Protein 3ISA (pdb70)

InterPro domains:
  IPR001753 Enoyl-CoA hydratase/isomerase-like domain [PF00378] (21-210)
  IPR029045 ClpP/crotonase-like domain superfamily [SSF52096] (11-242)

Structure (mmCIF, N/CA/C/O backbone):
data_3ISA
#
_entry.id   3ISA
#
_cell.length_a   203.837
_cell.length_b   120.825
_cell.length_c   78.577
_cell.angle_alpha   90.00
_cell.angle_beta   110.37
_cell.angle_gamma   90.00
#
_symmetry.space_group_name_H-M   'C 1 2 1'
#
loop_
_entity.id
_entity.type
_entity.pdbx_description
1 polymer 'Putative enoyl-CoA hydratase/isomerase'
2 non-polymer 'CHLORIDE ION'
3 non-polymer GLYCEROL
4 water water
#
loop_
_atom_site.group_PDB
_atom_site.id
_atom_site.type_symbol
_atom_site.label_atom_id
_atom_site.label_alt_id
_atom_site.label_comp_id
_atom_site.label_asym_id
_atom_site.label_entity_id
_atom_site.label_seq_id
_atom_site.pdbx_PDB_ins_code
_atom_site.Cartn_x
_atom_site.Cartn_y
_atom_site.Cartn_z
_atom_site.occupancy
_atom_site.B_iso_or_equiv
_atom_site.auth_seq_id
_atom_site.auth_comp_id
_atom_site.auth_asym_id
_atom_site.auth_atom_id
_atom_site.pdbx_PDB_model_num
ATOM 1 N N . SER A 1 4 ? 25.728 54.042 27.304 1.00 52.49 5 SER A N 1
ATOM 2 C CA . SER A 1 4 ? 24.467 54.638 27.860 1.00 59.14 5 SER A CA 1
ATOM 3 C C . SER A 1 4 ? 24.390 54.594 29.402 1.00 53.57 5 SER A C 1
ATOM 4 O O . SER A 1 4 ? 25.277 54.057 30.072 1.00 51.57 5 SER A O 1
ATOM 7 N N . ALA A 1 5 ? 23.313 55.158 29.943 1.00 49.61 6 ALA A N 1
ATOM 8 C CA . ALA A 1 5 ? 23.214 55.487 31.368 1.00 45.38 6 ALA A CA 1
ATOM 9 C C . ALA A 1 5 ? 22.180 54.646 32.142 1.00 43.70 6 ALA A C 1
ATOM 10 O O . ALA A 1 5 ? 22.070 54.726 33.380 1.00 37.04 6 ALA A O 1
ATOM 12 N N . SER A 1 6 ? 21.411 53.854 31.403 1.00 38.20 7 SER A N 1
ATOM 13 C CA A SER A 1 6 ? 20.485 52.916 32.010 0.50 35.53 7 SER A CA 1
ATOM 14 C CA B SER A 1 6 ? 20.490 52.916 32.018 0.50 37.26 7 SER A CA 1
ATOM 15 C C . SER A 1 6 ? 21.292 51.762 32.602 1.00 34.11 7 SER A C 1
ATOM 16 O O . SER A 1 6 ? 22.471 51.574 32.281 1.00 37.04 7 SER A O 1
ATOM 21 N N . LEU A 1 7 ? 20.662 51.002 33.471 1.00 27.85 8 LEU A N 1
ATOM 22 C CA . LEU A 1 7 ? 21.296 49.814 34.003 1.00 28.74 8 LEU A CA 1
ATOM 23 C C . LEU A 1 7 ? 20.284 48.686 33.776 1.00 23.02 8 LEU A C 1
ATOM 24 O O . LEU A 1 7 ? 19.502 48.383 34.680 1.00 27.68 8 LEU A O 1
ATOM 29 N N . PRO A 1 8 ? 20.243 48.116 32.541 1.00 23.86 9 PRO A N 1
ATOM 30 C CA . PRO A 1 8 ? 19.306 47.006 32.249 1.00 19.36 9 PRO A CA 1
ATOM 31 C C . PRO A 1 8 ? 19.658 45.717 33.003 1.00 18.64 9 PRO A C 1
ATOM 32 O O . PRO A 1 8 ? 18.806 44.839 33.154 1.00 19.80 9 PRO A O 1
ATOM 36 N N . LEU A 1 9 ? 20.905 45.628 33.458 1.00 18.51 10 LEU A N 1
ATOM 37 C CA . LEU A 1 9 ? 21.393 44.526 34.279 1.00 18.87 10 LEU A CA 1
ATOM 38 C C . LEU A 1 9 ? 22.171 45.043 35.474 1.00 21.29 10 LEU A C 1
ATOM 39 O O . LEU A 1 9 ? 23.198 45.709 35.317 1.00 20.26 10 LEU A O 1
ATOM 44 N N . ALA A 1 10 ? 21.677 44.727 36.666 1.00 16.16 11 ALA A N 1
ATOM 45 C CA . ALA A 1 10 ? 22.377 45.046 37.889 1.00 22.95 11 ALA A CA 1
ATOM 46 C C . ALA A 1 10 ? 23.161 43.813 38.335 1.00 25.15 11 ALA A C 1
ATOM 47 O O . ALA A 1 10 ? 22.637 42.686 38.312 1.00 21.75 11 ALA A O 1
ATOM 49 N N . ILE A 1 11 ? 24.414 44.019 38.734 1.00 20.46 12 ILE A N 1
ATOM 50 C CA . ILE A 1 11 ? 25.242 42.926 39.230 1.00 19.97 12 ILE A CA 1
ATOM 51 C C . ILE A 1 11 ? 25.723 43.251 40.645 1.00 21.20 12 ILE A C 1
ATOM 52 O O . ILE A 1 11 ? 26.394 44.256 40.854 1.00 22.98 12 ILE A O 1
ATOM 57 N N . GLU A 1 12 ? 25.350 42.423 41.617 1.00 21.07 13 GLU A N 1
ATOM 58 C CA . GLU A 1 12 ? 25.897 42.523 42.968 1.00 23.85 13 GLU A CA 1
ATOM 59 C C . GLU A 1 12 ? 27.029 41.511 43.094 1.00 23.48 13 GLU A C 1
ATOM 60 O O . GLU A 1 12 ? 26.841 40.338 42.792 1.00 24.66 13 GLU A O 1
ATOM 66 N N . ARG A 1 13 ? 28.196 41.961 43.552 1.00 18.81 14 ARG A N 1
ATOM 67 C CA . ARG A 1 13 ? 29.357 41.086 43.684 1.00 18.98 14 ARG A CA 1
ATOM 68 C C . ARG A 1 13 ? 29.758 40.867 45.146 1.00 22.32 14 ARG A C 1
ATOM 69 O O . ARG A 1 13 ? 29.945 41.831 45.915 1.00 18.60 14 ARG A O 1
ATOM 77 N N . ARG A 1 14 ? 29.881 39.593 45.504 1.00 21.40 15 ARG A N 1
ATOM 78 C CA . ARG A 1 14 ? 30.319 39.133 46.827 1.00 20.37 15 ARG A CA 1
ATOM 79 C C . ARG A 1 14 ? 31.308 38.002 46.588 1.00 22.60 15 ARG A C 1
ATOM 80 O O . ARG A 1 14 ? 31.309 37.427 45.503 1.00 22.57 15 ARG A O 1
ATOM 88 N N . PRO A 1 15 ? 32.175 37.697 47.571 1.00 26.14 16 PRO A N 1
ATOM 89 C CA . PRO A 1 15 ? 33.160 36.620 47.350 1.00 27.74 16 PRO A CA 1
ATOM 90 C C . PRO A 1 15 ? 32.581 35.257 46.927 1.00 24.94 16 PRO A C 1
ATOM 91 O O . PRO A 1 15 ? 33.175 34.608 46.076 1.00 24.31 16 PRO A O 1
ATOM 95 N N . ALA A 1 16 ? 31.440 34.856 47.492 1.00 22.03 17 ALA A N 1
ATOM 96 C CA . ALA A 1 16 ? 30.857 33.535 47.202 1.00 22.46 17 ALA A CA 1
ATOM 97 C C . ALA A 1 16 ? 29.858 33.558 46.034 1.00 26.54 17 ALA A C 1
ATOM 98 O O . ALA A 1 16 ? 29.585 32.516 45.417 1.00 21.75 17 ALA A O 1
ATOM 100 N N . ALA A 1 17 ? 29.334 34.742 45.718 1.00 22.41 18 ALA A N 1
ATOM 101 C CA . ALA A 1 17 ? 28.192 34.846 44.819 1.00 19.09 18 ALA A CA 1
ATOM 102 C C . ALA A 1 17 ? 28.100 36.187 44.097 1.00 17.89 18 ALA A C 1
ATOM 103 O O . ALA A 1 17 ? 28.335 37.238 44.690 1.00 21.88 18 ALA A O 1
ATOM 105 N N . TRP A 1 18 ? 27.748 36.136 42.813 1.00 16.38 19 TRP A N 1
ATOM 106 C CA . TRP A 1 18 ? 27.329 37.312 42.074 1.00 18.72 19 TRP A CA 1
ATOM 107 C C . TRP A 1 18 ? 25.863 37.131 41.771 1.00 21.60 19 TRP A C 1
ATOM 108 O O . TRP A 1 18 ? 25.427 36.053 41.346 1.00 18.73 19 TRP A O 1
ATOM 119 N N . THR A 1 19 ? 25.098 38.189 41.993 1.00 17.27 20 THR A N 1
ATOM 120 C CA . THR A 1 19 ? 23.681 38.186 41.708 1.00 19.78 20 THR A CA 1
ATOM 121 C C . THR A 1 19 ? 23.434 39.108 40.531 1.00 19.91 20 THR A C 1
ATOM 122 O O . THR A 1 19 ? 23.760 40.304 40.576 1.00 22.72 20 THR A O 1
ATOM 126 N N . PHE A 1 20 ? 22.888 38.521 39.470 1.00 20.30 21 PHE A N 1
ATOM 127 C CA . PHE A 1 20 ? 22.550 39.192 38.226 1.00 18.12 21 PHE A CA 1
ATOM 128 C C . PHE A 1 20 ? 21.057 39.461 38.292 1.00 22.89 21 PHE A C 1
ATOM 129 O O . PHE A 1 20 ? 20.264 38.527 38.227 1.00 20.86 21 PHE A O 1
ATOM 137 N N . THR A 1 21 ? 20.666 40.725 38.440 1.00 18.86 22 THR A N 1
ATOM 138 C CA . THR A 1 21 ? 19.243 41.065 38.430 1.00 18.50 22 THR A CA 1
ATOM 139 C C . THR A 1 21 ? 18.898 41.696 37.089 1.00 19.01 22 THR A C 1
ATOM 140 O O . THR A 1 21 ? 19.381 42.792 36.772 1.00 18.15 22 THR A O 1
ATOM 144 N N . LEU A 1 22 ? 18.081 40.991 36.300 1.00 15.37 23 LEU A N 1
ATOM 145 C CA . LEU A 1 22 ? 17.505 41.569 35.076 1.00 19.99 23 LEU A CA 1
ATOM 146 C C . LEU A 1 22 ? 16.626 42.734 35.503 1.00 25.49 23 LEU A C 1
ATOM 147 O O . LEU A 1 22 ? 15.763 42.584 36.388 1.00 21.75 23 LEU A O 1
ATOM 152 N N . SER A 1 23 ? 16.873 43.892 34.897 1.00 18.95 24 SER A N 1
ATOM 153 C CA . SER A 1 23 ? 16.331 45.140 35.431 1.00 21.92 24 SER A CA 1
ATOM 154 C C . SER A 1 23 ? 15.700 45.986 34.344 1.00 25.10 24 SER A C 1
ATOM 155 O O . SER A 1 23 ? 16.065 47.144 34.149 1.00 23.73 24 SER A O 1
ATOM 158 N N . ARG A 1 24 ? 14.748 45.386 33.631 1.00 20.08 25 ARG A N 1
ATOM 159 C CA . ARG A 1 24 ? 13.865 46.118 32.740 1.00 22.07 25 ARG A CA 1
ATOM 160 C C . ARG A 1 24 ? 12.425 45.860 33.159 1.00 24.96 25 ARG A C 1
ATOM 161 O O . ARG A 1 24 ? 11.641 45.331 32.363 1.00 25.92 25 ARG A O 1
ATOM 169 N N . PRO A 1 25 ? 12.055 46.267 34.403 1.00 27.93 26 PRO A N 1
ATOM 170 C CA . PRO A 1 25 ? 10.760 45.854 34.959 1.00 30.87 26 PRO A CA 1
ATOM 171 C C . PRO A 1 25 ? 9.544 46.458 34.236 1.00 34.40 26 PRO A C 1
ATOM 172 O O . PRO A 1 25 ? 8.441 45.937 34.375 1.00 40.27 26 PRO A O 1
ATOM 176 N N . GLU A 1 26 ? 9.748 47.530 33.470 1.00 30.67 27 GLU A N 1
ATOM 177 C CA . GLU A 1 26 ? 8.667 48.114 32.669 1.00 36.25 27 GLU A CA 1
ATOM 178 C C . GLU A 1 26 ? 8.520 47.415 31.321 1.00 36.60 27 GLU A C 1
ATOM 179 O O . GLU A 1 26 ? 7.513 47.615 30.641 1.00 33.45 27 GLU A O 1
ATOM 185 N N . LYS A 1 27 ? 9.523 46.616 30.935 1.00 29.42 28 LYS A N 1
ATOM 186 C CA A LYS A 1 27 ? 9.489 45.842 29.689 0.50 27.23 28 LYS A CA 1
ATOM 187 C CA B LYS A 1 27 ? 9.461 45.844 29.689 0.50 29.42 28 LYS A CA 1
ATOM 188 C C . LYS A 1 27 ? 9.441 44.328 29.958 1.00 27.73 28 LYS A C 1
ATOM 189 O O . LYS A 1 27 ? 9.890 43.531 29.129 1.00 29.76 28 LYS A O 1
ATOM 200 N N . ARG A 1 28 ? 8.906 43.940 31.122 1.00 22.53 29 ARG A N 1
ATOM 201 C CA . ARG A 1 28 ? 8.814 42.528 31.551 1.00 22.19 29 ARG A CA 1
ATOM 202 C C . ARG A 1 28 ? 10.169 41.800 31.487 1.00 23.27 29 ARG A C 1
ATOM 203 O O . ARG A 1 28 ? 10.234 40.599 31.204 1.00 19.24 29 ARG A O 1
ATOM 211 N N . ASN A 1 29 ? 11.243 42.544 31.743 1.00 19.65 30 ASN A N 1
ATOM 212 C CA . ASN A 1 29 ? 12.614 42.035 31.654 1.00 21.36 30 ASN A CA 1
ATOM 213 C C . ASN A 1 29 ? 12.937 41.333 30.328 1.00 22.60 30 ASN A C 1
ATOM 214 O O . ASN A 1 29 ? 13.678 40.337 30.286 1.00 21.04 30 ASN A O 1
ATOM 219 N N . ALA A 1 30 ? 12.378 41.864 29.245 1.00 20.55 31 ALA A N 1
ATOM 220 C CA . ALA A 1 30 ? 12.581 41.279 27.940 1.00 19.87 31 ALA A CA 1
ATOM 221 C C . ALA A 1 30 ? 14.027 41.474 27.497 1.00 20.81 31 ALA A C 1
ATOM 222 O O . ALA A 1 30 ? 14.693 42.432 27.883 1.00 20.90 31 ALA A O 1
ATOM 224 N N . LEU A 1 31 ? 14.511 40.525 26.714 1.00 22.35 32 LEU A N 1
ATOM 225 C CA . LEU A 1 31 ? 15.895 40.501 26.298 1.00 20.21 32 LEU A CA 1
ATOM 226 C C . LEU A 1 31 ? 16.130 41.328 25.030 1.00 24.13 32 LEU A C 1
ATOM 227 O O . LEU A 1 31 ? 15.969 40.845 23.910 1.00 22.32 32 LEU A O 1
ATOM 232 N N . SER A 1 32 ? 16.491 42.596 25.232 1.00 20.31 33 SER A N 1
ATOM 233 C CA . SER A 1 32 ? 17.009 43.440 24.153 1.00 21.28 33 SER A CA 1
ATOM 234 C C . SER A 1 32 ? 18.417 42.966 23.844 1.00 21.69 33 SER A C 1
ATOM 235 O O . SER A 1 32 ? 19.019 42.240 24.654 1.00 18.39 33 SER A O 1
ATOM 238 N N . ALA A 1 33 ? 18.949 43.378 22.689 1.00 16.95 34 ALA A N 1
ATOM 239 C CA . ALA A 1 33 ? 20.331 43.067 22.345 1.00 19.75 34 ALA A CA 1
ATOM 240 C C . ALA A 1 33 ? 21.298 43.560 23.432 1.00 22.01 34 ALA A C 1
ATOM 241 O O . ALA A 1 33 ? 22.239 42.849 23.801 1.00 21.48 34 ALA A O 1
ATOM 243 N N . GLU A 1 34 ? 21.048 44.764 23.957 1.00 24.63 35 GLU A N 1
ATOM 244 C CA . GLU A 1 34 ? 21.867 45.339 25.029 1.00 27.02 35 GLU A CA 1
ATOM 245 C C . GLU A 1 34 ? 21.867 44.498 26.319 1.00 19.27 35 GLU A C 1
ATOM 246 O O . GLU A 1 34 ? 22.929 44.269 26.895 1.00 20.55 35 GLU A O 1
ATOM 252 N N . LEU A 1 35 ? 20.691 44.054 26.779 1.00 20.23 36 LEU A N 1
ATOM 253 C CA . LEU A 1 35 ? 20.635 43.204 27.977 1.00 19.21 36 LEU A CA 1
ATOM 254 C C . LEU A 1 35 ? 21.385 41.872 27.773 1.00 21.64 36 LEU A C 1
ATOM 255 O O . LEU A 1 35 ? 22.151 41.459 28.652 1.00 15.92 36 LEU A O 1
ATOM 260 N N . VAL A 1 36 ? 21.206 41.239 26.610 1.00 18.61 37 VAL A N 1
ATOM 261 C CA . VAL A 1 36 ? 21.925 39.989 26.287 1.00 20.05 37 VAL A CA 1
ATOM 262 C C . VAL A 1 36 ? 23.436 40.224 26.333 1.00 19.80 37 VAL A C 1
ATOM 263 O O . VAL A 1 36 ? 24.168 39.438 26.945 1.00 18.91 37 VAL A O 1
ATOM 267 N N . GLU A 1 37 ? 23.911 41.322 25.741 1.00 18.78 38 GLU A N 1
ATOM 268 C CA . GLU A 1 37 ? 25.358 41.597 25.765 1.00 19.72 38 GLU A CA 1
ATOM 269 C C . GLU A 1 37 ? 25.868 41.879 27.176 1.00 19.05 38 GLU A C 1
ATOM 270 O O . GLU A 1 37 ? 26.945 41.420 27.545 1.00 18.24 38 GLU A O 1
ATOM 276 N N . ALA A 1 38 ? 25.073 42.602 27.970 1.00 16.88 39 ALA A N 1
ATOM 277 C CA . ALA A 1 38 ? 25.403 42.838 29.380 1.00 20.54 39 ALA A CA 1
ATOM 278 C C . ALA A 1 38 ? 25.545 41.510 30.158 1.00 18.32 39 ALA A C 1
ATOM 279 O O . ALA A 1 38 ? 26.488 41.329 30.940 1.00 20.74 39 ALA A O 1
ATOM 281 N N . LEU A 1 39 ? 24.590 40.609 29.953 1.00 18.66 40 LEU A N 1
ATOM 282 C CA . LEU A 1 39 ? 24.626 39.273 30.562 1.00 17.56 40 LEU A CA 1
ATOM 283 C C . LEU A 1 39 ? 25.838 38.453 30.119 1.00 18.82 40 LEU A C 1
ATOM 284 O O . LEU A 1 39 ? 26.489 37.846 30.961 1.00 17.60 40 LEU A O 1
ATOM 289 N N . ILE A 1 40 ? 26.156 38.462 28.819 1.00 17.27 41 ILE A N 1
ATOM 290 C CA . ILE A 1 40 ? 27.355 37.762 28.316 1.00 17.97 41 ILE A CA 1
ATOM 291 C C . ILE A 1 40 ? 28.633 38.318 28.958 1.00 17.31 41 ILE A C 1
ATOM 292 O O . ILE A 1 40 ? 29.462 37.554 29.452 1.00 15.29 41 ILE A O 1
ATOM 297 N N . ASP A 1 41 ? 28.765 39.644 28.977 1.00 20.47 42 ASP A N 1
ATOM 298 C CA . ASP A 1 41 ? 29.913 40.300 29.621 1.00 18.82 42 ASP A CA 1
ATOM 299 C C . ASP A 1 41 ? 30.033 39.916 31.098 1.00 20.44 42 ASP A C 1
ATOM 300 O O . ASP A 1 41 ? 31.130 39.610 31.573 1.00 19.56 42 ASP A O 1
ATOM 305 N N . GLY A 1 42 ? 28.903 39.901 31.809 1.00 17.74 43 GLY A N 1
ATOM 306 C CA . GLY A 1 42 ? 28.917 39.621 33.254 1.00 19.74 43 GLY A CA 1
ATOM 307 C C . GLY A 1 42 ? 29.281 38.181 33.569 1.00 18.85 43 GLY A C 1
ATOM 308 O O . GLY A 1 42 ? 30.080 37.908 34.473 1.00 17.71 43 GLY A O 1
ATOM 309 N N . VAL A 1 43 ? 28.720 37.265 32.784 1.00 18.13 44 VAL A N 1
ATOM 310 C CA . VAL A 1 43 ? 28.939 35.832 32.967 1.00 19.20 44 VAL A CA 1
ATOM 311 C C . VAL A 1 43 ? 30.394 35.497 32.589 1.00 18.50 44 VAL A C 1
ATOM 312 O O . VAL A 1 43 ? 31.042 34.711 33.274 1.00 17.34 44 VAL A O 1
ATOM 316 N N . ASP A 1 44 ? 30.924 36.155 31.557 1.00 18.89 45 ASP A N 1
ATOM 317 C CA . ASP A 1 44 ? 32.348 35.979 31.177 1.00 17.12 45 ASP A CA 1
ATOM 318 C C . ASP A 1 44 ? 33.308 36.474 32.253 1.00 18.44 45 ASP A C 1
ATOM 319 O O . ASP A 1 44 ? 34.300 35.805 32.550 1.00 19.43 45 ASP A O 1
ATOM 324 N N . ALA A 1 45 ? 32.990 37.628 32.838 1.00 20.57 46 ALA A N 1
ATOM 325 C CA . ALA A 1 45 ? 33.758 38.206 33.941 1.00 21.23 46 ALA A CA 1
ATOM 326 C C . ALA A 1 45 ? 33.741 37.273 35.160 1.00 21.24 46 ALA A C 1
ATOM 327 O O . ALA A 1 45 ? 34.788 37.020 35.753 1.00 21.16 46 ALA A O 1
ATOM 329 N N . ALA A 1 46 ? 32.562 36.742 35.507 1.00 18.57 47 ALA A N 1
ATOM 330 C CA . ALA A 1 46 ? 32.439 35.777 36.611 1.00 23.71 47 ALA A CA 1
ATOM 331 C C . ALA A 1 46 ? 33.284 34.511 36.391 1.00 24.37 47 ALA A C 1
ATOM 332 O O . ALA A 1 46 ? 33.893 33.995 37.339 1.00 23.99 47 ALA A O 1
ATOM 334 N N . HIS A 1 47 ? 33.320 34.028 35.147 1.00 20.45 48 HIS A N 1
ATOM 335 C CA A HIS A 1 47 ? 34.118 32.851 34.757 0.50 20.15 48 HIS A CA 1
ATOM 336 C CA B HIS A 1 47 ? 34.088 32.844 34.834 0.50 20.26 48 HIS A CA 1
ATOM 337 C C . HIS A 1 47 ? 35.586 33.137 35.008 1.00 20.24 48 HIS A C 1
ATOM 338 O O . HIS A 1 47 ? 36.298 32.345 35.638 1.00 21.84 48 HIS A O 1
ATOM 351 N N . ARG A 1 48 ? 36.048 34.279 34.497 1.00 19.60 49 ARG A N 1
ATOM 352 C CA . ARG A 1 48 ? 37.451 34.685 34.685 1.00 21.07 49 ARG A CA 1
ATOM 353 C C . ARG A 1 48 ? 37.784 34.808 36.170 1.00 21.67 49 ARG A C 1
ATOM 354 O O . ARG A 1 48 ? 38.880 34.457 36.592 1.00 22.88 49 ARG A O 1
ATOM 362 N N . GLU A 1 49 ? 36.815 35.275 36.960 1.00 17.95 50 GLU A N 1
ATOM 363 C CA . GLU A 1 49 ? 37.045 35.557 38.386 1.00 20.29 50 GLU A CA 1
ATOM 364 C C . GLU A 1 49 ? 36.728 34.364 39.303 1.00 22.50 50 GLU A C 1
ATOM 365 O O . GLU A 1 49 ? 36.825 34.474 40.522 1.00 24.51 50 GLU A O 1
ATOM 371 N N . GLN A 1 50 ? 36.368 33.232 38.696 1.00 19.40 51 GLN A N 1
ATOM 372 C CA . GLN A 1 50 ? 36.037 31.967 39.387 1.00 20.53 51 GLN A CA 1
ATOM 373 C C . GLN A 1 50 ? 35.007 32.126 40.514 1.00 22.86 51 GLN A C 1
ATOM 374 O O . GLN A 1 50 ? 35.159 31.567 41.598 1.00 23.33 51 GLN A O 1
ATOM 380 N N . VAL A 1 51 ? 33.969 32.913 40.242 1.00 20.28 52 VAL A N 1
ATOM 381 C CA . VAL A 1 51 ? 32.898 33.117 41.215 1.00 18.32 52 VAL A CA 1
ATOM 382 C C . VAL A 1 51 ? 32.182 31.760 41.489 1.00 21.45 52 VAL A C 1
ATOM 383 O O . VAL A 1 51 ? 31.748 31.101 40.543 1.00 19.10 52 VAL A O 1
ATOM 387 N N . PRO A 1 52 ? 32.116 31.316 42.765 1.00 21.62 53 PRO A N 1
ATOM 388 C CA . PRO A 1 52 ? 31.456 30.030 43.094 1.00 20.60 53 PRO A CA 1
ATOM 389 C C . PRO A 1 52 ? 29.987 29.885 42.639 1.00 18.41 53 PRO A C 1
ATOM 390 O O . PRO A 1 52 ? 29.616 28.835 42.101 1.00 19.04 53 PRO A O 1
ATOM 394 N N . LEU A 1 53 ? 29.186 30.926 42.856 1.00 18.07 54 LEU A N 1
ATOM 395 C CA . LEU A 1 53 ? 27.744 30.898 42.606 1.00 20.06 54 LEU A CA 1
ATOM 396 C C . LEU A 1 53 ? 27.261 32.101 41.797 1.00 20.56 54 LEU A C 1
ATOM 397 O O . LEU A 1 53 ? 27.577 33.250 42.131 1.00 19.45 54 LEU A O 1
ATOM 402 N N . LEU A 1 54 ? 26.490 31.839 40.743 1.00 18.83 55 LEU A N 1
ATOM 403 C CA . LEU A 1 54 ? 25.801 32.893 39.998 1.00 15.22 55 LEU A CA 1
ATOM 404 C C . LEU A 1 54 ? 24.317 32.777 40.301 1.00 19.61 55 LEU A C 1
ATOM 405 O O . LEU A 1 54 ? 23.720 31.699 40.156 1.00 16.09 55 LEU A O 1
ATOM 410 N N . VAL A 1 55 ? 23.739 33.876 40.760 1.00 18.49 56 VAL A N 1
ATOM 411 C CA . VAL A 1 55 ? 22.305 33.957 41.041 1.00 19.43 56 VAL A CA 1
ATOM 412 C C . VAL A 1 55 ? 21.650 34.810 39.952 1.00 20.76 56 VAL A C 1
ATOM 413 O O . VAL A 1 55 ? 22.149 35.893 39.611 1.00 21.69 56 VAL A O 1
ATOM 417 N N . PHE A 1 56 ? 20.541 34.317 39.399 1.00 16.63 57 PHE A N 1
ATOM 418 C CA . PHE A 1 56 ? 19.759 35.080 38.413 1.00 16.80 57 PHE A CA 1
ATOM 419 C C . PHE A 1 56 ? 18.359 35.351 38.927 1.00 21.01 57 PHE A C 1
ATOM 420 O O . PHE A 1 56 ? 17.657 34.435 39.371 1.00 20.84 57 PHE A O 1
ATOM 428 N N . ALA A 1 57 ? 17.965 36.620 38.872 1.00 17.09 58 ALA A N 1
ATOM 429 C CA . ALA A 1 57 ? 16.620 37.040 39.284 1.00 19.98 58 ALA A CA 1
ATOM 430 C C . ALA A 1 57 ? 16.156 38.201 38.409 1.00 22.07 58 ALA A C 1
ATOM 431 O O . ALA A 1 57 ? 16.962 38.789 37.686 1.00 23.22 58 ALA A O 1
ATOM 433 N N . GLY A 1 58 ? 14.861 38.516 38.446 1.00 21.86 59 GLY A N 1
ATOM 434 C CA . GLY A 1 58 ? 14.342 39.652 37.684 1.00 21.85 59 GLY A CA 1
ATOM 435 C C . GLY A 1 58 ? 13.708 40.663 38.623 1.00 24.85 59 GLY A C 1
ATOM 436 O O . GLY A 1 58 ? 13.033 40.276 39.574 1.00 20.72 59 GLY A O 1
ATOM 437 N N . ALA A 1 59 ? 13.959 41.946 38.372 1.00 23.92 60 ALA A N 1
ATOM 438 C CA . ALA A 1 59 ? 13.253 43.047 39.062 1.00 23.05 60 ALA A CA 1
ATOM 439 C C . ALA A 1 59 ? 11.786 43.149 38.618 1.00 22.81 60 ALA A C 1
ATOM 440 O O . ALA A 1 59 ? 11.429 42.724 37.519 1.00 22.90 60 ALA A O 1
ATOM 442 N N . GLY A 1 60 ? 10.932 43.725 39.456 1.00 25.49 61 GLY A N 1
ATOM 443 C CA . GLY A 1 60 ? 9.549 43.948 39.048 1.00 23.18 61 GLY A CA 1
ATOM 444 C C . GLY A 1 60 ? 8.727 42.681 39.181 1.00 25.75 61 GLY A C 1
ATOM 445 O O . GLY A 1 60 ? 8.914 41.907 40.116 1.00 27.37 61 GLY A O 1
ATOM 446 N N . ARG A 1 61 ? 7.843 42.463 38.215 1.00 26.84 62 ARG A N 1
ATOM 447 C CA . ARG A 1 61 ? 6.813 41.435 38.309 1.00 28.54 62 ARG A CA 1
ATOM 448 C C . ARG A 1 61 ? 7.195 40.038 37.798 1.00 26.61 62 ARG A C 1
ATOM 449 O O . ARG A 1 61 ? 6.450 39.081 38.030 1.00 23.18 62 ARG A O 1
ATOM 457 N N . ASN A 1 62 ? 8.324 39.896 37.103 1.00 24.57 63 ASN A N 1
ATOM 458 C CA . ASN A 1 62 ? 8.690 38.578 36.563 1.00 22.39 63 ASN A CA 1
ATOM 459 C C . ASN A 1 62 ? 10.197 38.283 36.501 1.00 20.51 63 ASN A C 1
ATOM 460 O O . ASN A 1 62 ? 11.020 39.098 36.922 1.00 22.70 63 ASN A O 1
ATOM 465 N N . PHE A 1 63 ? 10.543 37.116 35.960 1.00 19.91 64 PHE A N 1
ATOM 466 C CA . PHE A 1 63 ? 11.938 36.781 35.724 1.00 18.98 64 PHE A CA 1
ATOM 467 C C . PHE A 1 63 ? 12.352 37.376 34.377 1.00 21.95 64 PHE A C 1
ATOM 468 O O . PHE A 1 63 ? 13.211 38.265 34.331 1.00 19.32 64 PHE A O 1
ATOM 476 N N . SER A 1 64 ? 11.757 36.880 33.286 1.00 22.52 65 SER A N 1
ATOM 477 C CA . SER A 1 64 ? 11.951 37.464 31.956 1.00 22.36 65 SER A CA 1
ATOM 478 C C . SER A 1 64 ? 10.913 36.970 30.954 1.00 21.62 65 SER A C 1
ATOM 479 O O . SER A 1 64 ? 10.565 35.774 30.933 1.00 17.79 65 SER A O 1
ATOM 482 N N . ALA A 1 65 ? 10.486 37.895 30.096 1.00 19.54 66 ALA A N 1
ATOM 483 C CA . ALA A 1 65 ? 9.603 37.611 28.959 1.00 21.97 66 ALA A CA 1
ATOM 484 C C . ALA A 1 65 ? 10.348 37.167 27.689 1.00 20.09 66 ALA A C 1
ATOM 485 O O . ALA A 1 65 ? 9.731 37.032 26.632 1.00 20.46 66 ALA A O 1
ATOM 487 N N . GLY A 1 66 ? 11.653 36.919 27.786 1.00 20.10 67 GLY A N 1
ATOM 488 C CA . GLY A 1 66 ? 12.414 36.425 26.634 1.00 17.90 67 GLY A CA 1
ATOM 489 C C . GLY A 1 66 ? 12.668 37.516 25.612 1.00 22.74 67 GLY A C 1
ATOM 490 O O . GLY A 1 66 ? 12.677 38.685 25.971 1.00 23.43 67 GLY A O 1
ATOM 491 N N . PHE A 1 67 ? 12.866 37.131 24.347 1.00 18.60 68 PHE A N 1
ATOM 492 C CA . PHE A 1 67 ? 13.235 38.067 23.272 1.00 18.81 68 PHE A CA 1
ATOM 493 C C . PHE A 1 67 ? 12.361 39.327 23.261 1.00 19.35 68 PHE A C 1
ATOM 494 O O . PHE A 1 67 ? 11.138 39.224 23.288 1.00 21.83 68 PHE A O 1
ATOM 502 N N . ASP A 1 68 ? 12.996 40.494 23.239 1.00 21.33 69 ASP A N 1
ATOM 503 C CA . ASP A 1 68 ? 12.259 41.755 23.151 1.00 23.86 69 ASP A CA 1
ATOM 504 C C . ASP A 1 68 ? 11.809 42.006 21.709 1.00 18.24 69 ASP A C 1
ATOM 505 O O . ASP A 1 68 ? 12.634 42.286 20.839 1.00 21.05 69 ASP A O 1
ATOM 510 N N . PHE A 1 69 ? 10.501 41.918 21.487 1.00 21.42 70 PHE A N 1
ATOM 511 C CA . PHE A 1 69 ? 9.920 42.123 20.149 1.00 26.77 70 PHE A CA 1
ATOM 512 C C . PHE A 1 69 ? 9.566 43.585 19.823 1.00 29.93 70 PHE A C 1
ATOM 513 O O . PHE A 1 69 ? 9.092 43.872 18.715 1.00 27.75 70 PHE A O 1
ATOM 521 N N . THR A 1 70 ? 9.792 44.496 20.773 1.00 27.21 71 THR A N 1
ATOM 522 C CA . THR A 1 70 ? 9.610 45.946 20.530 1.00 28.83 71 THR A CA 1
ATOM 523 C C . THR A 1 70 ? 10.438 46.366 19.320 1.00 26.95 71 THR A C 1
ATOM 524 O O . THR A 1 70 ? 11.654 46.145 19.289 1.00 33.37 71 THR A O 1
ATOM 528 N N . ASP A 1 71 ? 9.781 46.953 18.322 1.00 34.30 72 ASP A N 1
ATOM 529 C CA . ASP A 1 71 ? 10.474 47.413 17.109 1.00 42.80 72 ASP A CA 1
ATOM 530 C C . ASP A 1 71 ? 11.227 46.295 16.368 1.00 41.23 72 ASP A C 1
ATOM 531 O O . ASP A 1 71 ? 12.301 46.536 15.795 1.00 43.47 72 ASP A O 1
ATOM 536 N N . TYR A 1 72 ? 10.674 45.076 16.382 1.00 34.50 73 TYR A N 1
ATOM 537 C CA . TYR A 1 72 ? 11.225 44.001 15.545 1.00 32.83 73 TYR A CA 1
ATOM 538 C C . TYR A 1 72 ? 10.954 44.289 14.068 1.00 29.99 73 TYR A C 1
ATOM 539 O O . TYR A 1 72 ? 11.714 43.844 13.203 1.00 27.69 73 TYR A O 1
ATOM 548 N N . GLU A 1 73 ? 9.880 45.038 13.791 1.00 28.62 74 GLU A N 1
ATOM 549 C CA . GLU A 1 73 ? 9.541 45.442 12.418 1.00 32.16 74 GLU A CA 1
ATOM 550 C C . GLU A 1 73 ? 10.632 46.266 11.745 1.00 27.39 74 GLU A C 1
ATOM 551 O O . GLU A 1 73 ? 10.788 46.217 10.531 1.00 30.75 74 GLU A O 1
ATOM 557 N N . THR A 1 74 ? 11.387 47.017 12.539 1.00 27.02 75 THR A N 1
ATOM 558 C CA . THR A 1 74 ? 12.421 47.886 11.990 1.00 33.59 75 THR A CA 1
ATOM 559 C C . THR A 1 74 ? 13.789 47.205 11.942 1.00 35.37 75 THR A C 1
ATOM 560 O O . THR A 1 74 ? 14.776 47.798 11.501 1.00 38.63 75 THR A O 1
ATOM 564 N N . GLN A 1 75 ? 13.844 45.956 12.391 1.00 31.06 76 GLN A N 1
ATOM 565 C CA A GLN A 1 75 ? 15.073 45.182 12.323 0.50 29.70 76 GLN A CA 1
ATOM 566 C CA B GLN A 1 75 ? 15.074 45.183 12.310 0.50 30.78 76 GLN A CA 1
ATOM 567 C C . GLN A 1 75 ? 15.002 44.163 11.184 1.00 26.25 76 GLN A C 1
ATOM 568 O O . GLN A 1 75 ? 13.943 43.603 10.899 1.00 29.29 76 GLN A O 1
ATOM 579 N N . SER A 1 76 ? 16.125 43.945 10.517 1.00 22.55 77 SER A N 1
ATOM 580 C CA . SER A 1 76 ? 16.154 43.010 9.384 1.00 26.18 77 SER A CA 1
ATOM 581 C C . SER A 1 76 ? 16.078 41.555 9.864 1.00 25.52 77 SER A C 1
ATOM 582 O O . SER A 1 76 ? 16.232 41.290 11.071 1.00 22.88 77 SER A O 1
ATOM 585 N N . GLU A 1 77 ? 15.823 40.638 8.952 1.00 23.35 78 GLU A N 1
ATOM 586 C CA A GLU A 1 77 ? 15.854 39.215 9.282 0.50 23.90 78 GLU A CA 1
ATOM 587 C CA B GLU A 1 77 ? 15.911 39.217 9.222 0.50 24.21 78 GLU A CA 1
ATOM 588 C C . GLU A 1 77 ? 17.245 38.832 9.861 1.00 22.92 78 GLU A C 1
ATOM 589 O O . GLU A 1 77 ? 17.324 38.091 10.781 1.00 23.40 78 GLU A O 1
ATOM 600 N N . GLY A 1 78 ? 18.299 39.373 9.297 1.00 24.20 79 GLY A N 1
ATOM 601 C CA . GLY A 1 78 ? 19.636 39.200 9.823 1.00 22.46 79 GLY A CA 1
ATOM 602 C C . GLY A 1 78 ? 19.837 39.727 11.240 1.00 20.47 79 GLY A C 1
ATOM 603 O O . GLY A 1 78 ? 20.502 39.065 12.065 1.00 18.04 79 GLY A O 1
ATOM 604 N N . ASP A 1 79 ? 19.296 40.918 11.525 1.00 21.27 80 ASP A N 1
ATOM 605 C CA . ASP A 1 79 ? 19.429 41.519 12.861 1.00 22.24 80 ASP A CA 1
ATOM 606 C C . ASP A 1 79 ? 18.785 40.585 13.874 1.00 20.48 80 ASP A C 1
ATOM 607 O O . ASP A 1 79 ? 19.318 40.383 14.957 1.00 19.23 80 ASP A O 1
ATOM 612 N N . LEU A 1 80 ? 17.629 40.032 13.510 1.00 22.96 81 LEU A N 1
ATOM 613 C CA . LEU A 1 80 ? 16.914 39.108 14.394 1.00 22.54 81 LEU A CA 1
ATOM 614 C C . LEU A 1 80 ? 17.676 37.800 14.594 1.00 21.69 81 LEU A C 1
ATOM 615 O O . LEU A 1 80 ? 17.717 37.310 15.709 1.00 17.61 81 LEU A O 1
ATOM 620 N N . LEU A 1 81 ? 18.276 37.257 13.526 1.00 20.01 82 LEU A N 1
ATOM 621 C CA . LEU A 1 81 ? 19.088 36.033 13.622 1.00 21.15 82 LEU A CA 1
ATOM 622 C C . LEU A 1 81 ? 20.268 36.259 14.564 1.00 21.34 82 LEU A C 1
ATOM 623 O O . LEU A 1 81 ? 20.516 35.447 15.454 1.00 19.05 82 LEU A O 1
ATOM 628 N N . LEU A 1 82 ? 20.989 37.359 14.353 1.00 19.08 83 LEU A N 1
ATOM 629 C CA . LEU A 1 82 ? 22.090 37.727 15.238 1.00 17.07 83 LEU A CA 1
ATOM 630 C C . LEU A 1 82 ? 21.699 37.772 16.711 1.00 17.36 83 LEU A C 1
ATOM 631 O O . LEU A 1 82 ? 22.395 37.179 17.550 1.00 18.29 83 LEU A O 1
ATOM 636 N N . ARG A 1 83 ? 20.594 38.447 17.021 1.00 15.80 84 ARG A N 1
ATOM 637 C CA . ARG A 1 83 ? 20.139 38.527 18.412 1.00 18.57 84 ARG A CA 1
ATOM 638 C C . ARG A 1 83 ? 19.805 37.137 18.990 1.00 17.67 84 ARG A C 1
ATOM 639 O O . ARG A 1 83 ? 20.116 36.841 20.145 1.00 14.24 84 ARG A O 1
ATOM 647 N N . MET A 1 84 ? 19.209 36.269 18.178 1.00 18.23 85 MET A N 1
ATOM 648 C CA . MET A 1 84 ? 18.893 34.915 18.641 1.00 19.15 85 MET A CA 1
ATOM 649 C C . MET A 1 84 ? 20.158 34.078 18.860 1.00 13.59 85 MET A C 1
ATOM 650 O O . MET A 1 84 ? 20.266 33.327 19.836 1.00 16.53 85 MET A O 1
ATOM 655 N N . VAL A 1 85 ? 21.126 34.238 17.961 1.00 17.55 86 VAL A N 1
ATOM 656 C CA . VAL A 1 85 ? 22.402 33.544 18.070 1.00 15.51 86 VAL A CA 1
ATOM 657 C C . VAL A 1 85 ? 23.133 33.963 19.345 1.00 17.54 86 VAL A C 1
ATOM 658 O O . VAL A 1 85 ? 23.647 33.102 20.078 1.00 17.88 86 VAL A O 1
ATOM 662 N N . ARG A 1 86 ? 23.141 35.272 19.620 1.00 16.31 87 ARG A N 1
ATOM 663 C CA . ARG A 1 86 ? 23.738 35.795 20.855 1.00 17.66 87 ARG A CA 1
ATOM 664 C C . ARG A 1 86 ? 23.030 35.261 22.112 1.00 16.34 87 ARG A C 1
ATOM 665 O O . ARG A 1 86 ? 23.691 34.931 23.093 1.00 13.33 87 ARG A O 1
ATOM 673 N N . ILE A 1 87 ? 21.707 35.130 22.062 1.00 15.41 88 ILE A N 1
ATOM 674 C CA . ILE A 1 87 ? 20.942 34.553 23.186 1.00 19.11 88 ILE A CA 1
ATOM 675 C C . ILE A 1 87 ? 21.361 33.091 23.423 1.00 17.55 88 ILE A C 1
ATOM 676 O O . ILE A 1 87 ? 21.694 32.730 24.549 1.00 16.03 88 ILE A 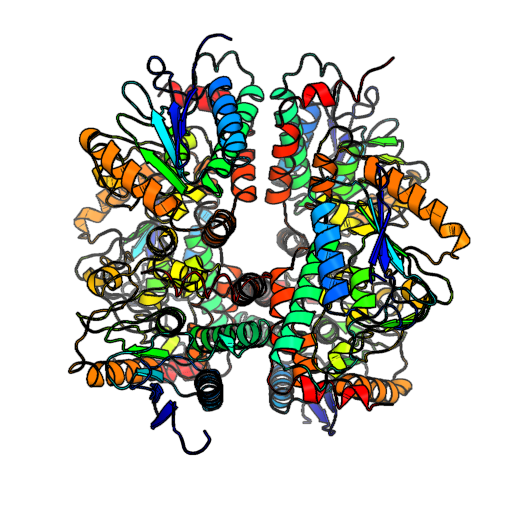O 1
ATOM 681 N N . GLU A 1 88 ? 21.421 32.288 22.356 1.00 18.50 89 GLU A N 1
ATOM 682 C CA . GLU A 1 88 ? 21.895 30.903 22.483 1.00 20.87 89 GLU A CA 1
ATOM 683 C C . GLU A 1 88 ? 23.328 30.822 23.019 1.00 20.70 89 GLU A C 1
ATOM 684 O O . GLU A 1 88 ? 23.607 29.988 23.866 1.00 14.78 89 GLU A O 1
ATOM 690 N N . MET A 1 89 ? 24.213 31.699 22.551 1.00 15.21 90 MET A N 1
ATOM 691 C CA . MET A 1 89 ? 25.578 31.753 23.065 1.00 15.34 90 MET A CA 1
ATOM 692 C C . MET A 1 89 ? 25.585 32.073 24.565 1.00 15.24 90 MET A C 1
ATOM 693 O O . MET A 1 89 ? 26.310 31.423 25.327 1.00 16.41 90 MET A O 1
ATOM 698 N N . LEU A 1 90 ? 24.733 33.009 24.990 1.00 17.88 91 LEU A N 1
ATOM 699 C CA . LEU A 1 90 ? 24.577 33.337 26.412 1.00 15.59 91 LEU A CA 1
ATOM 700 C C . LEU A 1 90 ? 24.116 32.099 27.184 1.00 14.89 91 LEU A C 1
ATOM 701 O O . LEU A 1 90 ? 24.696 31.765 28.209 1.00 13.11 91 LEU A O 1
ATOM 706 N N . LEU A 1 91 ? 23.066 31.452 26.689 1.00 14.80 92 LEU A N 1
ATOM 707 C CA . LEU A 1 91 ? 22.492 30.280 27.344 1.00 18.47 92 LEU A CA 1
ATOM 708 C C . LEU A 1 91 ? 23.513 29.150 27.512 1.00 19.06 92 LEU A C 1
ATOM 709 O O . LEU A 1 91 ? 23.546 28.488 28.545 1.00 14.51 92 LEU A O 1
ATOM 714 N N . GLN A 1 92 ? 24.356 28.961 26.496 1.00 15.17 93 GLN A N 1
ATOM 715 C CA . GLN A 1 92 ? 25.396 27.952 26.546 1.00 16.35 93 GLN A CA 1
ATOM 716 C C . GLN A 1 92 ? 26.472 28.281 27.583 1.00 17.55 93 GLN A C 1
ATOM 717 O O . GLN A 1 92 ? 26.924 27.380 28.290 1.00 15.24 93 GLN A O 1
ATOM 723 N N . ARG A 1 93 ? 26.837 29.563 27.698 1.00 16.61 94 ARG A N 1
ATOM 724 C CA . ARG A 1 93 ? 27.793 30.029 28.720 1.00 17.09 94 ARG A CA 1
ATOM 725 C C . ARG A 1 93 ? 27.270 29.810 30.143 1.00 18.79 94 ARG A C 1
ATOM 726 O O . ARG A 1 93 ? 28.004 29.367 31.020 1.00 19.48 94 ARG A O 1
ATOM 734 N N . VAL A 1 94 ? 25.994 30.105 30.357 1.00 15.15 95 VAL A N 1
ATOM 735 C CA . VAL A 1 94 ? 25.360 29.843 31.649 1.00 17.03 95 VAL A CA 1
ATOM 736 C C . VAL A 1 94 ? 25.264 28.326 31.905 1.00 18.32 95 VAL A C 1
ATOM 737 O O . VAL A 1 94 ? 25.729 27.852 32.935 1.00 17.58 95 VAL A O 1
ATOM 741 N N . ALA A 1 95 ? 24.699 27.579 30.952 1.00 17.86 96 ALA A N 1
ATOM 742 C CA . ALA A 1 95 ? 24.553 26.112 31.091 1.00 16.09 96 ALA A CA 1
ATOM 743 C C . ALA A 1 95 ? 25.861 25.370 31.371 1.00 17.66 96 ALA A C 1
ATOM 744 O O . ALA A 1 95 ? 25.872 24.459 32.192 1.00 19.14 96 ALA A O 1
ATOM 746 N N . GLY A 1 96 ? 26.949 25.774 30.706 1.00 16.47 97 GLY A N 1
ATOM 747 C CA . GLY A 1 96 ? 28.259 25.175 30.894 1.00 22.01 97 GLY A CA 1
ATOM 748 C C . GLY A 1 96 ? 29.169 25.848 31.913 1.00 19.70 97 GLY A C 1
ATOM 749 O O . GLY A 1 96 ? 30.374 25.628 31.897 1.00 20.08 97 GLY A O 1
ATOM 750 N N . SER A 1 97 ? 28.601 26.651 32.809 1.00 19.22 98 SER A N 1
ATOM 751 C CA . SER A 1 97 ? 29.388 27.441 33.756 1.00 19.72 98 SER A CA 1
ATOM 752 C C . SER A 1 97 ? 30.121 26.545 34.755 1.00 17.18 98 SER A C 1
ATOM 753 O O . SER A 1 97 ? 29.536 25.598 35.276 1.00 24.01 98 SER A O 1
ATOM 756 N N . PRO A 1 98 ? 31.399 26.857 35.037 1.00 19.51 99 PRO A N 1
ATOM 757 C CA . PRO A 1 98 ? 32.096 26.263 36.175 1.00 18.05 99 PRO A CA 1
ATOM 758 C C . PRO A 1 98 ? 31.487 26.688 37.534 1.00 17.29 99 PRO A C 1
ATOM 759 O O . PRO A 1 98 ? 31.724 26.012 38.539 1.00 21.29 99 PRO A O 1
ATOM 763 N N . SER A 1 99 ? 30.768 27.814 37.574 1.00 17.58 100 SER A N 1
ATOM 764 C CA . SER A 1 99 ? 30.065 28.250 38.789 1.00 16.37 100 SER A CA 1
ATOM 765 C C . SER A 1 99 ? 28.831 27.359 38.971 1.00 17.70 100 SER A C 1
ATOM 766 O O . SER A 1 99 ? 28.229 26.914 37.985 1.00 17.49 100 SER A O 1
ATOM 769 N N . LEU A 1 100 ? 28.422 27.143 40.223 1.00 17.48 101 LEU A N 1
ATOM 770 C CA . LEU A 1 100 ? 27.047 26.714 40.458 1.00 17.99 101 LEU A CA 1
ATOM 771 C C . LEU A 1 100 ? 26.129 27.864 40.016 1.00 17.14 101 LEU A C 1
ATOM 772 O O . LEU A 1 100 ? 26.451 29.039 40.194 1.00 19.86 101 LEU A O 1
ATOM 777 N N . THR A 1 101 ? 24.980 27.528 39.451 1.00 14.46 102 THR A N 1
ATOM 778 C CA . THR A 1 101 ? 24.047 28.551 38.999 1.00 10.81 102 THR A CA 1
ATOM 779 C C . THR A 1 101 ? 22.679 28.334 39.622 1.00 16.74 102 THR A C 1
ATOM 780 O O . THR A 1 101 ? 22.197 27.199 39.711 1.00 19.06 102 THR A O 1
ATOM 784 N N . LEU A 1 102 ? 22.071 29.438 40.031 1.00 18.08 103 LEU A N 1
ATOM 785 C CA . LEU A 1 102 ? 20.802 29.440 40.738 1.00 17.02 103 LEU A CA 1
ATOM 786 C C . LEU A 1 102 ? 19.881 30.474 40.097 1.00 16.62 103 LEU A C 1
ATOM 787 O O . LEU A 1 102 ? 20.283 31.637 39.849 1.00 17.30 103 LEU A O 1
ATOM 792 N N . ALA A 1 103 ? 18.656 30.055 39.787 1.00 16.07 104 ALA A N 1
ATOM 793 C CA . ALA A 1 103 ? 17.670 30.974 39.204 1.00 15.27 104 ALA A CA 1
ATOM 794 C C . ALA A 1 103 ? 16.407 31.009 40.040 1.00 19.42 104 ALA A C 1
ATOM 795 O O . ALA A 1 103 ? 15.932 29.968 40.489 1.00 22.13 104 ALA A O 1
ATOM 797 N N . LEU A 1 104 ? 15.880 32.214 40.248 1.00 18.24 105 LEU A N 1
ATOM 798 C CA . LEU A 1 104 ? 14.701 32.419 41.082 1.00 19.36 105 LEU A CA 1
ATOM 799 C C . LEU A 1 104 ? 13.644 33.159 40.272 1.00 21.45 105 LEU A C 1
ATOM 800 O O . LEU A 1 104 ? 13.828 34.329 39.944 1.00 20.93 105 LEU A O 1
ATOM 805 N N . ALA A 1 105 ? 12.543 32.478 39.928 1.00 19.37 106 ALA A N 1
ATOM 806 C CA . ALA A 1 105 ? 11.543 33.073 39.031 1.00 23.24 106 ALA A CA 1
ATOM 807 C C . ALA A 1 105 ? 10.260 33.404 39.741 1.00 21.45 106 ALA A C 1
ATOM 808 O O . ALA A 1 105 ? 9.896 32.761 40.726 1.00 24.69 106 ALA A O 1
ATOM 810 N N . HIS A 1 106 ? 9.577 34.403 39.201 1.00 19.46 107 HIS A N 1
ATOM 811 C CA . HIS A 1 106 ? 8.217 34.755 39.615 1.00 21.79 107 HIS A CA 1
ATOM 812 C C . HIS A 1 106 ? 7.469 35.304 38.406 1.00 24.11 107 HIS A C 1
ATOM 813 O O . HIS A 1 106 ? 8.067 35.489 37.333 1.00 25.86 107 HIS A O 1
ATOM 820 N N . GLY A 1 107 ? 6.162 35.518 38.560 1.00 23.07 108 GLY A N 1
ATOM 821 C CA . GLY A 1 107 ? 5.341 36.067 37.475 1.00 20.63 108 GLY A CA 1
ATOM 822 C C . GLY A 1 107 ? 5.294 35.182 36.246 1.00 21.13 108 GLY A C 1
ATOM 823 O O . GLY A 1 107 ? 5.591 33.975 36.322 1.00 21.40 108 GLY A O 1
ATOM 824 N N . ARG A 1 108 ? 4.960 35.797 35.115 1.00 25.89 109 ARG A N 1
ATOM 825 C CA A ARG A 1 108 ? 4.790 35.073 33.859 0.50 25.71 109 ARG A CA 1
ATOM 826 C CA B ARG A 1 108 ? 4.784 35.084 33.854 0.50 24.58 109 ARG A CA 1
ATOM 827 C C . ARG A 1 108 ? 6.046 35.171 33.001 1.00 24.25 109 ARG A C 1
ATOM 828 O O . ARG A 1 108 ? 6.508 36.268 32.675 1.00 22.97 109 ARG A O 1
ATOM 843 N N . ASN A 1 109 ? 6.605 34.015 32.648 1.00 21.20 110 ASN A N 1
ATOM 844 C CA . ASN A 1 109 ? 7.876 33.971 31.907 1.00 20.80 110 ASN A CA 1
ATOM 845 C C . ASN A 1 109 ? 7.781 33.284 30.556 1.00 23.16 110 ASN A C 1
ATOM 846 O O . ASN A 1 109 ? 7.008 32.343 30.395 1.00 21.28 110 ASN A O 1
ATOM 851 N N . PHE A 1 110 ? 8.542 33.780 29.578 1.00 15.11 111 PHE A N 1
ATOM 852 C CA . PHE A 1 110 ? 8.362 33.378 28.186 1.00 18.62 111 PHE A CA 1
ATOM 853 C C . PHE A 1 110 ? 9.675 33.149 27.480 1.00 21.49 111 PHE A C 1
ATOM 854 O O . PHE A 1 110 ? 10.645 33.866 27.750 1.00 18.09 111 PHE A O 1
ATOM 862 N N . GLY A 1 111 ? 9.681 32.161 26.578 1.00 21.01 112 GLY A N 1
ATOM 863 C CA . GLY A 1 111 ? 10.721 32.011 25.551 1.00 20.34 112 GLY A CA 1
ATOM 864 C C . GLY A 1 111 ? 12.115 31.879 26.132 1.00 19.75 112 GLY A C 1
ATOM 865 O O . GLY A 1 111 ? 12.351 31.066 27.022 1.00 18.64 112 GLY A O 1
ATOM 866 N N . ALA A 1 112 ? 13.025 32.726 25.656 1.00 18.69 113 ALA A N 1
ATOM 867 C CA . ALA A 1 112 ? 14.417 32.731 26.096 1.00 18.42 113 ALA A CA 1
ATOM 868 C C . ALA A 1 112 ? 14.565 33.010 27.594 1.00 20.47 113 ALA A C 1
ATOM 869 O O . ALA A 1 112 ? 15.565 32.634 28.208 1.00 16.53 113 ALA A O 1
ATOM 871 N N . GLY A 1 113 ? 13.552 33.651 28.181 1.00 20.95 114 GLY A N 1
ATOM 872 C CA . GLY A 1 113 ? 13.521 33.867 29.623 1.00 21.51 114 GLY A CA 1
ATOM 873 C C . GLY A 1 113 ? 13.387 32.569 30.398 1.00 22.30 114 GLY A C 1
ATOM 874 O O . GLY A 1 113 ? 14.069 32.371 31.406 1.00 20.84 114 GLY A O 1
ATOM 875 N N . VAL A 1 114 ? 12.494 31.692 29.930 1.00 20.58 115 VAL A N 1
ATOM 876 C CA . VAL A 1 114 ? 12.343 30.336 30.461 1.00 19.18 115 VAL A CA 1
ATOM 877 C C . VAL A 1 114 ? 13.629 29.546 30.177 1.00 18.33 115 VAL A C 1
ATOM 878 O O . VAL A 1 114 ? 14.076 28.771 31.014 1.00 14.91 115 VAL A O 1
ATOM 882 N N . ASP A 1 115 ? 14.238 29.765 29.015 1.00 17.27 116 ASP A N 1
ATOM 883 C CA . ASP A 1 115 ? 15.497 29.047 28.692 1.00 18.40 116 ASP A CA 1
ATOM 884 C C . ASP A 1 115 ? 16.677 29.463 29.587 1.00 17.00 116 ASP A C 1
ATOM 885 O O . ASP A 1 115 ? 17.497 28.624 29.999 1.00 17.48 116 ASP A O 1
ATOM 890 N N . LEU A 1 116 ? 16.755 30.756 29.878 1.00 17.19 117 LEU A N 1
ATOM 891 C CA . LEU A 1 116 ? 17.751 31.258 30.814 1.00 17.00 117 LEU A CA 1
ATOM 892 C C . LEU A 1 116 ? 17.572 30.623 32.198 1.00 15.67 117 LEU A C 1
ATOM 893 O O . LEU A 1 116 ? 18.545 30.213 32.829 1.00 17.79 117 LEU A O 1
ATOM 898 N N . PHE A 1 117 ? 16.322 30.568 32.647 1.00 16.14 118 PHE A N 1
ATOM 899 C CA . PHE A 1 117 ? 15.951 29.882 33.877 1.00 20.04 118 PHE A CA 1
ATOM 900 C C . PHE A 1 117 ? 16.444 28.419 33.809 1.00 19.94 118 PHE A C 1
ATOM 901 O O . PHE A 1 117 ? 17.126 27.955 34.725 1.00 17.36 118 PHE A O 1
ATOM 909 N N . ALA A 1 118 ? 16.145 27.740 32.690 1.00 20.67 119 ALA A N 1
ATOM 910 C CA . ALA A 1 118 ? 16.470 26.329 32.488 1.00 19.04 119 ALA A CA 1
ATOM 911 C C . ALA A 1 118 ? 17.969 26.082 32.448 1.00 19.95 119 ALA A C 1
ATOM 912 O O . ALA A 1 118 ? 18.435 25.001 32.827 1.00 18.04 119 ALA A O 1
ATOM 914 N N . ALA A 1 119 ? 18.728 27.079 31.991 1.00 17.83 120 ALA A N 1
ATOM 915 C CA . ALA A 1 119 ? 20.191 26.940 31.906 1.00 12.18 120 ALA A CA 1
ATOM 916 C C . ALA A 1 119 ? 20.875 26.879 33.280 1.00 15.99 120 ALA A C 1
ATOM 917 O O . ALA A 1 119 ? 22.012 26.424 33.383 1.00 17.23 120 ALA A O 1
ATOM 919 N N . CYS A 1 120 ? 20.197 27.403 34.304 1.00 16.91 121 CYS A N 1
ATOM 920 C CA . CYS A 1 120 ? 20.685 27.348 35.689 1.00 12.46 121 CYS A CA 1
ATOM 921 C C . CYS A 1 120 ? 20.414 25.988 36.323 1.00 18.46 121 CYS A C 1
ATOM 922 O O . CYS A 1 120 ? 19.402 25.367 36.034 1.00 18.96 121 CYS A O 1
ATOM 925 N N . LYS A 1 121 ? 21.335 25.525 37.157 1.00 16.80 122 LYS A N 1
ATOM 926 C CA . LYS A 1 121 ? 21.285 24.169 37.721 1.00 17.78 122 LYS A CA 1
ATOM 927 C C . LYS A 1 121 ? 20.265 24.028 38.849 1.00 16.59 122 LYS A C 1
ATOM 928 O O . LYS A 1 121 ? 19.519 23.056 38.903 1.00 21.08 122 LYS A O 1
ATOM 934 N N . TRP A 1 122 ? 20.245 25.003 39.751 1.00 15.77 123 TRP A N 1
ATOM 935 C CA . TRP A 1 122 ? 19.246 25.025 40.830 1.00 14.80 123 TRP A CA 1
ATOM 936 C C . TRP A 1 122 ? 18.208 26.060 40.459 1.00 21.64 123 TRP A C 1
ATOM 937 O O . TRP A 1 122 ? 18.543 27.207 40.164 1.00 23.51 123 TRP A O 1
ATOM 948 N N . ARG A 1 123 ? 16.942 25.651 40.461 1.00 19.15 124 ARG A N 1
ATOM 949 C CA A ARG A 1 123 ? 15.878 26.502 39.958 0.50 17.46 124 ARG A CA 1
ATOM 950 C CA B ARG A 1 123 ? 15.850 26.455 39.928 0.50 19.24 124 ARG A CA 1
ATOM 951 C C . ARG A 1 123 ? 14.689 26.463 40.903 1.00 19.29 124 ARG A C 1
ATOM 952 O O . ARG A 1 123 ? 14.237 25.391 41.304 1.00 23.00 124 ARG A O 1
ATOM 967 N N . TYR A 1 124 ? 14.195 27.644 41.256 1.00 18.44 125 TYR A N 1
ATOM 968 C CA . TYR A 1 124 ? 13.009 27.743 42.118 1.00 20.28 125 TYR A CA 1
ATOM 969 C C . TYR A 1 124 ? 12.061 28.771 41.537 1.00 19.91 125 TYR A C 1
ATOM 970 O O . TYR A 1 124 ? 12.488 29.714 40.863 1.00 19.89 125 TYR A O 1
ATOM 979 N N . CYS A 1 125 ? 10.770 28.618 41.820 1.00 21.39 126 CYS A N 1
ATOM 980 C CA . CYS A 1 125 ? 9.830 29.659 41.430 1.00 17.67 126 CYS A CA 1
ATOM 981 C C . CYS A 1 125 ? 8.767 29.861 42.506 1.00 23.48 126 CYS A C 1
ATOM 982 O O . CYS A 1 125 ? 8.580 29.000 43.358 1.00 21.90 126 CYS A O 1
ATOM 985 N N . THR A 1 126 ? 8.092 31.005 42.456 1.00 22.08 127 THR A N 1
ATOM 986 C CA . THR A 1 126 ? 6.948 31.283 43.330 1.00 22.89 127 THR A CA 1
ATOM 987 C C . THR A 1 126 ? 5.791 30.330 42.981 1.00 23.14 127 THR A C 1
ATOM 988 O O . THR A 1 126 ? 5.690 29.892 41.840 1.00 22.75 127 THR A O 1
ATOM 992 N N . PRO A 1 127 ? 4.930 29.983 43.964 1.00 27.22 128 PRO A N 1
ATOM 993 C CA . PRO A 1 127 ? 3.737 29.156 43.671 1.00 30.29 128 PRO A CA 1
ATOM 994 C C . PRO A 1 127 ? 2.847 29.667 42.528 1.00 28.72 128 PRO A C 1
ATOM 995 O O . PRO A 1 127 ? 2.139 28.878 41.891 1.00 30.61 128 PRO A O 1
ATOM 999 N N . GLU A 1 128 ? 2.893 30.972 42.279 1.00 27.43 129 GLU A N 1
ATOM 1000 C CA . GLU A 1 128 ? 2.060 31.631 41.277 1.00 30.98 129 GLU A CA 1
ATOM 1001 C C . GLU A 1 128 ? 2.782 31.864 39.929 1.00 28.84 129 GLU A C 1
ATOM 1002 O O . GLU A 1 128 ? 2.200 32.465 39.019 1.00 28.30 129 GLU A O 1
ATOM 1008 N N . ALA A 1 129 ? 4.031 31.396 39.805 1.00 25.34 130 ALA A N 1
ATOM 1009 C CA . ALA A 1 129 ? 4.808 31.564 38.556 1.00 23.21 130 ALA A CA 1
ATOM 1010 C C . ALA A 1 129 ? 4.252 30.752 37.370 1.00 24.82 130 ALA A C 1
ATOM 1011 O O . ALA A 1 129 ? 3.620 29.701 37.549 1.00 24.29 130 ALA A O 1
ATOM 1013 N N . GLY A 1 130 ? 4.491 31.252 36.160 1.00 21.10 131 GLY A N 1
ATOM 1014 C CA . GLY A 1 130 ? 4.082 30.566 34.937 1.00 23.83 131 GLY A CA 1
ATOM 1015 C C . GLY A 1 130 ? 5.199 30.598 33.920 1.00 22.02 131 GLY A C 1
ATOM 1016 O O . GLY A 1 130 ? 6.042 31.518 33.935 1.00 21.27 131 GLY A O 1
ATOM 1017 N N . PHE A 1 131 ? 5.213 29.593 33.047 1.00 19.75 132 PHE A N 1
ATOM 1018 C CA . PHE A 1 131 ? 6.241 29.472 32.000 1.00 20.19 132 PHE A CA 1
ATOM 1019 C C . PHE A 1 131 ? 5.585 29.112 30.678 1.00 24.97 132 PHE A C 1
ATOM 1020 O O . PHE A 1 131 ? 4.582 28.409 30.652 1.00 22.97 132 PHE A O 1
ATOM 1028 N N . ARG A 1 132 ? 6.174 29.572 29.583 1.00 18.23 133 ARG A N 1
ATOM 1029 C CA . ARG A 1 132 ? 5.771 29.132 28.244 1.00 21.34 133 ARG A CA 1
ATOM 1030 C C . ARG A 1 132 ? 6.928 29.341 27.284 1.00 22.61 133 ARG A C 1
ATOM 1031 O O . ARG A 1 132 ? 7.537 30.413 27.273 1.00 25.81 133 ARG A O 1
ATOM 1039 N N . MET A 1 133 ? 7.228 28.326 26.477 1.00 21.34 134 MET A N 1
ATOM 1040 C CA . MET A 1 133 ? 8.184 28.472 25.378 1.00 20.49 134 MET A CA 1
ATOM 1041 C C . MET A 1 133 ? 7.385 28.317 24.074 1.00 26.83 134 MET A C 1
ATOM 1042 O O . MET A 1 133 ? 7.170 27.196 23.601 1.00 26.87 134 MET A O 1
ATOM 1047 N N . PRO A 1 134 ? 6.896 29.447 23.518 1.00 26.50 135 PRO A N 1
ATOM 1048 C CA . PRO A 1 134 ? 6.007 29.383 22.352 1.00 27.29 135 PRO A CA 1
ATOM 1049 C C . PRO A 1 134 ? 6.719 29.457 20.993 1.00 24.97 135 PRO A C 1
ATOM 1050 O O . PRO A 1 134 ? 6.054 29.348 19.973 1.00 26.69 135 PRO A O 1
ATOM 1054 N N . GLY A 1 135 ? 8.043 29.632 20.980 1.00 21.87 136 GLY A N 1
ATOM 1055 C CA . GLY A 1 135 ? 8.798 29.937 19.751 1.00 24.06 136 GLY A CA 1
ATOM 1056 C C . GLY A 1 135 ? 8.643 28.975 18.580 1.00 20.75 136 GLY A C 1
ATOM 1057 O O . GLY A 1 135 ? 8.788 29.377 17.417 1.00 22.87 136 GLY A O 1
ATOM 1058 N N . LEU A 1 136 ? 8.340 27.712 18.883 1.00 19.94 137 LEU A N 1
ATOM 1059 C CA . LEU A 1 136 ? 8.068 26.719 17.835 1.00 18.88 137 LEU A CA 1
ATOM 1060 C C . LEU A 1 136 ? 6.853 27.082 16.971 1.00 21.63 137 LEU A C 1
ATOM 1061 O O . LEU A 1 136 ? 6.832 26.715 15.794 1.00 22.62 137 LEU A O 1
ATOM 1066 N N . LYS A 1 137 ? 5.887 27.834 17.535 1.00 23.24 138 LYS A N 1
ATOM 1067 C CA . LYS A 1 137 ? 4.792 28.464 16.754 1.00 21.67 138 LYS A CA 1
ATOM 1068 C C . LYS A 1 137 ? 5.280 29.279 15.551 1.00 21.02 138 LYS A C 1
ATOM 1069 O O . LYS A 1 137 ? 4.625 29.290 14.505 1.00 25.11 138 LYS A O 1
ATOM 1075 N N . PHE A 1 138 ? 6.443 29.918 15.669 1.00 18.67 139 PHE A N 1
ATOM 1076 C CA . PHE A 1 138 ? 7.022 30.593 14.524 1.00 19.15 139 PHE A CA 1
ATOM 1077 C C . PHE A 1 138 ? 8.301 29.927 14.014 1.00 20.64 139 PHE A C 1
ATOM 1078 O O . PHE A 1 138 ? 9.092 30.555 13.301 1.00 24.04 139 PHE A O 1
ATOM 1086 N N . GLY A 1 139 ? 8.474 28.643 14.344 1.00 20.25 140 GLY A N 1
ATOM 1087 C CA . GLY A 1 139 ? 9.576 27.841 13.797 1.00 18.62 140 GLY A CA 1
ATOM 1088 C C . GLY A 1 139 ? 10.918 27.914 14.528 1.00 21.28 140 GLY A C 1
ATOM 1089 O O . GLY A 1 139 ? 11.886 27.298 14.097 1.00 20.86 140 GLY A O 1
ATOM 1090 N N . LEU A 1 140 ? 10.979 28.656 15.631 1.00 17.44 141 LEU A N 1
ATOM 1091 C CA . LEU A 1 140 ? 12.217 28.825 16.405 1.00 19.57 141 LEU A CA 1
ATOM 1092 C C . LEU A 1 140 ? 12.567 27.559 17.199 1.00 21.17 141 LEU A C 1
ATOM 1093 O O . LEU A 1 140 ? 11.725 27.011 17.908 1.00 18.77 141 LEU A O 1
ATOM 1098 N N . VAL A 1 141 ? 13.816 27.109 17.099 1.00 16.53 142 VAL A N 1
ATOM 1099 C CA . VAL A 1 141 ? 14.244 25.925 17.840 1.00 15.57 142 VAL A CA 1
ATOM 1100 C C . VAL A 1 141 ? 15.312 26.358 18.844 1.00 17.41 142 VAL A C 1
ATOM 1101 O O . VAL A 1 141 ? 16.490 26.409 18.526 1.00 16.77 142 VAL A O 1
ATOM 1105 N N . LEU A 1 142 ? 14.862 26.737 20.030 1.00 15.73 143 LEU A N 1
ATOM 1106 C CA . LEU A 1 142 ? 15.716 27.341 21.037 1.00 17.25 143 LEU A CA 1
ATOM 1107 C C . LEU A 1 142 ? 15.519 26.668 22.401 1.00 19.24 143 LEU A C 1
ATOM 1108 O O . LEU A 1 142 ? 14.407 26.634 22.939 1.00 21.24 143 LEU A O 1
ATOM 1113 N N . GLY A 1 143 ? 16.608 26.141 22.958 1.00 20.13 144 GLY A N 1
ATOM 1114 C CA . GLY A 1 143 ? 16.581 25.561 24.305 1.00 21.35 144 GLY A CA 1
ATOM 1115 C C . GLY A 1 143 ? 15.971 24.167 24.361 1.00 18.65 144 GLY A C 1
ATOM 1116 O O . GLY A 1 143 ? 15.870 23.586 25.434 1.00 19.63 144 GLY A O 1
ATOM 1117 N N . THR A 1 144 ? 15.598 23.634 23.193 1.00 17.82 145 THR A N 1
ATOM 1118 C CA . THR A 1 144 ? 14.897 22.346 23.079 1.00 16.87 145 THR A CA 1
ATOM 1119 C C . THR A 1 144 ? 15.582 21.157 23.779 1.00 17.33 145 THR A C 1
ATOM 1120 O O . THR A 1 144 ? 14.981 20.521 24.643 1.00 18.19 145 THR A O 1
ATOM 1124 N N . ARG A 1 145 ? 16.831 20.863 23.416 1.00 15.04 146 ARG A N 1
ATOM 1125 C CA . ARG A 1 145 ? 17.526 19.723 23.992 1.00 14.52 146 ARG A CA 1
ATOM 1126 C C . ARG A 1 145 ? 17.784 19.926 25.472 1.00 20.57 146 ARG A C 1
ATOM 1127 O O . ARG A 1 145 ? 17.662 18.981 26.231 1.00 19.89 146 ARG A O 1
ATOM 1135 N N . ARG A 1 146 ? 18.115 21.155 25.878 1.00 17.70 147 ARG A N 1
ATOM 1136 C CA . ARG A 1 146 ? 18.339 21.427 27.303 1.00 18.67 147 ARG A CA 1
ATOM 1137 C C . ARG A 1 146 ? 17.091 21.198 28.163 1.00 18.05 147 ARG A C 1
ATOM 1138 O O . ARG A 1 146 ? 17.167 20.600 29.256 1.00 16.45 147 ARG A O 1
ATOM 1146 N N . PHE A 1 147 ? 15.938 21.619 27.653 1.00 15.92 148 PHE A N 1
ATOM 1147 C CA . PHE A 1 147 ? 14.674 21.354 28.351 1.00 17.62 148 PHE A CA 1
ATOM 1148 C C . PHE A 1 147 ? 14.371 19.858 28.458 1.00 17.76 148 PHE A C 1
ATOM 1149 O O . PHE A 1 147 ? 14.004 19.379 29.536 1.00 21.09 148 PHE A O 1
ATOM 1157 N N . ARG A 1 148 ? 14.519 19.138 27.340 1.00 18.87 149 ARG A N 1
ATOM 1158 C CA . ARG A 1 148 ? 14.387 17.687 27.307 1.00 18.26 149 ARG A CA 1
ATOM 1159 C C . ARG A 1 148 ? 15.278 17.003 28.350 1.00 17.25 149 ARG A C 1
ATOM 1160 O O . ARG A 1 148 ? 14.817 16.131 29.064 1.00 18.15 149 ARG A O 1
ATOM 1168 N N . ASP A 1 149 ? 16.548 17.404 28.433 1.00 17.19 150 ASP A N 1
ATOM 1169 C CA . ASP A 1 149 ? 17.487 16.776 29.369 1.00 19.87 150 ASP A CA 1
ATOM 1170 C C . ASP A 1 149 ? 17.024 16.912 30.818 1.00 19.38 150 ASP A C 1
ATOM 1171 O O . ASP A 1 149 ? 17.256 16.019 31.633 1.00 20.44 150 ASP A O 1
ATOM 1176 N N . ILE A 1 150 ? 16.343 18.018 31.114 1.00 18.45 151 ILE A N 1
ATOM 1177 C CA . ILE A 1 150 ? 15.804 18.260 32.454 1.00 19.02 151 ILE A CA 1
ATOM 1178 C C . ILE A 1 150 ? 14.563 17.413 32.741 1.00 21.31 151 ILE A C 1
ATOM 1179 O O . ILE A 1 150 ? 14.553 16.633 33.709 1.00 18.89 151 ILE A O 1
ATOM 1184 N N . VAL A 1 151 ? 13.530 17.564 31.904 1.00 18.65 152 VAL A N 1
ATOM 1185 C CA . VAL A 1 151 ? 12.207 16.999 32.191 1.00 23.24 152 VAL A CA 1
ATOM 1186 C C . VAL A 1 151 ? 11.921 15.623 31.533 1.00 23.59 152 VAL A C 1
ATOM 1187 O O . VAL A 1 151 ? 10.923 14.965 31.867 1.00 21.84 152 VAL A O 1
ATOM 1191 N N . GLY A 1 152 ? 12.788 15.201 30.611 1.00 20.12 153 GLY A N 1
ATOM 1192 C CA . GLY A 1 152 ? 12.599 13.941 29.857 1.00 21.33 153 GLY A CA 1
ATOM 1193 C C . GLY A 1 152 ? 11.898 14.185 28.528 1.00 22.97 153 GLY A C 1
ATOM 1194 O O . GLY A 1 152 ? 11.122 15.134 28.412 1.00 22.52 153 GLY A O 1
ATOM 1195 N N . ALA A 1 153 ? 12.152 13.328 27.528 1.00 22.90 154 ALA A N 1
ATOM 1196 C CA . ALA A 1 153 ? 11.556 13.504 26.183 1.00 22.50 154 ALA A CA 1
ATOM 1197 C C . ALA A 1 153 ? 10.031 13.495 26.191 1.00 25.11 154 ALA A C 1
ATOM 1198 O O . ALA A 1 153 ? 9.400 14.256 25.447 1.00 25.21 154 ALA A O 1
ATOM 1200 N N . ASP A 1 154 ? 9.454 12.637 27.034 1.00 24.46 155 ASP A N 1
ATOM 1201 C CA A ASP A 1 154 ? 8.002 12.539 27.112 0.50 27.61 155 ASP A CA 1
ATOM 1202 C CA B ASP A 1 154 ? 8.002 12.518 27.171 0.50 28.74 155 ASP A CA 1
ATOM 1203 C C . ASP A 1 154 ? 7.389 13.862 27.567 1.00 27.09 155 ASP A C 1
ATOM 1204 O O . ASP A 1 154 ? 6.567 14.425 26.844 1.00 23.39 155 ASP A O 1
ATOM 1213 N N . GLN A 1 155 ? 7.816 14.390 28.717 1.00 28.03 156 GLN A N 1
ATOM 1214 C CA . GLN A 1 155 ? 7.285 15.683 29.173 1.00 24.00 156 GLN A CA 1
ATOM 1215 C C . GLN A 1 155 ? 7.654 16.881 28.283 1.00 21.29 156 GLN A C 1
ATOM 1216 O O . GLN A 1 155 ? 6.848 17.799 28.111 1.00 21.56 156 GLN A O 1
ATOM 1222 N N . ALA A 1 156 ? 8.860 16.858 27.709 1.00 19.84 157 ALA A N 1
ATOM 1223 C CA . ALA A 1 156 ? 9.287 17.900 26.766 1.00 22.79 157 ALA A CA 1
ATOM 1224 C C . ALA A 1 156 ? 8.364 17.950 25.563 1.00 23.04 157 ALA A C 1
ATOM 1225 O O . ALA A 1 156 ? 7.947 19.031 25.151 1.00 20.83 157 ALA A O 1
ATOM 1227 N N . LEU A 1 157 ? 8.039 16.780 25.017 1.00 21.99 158 LEU A N 1
ATOM 1228 C CA . LEU A 1 157 ? 7.083 16.699 23.900 1.00 26.94 158 LEU A CA 1
ATOM 1229 C C . LEU A 1 157 ? 5.687 17.187 24.304 1.00 24.85 158 LEU A C 1
ATOM 1230 O O . LEU A 1 157 ? 5.081 17.945 23.564 1.00 23.17 158 LEU A O 1
ATOM 1235 N N . SER A 1 158 ? 5.201 16.770 25.479 1.00 24.14 159 SER A N 1
ATOM 1236 C CA A SER A 1 158 ? 3.903 17.219 25.985 0.50 27.81 159 SER A CA 1
ATOM 1237 C CA B SER A 1 158 ? 3.895 17.215 25.954 0.50 27.17 159 SER A CA 1
ATOM 1238 C C . SER A 1 158 ? 3.800 18.754 26.006 1.00 30.74 159 SER A C 1
ATOM 1239 O O . SER A 1 158 ? 2.796 19.329 25.605 1.00 30.05 159 SER A O 1
ATOM 1244 N N . ILE A 1 159 ? 4.864 19.413 26.461 1.00 24.74 160 ILE A N 1
ATOM 1245 C CA . ILE A 1 159 ? 4.904 20.875 26.538 1.00 23.36 160 ILE A CA 1
ATOM 1246 C C . ILE A 1 159 ? 5.306 21.554 25.218 1.00 24.42 160 ILE A C 1
ATOM 1247 O O . ILE A 1 159 ? 4.621 22.465 24.761 1.00 27.73 160 ILE A O 1
ATOM 1252 N N . LEU A 1 160 ? 6.426 21.133 24.622 1.00 20.99 161 LEU A N 1
ATOM 1253 C CA . LEU A 1 160 ? 6.946 21.826 23.444 1.00 20.59 161 LEU A CA 1
ATOM 1254 C C . LEU A 1 160 ? 6.111 21.529 22.193 1.00 19.90 161 LEU A C 1
ATOM 1255 O O . LEU A 1 160 ? 5.875 22.430 21.380 1.00 23.30 161 LEU A O 1
ATOM 1260 N N . GLY A 1 161 ? 5.631 20.288 22.083 1.00 22.53 162 GLY A N 1
ATOM 1261 C CA . GLY A 1 161 ? 4.837 19.831 20.928 1.00 24.05 162 GLY A CA 1
ATOM 1262 C C . GLY A 1 161 ? 3.586 20.639 20.644 1.00 24.14 162 GLY A C 1
ATOM 1263 O O . GLY A 1 161 ? 3.135 20.710 19.493 1.00 23.74 162 GLY A O 1
ATOM 1264 N N . SER A 1 162 ? 3.011 21.240 21.686 1.00 22.39 163 SER A N 1
ATOM 1265 C CA . SER A 1 162 ? 1.920 22.182 21.462 1.00 27.89 163 SER A CA 1
ATOM 1266 C C . SER A 1 162 ? 2.289 23.612 21.872 1.00 29.86 163 SER A C 1
ATOM 1267 O O . SER A 1 162 ? 1.407 24.467 21.999 1.00 28.40 163 SER A O 1
ATOM 1270 N N . ALA A 1 163 ? 3.591 23.855 22.076 1.00 28.38 164 ALA A N 1
ATOM 1271 C CA . ALA A 1 163 ? 4.121 25.159 22.506 1.00 30.21 164 ALA A CA 1
ATOM 1272 C C . ALA A 1 163 ? 3.250 25.792 23.598 1.00 30.31 164 ALA A C 1
ATOM 1273 O O . ALA A 1 163 ? 2.847 26.955 23.501 1.00 35.31 164 ALA A O 1
ATOM 1275 N N . ARG A 1 164 ? 2.948 25.004 24.627 1.00 26.67 165 ARG A N 1
ATOM 1276 C CA . ARG A 1 164 ? 1.953 25.391 25.615 1.00 22.00 165 ARG A CA 1
ATOM 1277 C C . ARG A 1 164 ? 2.555 25.896 26.929 1.00 26.72 165 ARG A C 1
ATOM 1278 O O . ARG A 1 164 ? 3.732 25.664 27.234 1.00 25.10 165 ARG A O 1
ATOM 1286 N N . ALA A 1 165 ? 1.725 26.593 27.696 1.00 25.99 166 ALA A N 1
ATOM 1287 C CA . ALA A 1 165 ? 2.084 27.055 29.027 1.00 28.20 166 ALA A CA 1
ATOM 1288 C C . ALA A 1 165 ? 2.138 25.905 30.041 1.00 32.66 166 ALA A C 1
ATOM 1289 O O . ALA A 1 165 ? 1.487 24.865 29.866 1.00 27.65 166 ALA A O 1
ATOM 1291 N N . PHE A 1 166 ? 2.930 26.096 31.093 1.00 29.18 167 PHE A N 1
ATOM 1292 C CA . PHE A 1 166 ? 2.885 25.231 32.272 1.00 28.02 167 PHE A CA 1
ATOM 1293 C C . PHE A 1 166 ? 3.080 26.039 33.540 1.00 27.69 167 PHE A C 1
ATOM 1294 O O . PHE A 1 166 ? 3.901 26.971 33.570 1.00 30.54 167 PHE A O 1
ATOM 1302 N N . ASP A 1 167 ? 2.302 25.716 34.576 1.00 27.82 168 ASP A N 1
ATOM 1303 C CA . ASP A 1 167 ? 2.371 26.478 35.820 1.00 26.77 168 ASP A CA 1
ATOM 1304 C C . ASP A 1 167 ? 3.399 25.920 36.800 1.00 25.73 168 ASP A C 1
ATOM 1305 O O . ASP A 1 167 ? 4.110 24.966 36.473 1.00 23.05 168 ASP A O 1
ATOM 1310 N N . ALA A 1 168 ? 3.452 26.507 37.997 1.00 27.94 169 ALA A N 1
ATOM 1311 C CA . ALA A 1 168 ? 4.461 26.163 38.992 1.00 29.31 169 ALA A CA 1
ATOM 1312 C C . ALA A 1 168 ? 4.275 24.743 39.523 1.00 30.34 169 ALA A C 1
ATOM 1313 O O . ALA A 1 168 ? 5.260 24.030 39.740 1.00 27.20 169 ALA A O 1
ATOM 1315 N N . ASP A 1 169 ? 3.015 24.325 39.703 1.00 28.39 170 ASP A N 1
ATOM 1316 C CA . ASP A 1 169 ? 2.713 22.957 40.130 1.00 33.22 170 ASP A CA 1
ATOM 1317 C C . ASP A 1 169 ? 3.245 21.930 39.135 1.00 28.04 170 ASP A C 1
ATOM 1318 O O . ASP A 1 169 ? 3.893 20.967 39.539 1.00 27.74 170 ASP A O 1
ATOM 1323 N N . GLU A 1 170 ? 2.980 22.151 37.846 1.00 27.42 171 GLU A N 1
ATOM 1324 C CA . GLU A 1 170 ? 3.510 21.282 36.793 1.00 27.40 171 GLU A CA 1
ATOM 1325 C C . GLU A 1 170 ? 5.035 21.298 36.772 1.00 27.49 171 GLU A C 1
ATOM 1326 O O . GLU A 1 170 ? 5.665 20.239 36.687 1.00 26.20 171 GLU A O 1
ATOM 1332 N N . ALA A 1 171 ? 5.612 22.495 36.882 1.00 25.50 172 ALA A N 1
ATOM 1333 C CA . ALA A 1 171 ? 7.069 22.671 36.893 1.00 25.30 172 ALA A CA 1
ATOM 1334 C C . ALA A 1 171 ? 7.730 21.813 37.974 1.00 23.23 172 ALA A C 1
ATOM 1335 O O . ALA A 1 171 ? 8.740 21.174 37.719 1.00 21.16 172 ALA A O 1
ATOM 1337 N N . ARG A 1 172 ? 7.139 21.788 39.171 1.00 24.53 173 ARG A N 1
ATOM 1338 C CA . ARG A 1 172 ? 7.672 20.978 40.263 1.00 26.08 173 ARG A CA 1
ATOM 1339 C C . ARG A 1 172 ? 7.500 19.480 39.972 1.00 21.61 173 ARG A C 1
ATOM 1340 O O . ARG A 1 172 ? 8.448 18.711 40.120 1.00 25.45 173 ARG A O 1
ATOM 1348 N N . ARG A 1 173 ? 6.305 19.096 39.520 1.00 25.31 174 ARG A N 1
ATOM 1349 C CA A ARG A 1 173 ? 6.000 17.703 39.178 0.50 25.66 174 ARG A CA 1
ATOM 1350 C CA B ARG A 1 173 ? 6.005 17.700 39.187 0.50 25.71 174 ARG A CA 1
ATOM 1351 C C . ARG A 1 173 ? 6.991 17.093 38.177 1.00 29.08 174 ARG A C 1
ATOM 1352 O O . ARG A 1 173 ? 7.485 15.972 38.371 1.00 29.50 174 ARG A O 1
ATOM 1367 N N . ILE A 1 174 ? 7.304 17.839 37.122 1.00 22.38 175 ILE A N 1
ATOM 1368 C CA . ILE A 1 174 ? 8.198 17.355 36.063 1.00 22.93 175 ILE A CA 1
ATOM 1369 C C . ILE A 1 174 ? 9.699 17.543 36.347 1.00 22.31 175 ILE A C 1
ATOM 1370 O O . ILE A 1 174 ? 10.562 17.187 35.514 1.00 24.73 175 ILE A O 1
ATOM 1375 N N . GLY A 1 175 ? 10.008 18.111 37.513 1.00 23.43 176 GLY A N 1
ATOM 1376 C CA . GLY A 1 175 ? 11.395 18.275 37.948 1.00 24.84 176 GLY A CA 1
ATOM 1377 C C . GLY A 1 175 ? 12.069 19.530 37.400 1.00 24.40 176 GLY A C 1
ATOM 1378 O O . GLY A 1 175 ? 13.296 19.668 37.474 1.00 24.70 176 GLY A O 1
ATOM 1379 N N . PHE A 1 176 ? 11.268 20.456 36.874 1.00 23.15 177 PHE A N 1
ATOM 1380 C CA . PHE A 1 176 ? 11.800 21.693 36.300 1.00 22.04 177 PHE A CA 1
ATOM 1381 C C . PHE A 1 176 ? 12.237 22.685 37.389 1.00 26.07 177 PHE A C 1
ATOM 1382 O O . PHE A 1 176 ? 13.127 23.512 37.159 1.00 21.75 177 PHE A O 1
ATOM 1390 N N . VAL A 1 177 ? 11.586 22.630 38.555 1.00 19.16 178 VAL A N 1
ATOM 1391 C CA . VAL A 1 177 ? 12.040 23.394 39.723 1.00 23.83 178 VAL A CA 1
ATOM 1392 C C . VAL A 1 177 ? 12.248 22.473 40.916 1.00 25.58 178 VAL A C 1
ATOM 1393 O O . VAL A 1 177 ? 11.559 21.461 41.042 1.00 24.74 178 VAL A O 1
ATOM 1397 N N . ARG A 1 178 ? 13.202 22.834 41.775 1.00 22.75 179 ARG A N 1
ATOM 1398 C CA . ARG A 1 178 ? 13.475 22.128 43.036 1.00 28.95 179 ARG A CA 1
ATOM 1399 C C . ARG A 1 178 ? 12.320 22.242 44.019 1.00 29.49 179 ARG A C 1
ATOM 1400 O O . ARG A 1 178 ? 12.042 21.308 44.770 1.00 31.42 179 ARG A O 1
ATOM 1408 N N . ASP A 1 179 ? 11.674 23.402 44.013 1.00 24.82 180 ASP A N 1
ATOM 1409 C CA . ASP A 1 179 ? 10.537 23.675 44.877 1.00 28.60 180 ASP A CA 1
ATOM 1410 C C . ASP A 1 179 ? 9.852 24.918 44.384 1.00 27.78 180 ASP A C 1
ATOM 1411 O O . ASP A 1 179 ? 10.442 25.750 43.658 1.00 25.65 180 ASP A O 1
ATOM 1416 N N . CYS A 1 180 ? 8.599 25.033 44.788 1.00 22.45 181 CYS A N 1
ATOM 1417 C CA . CYS A 1 180 ? 7.861 26.261 44.682 1.00 21.11 181 CYS A CA 1
ATOM 1418 C C . CYS A 1 180 ? 8.088 26.990 46.003 1.00 31.16 181 CYS A C 1
ATOM 1419 O O . CYS A 1 180 ? 7.715 26.495 47.071 1.00 32.80 181 CYS A O 1
ATOM 1422 N N . ALA A 1 181 ? 8.740 28.143 45.925 1.00 27.61 182 ALA A N 1
ATOM 1423 C CA . ALA A 1 181 ? 9.128 28.904 47.113 1.00 25.93 182 ALA A CA 1
ATOM 1424 C C . ALA A 1 181 ? 8.840 30.388 46.930 1.00 27.94 182 ALA A C 1
ATO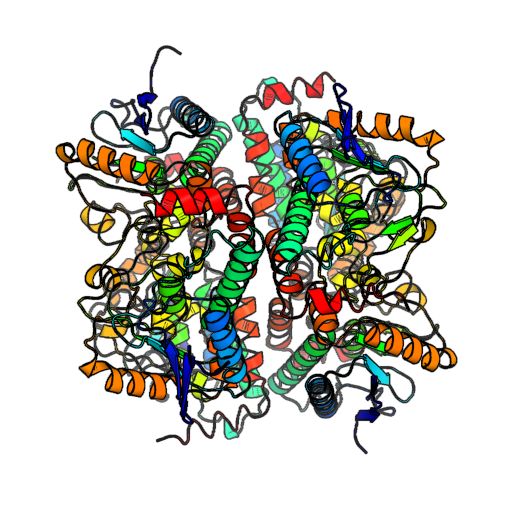M 1425 O O . ALA A 1 181 ? 9.309 31.015 45.970 1.00 25.50 182 ALA A O 1
ATOM 1427 N N . ALA A 1 182 ? 8.070 30.944 47.867 1.00 27.26 183 ALA A N 1
ATOM 1428 C CA . ALA A 1 182 ? 7.783 32.377 47.932 1.00 27.54 183 ALA A CA 1
ATOM 1429 C C . ALA A 1 182 ? 9.080 33.156 48.145 1.00 26.26 183 ALA A C 1
ATOM 1430 O O . ALA A 1 182 ? 10.064 32.603 48.653 1.00 28.65 183 ALA A O 1
ATOM 1432 N N . GLN A 1 183 ? 9.092 34.423 47.743 1.00 28.26 184 GLN A N 1
ATOM 1433 C CA . GLN A 1 183 ? 10.306 35.255 47.818 1.00 30.33 184 GLN A CA 1
ATOM 1434 C C . GLN A 1 183 ? 10.882 35.426 49.235 1.00 31.83 184 GLN A C 1
ATOM 1435 O O . GLN A 1 183 ? 12.077 35.668 49.390 1.00 31.57 184 GLN A O 1
ATOM 1441 N N . ALA A 1 184 ? 10.035 35.257 50.256 1.00 32.54 185 ALA A N 1
ATOM 1442 C CA . ALA A 1 184 ? 10.477 35.239 51.663 1.00 31.51 185 ALA A CA 1
ATOM 1443 C C . ALA A 1 184 ? 11.511 34.141 51.963 1.00 28.32 185 ALA A C 1
ATOM 1444 O O . ALA A 1 184 ? 12.365 34.309 52.839 1.00 27.65 185 ALA A O 1
ATOM 1446 N N . GLN A 1 185 ? 11.411 33.021 51.241 1.00 27.65 186 GLN A N 1
ATOM 1447 C CA . GLN A 1 185 ? 12.344 31.901 51.364 1.00 29.55 186 GLN A CA 1
ATOM 1448 C C . GLN A 1 185 ? 13.663 32.128 50.628 1.00 26.39 186 GLN A C 1
ATOM 1449 O O . GLN A 1 185 ? 14.643 31.411 50.880 1.00 30.89 186 GLN A O 1
ATOM 1455 N N . TRP A 1 186 ? 13.679 33.083 49.696 1.00 25.71 187 TRP A N 1
ATOM 1456 C CA . TRP A 1 186 ? 14.799 33.196 48.733 1.00 24.39 187 TRP A CA 1
ATOM 1457 C C . TRP A 1 186 ? 16.177 33.474 49.374 1.00 24.45 187 TRP A C 1
ATOM 1458 O O . TRP A 1 186 ? 17.151 32.829 48.988 1.00 23.23 187 TRP A O 1
ATOM 1469 N N . PRO A 1 187 ? 16.268 34.417 50.360 1.00 28.08 188 PRO A N 1
ATOM 1470 C CA . PRO A 1 187 ? 17.547 34.559 51.072 1.00 27.41 188 PRO A CA 1
ATOM 1471 C C . PRO A 1 187 ? 18.129 33.272 51.627 1.00 22.85 188 PRO A C 1
ATOM 1472 O O . PRO A 1 187 ? 19.318 33.042 51.465 1.00 23.77 188 PRO A O 1
ATOM 1476 N N . ALA A 1 188 ? 17.308 32.434 52.249 1.00 22.72 189 ALA A N 1
ATOM 1477 C CA . ALA A 1 188 ? 17.789 31.168 52.802 1.00 27.65 189 ALA A CA 1
ATOM 1478 C C . ALA A 1 188 ? 18.278 30.216 51.697 1.00 22.49 189 ALA A C 1
ATOM 1479 O O . ALA A 1 188 ? 19.276 29.522 51.873 1.00 24.60 189 ALA A O 1
ATOM 1481 N N . LEU A 1 189 ? 17.566 30.199 50.571 1.00 22.65 190 LEU A N 1
ATOM 1482 C CA . LEU A 1 189 ? 17.934 29.363 49.420 1.00 22.31 190 LEU A CA 1
ATOM 1483 C C . LEU A 1 189 ? 19.254 29.795 48.787 1.00 21.09 190 LEU A C 1
ATOM 1484 O O . LEU A 1 189 ? 20.059 28.946 48.414 1.00 19.89 190 LEU A O 1
ATOM 1489 N N . ILE A 1 190 ? 19.484 31.104 48.697 1.00 21.01 191 ILE A N 1
ATOM 1490 C CA . ILE A 1 190 ? 20.744 31.636 48.157 1.00 22.03 191 ILE A CA 1
ATOM 1491 C C . ILE A 1 190 ? 21.901 31.255 49.094 1.00 17.65 191 ILE A C 1
ATOM 1492 O O . ILE A 1 190 ? 22.971 30.814 48.641 1.00 19.49 191 ILE A O 1
ATOM 1497 N N . ASP A 1 191 ? 21.673 31.405 50.404 1.00 23.75 192 ASP A N 1
ATOM 1498 C CA . ASP A 1 191 ? 22.628 30.941 51.429 1.00 25.69 192 ASP A CA 1
ATOM 1499 C C . ASP A 1 191 ? 23.028 29.468 51.265 1.00 21.91 192 ASP A C 1
ATOM 1500 O O . ASP A 1 191 ? 24.217 29.132 51.326 1.00 23.14 192 ASP A O 1
ATOM 1505 N N . ALA A 1 192 ? 22.032 28.604 51.051 1.00 21.18 193 ALA A N 1
ATOM 1506 C CA . ALA A 1 192 ? 22.257 27.178 50.888 1.00 20.50 193 ALA A CA 1
ATOM 1507 C C . ALA A 1 192 ? 23.075 26.939 49.603 1.00 21.63 193 ALA A C 1
ATOM 1508 O O . ALA A 1 192 ? 24.045 26.174 49.607 1.00 20.82 193 ALA A O 1
ATOM 1510 N N . ALA A 1 193 ? 22.690 27.627 48.532 1.00 22.15 194 ALA A N 1
ATOM 1511 C CA . ALA A 1 193 ? 23.388 27.506 47.244 1.00 19.64 194 ALA A CA 1
ATOM 1512 C C . ALA A 1 193 ? 24.837 27.974 47.349 1.00 18.77 194 ALA A C 1
ATOM 1513 O O . ALA A 1 193 ? 25.722 27.308 46.849 1.00 18.56 194 ALA A O 1
ATOM 1515 N N . ALA A 1 194 ? 25.083 29.090 48.039 1.00 19.93 195 ALA A N 1
ATOM 1516 C CA . ALA A 1 194 ? 26.463 29.585 48.259 1.00 20.85 195 ALA A CA 1
ATOM 1517 C C . ALA A 1 194 ? 27.327 28.600 49.063 1.00 21.07 195 ALA A C 1
ATOM 1518 O O . ALA A 1 194 ? 28.498 28.383 48.728 1.00 18.14 195 ALA A O 1
ATOM 1520 N N . GLU A 1 195 ? 26.733 27.964 50.076 1.00 20.66 196 GLU A N 1
ATOM 1521 C CA . GLU A 1 195 ? 27.387 26.882 50.839 1.00 22.02 196 GLU A CA 1
ATOM 1522 C C . GLU A 1 195 ? 27.753 25.685 49.954 1.00 21.59 196 GLU A C 1
ATOM 1523 O O . GLU A 1 195 ? 28.882 25.200 50.006 1.00 19.15 196 GLU A O 1
ATOM 1529 N N . ALA A 1 196 ? 26.801 25.240 49.132 1.00 21.00 197 ALA A N 1
ATOM 1530 C CA . ALA A 1 196 ? 27.038 24.129 48.207 1.00 21.10 197 ALA A CA 1
ATOM 1531 C C . ALA A 1 196 ? 28.130 24.492 47.184 1.00 18.86 197 ALA A C 1
ATOM 1532 O O . ALA A 1 196 ? 29.050 23.703 46.943 1.00 18.38 197 ALA A O 1
ATOM 1534 N N . ALA A 1 197 ? 28.044 25.701 46.628 1.00 19.43 198 ALA A N 1
ATOM 1535 C CA . ALA A 1 197 ? 28.988 26.154 45.600 1.00 23.02 198 ALA A CA 1
ATOM 1536 C C . ALA A 1 197 ? 30.428 26.143 46.112 1.00 23.96 198 ALA A C 1
ATOM 1537 O O . ALA A 1 197 ? 31.331 25.728 45.398 1.00 23.06 198 ALA A O 1
ATOM 1539 N N . THR A 1 198 ? 30.628 26.576 47.361 1.00 20.63 199 THR A N 1
ATOM 1540 C CA . THR A 1 198 ? 31.988 26.675 47.929 1.00 20.19 199 THR A CA 1
ATOM 1541 C C . THR A 1 198 ? 32.486 25.400 48.638 1.00 21.53 199 THR A C 1
ATOM 1542 O O . THR A 1 198 ? 33.557 25.407 49.279 1.00 20.45 199 THR A O 1
ATOM 1546 N N . ALA A 1 199 ? 31.734 24.304 48.526 1.00 17.14 200 ALA A N 1
ATOM 1547 C CA . ALA A 1 199 ? 32.143 23.037 49.155 1.00 21.03 200 ALA A CA 1
ATOM 1548 C C . ALA A 1 199 ? 33.376 22.441 48.466 1.00 21.34 200 ALA A C 1
ATOM 1549 O O . ALA A 1 199 ? 34.138 21.691 49.084 1.00 22.33 200 ALA A O 1
ATOM 1551 N N . LEU A 1 200 ? 33.579 22.810 47.202 1.00 20.08 201 LEU A N 1
ATOM 1552 C CA . LEU A 1 200 ? 34.708 22.316 46.425 1.00 20.67 201 LEU A CA 1
ATOM 1553 C C . LEU A 1 200 ? 35.581 23.465 45.940 1.00 20.98 201 LEU A C 1
ATOM 1554 O O . LEU A 1 200 ? 35.102 24.588 45.764 1.00 23.88 201 LEU A O 1
ATOM 1559 N N . ASP A 1 201 ? 36.845 23.169 45.671 1.00 24.28 202 ASP A N 1
ATOM 1560 C CA . ASP A 1 201 ? 37.732 24.198 45.118 1.00 23.33 202 ASP A CA 1
ATOM 1561 C C . ASP A 1 201 ? 37.368 24.465 43.638 1.00 21.88 202 ASP A C 1
ATOM 1562 O O . ASP A 1 201 ? 36.748 23.596 43.012 1.00 21.95 202 ASP A O 1
ATOM 1567 N N . PRO A 1 202 ? 37.706 25.660 43.104 1.00 26.06 203 PRO A N 1
ATOM 1568 C CA . PRO A 1 202 ? 37.295 26.044 41.738 1.00 28.38 203 PRO A CA 1
ATOM 1569 C C . PRO A 1 202 ? 37.603 25.031 40.635 1.00 24.30 203 PRO A C 1
ATOM 1570 O O . PRO A 1 202 ? 36.733 24.779 39.804 1.00 23.02 203 PRO A O 1
ATOM 1574 N N . ALA A 1 203 ? 38.804 24.447 40.631 1.00 20.49 204 ALA A N 1
ATOM 1575 C CA . ALA A 1 203 ? 39.185 23.501 39.575 1.00 23.94 204 ALA A CA 1
ATOM 1576 C C . ALA A 1 203 ? 38.338 22.215 39.625 1.00 22.43 204 ALA A C 1
ATOM 1577 O O . ALA A 1 203 ? 37.891 21.702 38.597 1.00 20.73 204 ALA A O 1
ATOM 1579 N N . THR A 1 204 ? 38.117 21.722 40.837 1.00 18.18 205 THR A N 1
ATOM 1580 C CA . THR A 1 204 ? 37.330 20.513 41.061 1.00 23.07 205 THR A CA 1
ATOM 1581 C C . THR A 1 204 ? 35.851 20.751 40.754 1.00 20.80 205 THR A C 1
ATOM 1582 O O . THR A 1 204 ? 35.205 19.904 40.121 1.00 19.53 205 THR A O 1
ATOM 1586 N N . ARG A 1 205 ? 35.315 21.897 41.187 1.00 18.87 206 ARG A N 1
ATOM 1587 C CA . ARG A 1 205 ? 33.938 22.275 40.836 1.00 23.60 206 ARG A CA 1
ATOM 1588 C C . ARG A 1 205 ? 33.754 22.329 39.307 1.00 21.27 206 ARG A C 1
ATOM 1589 O O . ARG A 1 205 ? 32.796 21.764 38.778 1.00 18.02 206 ARG A O 1
ATOM 1597 N N . ALA A 1 206 ? 34.698 22.952 38.600 1.00 21.58 207 ALA A N 1
ATOM 1598 C CA . ALA A 1 206 ? 34.644 23.049 37.135 1.00 22.47 207 ALA A CA 1
ATOM 1599 C C . ALA A 1 206 ? 34.650 21.644 36.508 1.00 24.05 207 ALA A C 1
ATOM 1600 O O . ALA A 1 206 ? 33.826 21.339 35.640 1.00 20.33 207 ALA A O 1
ATOM 1602 N N . THR A 1 207 ? 35.550 20.784 36.979 1.00 21.08 208 THR A N 1
ATOM 1603 C CA . THR A 1 207 ? 35.640 19.402 36.484 1.00 19.76 208 THR A CA 1
ATOM 1604 C C . THR A 1 207 ? 34.342 18.605 36.708 1.00 22.45 208 THR A C 1
ATOM 1605 O O . THR A 1 207 ? 33.848 17.959 35.778 1.00 18.56 208 THR A O 1
ATOM 1609 N N . LEU A 1 208 ? 33.787 18.676 37.920 1.00 21.83 209 LEU A N 1
ATOM 1610 C CA . LEU A 1 208 ? 32.509 18.023 38.233 1.00 16.82 209 LEU A CA 1
ATOM 1611 C C . LEU A 1 208 ? 31.403 18.455 37.263 1.00 17.34 209 LEU A C 1
ATOM 1612 O O . LEU A 1 208 ? 30.684 17.611 36.700 1.00 17.76 209 LEU A O 1
ATOM 1617 N N . HIS A 1 209 ? 31.272 19.775 37.073 1.00 18.64 210 HIS A N 1
ATOM 1618 C CA . HIS A 1 209 ? 30.256 20.341 36.171 1.00 21.03 210 HIS A CA 1
ATOM 1619 C C . HIS A 1 209 ? 30.429 19.818 34.729 1.00 18.02 210 HIS A C 1
ATOM 1620 O O . HIS A 1 209 ? 29.438 19.440 34.090 1.00 21.20 210 HIS A O 1
ATOM 1627 N N . ARG A 1 210 ? 31.672 19.781 34.253 1.00 19.66 211 ARG A N 1
ATOM 1628 C CA A ARG A 1 210 ? 31.957 19.271 32.909 0.50 23.28 211 ARG A CA 1
ATOM 1629 C CA B ARG A 1 210 ? 32.021 19.262 32.929 0.50 23.34 211 ARG A CA 1
ATOM 1630 C C . ARG A 1 210 ? 31.584 17.795 32.796 1.00 25.52 211 ARG A C 1
ATOM 1631 O O . ARG A 1 210 ? 30.901 17.392 31.829 1.00 23.61 211 ARG A O 1
ATOM 1646 N N . VAL A 1 211 ? 31.983 17.005 33.789 1.00 23.53 212 VAL A N 1
ATOM 1647 C CA . VAL A 1 211 ? 31.709 15.567 33.821 1.00 19.87 212 VAL A CA 1
ATOM 1648 C C . VAL A 1 211 ? 30.195 15.265 33.880 1.00 21.93 212 VAL A C 1
ATOM 1649 O O . VAL A 1 211 ? 29.712 14.348 33.205 1.00 25.35 212 VAL A O 1
ATOM 1653 N N . LEU A 1 212 ? 29.440 16.068 34.628 1.00 23.32 213 LEU A N 1
ATOM 1654 C CA . LEU A 1 212 ? 28.008 15.834 34.791 1.00 20.24 213 LEU A CA 1
ATOM 1655 C C . LEU A 1 212 ? 27.136 16.260 33.600 1.00 28.29 213 LEU A C 1
ATOM 1656 O O . LEU A 1 212 ? 26.122 15.626 33.344 1.00 29.51 213 LEU A O 1
ATOM 1661 N N . ARG A 1 213 ? 27.541 17.324 32.895 1.00 22.97 214 ARG A N 1
ATOM 1662 C CA A ARG A 1 213 ? 26.760 17.919 31.805 0.50 22.97 214 ARG A CA 1
ATOM 1663 C CA B ARG A 1 213 ? 26.731 17.906 31.814 0.50 23.21 214 ARG A CA 1
ATOM 1664 C C . ARG A 1 213 ? 26.713 17.055 30.538 1.00 26.07 214 ARG A C 1
ATOM 1665 O O . ARG A 1 213 ? 27.722 16.461 30.153 1.00 23.20 214 ARG A O 1
ATOM 1680 N N . ASP A 1 214 ? 25.544 17.009 29.889 1.00 25.72 215 ASP A N 1
ATOM 1681 C CA . ASP A 1 214 ? 25.394 16.389 28.566 1.00 25.72 215 ASP A CA 1
ATOM 1682 C C . ASP A 1 214 ? 25.646 17.514 27.567 1.00 24.81 215 ASP A C 1
ATOM 1683 O O . ASP A 1 214 ? 24.772 18.350 27.348 1.00 26.34 215 ASP A O 1
ATOM 1688 N N . ASP A 1 215 ? 26.844 17.545 26.982 1.00 18.71 216 ASP A N 1
ATOM 1689 C CA . ASP A 1 215 ? 27.219 18.635 26.074 1.00 22.48 216 ASP A CA 1
ATOM 1690 C C . ASP A 1 215 ? 26.753 18.372 24.639 1.00 23.90 216 ASP A C 1
ATOM 1691 O O . ASP A 1 215 ? 27.344 17.556 23.924 1.00 21.90 216 ASP A O 1
ATOM 1696 N N . HIS A 1 216 ? 25.706 19.080 24.232 1.00 16.05 217 HIS A N 1
ATOM 1697 C CA . HIS A 1 216 ? 25.302 19.119 22.809 1.00 20.46 217 HIS A CA 1
ATOM 1698 C C . HIS A 1 216 ? 25.231 20.559 22.287 1.00 17.46 217 HIS A C 1
ATOM 1699 O O . HIS A 1 216 ? 24.318 20.913 21.520 1.00 17.04 217 HIS A O 1
ATOM 1706 N N . ASP A 1 217 ? 26.207 21.371 22.694 1.00 14.77 218 ASP A N 1
ATOM 1707 C CA . ASP A 1 217 ? 26.237 22.805 22.371 1.00 16.28 218 ASP A CA 1
ATOM 1708 C C . ASP A 1 217 ? 26.200 23.075 20.863 1.00 17.36 218 ASP A C 1
ATOM 1709 O O . ASP A 1 217 ? 25.427 23.904 20.401 1.00 17.46 218 ASP A O 1
ATOM 1714 N N . ASP A 1 218 ? 27.040 22.364 20.120 1.00 14.75 219 ASP A N 1
ATOM 1715 C CA . ASP A 1 218 ? 27.119 22.568 18.658 1.00 18.99 219 ASP A CA 1
ATOM 1716 C C . ASP A 1 218 ? 25.805 22.208 17.955 1.00 20.31 219 ASP A C 1
ATOM 1717 O O . ASP A 1 218 ? 25.336 22.958 17.113 1.00 19.06 219 ASP A O 1
ATOM 1722 N N . ALA A 1 219 ? 25.203 21.080 18.325 1.00 17.73 220 ALA A N 1
ATOM 1723 C CA . ALA A 1 219 ? 23.913 20.682 17.751 1.00 17.72 220 ALA A CA 1
ATOM 1724 C C . ALA A 1 219 ? 22.836 21.709 18.099 1.00 17.94 220 ALA A C 1
ATOM 1725 O O . ALA A 1 219 ? 21.980 22.025 17.261 1.00 16.63 220 ALA A O 1
ATOM 1727 N N . ASP A 1 220 ? 22.880 22.234 19.326 1.00 14.02 221 ASP A N 1
ATOM 1728 C CA . ASP A 1 220 ? 21.908 23.232 19.768 1.00 17.14 221 ASP A CA 1
ATOM 1729 C C . ASP A 1 220 ? 22.047 24.543 18.978 1.00 16.03 221 ASP A C 1
ATOM 1730 O O . ASP A 1 220 ? 21.050 25.107 18.496 1.00 16.16 221 ASP A O 1
ATOM 1735 N N . LEU A 1 221 ? 23.282 25.027 18.841 1.00 16.28 222 LEU A N 1
ATOM 1736 C CA . LEU A 1 221 ? 23.494 26.260 18.100 1.00 16.64 222 LEU A CA 1
ATOM 1737 C C . LEU A 1 221 ? 23.133 26.097 16.603 1.00 16.89 222 LEU A C 1
ATOM 1738 O O . LEU A 1 221 ? 22.500 26.991 16.021 1.00 17.01 222 LEU A O 1
ATOM 1743 N N . ALA A 1 222 ? 23.523 24.967 16.003 1.00 16.21 223 ALA A N 1
ATOM 1744 C CA . ALA A 1 222 ? 23.169 24.680 14.603 1.00 16.80 223 ALA A CA 1
ATOM 1745 C C . ALA A 1 222 ? 21.652 24.682 14.412 1.00 17.60 223 ALA A C 1
ATOM 1746 O O . ALA A 1 222 ? 21.158 25.338 13.497 1.00 16.36 223 ALA A O 1
ATOM 1748 N N . ALA A 1 223 ? 20.928 23.996 15.306 1.00 17.88 224 ALA A N 1
ATOM 1749 C CA . ALA A 1 223 ? 19.465 23.900 15.201 1.00 15.95 224 ALA A CA 1
ATOM 1750 C C . ALA A 1 223 ? 18.843 25.285 15.362 1.00 18.71 224 ALA A C 1
ATOM 1751 O O . ALA A 1 223 ? 17.928 25.634 14.621 1.00 17.44 224 ALA A O 1
ATOM 1753 N N . LEU A 1 224 ? 19.352 26.081 16.300 1.00 17.03 225 LEU A N 1
ATOM 1754 C CA A LEU A 1 224 ? 18.879 27.454 16.459 0.50 16.88 225 LEU A CA 1
ATOM 1755 C CA B LEU A 1 224 ? 18.881 27.466 16.447 0.50 18.71 225 LEU A CA 1
ATOM 1756 C C . LEU A 1 224 ? 19.110 28.288 15.185 1.00 16.43 225 LEU A C 1
ATOM 1757 O O . LEU A 1 224 ? 18.173 28.911 14.672 1.00 18.48 225 LEU A O 1
ATOM 1766 N N . ALA A 1 225 ? 20.360 28.302 14.710 1.00 16.94 226 ALA A N 1
ATOM 1767 C CA . ALA A 1 225 ? 20.765 29.040 13.515 1.00 17.03 226 ALA A CA 1
ATOM 1768 C C . ALA A 1 225 ? 19.914 28.664 12.301 1.00 20.55 226 ALA A C 1
ATOM 1769 O O . ALA A 1 225 ? 19.389 29.553 11.630 1.00 18.85 226 ALA A O 1
ATOM 1771 N N . ARG A 1 226 ? 19.716 27.364 12.058 1.00 15.62 227 ARG A N 1
ATOM 1772 C CA . ARG A 1 226 ? 18.915 26.916 10.907 1.00 19.46 227 ARG A CA 1
ATOM 1773 C C . ARG A 1 226 ? 17.487 27.427 11.026 1.00 23.64 227 ARG A C 1
ATOM 1774 O O . ARG A 1 226 ? 16.936 27.960 10.049 1.00 24.11 227 ARG A O 1
ATOM 1782 N N . SER A 1 227 ? 16.916 27.304 12.230 1.00 20.56 228 SER A N 1
ATOM 1783 C CA . SER A 1 227 ? 15.513 27.666 12.467 1.00 22.29 228 SER A CA 1
ATOM 1784 C C . SER A 1 227 ? 15.268 29.149 12.213 1.00 21.17 228 SER A C 1
ATOM 1785 O O . SER A 1 227 ? 14.304 29.508 11.542 1.00 26.00 228 SER A O 1
ATOM 1788 N N . ALA A 1 228 ? 16.174 29.991 12.699 1.00 16.95 229 ALA A N 1
ATOM 1789 C CA . ALA A 1 228 ? 16.012 31.436 12.593 1.00 19.41 229 ALA A CA 1
ATOM 1790 C C . ALA A 1 228 ? 16.495 31.996 11.252 1.00 21.23 229 ALA A C 1
ATOM 1791 O O . ALA A 1 228 ? 16.170 33.133 10.923 1.00 24.50 229 ALA A O 1
ATOM 1793 N N . ALA A 1 229 ? 17.271 31.216 10.492 1.00 19.92 230 ALA A N 1
ATOM 1794 C CA . ALA A 1 229 ? 17.729 31.661 9.163 1.00 20.28 230 ALA A CA 1
ATOM 1795 C C . ALA A 1 229 ? 16.799 31.240 8.017 1.00 22.23 230 ALA A C 1
ATOM 1796 O O . ALA A 1 229 ? 17.057 31.566 6.858 1.00 25.19 230 ALA A O 1
ATOM 1798 N N . GLN A 1 230 ? 15.745 30.497 8.332 1.00 23.71 231 GLN A N 1
ATOM 1799 C CA . GLN A 1 230 ? 14.775 30.094 7.313 1.00 28.34 231 GLN A CA 1
ATOM 1800 C C . GLN A 1 230 ? 14.129 31.355 6.736 1.00 27.64 231 GLN A C 1
ATOM 1801 O O . GLN A 1 230 ? 13.637 32.187 7.500 1.00 30.13 231 GLN A O 1
ATOM 1807 N N . PRO A 1 231 ? 14.157 31.519 5.395 1.00 27.99 232 PRO A N 1
ATOM 1808 C CA . PRO A 1 231 ? 13.494 32.675 4.762 1.00 26.05 232 PRO A CA 1
ATOM 1809 C C . PRO A 1 231 ? 12.054 32.821 5.251 1.00 24.32 232 PRO A C 1
ATOM 1810 O O . PRO A 1 231 ? 11.364 31.819 5.408 1.00 27.28 232 PRO A O 1
ATOM 1814 N N . GLY A 1 232 ? 11.632 34.046 5.557 1.00 25.31 233 GLY A N 1
ATOM 1815 C CA . GLY A 1 232 ? 10.274 34.263 6.065 1.00 28.13 233 GLY A CA 1
ATOM 1816 C C . GLY A 1 232 ? 10.124 34.277 7.576 1.00 28.40 233 GLY A C 1
ATOM 1817 O O . GLY A 1 232 ? 9.004 34.176 8.099 1.00 27.17 233 GLY A O 1
ATOM 1818 N N . PHE A 1 233 ? 11.253 34.429 8.273 1.00 31.74 234 PHE A N 1
ATOM 1819 C CA . PHE A 1 233 ? 11.316 34.380 9.746 1.00 33.33 234 PHE A CA 1
ATOM 1820 C C . PHE A 1 233 ? 10.488 35.473 10.406 1.00 24.67 234 PHE A C 1
ATOM 1821 O O . PHE A 1 233 ? 9.654 35.190 11.276 1.00 27.78 234 PHE A O 1
ATOM 1829 N N . LYS A 1 234 ? 10.704 36.704 9.936 1.00 29.80 235 LYS A N 1
ATOM 1830 C CA . LYS A 1 234 ? 10.018 37.891 10.422 1.00 32.22 235 LYS A CA 1
ATOM 1831 C C . LYS A 1 234 ? 8.502 37.786 10.217 1.00 30.69 235 LYS A C 1
ATOM 1832 O O . LYS A 1 234 ? 7.721 38.134 11.115 1.00 28.44 235 LYS A O 1
ATOM 1838 N N . ALA A 1 235 ? 8.097 37.273 9.050 1.00 28.07 236 ALA A N 1
ATOM 1839 C CA . ALA A 1 235 ? 6.677 37.025 8.758 1.00 26.93 236 ALA A CA 1
ATOM 1840 C C . ALA A 1 235 ? 6.043 35.991 9.695 1.00 28.48 236 ALA A C 1
ATOM 1841 O O . ALA A 1 235 ? 4.900 36.158 10.126 1.00 26.52 236 ALA A O 1
ATOM 1843 N N . ARG A 1 236 ? 6.789 34.933 10.023 1.00 25.96 237 ARG A N 1
ATOM 1844 C CA . ARG A 1 236 ? 6.290 33.925 10.960 1.00 24.88 237 ARG A CA 1
ATOM 1845 C C . ARG A 1 236 ? 6.093 34.524 12.353 1.00 26.08 237 ARG A C 1
ATOM 1846 O O . ARG A 1 236 ? 5.109 34.211 13.035 1.00 25.85 237 ARG A O 1
ATOM 1854 N N . ILE A 1 237 ? 7.031 35.394 12.752 1.00 23.76 238 ILE A N 1
ATOM 1855 C CA . ILE A 1 237 ? 6.956 36.122 14.018 1.00 25.66 238 ILE A CA 1
ATOM 1856 C C . ILE A 1 237 ? 5.701 37.000 14.015 1.00 25.63 238 ILE A C 1
ATOM 1857 O O . ILE A 1 237 ? 4.923 36.987 14.974 1.00 25.01 238 ILE A O 1
ATOM 1862 N N . ARG A 1 238 ? 5.514 37.738 12.922 1.00 26.10 239 ARG A N 1
ATOM 1863 C CA . ARG A 1 238 ? 4.334 38.592 12.734 1.00 29.66 239 ARG A CA 1
ATOM 1864 C C . ARG A 1 238 ? 3.020 37.833 12.917 1.00 30.60 239 ARG A C 1
ATOM 1865 O O . ARG A 1 238 ? 2.153 38.275 13.680 1.00 28.66 239 ARG A O 1
ATOM 1873 N N . ASP A 1 239 ? 2.899 36.687 12.242 1.00 28.89 240 ASP A N 1
ATOM 1874 C CA . ASP A 1 239 ? 1.731 35.805 12.375 1.00 36.49 240 ASP A CA 1
ATOM 1875 C C . ASP A 1 239 ? 1.465 35.376 13.820 1.00 36.87 240 ASP A C 1
ATOM 1876 O O . ASP A 1 239 ? 0.317 35.430 14.292 1.00 34.64 240 ASP A O 1
ATOM 1881 N N . TYR A 1 240 ? 2.525 34.947 14.506 1.00 35.43 241 TYR A N 1
ATOM 1882 C CA . TYR A 1 240 ? 2.414 34.492 15.880 1.00 33.49 241 TYR A CA 1
ATOM 1883 C C . TYR A 1 240 ? 1.943 35.629 16.799 1.00 35.99 241 TYR A C 1
ATOM 1884 O O . TYR A 1 240 ? 1.049 35.430 17.623 1.00 33.88 241 TYR A O 1
ATOM 1893 N N . LEU A 1 241 ? 2.549 36.806 16.644 1.00 36.20 242 LEU A N 1
ATOM 1894 C CA . LEU A 1 241 ? 2.236 37.962 17.484 1.00 37.76 242 LEU A CA 1
ATOM 1895 C C . LEU A 1 241 ? 0.795 38.462 17.299 1.00 41.38 242 LEU A C 1
ATOM 1896 O O . LEU A 1 241 ? 0.181 38.945 18.250 1.00 40.89 242 LEU A O 1
ATOM 1901 N N . ALA A 1 242 ? 0.271 38.310 16.083 1.00 46.00 243 ALA A N 1
ATOM 1902 C CA . ALA A 1 242 ? -1.122 38.634 15.747 1.00 56.25 243 ALA A CA 1
ATOM 1903 C C . ALA A 1 242 ? -2.178 37.718 16.396 1.00 62.49 243 ALA A C 1
ATOM 1904 O O . ALA A 1 242 ? -3.297 38.165 16.654 1.00 66.88 243 ALA A O 1
ATOM 1906 N N . GLN A 1 243 ? -1.819 36.454 16.648 1.00 70.13 244 GLN A N 1
ATOM 1907 C CA . GLN A 1 243 ? -2.735 35.435 17.203 1.00 74.42 244 GLN A CA 1
ATOM 1908 C C . GLN A 1 243 ? -3.346 35.802 18.564 1.00 73.97 244 GLN A C 1
ATOM 1909 O O . GLN A 1 243 ? -2.776 35.524 19.623 1.00 72.64 244 GLN A O 1
ATOM 1915 N N . ALA B 1 5 ? 32.404 -36.297 -2.163 1.00 71.09 6 ALA B N 1
ATOM 1916 C CA . ALA B 1 5 ? 32.259 -34.813 -2.151 1.00 69.59 6 ALA B CA 1
ATOM 1917 C C . ALA B 1 5 ? 33.122 -34.206 -1.047 1.00 68.95 6 ALA B C 1
ATOM 1918 O O . ALA B 1 5 ? 32.883 -34.437 0.144 1.00 68.58 6 ALA B O 1
ATOM 1920 N N . SER B 1 6 ? 34.130 -33.437 -1.451 1.00 65.02 7 SER B N 1
ATOM 1921 C CA . SER B 1 6 ? 35.051 -32.810 -0.503 1.00 62.32 7 SER B CA 1
ATOM 1922 C C . SER B 1 6 ? 34.415 -31.626 0.241 1.00 57.92 7 SER B C 1
ATOM 1923 O O . SER B 1 6 ? 33.371 -31.104 -0.165 1.00 59.45 7 SER B O 1
ATOM 1926 N N . LEU B 1 7 ? 35.043 -31.227 1.343 1.00 52.07 8 LEU B N 1
ATOM 1927 C CA . LEU B 1 7 ? 34.567 -30.107 2.151 1.00 45.58 8 LEU B CA 1
ATOM 1928 C C . LEU B 1 7 ? 34.873 -28.775 1.440 1.00 38.05 8 LEU B C 1
ATOM 1929 O O . LEU B 1 7 ? 35.851 -28.690 0.693 1.00 37.46 8 LEU B O 1
ATOM 1934 N N . PRO B 1 8 ? 34.032 -27.741 1.647 1.00 35.69 9 PRO B N 1
ATOM 1935 C CA . PRO B 1 8 ? 34.289 -26.461 0.973 1.00 29.63 9 PRO B CA 1
ATOM 1936 C C . PRO B 1 8 ? 35.451 -25.658 1.584 1.00 30.31 9 PRO B C 1
ATOM 1937 O O . PRO B 1 8 ? 35.936 -24.697 0.970 1.00 28.80 9 PRO B O 1
ATOM 1941 N N . LEU B 1 9 ? 35.878 -26.042 2.784 1.00 24.82 10 LEU B N 1
ATOM 1942 C CA . LEU B 1 9 ? 36.966 -25.355 3.486 1.00 25.92 10 LEU B CA 1
ATOM 1943 C C . LEU B 1 9 ? 38.025 -26.343 3.970 1.00 24.46 10 LEU B C 1
ATOM 1944 O O . LEU B 1 9 ? 37.699 -27.401 4.499 1.00 24.58 10 LEU B O 1
ATOM 1949 N N . ALA B 1 10 ? 39.285 -25.999 3.762 1.00 24.23 11 ALA B N 1
ATOM 1950 C CA . ALA B 1 10 ? 40.400 -26.729 4.348 1.00 27.75 11 ALA B CA 1
ATOM 1951 C C . ALA B 1 10 ? 41.001 -25.820 5.404 1.00 28.45 11 ALA B C 1
ATOM 1952 O O . ALA B 1 10 ? 41.214 -24.638 5.146 1.00 26.75 11 ALA B O 1
ATOM 1954 N N . ILE B 1 11 ? 41.248 -26.353 6.597 1.00 28.26 12 ILE B N 1
ATOM 1955 C CA . ILE B 1 11 ? 41.973 -25.609 7.623 1.00 29.01 12 ILE B CA 1
ATOM 1956 C C . ILE B 1 11 ? 43.283 -26.338 7.939 1.00 32.22 12 ILE B C 1
ATOM 1957 O O . ILE B 1 11 ? 43.279 -27.544 8.195 1.00 32.36 12 ILE B O 1
ATOM 1962 N N . GLU B 1 12 ? 44.394 -25.608 7.902 1.00 28.74 13 GLU B N 1
ATOM 1963 C CA . GLU B 1 12 ? 45.686 -26.142 8.305 1.00 35.45 13 GLU B CA 1
ATOM 1964 C C . GLU B 1 12 ? 46.150 -25.443 9.582 1.00 38.15 13 GLU B C 1
ATOM 1965 O O . GLU B 1 12 ? 46.155 -24.220 9.648 1.00 36.68 13 GLU B O 1
ATOM 1971 N N . ARG B 1 13 ? 46.547 -26.229 10.584 1.00 37.27 14 ARG B N 1
ATOM 1972 C CA . ARG B 1 13 ? 46.918 -25.696 11.900 1.00 39.94 14 ARG B CA 1
ATOM 1973 C C . ARG B 1 13 ? 48.398 -25.874 12.240 1.00 41.93 14 ARG B C 1
ATOM 1974 O O . ARG B 1 13 ? 48.880 -27.000 12.374 1.00 45.01 14 ARG B O 1
ATOM 1982 N N . ARG B 1 14 ? 49.093 -24.743 12.347 1.00 40.79 15 ARG B N 1
ATOM 1983 C CA A ARG B 1 14 ? 50.460 -24.734 12.835 0.50 41.38 15 ARG B CA 1
ATOM 1984 C CA B ARG B 1 14 ? 50.493 -24.621 12.786 0.50 41.80 15 ARG B CA 1
ATOM 1985 C C . ARG B 1 14 ? 50.453 -24.045 14.206 1.00 43.70 15 ARG B C 1
ATOM 1986 O O . ARG B 1 14 ? 49.405 -23.531 14.623 1.00 40.65 15 ARG B O 1
ATOM 2001 N N . PRO B 1 15 ? 51.594 -24.091 14.960 1.00 47.84 16 PRO B N 1
ATOM 2002 C CA . PRO B 1 15 ? 51.570 -23.374 16.258 1.00 45.71 16 PRO B CA 1
ATOM 2003 C C . PRO B 1 15 ? 51.266 -21.867 16.169 1.00 40.61 16 PRO B C 1
ATOM 2004 O O . PRO B 1 15 ? 50.444 -21.362 16.937 1.00 41.62 16 PRO B O 1
ATOM 2008 N N . ALA B 1 16 ? 51.898 -21.166 15.229 1.00 33.70 17 ALA B N 1
ATOM 2009 C CA . ALA B 1 16 ? 51.745 -19.710 15.153 1.00 31.65 17 ALA B CA 1
ATOM 2010 C C . ALA B 1 16 ? 50.655 -19.241 14.177 1.00 31.78 17 ALA B C 1
ATOM 2011 O O . ALA B 1 16 ? 50.344 -18.054 14.142 1.00 30.89 17 ALA B O 1
ATOM 2013 N N . ALA B 1 17 ? 50.093 -20.161 13.392 1.00 29.76 18 ALA B N 1
ATOM 2014 C CA . ALA B 1 17 ? 49.196 -19.786 12.293 1.00 27.36 18 ALA B CA 1
ATOM 2015 C C . ALA B 1 17 ? 48.172 -20.847 11.953 1.00 27.40 18 ALA B C 1
ATOM 2016 O O . ALA B 1 17 ? 48.471 -22.032 12.010 1.00 31.47 18 ALA B O 1
ATOM 2018 N N . TRP B 1 18 ? 46.957 -20.415 11.606 1.00 24.09 19 TRP B N 1
ATOM 2019 C CA . TRP B 1 18 ? 45.975 -21.289 10.961 1.00 22.96 19 TRP B CA 1
ATOM 2020 C C . TRP B 1 18 ? 45.690 -20.745 9.561 1.00 29.54 19 TRP B C 1
ATOM 2021 O O . TRP B 1 18 ? 45.467 -19.533 9.400 1.00 26.01 19 TRP B O 1
ATOM 2032 N N . THR B 1 19 ? 45.703 -21.633 8.565 1.00 22.83 20 THR B N 1
ATOM 2033 C CA . THR B 1 19 ? 45.412 -21.251 7.173 1.00 26.11 20 THR B CA 1
ATOM 2034 C C . THR B 1 19 ? 44.062 -21.787 6.752 1.00 27.13 20 THR B C 1
ATOM 2035 O O . THR B 1 19 ? 43.823 -22.995 6.797 1.00 28.19 20 THR B O 1
ATOM 2039 N N . PHE B 1 20 ? 43.184 -20.866 6.351 1.00 24.65 21 PHE B N 1
ATOM 2040 C CA . PHE B 1 20 ? 41.833 -21.157 5.912 1.00 18.73 21 PHE B CA 1
ATOM 2041 C C . PHE B 1 20 ? 41.825 -21.101 4.392 1.00 25.61 21 PHE B C 1
ATOM 2042 O O . PHE B 1 20 ? 41.984 -20.031 3.820 1.00 21.39 21 PHE B O 1
ATOM 2050 N N . THR B 1 21 ? 41.663 -22.255 3.749 1.00 23.45 22 THR B N 1
ATOM 2051 C CA . THR B 1 21 ? 41.704 -22.338 2.300 1.00 20.18 22 THR B CA 1
ATOM 2052 C C . THR B 1 21 ? 40.339 -22.642 1.748 1.00 21.95 22 THR B C 1
ATOM 2053 O O . THR B 1 21 ? 39.761 -23.731 1.986 1.00 21.48 22 THR B O 1
ATOM 2057 N N . LEU B 1 22 ? 39.815 -21.666 1.014 1.00 20.88 23 LEU B N 1
ATOM 2058 C CA . LEU B 1 22 ? 38.533 -21.811 0.354 1.00 21.90 23 LEU B CA 1
ATOM 2059 C C . LEU B 1 22 ? 38.713 -22.771 -0.817 1.00 23.06 23 LEU B C 1
ATOM 2060 O O . LEU B 1 22 ? 39.620 -22.601 -1.631 1.00 23.02 23 LEU B O 1
ATOM 2065 N N . SER B 1 23 ? 37.866 -23.790 -0.861 1.00 25.98 24 SER B N 1
ATOM 2066 C CA . SER B 1 23 ? 38.058 -24.927 -1.764 1.00 29.17 24 SER B CA 1
ATOM 2067 C C . SER B 1 23 ? 36.768 -25.302 -2.479 1.00 25.43 24 SER B C 1
ATOM 2068 O O . SER B 1 23 ? 36.214 -26.368 -2.245 1.00 26.80 24 SER B O 1
ATOM 2071 N N . ARG B 1 24 ? 36.268 -24.414 -3.332 1.00 23.97 25 ARG B N 1
ATOM 2072 C CA . ARG B 1 24 ? 35.102 -24.734 -4.167 1.00 25.35 25 ARG B CA 1
ATOM 2073 C C . ARG B 1 24 ? 35.428 -24.419 -5.622 1.00 28.58 25 ARG B C 1
ATOM 2074 O O . ARG B 1 24 ? 34.996 -23.397 -6.152 1.00 25.05 25 ARG B O 1
ATOM 2082 N N . PRO B 1 25 ? 36.190 -25.326 -6.280 1.00 36.09 26 PRO B N 1
ATOM 2083 C CA . PRO B 1 25 ? 36.775 -25.061 -7.598 1.00 33.10 26 PRO B CA 1
ATOM 2084 C C . PRO B 1 25 ? 35.769 -25.041 -8.741 1.00 31.29 26 PRO B C 1
ATOM 2085 O O . PRO B 1 25 ? 36.027 -24.431 -9.765 1.00 39.63 26 PRO B O 1
ATOM 2089 N N . GLU B 1 26 ? 34.629 -25.693 -8.566 1.00 30.43 27 GLU B N 1
ATOM 2090 C CA . GLU B 1 26 ? 33.590 -25.653 -9.582 1.00 35.48 27 GLU B CA 1
ATOM 2091 C C . GLU B 1 26 ? 32.686 -24.428 -9.433 1.00 33.33 27 GLU B C 1
ATOM 2092 O O . GLU B 1 26 ? 31.838 -24.154 -10.278 1.00 33.37 27 GLU B O 1
ATOM 2098 N N . LYS B 1 27 ? 32.891 -23.674 -8.359 1.00 31.57 28 LYS B N 1
ATOM 2099 C CA . LYS B 1 27 ? 32.018 -22.549 -8.050 1.00 29.21 28 LYS B CA 1
ATOM 2100 C C . LYS B 1 27 ? 32.803 -21.249 -7.828 1.00 27.36 28 LYS B C 1
ATOM 2101 O O . LYS B 1 27 ? 32.289 -20.320 -7.201 1.00 25.03 28 LYS B O 1
ATOM 2107 N N . ARG B 1 28 ? 34.035 -21.196 -8.347 1.00 22.47 29 ARG B N 1
ATOM 2108 C CA . ARG B 1 28 ? 34.948 -20.041 -8.191 1.00 26.21 29 ARG B CA 1
ATOM 2109 C C . ARG B 1 28 ? 35.105 -19.594 -6.716 1.00 25.60 29 ARG B C 1
ATOM 2110 O O . ARG B 1 28 ? 35.158 -18.383 -6.401 1.00 20.40 29 ARG B O 1
ATOM 2118 N N . ASN B 1 29 ? 35.168 -20.589 -5.833 1.00 20.16 30 ASN B N 1
ATOM 2119 C CA . ASN B 1 29 ? 35.271 -20.396 -4.386 1.00 20.63 30 ASN B CA 1
ATOM 2120 C C . ASN B 1 29 ? 34.154 -19.496 -3.834 1.00 17.33 30 ASN B C 1
ATOM 2121 O O . ASN B 1 29 ? 34.381 -18.723 -2.902 1.00 20.46 30 ASN B O 1
ATOM 2126 N N . ALA B 1 30 ? 32.970 -19.610 -4.423 1.00 19.04 31 ALA B N 1
ATOM 2127 C CA . ALA B 1 30 ? 31.846 -18.768 -4.027 1.00 18.47 31 ALA B CA 1
ATOM 2128 C C . ALA B 1 30 ? 31.328 -19.164 -2.643 1.00 22.67 31 ALA B C 1
ATOM 2129 O O . ALA B 1 30 ? 31.461 -20.311 -2.207 1.00 21.51 31 ALA B O 1
ATOM 2131 N N . LEU B 1 31 ? 30.759 -18.186 -1.950 1.00 22.35 32 LEU B N 1
ATOM 2132 C CA . LEU B 1 31 ? 30.354 -18.376 -0.575 1.00 22.55 32 LEU B CA 1
ATOM 2133 C C . LEU B 1 31 ? 28.938 -18.943 -0.496 1.00 25.66 32 LEU B C 1
ATOM 2134 O O . LEU B 1 31 ? 27.935 -18.212 -0.561 1.00 22.98 32 LEU B O 1
ATOM 2139 N N . SER B 1 32 ? 28.877 -20.270 -0.371 1.00 20.99 33 SER B N 1
ATOM 2140 C CA . SER B 1 32 ? 27.646 -20.964 -0.004 1.00 21.64 33 SER B CA 1
ATOM 2141 C C . SER B 1 32 ? 27.389 -20.728 1.482 1.00 20.18 33 SER B C 1
ATOM 2142 O O . SER B 1 32 ? 28.296 -20.342 2.218 1.00 19.89 33 SER B O 1
ATOM 2145 N N . ALA B 1 33 ? 26.173 -21.008 1.940 1.00 19.47 34 ALA B N 1
ATOM 2146 C CA . ALA B 1 33 ? 25.888 -20.941 3.376 1.00 20.31 34 ALA B CA 1
ATOM 2147 C C . ALA B 1 33 ? 26.827 -21.852 4.177 1.00 25.24 34 ALA B C 1
ATOM 2148 O O . ALA B 1 33 ? 27.368 -21.442 5.215 1.00 21.85 34 ALA B O 1
ATOM 2150 N N . GLU B 1 34 ? 27.068 -23.059 3.650 1.00 24.38 35 GLU B N 1
ATOM 2151 C CA . GLU B 1 34 ? 27.946 -24.033 4.292 1.00 23.25 35 GLU B CA 1
ATOM 2152 C C . GLU B 1 34 ? 29.363 -23.494 4.458 1.00 21.86 35 GLU B C 1
ATOM 2153 O O . GLU B 1 34 ? 29.927 -23.583 5.548 1.00 22.29 35 GLU B O 1
ATOM 2159 N N . LEU B 1 35 ? 29.928 -22.931 3.386 1.00 18.82 36 LEU B N 1
ATOM 2160 C CA . LEU B 1 35 ? 31.281 -22.361 3.466 1.00 22.34 36 LEU B CA 1
ATOM 2161 C C . LEU B 1 35 ? 31.392 -21.221 4.491 1.00 22.00 36 LEU B C 1
ATOM 2162 O O . LEU B 1 35 ? 32.353 -21.183 5.272 1.00 18.16 36 LEU B O 1
ATOM 2167 N N . VAL B 1 36 ? 30.405 -20.323 4.500 1.00 21.11 37 VAL B N 1
ATOM 2168 C CA . VAL B 1 36 ? 30.374 -19.206 5.460 1.00 23.22 37 VAL B CA 1
ATOM 2169 C C . VAL B 1 36 ? 30.307 -19.733 6.895 1.00 20.15 37 VAL B C 1
ATOM 2170 O O . VAL B 1 36 ? 31.065 -19.289 7.749 1.00 17.91 37 VAL B O 1
ATOM 2174 N N . GLU B 1 37 ? 29.439 -20.711 7.142 1.00 20.39 38 GLU B N 1
ATOM 2175 C CA . GLU B 1 37 ? 29.355 -21.319 8.481 1.00 20.49 38 GLU B CA 1
ATOM 2176 C C . GLU B 1 37 ? 30.651 -22.014 8.899 1.00 20.45 38 GLU B C 1
ATOM 2177 O O . GLU B 1 37 ? 31.056 -21.906 10.056 1.00 26.15 38 GLU B O 1
ATOM 2183 N N . ALA B 1 38 ? 31.295 -22.705 7.959 1.00 22.31 39 ALA B N 1
ATOM 2184 C CA . ALA B 1 38 ? 32.606 -23.345 8.196 1.00 18.06 39 ALA B CA 1
ATOM 2185 C C . ALA B 1 38 ? 33.692 -22.322 8.568 1.00 22.28 39 ALA B C 1
ATOM 2186 O O . ALA B 1 38 ? 34.483 -22.540 9.506 1.00 22.03 39 ALA B O 1
ATOM 2188 N N . LEU B 1 39 ? 33.714 -21.202 7.838 1.00 22.42 40 LEU B N 1
ATOM 2189 C CA . LEU B 1 39 ? 34.611 -20.086 8.129 1.00 21.19 40 LEU B CA 1
ATOM 2190 C C . LEU B 1 39 ? 34.340 -19.437 9.486 1.00 20.40 40 LEU B C 1
ATOM 2191 O O . LEU B 1 39 ? 35.279 -19.177 10.218 1.00 22.66 40 LEU B O 1
ATOM 2196 N N . ILE B 1 40 ? 33.068 -19.208 9.817 1.00 19.14 41 ILE B N 1
ATOM 2197 C CA . ILE B 1 40 ? 32.705 -18.661 11.137 1.00 20.77 41 ILE B CA 1
ATOM 2198 C C . ILE B 1 40 ? 33.168 -19.618 12.257 1.00 20.85 41 ILE B C 1
ATOM 2199 O O . ILE B 1 40 ? 33.829 -19.186 13.206 1.00 19.08 41 ILE B O 1
ATOM 2204 N N . ASP B 1 41 ? 32.849 -20.904 12.096 1.00 24.51 42 ASP B N 1
ATOM 2205 C CA . ASP B 1 41 ? 33.251 -21.947 13.047 1.00 23.17 42 ASP B CA 1
ATOM 2206 C C . ASP B 1 41 ? 34.765 -21.983 13.208 1.00 24.61 42 ASP B C 1
ATOM 2207 O O . ASP B 1 41 ? 35.259 -21.978 14.336 1.00 26.58 42 ASP B O 1
ATOM 2212 N N . GLY B 1 42 ? 35.483 -21.935 12.084 1.00 23.60 43 GLY B N 1
ATOM 2213 C CA . GLY B 1 42 ? 36.947 -21.982 12.091 1.00 27.43 43 GLY B CA 1
ATOM 2214 C C . GLY B 1 42 ? 37.636 -20.786 12.722 1.00 25.30 43 GLY B C 1
ATOM 2215 O O . GLY B 1 42 ? 38.586 -20.942 13.497 1.00 25.34 43 GLY B O 1
ATOM 2216 N N . VAL B 1 43 ? 37.156 -19.586 12.386 1.00 19.24 44 VAL B N 1
ATOM 2217 C CA . VAL B 1 43 ? 37.642 -18.352 12.978 1.00 18.14 44 VAL B CA 1
ATOM 2218 C C . VAL B 1 43 ? 37.321 -18.256 14.485 1.00 21.46 44 VAL B C 1
ATOM 2219 O O . VAL B 1 43 ? 38.155 -17.798 15.278 1.00 22.84 44 VAL B O 1
ATOM 2223 N N . ASP B 1 44 ? 36.134 -18.712 14.872 1.00 22.25 45 ASP B N 1
ATOM 2224 C CA . ASP B 1 44 ? 35.755 -18.741 16.291 1.00 25.64 45 ASP B CA 1
ATOM 2225 C C . ASP B 1 44 ? 36.669 -19.654 17.114 1.00 25.38 45 ASP B C 1
ATOM 2226 O O . ASP B 1 44 ? 37.114 -19.256 18.191 1.00 27.11 45 ASP B O 1
ATOM 2231 N N . ALA B 1 45 ? 36.954 -20.844 16.578 1.00 19.64 46 ALA B N 1
ATOM 2232 C CA . ALA B 1 45 ? 37.880 -21.819 17.185 1.00 23.62 46 ALA B CA 1
ATOM 2233 C C . ALA B 1 45 ? 39.278 -21.223 17.318 1.00 24.62 46 ALA B C 1
ATOM 2234 O O . ALA B 1 45 ? 39.846 -21.213 18.405 1.00 26.76 46 ALA B O 1
ATOM 2236 N N . ALA B 1 46 ? 39.800 -20.670 16.217 1.00 24.25 47 ALA B N 1
ATOM 2237 C CA . ALA B 1 46 ? 41.072 -19.938 16.246 1.00 22.95 47 ALA B CA 1
ATOM 2238 C C . ALA B 1 46 ? 41.135 -18.840 17.314 1.00 23.36 47 ALA B C 1
ATOM 2239 O O . ALA B 1 46 ? 42.163 -18.701 18.003 1.00 29.48 47 ALA B O 1
ATOM 2241 N N . HIS B 1 47 ? 40.045 -18.077 17.464 1.00 21.90 48 HIS B N 1
ATOM 2242 C CA A HIS B 1 47 ? 40.018 -17.018 18.463 0.50 23.74 48 HIS B CA 1
ATOM 2243 C CA B HIS B 1 47 ? 39.936 -17.001 18.468 0.50 25.19 48 HIS B CA 1
ATOM 2244 C C . HIS B 1 47 ? 40.063 -17.550 19.894 1.00 24.51 48 HIS B C 1
ATOM 2245 O O . HIS B 1 47 ? 40.746 -16.969 20.741 1.00 25.36 48 HIS B O 1
ATOM 2258 N N . ARG B 1 48 ? 39.370 -18.657 20.145 1.00 26.20 49 ARG B N 1
ATOM 2259 C CA . ARG B 1 48 ? 39.427 -19.318 21.463 1.00 29.59 49 ARG B CA 1
ATOM 2260 C C . ARG B 1 48 ? 40.847 -19.765 21.804 1.00 31.12 49 ARG B C 1
ATOM 2261 O O . ARG B 1 48 ? 41.310 -19.562 22.922 1.00 31.61 49 ARG B O 1
ATOM 2269 N N . GLU B 1 49 ? 41.547 -20.290 20.796 1.00 30.79 50 GLU B N 1
ATOM 2270 C CA A GLU B 1 49 ? 42.920 -20.762 20.957 0.50 29.27 50 GLU B CA 1
ATOM 2271 C CA B GLU B 1 49 ? 42.920 -20.770 20.924 0.50 29.71 50 GLU B CA 1
ATOM 2272 C C . GLU B 1 49 ? 43.954 -19.627 20.940 1.00 30.52 50 GLU B C 1
ATOM 2273 O O . GLU B 1 49 ? 45.126 -19.845 21.240 1.00 31.13 50 GLU B O 1
ATOM 2284 N N . GLN B 1 50 ? 43.516 -18.406 20.614 1.00 30.58 51 GLN B N 1
ATOM 2285 C CA . GLN B 1 50 ? 44.399 -17.229 20.469 1.00 32.71 51 GLN B CA 1
ATOM 2286 C C . GLN B 1 50 ? 45.569 -17.453 19.494 1.00 30.08 51 GLN B C 1
ATOM 2287 O O . GLN B 1 50 ? 46.724 -17.066 19.759 1.00 28.67 51 GLN B O 1
ATOM 2293 N N . VAL B 1 51 ? 45.242 -18.079 18.364 1.00 25.88 52 VAL B N 1
ATOM 2294 C CA . VAL B 1 51 ? 46.177 -18.281 17.253 1.00 24.90 52 VAL B CA 1
ATOM 2295 C C . VAL B 1 51 ? 46.723 -16.919 16.812 1.00 26.56 52 VAL B C 1
ATOM 2296 O O . VAL B 1 51 ? 45.937 -16.029 16.506 1.00 32.32 52 VAL B O 1
ATOM 2300 N N . PRO B 1 52 ? 48.055 -16.729 16.849 1.00 24.00 53 PRO B N 1
ATOM 2301 C CA . PRO B 1 52 ? 48.678 -15.449 16.498 1.00 26.18 53 PRO B CA 1
ATOM 2302 C C . PRO B 1 52 ? 48.302 -14.915 15.117 1.00 23.25 53 PRO B C 1
ATOM 2303 O O . PRO B 1 52 ? 48.049 -13.716 14.996 1.00 24.54 53 PRO B O 1
ATOM 2307 N N . LEU B 1 53 ? 48.249 -15.809 14.121 1.00 21.11 54 LEU B N 1
ATOM 2308 C CA . LEU B 1 53 ? 48.028 -15.435 12.719 1.00 21.95 54 LEU B CA 1
ATOM 2309 C C . LEU B 1 53 ? 46.959 -16.271 12.027 1.00 20.34 54 LEU B C 1
ATOM 2310 O O . LEU B 1 53 ? 47.007 -17.498 12.050 1.00 22.90 54 LEU B O 1
ATOM 2315 N N . LEU B 1 54 ? 45.986 -15.600 11.412 1.00 17.04 55 LEU B N 1
ATOM 2316 C CA . LEU B 1 54 ? 45.038 -16.269 10.525 1.00 21.21 55 LEU B CA 1
ATOM 2317 C C . LEU B 1 54 ? 45.380 -15.902 9.074 1.00 19.78 55 LEU B C 1
ATOM 2318 O O . LEU B 1 54 ? 45.526 -14.718 8.738 1.00 21.61 55 LEU B O 1
ATOM 2323 N N . VAL B 1 55 ? 45.515 -16.921 8.226 1.00 18.23 56 VAL B N 1
ATOM 2324 C CA . VAL B 1 55 ? 45.766 -16.725 6.783 1.00 18.72 56 VAL B CA 1
ATOM 2325 C C . VAL B 1 55 ? 44.534 -17.156 5.977 1.00 21.37 56 VAL B C 1
ATOM 2326 O O . VAL B 1 55 ? 43.901 -18.177 6.282 1.00 21.89 56 VAL B O 1
ATOM 2330 N N . PHE B 1 56 ? 44.160 -16.361 4.977 1.00 19.97 57 PHE B N 1
ATOM 2331 C CA . PHE B 1 56 ? 43.020 -16.689 4.127 1.00 20.09 57 PHE B CA 1
ATOM 2332 C C . PHE B 1 56 ? 43.497 -16.751 2.674 1.00 20.18 57 PHE B C 1
ATOM 2333 O O . PHE B 1 56 ? 44.191 -15.846 2.195 1.00 22.05 57 PHE B O 1
ATOM 2341 N N . ALA B 1 57 ? 43.139 -17.836 2.001 1.00 20.86 58 ALA B N 1
ATOM 2342 C CA . ALA B 1 57 ? 43.535 -18.036 0.603 1.00 21.88 58 ALA B CA 1
ATOM 2343 C C . ALA B 1 57 ? 42.485 -18.863 -0.121 1.00 22.51 58 ALA B C 1
ATOM 2344 O O . ALA B 1 57 ? 41.644 -19.494 0.509 1.00 24.12 58 ALA B O 1
ATOM 2346 N N . GLY B 1 58 ? 42.536 -18.858 -1.451 1.00 21.50 59 GLY B N 1
ATOM 2347 C CA . GLY B 1 58 ? 41.631 -19.672 -2.246 1.00 19.28 59 GLY B CA 1
ATOM 2348 C C . GLY B 1 58 ? 42.421 -20.717 -3.016 1.00 23.14 59 GLY B C 1
ATOM 2349 O O . GLY B 1 58 ? 43.509 -20.426 -3.529 1.00 23.42 59 GLY B O 1
ATOM 2350 N N . ALA B 1 59 ? 41.893 -21.934 -3.056 1.00 23.78 60 ALA B N 1
ATOM 2351 C CA . ALA B 1 59 ? 42.429 -23.001 -3.921 1.00 27.98 60 ALA B CA 1
ATOM 2352 C C . ALA B 1 59 ? 42.016 -22.729 -5.368 1.00 31.06 60 ALA B C 1
ATOM 2353 O O . ALA B 1 59 ? 41.026 -22.031 -5.628 1.00 22.47 60 ALA B O 1
ATOM 2355 N N . GLY B 1 60 ? 42.759 -23.278 -6.320 1.00 27.27 61 GLY B N 1
ATOM 2356 C CA . GLY B 1 60 ? 42.371 -23.123 -7.712 1.00 22.93 61 GLY B CA 1
ATOM 2357 C C . GLY B 1 60 ? 42.694 -21.748 -8.253 1.00 20.59 61 GLY B C 1
ATOM 2358 O O . GLY B 1 60 ? 43.787 -21.208 -8.020 1.00 24.23 61 GLY B O 1
ATOM 2359 N N . ARG B 1 61 ? 41.726 -21.167 -8.958 1.00 23.04 62 ARG B N 1
ATOM 2360 C CA . ARG B 1 61 ? 41.994 -20.023 -9.840 1.00 25.60 62 ARG B CA 1
ATOM 2361 C C . ARG B 1 61 ? 41.803 -18.627 -9.221 1.00 24.13 62 ARG B C 1
ATOM 2362 O O . ARG B 1 61 ? 42.204 -17.639 -9.835 1.00 24.43 62 ARG B O 1
ATOM 2370 N N . ASN B 1 62 ? 41.201 -18.539 -8.032 1.00 22.21 63 ASN B N 1
ATOM 2371 C CA . ASN B 1 62 ? 41.024 -17.240 -7.353 1.00 19.14 63 ASN B CA 1
ATOM 2372 C C . ASN B 1 62 ? 40.967 -17.332 -5.828 1.00 24.22 63 ASN B C 1
ATOM 2373 O O . ASN B 1 62 ? 41.016 -18.428 -5.260 1.00 21.90 63 ASN B O 1
ATOM 2378 N N . PHE B 1 63 ? 40.825 -16.171 -5.190 1.00 21.74 64 PHE B N 1
ATOM 2379 C CA . PHE B 1 63 ? 40.530 -16.079 -3.767 1.00 18.05 64 PHE B CA 1
ATOM 2380 C C . PHE B 1 63 ? 39.043 -16.451 -3.562 1.00 20.10 64 PHE B C 1
ATOM 2381 O O . PHE B 1 63 ? 38.761 -17.531 -3.006 1.00 20.07 64 PHE B O 1
ATOM 2389 N N . SER B 1 64 ? 38.115 -15.603 -4.047 1.00 19.98 65 SER B N 1
ATOM 2390 C CA . SER B 1 64 ? 36.661 -15.883 -3.990 1.00 18.30 65 SER B CA 1
ATOM 2391 C C . SER B 1 64 ? 35.787 -15.008 -4.893 1.00 17.06 65 SER B C 1
ATOM 2392 O O . SER B 1 64 ? 36.032 -13.810 -5.035 1.00 19.52 65 SER B O 1
ATOM 2395 N N . ALA B 1 65 ? 34.762 -15.621 -5.489 1.00 19.63 66 ALA B N 1
ATOM 2396 C CA . ALA B 1 65 ? 33.753 -14.893 -6.244 1.00 19.97 66 ALA B CA 1
ATOM 2397 C C . ALA B 1 65 ? 32.585 -14.360 -5.377 1.00 20.40 66 ALA B C 1
ATOM 2398 O O . ALA B 1 65 ? 31.581 -13.884 -5.917 1.00 18.95 66 ALA B O 1
ATOM 2400 N N . GLY B 1 66 ? 32.720 -14.401 -4.051 1.00 15.99 67 GLY B N 1
ATOM 2401 C CA . GLY B 1 66 ? 31.681 -13.819 -3.191 1.00 18.07 67 GLY B CA 1
ATOM 2402 C C . GLY B 1 66 ? 30.440 -14.698 -3.134 1.00 19.47 67 GLY B C 1
ATOM 2403 O O . GLY B 1 66 ? 30.529 -15.903 -3.321 1.00 20.17 67 GLY B O 1
ATOM 2404 N N . PHE B 1 67 ? 29.285 -14.094 -2.880 1.00 19.72 68 PHE B N 1
ATOM 2405 C CA . PHE B 1 67 ? 28.039 -14.833 -2.634 1.00 21.98 68 PHE B CA 1
ATOM 2406 C C . PHE B 1 67 ? 27.761 -15.857 -3.742 1.00 20.35 68 PHE B C 1
ATOM 2407 O O . PHE B 1 67 ? 27.832 -15.515 -4.919 1.00 20.67 68 PHE B O 1
ATOM 2415 N N . ASP B 1 68 ? 27.464 -17.096 -3.354 1.00 21.66 69 ASP B N 1
ATOM 2416 C CA . ASP B 1 68 ? 27.111 -18.137 -4.317 1.00 20.40 69 ASP B CA 1
ATOM 2417 C C . ASP B 1 68 ? 25.674 -17.961 -4.774 1.00 18.30 69 ASP B C 1
ATOM 2418 O O . ASP B 1 68 ? 24.720 -18.240 -4.027 1.00 19.67 69 ASP B O 1
ATOM 2423 N N . PHE B 1 69 ? 25.531 -17.522 -6.019 1.00 20.34 70 PHE B N 1
ATOM 2424 C CA . PHE B 1 69 ? 24.209 -17.294 -6.612 1.00 23.43 70 PHE B CA 1
ATOM 2425 C C . PHE B 1 69 ? 23.560 -18.541 -7.233 1.00 24.38 70 PHE B C 1
ATOM 2426 O O . PHE B 1 69 ? 22.430 -18.454 -7.735 1.00 26.15 70 PHE B O 1
ATOM 2434 N N . THR B 1 70 ? 24.263 -19.679 -7.197 1.00 26.73 71 THR B N 1
ATOM 2435 C CA . THR B 1 70 ? 23.731 -20.972 -7.677 1.00 28.79 71 THR B CA 1
ATOM 2436 C C . THR B 1 70 ? 22.390 -21.258 -7.009 1.00 31.78 71 THR B C 1
ATOM 2437 O O . THR B 1 70 ? 22.295 -21.289 -5.771 1.00 33.66 71 THR B O 1
ATOM 2441 N N . ASP B 1 71 ? 21.356 -21.432 -7.828 1.00 36.52 72 ASP B N 1
ATOM 2442 C CA . ASP B 1 71 ? 20.005 -21.726 -7.335 1.00 38.53 72 ASP B CA 1
ATOM 2443 C C . ASP B 1 71 ? 19.427 -20.678 -6.359 1.00 37.19 72 ASP B C 1
ATOM 2444 O O . ASP B 1 71 ? 18.603 -21.029 -5.515 1.00 33.97 72 ASP B O 1
ATOM 2449 N N . TYR B 1 72 ? 19.834 -19.404 -6.480 1.00 28.81 73 TYR B N 1
ATOM 2450 C CA . TYR B 1 72 ? 19.260 -18.339 -5.631 1.00 29.28 73 TYR B CA 1
ATOM 2451 C C . TYR B 1 72 ? 17.747 -18.227 -5.887 1.00 26.40 73 TYR B C 1
ATOM 2452 O O . TYR B 1 72 ? 17.005 -17.750 -5.031 1.00 25.51 73 TYR B O 1
ATOM 2461 N N . GLU B 1 73 ? 17.302 -18.678 -7.066 1.00 29.61 74 GLU B N 1
ATOM 2462 C CA . GLU B 1 73 ? 15.887 -18.586 -7.458 1.00 33.82 74 GLU B CA 1
ATOM 2463 C C . GLU B 1 73 ? 15.028 -19.535 -6.626 1.00 29.61 74 GLU B C 1
ATOM 2464 O O . GLU B 1 73 ? 13.829 -19.314 -6.463 1.00 31.13 74 GLU B O 1
ATOM 2470 N N . THR B 1 74 ? 15.654 -20.581 -6.095 1.00 30.05 75 THR B N 1
ATOM 2471 C CA . THR B 1 74 ? 14.947 -21.555 -5.269 1.00 36.14 75 THR B CA 1
ATOM 2472 C C . THR B 1 74 ? 15.019 -21.226 -3.769 1.00 35.71 75 THR B C 1
ATOM 2473 O O . THR B 1 74 ? 14.446 -21.938 -2.947 1.00 37.10 75 THR B O 1
ATOM 2477 N N . GLN B 1 75 ? 15.713 -20.143 -3.423 1.00 29.34 76 GLN B N 1
ATOM 2478 C CA . GLN B 1 75 ? 15.789 -19.694 -2.031 1.00 31.35 76 GLN B CA 1
ATOM 2479 C C . GLN B 1 75 ? 14.841 -18.524 -1.829 1.00 28.65 76 GLN B C 1
ATOM 2480 O O . GLN B 1 75 ? 14.591 -17.767 -2.761 1.00 25.19 76 GLN B O 1
ATOM 2486 N N . SER B 1 76 ? 14.310 -18.374 -0.619 1.00 22.09 77 SER B N 1
ATOM 2487 C CA . SER B 1 76 ? 13.401 -17.272 -0.342 1.00 23.17 77 SER B CA 1
ATOM 2488 C C . SER B 1 76 ? 14.198 -15.988 -0.154 1.00 21.55 77 SER B C 1
ATOM 2489 O O . SER B 1 76 ? 15.415 -16.027 -0.002 1.00 20.73 77 SER B O 1
ATOM 2492 N N . GLU B 1 77 ? 13.499 -14.860 -0.157 1.00 21.69 78 GLU B N 1
ATOM 2493 C CA . GLU B 1 77 ? 14.100 -13.563 0.142 1.00 23.73 78 GLU B CA 1
ATOM 2494 C C . GLU B 1 77 ? 14.759 -13.595 1.523 1.00 20.70 78 GLU B C 1
ATOM 2495 O O . GLU B 1 77 ? 15.859 -13.072 1.703 1.00 18.13 78 GLU B O 1
ATOM 2501 N N . GLY B 1 78 ? 14.089 -14.232 2.482 1.00 19.86 79 GLY B N 1
ATOM 2502 C CA . GLY B 1 78 ? 14.639 -14.401 3.834 1.00 19.82 79 GLY B CA 1
ATOM 2503 C C . GLY B 1 78 ? 15.890 -15.263 3.905 1.00 18.03 79 GLY B C 1
ATOM 2504 O O . GLY B 1 78 ? 16.812 -14.953 4.654 1.00 17.67 79 GLY B O 1
ATOM 2505 N N . ASP B 1 79 ? 15.905 -16.371 3.155 1.00 19.04 80 ASP B N 1
ATOM 2506 C CA . ASP B 1 79 ? 17.097 -17.220 3.043 1.00 19.03 80 ASP B CA 1
ATOM 2507 C C . ASP B 1 79 ? 18.297 -16.398 2.593 1.00 16.55 80 ASP B C 1
ATOM 2508 O O . ASP B 1 79 ? 19.397 -16.549 3.133 1.00 17.95 80 ASP B O 1
ATOM 2513 N N . LEU B 1 80 ? 18.082 -15.558 1.580 1.00 17.48 81 LEU B N 1
ATOM 2514 C CA . LEU B 1 80 ? 19.175 -14.748 1.019 1.00 21.25 81 LEU B CA 1
ATOM 2515 C C . LEU B 1 80 ? 19.632 -13.668 2.001 1.00 20.04 81 LEU B C 1
ATOM 2516 O O . LEU B 1 80 ? 20.838 -13.445 2.160 1.00 17.50 81 LEU B O 1
ATOM 2521 N N . LEU B 1 81 ? 18.675 -13.029 2.680 1.00 17.68 82 LEU B N 1
ATOM 2522 C CA . LEU B 1 81 ? 18.997 -12.082 3.758 1.00 17.09 82 LEU B CA 1
ATOM 2523 C C . LEU B 1 81 ? 19.873 -12.732 4.833 1.00 19.83 82 LEU B C 1
ATOM 2524 O O . LEU B 1 81 ? 20.909 -12.172 5.191 1.00 15.77 82 LEU B O 1
ATOM 2529 N N . LEU B 1 82 ? 19.465 -13.905 5.328 1.00 18.10 83 LEU B N 1
ATOM 2530 C CA . LEU B 1 82 ? 20.199 -14.595 6.391 1.00 21.81 83 LEU B CA 1
ATOM 2531 C C . LEU B 1 82 ? 21.645 -14.897 5.964 1.00 16.38 83 LEU B C 1
ATOM 2532 O O . LEU B 1 82 ? 22.576 -14.657 6.721 1.00 14.84 83 LEU B O 1
ATOM 2537 N N . ARG B 1 83 ? 21.821 -15.401 4.745 1.00 18.07 84 ARG B N 1
ATOM 2538 C CA . ARG B 1 83 ? 23.166 -15.677 4.247 1.00 18.44 84 ARG B CA 1
ATOM 2539 C C . ARG B 1 83 ? 24.020 -14.403 4.175 1.00 16.53 84 ARG B C 1
ATOM 2540 O O . ARG B 1 83 ? 25.220 -14.415 4.521 1.00 14.88 84 ARG B O 1
ATOM 2548 N N . MET B 1 84 ? 23.407 -13.295 3.756 1.00 18.24 85 MET B N 1
ATOM 2549 C CA . MET B 1 84 ? 24.112 -12.003 3.706 1.00 18.23 85 MET B CA 1
ATOM 2550 C C . MET B 1 84 ? 24.470 -11.518 5.123 1.00 15.48 85 MET B C 1
ATOM 2551 O O . MET B 1 84 ? 25.588 -11.083 5.374 1.00 15.76 85 MET B O 1
ATOM 2556 N N . VAL B 1 85 ? 23.525 -11.624 6.063 1.00 14.08 86 VAL B N 1
ATOM 2557 C CA . VAL B 1 85 ? 23.820 -11.293 7.467 1.00 12.26 86 VAL B CA 1
ATOM 2558 C C . VAL B 1 85 ? 24.974 -12.129 8.029 1.00 15.06 86 VAL B C 1
ATOM 2559 O O . VAL B 1 85 ? 25.880 -11.585 8.676 1.00 17.93 86 VAL B O 1
ATOM 2563 N N . ARG B 1 86 ? 24.962 -13.426 7.734 1.00 16.48 87 ARG B N 1
ATOM 2564 C CA . ARG B 1 86 ? 26.005 -14.340 8.217 1.00 16.96 87 ARG B CA 1
ATOM 2565 C C . ARG B 1 86 ? 27.369 -13.978 7.610 1.00 14.84 87 ARG B C 1
ATOM 2566 O O . ARG B 1 86 ? 28.384 -14.020 8.309 1.00 18.44 87 ARG B O 1
ATOM 2574 N N . ILE B 1 87 ? 27.377 -13.565 6.335 1.00 15.91 88 ILE B N 1
ATOM 2575 C CA . ILE B 1 87 ? 28.623 -13.086 5.706 1.00 15.57 88 ILE B CA 1
ATOM 2576 C C . ILE B 1 87 ? 29.161 -11.852 6.459 1.00 16.82 88 ILE B C 1
ATOM 2577 O O . ILE B 1 87 ? 30.342 -11.785 6.820 1.00 15.75 88 ILE B O 1
ATOM 2582 N N . GLU B 1 88 ? 28.273 -10.914 6.761 1.00 14.78 89 GLU B N 1
ATOM 2583 C CA . GLU B 1 88 ? 28.709 -9.705 7.451 1.00 17.77 89 GLU B CA 1
ATOM 2584 C C . GLU B 1 88 ? 29.205 -10.010 8.873 1.00 15.92 89 GLU B C 1
ATOM 2585 O O . GLU B 1 88 ? 30.194 -9.428 9.333 1.00 15.98 89 GLU B O 1
ATOM 2591 N N . MET B 1 89 ? 28.533 -10.949 9.539 1.00 15.64 90 MET B N 1
ATOM 2592 C CA . MET B 1 89 ? 28.958 -11.383 10.865 1.00 13.70 90 MET B CA 1
ATOM 2593 C C . MET B 1 89 ? 30.382 -12.003 10.786 1.00 19.36 90 MET B C 1
ATOM 2594 O O . MET B 1 89 ? 31.266 -11.681 11.606 1.00 18.41 90 MET B O 1
ATOM 2599 N N . LEU B 1 90 ? 30.618 -12.800 9.748 1.00 17.28 91 LEU B N 1
ATOM 2600 C CA . LEU B 1 90 ? 31.964 -13.328 9.467 1.00 18.14 91 LEU B CA 1
ATOM 2601 C C . LEU B 1 90 ? 32.987 -12.214 9.223 1.00 15.86 91 LEU B C 1
ATOM 2602 O O . LEU B 1 90 ? 34.074 -12.214 9.821 1.00 15.07 91 LEU B O 1
ATOM 2607 N N . LEU B 1 91 ? 32.653 -11.287 8.323 1.00 15.69 92 LEU B N 1
ATOM 2608 C CA . LEU B 1 91 ? 33.539 -10.159 8.013 1.00 15.54 92 LEU B CA 1
ATOM 2609 C C . LEU B 1 91 ? 33.936 -9.374 9.256 1.00 15.50 92 LEU B C 1
ATOM 2610 O O . LEU B 1 91 ? 35.090 -9.027 9.433 1.00 15.89 92 LEU B O 1
ATOM 2615 N N . GLN B 1 92 ? 32.963 -9.098 10.115 1.00 15.24 93 GLN B N 1
ATOM 2616 C CA . GLN B 1 92 ? 33.200 -8.363 11.353 1.00 17.28 93 GLN B CA 1
ATOM 2617 C C . GLN B 1 92 ? 34.102 -9.110 12.338 1.00 19.51 93 GLN B C 1
ATOM 2618 O O . GLN B 1 92 ? 34.945 -8.485 13.007 1.00 20.76 93 GLN B O 1
ATOM 2624 N N . ARG B 1 93 ? 33.942 -10.437 12.401 1.00 17.72 94 ARG B N 1
ATOM 2625 C CA . ARG B 1 93 ? 34.792 -11.294 13.234 1.00 14.17 94 ARG B CA 1
ATOM 2626 C C . ARG B 1 93 ? 36.250 -11.219 12.762 1.00 17.36 94 ARG B C 1
ATOM 2627 O O . ARG B 1 93 ? 37.159 -11.120 13.572 1.00 20.32 94 ARG B O 1
ATOM 2635 N N . VAL B 1 94 ? 36.450 -11.262 11.442 1.00 15.16 95 VAL B N 1
ATOM 2636 C CA . VAL B 1 94 ? 37.797 -11.226 10.866 1.00 16.07 95 VAL B CA 1
ATOM 2637 C C . VAL B 1 94 ? 38.380 -9.811 11.024 1.00 17.44 95 VAL B C 1
ATOM 2638 O O . VAL B 1 94 ? 39.515 -9.648 11.487 1.00 21.99 95 VAL B O 1
ATOM 2642 N N . ALA B 1 95 ? 37.590 -8.796 10.669 1.00 21.40 96 ALA B N 1
ATOM 2643 C CA . ALA B 1 95 ? 38.032 -7.390 10.759 1.00 21.40 96 ALA B CA 1
ATOM 2644 C C . ALA B 1 95 ? 38.462 -7.019 12.187 1.00 22.34 96 ALA B C 1
ATOM 2645 O O . ALA B 1 95 ? 39.493 -6.374 12.370 1.00 21.16 96 ALA B O 1
ATOM 2647 N N . GLY B 1 96 ? 37.689 -7.472 13.182 1.00 19.49 97 GLY B N 1
ATOM 2648 C CA . GLY B 1 96 ? 37.988 -7.177 14.585 1.00 20.33 97 GLY B CA 1
ATOM 2649 C C . GLY B 1 96 ? 38.847 -8.202 15.309 1.00 25.35 97 GLY B C 1
ATOM 2650 O O . GLY B 1 96 ? 38.941 -8.162 16.529 1.00 24.81 97 GLY B O 1
ATOM 2651 N N . SER B 1 97 ? 39.474 -9.118 14.564 1.00 20.23 98 SER B N 1
ATOM 2652 C CA . SER B 1 97 ? 40.297 -10.187 15.133 1.00 21.87 98 SER B CA 1
ATOM 2653 C C . SER B 1 97 ? 41.446 -9.699 16.026 1.00 19.01 98 SER B C 1
ATOM 2654 O O . SER B 1 97 ? 42.191 -8.794 15.654 1.00 17.10 98 SER B O 1
ATOM 2657 N N . PRO B 1 98 ? 41.590 -10.308 17.215 1.00 22.85 99 PRO B N 1
ATOM 2658 C CA . PRO B 1 98 ? 42.795 -10.096 18.031 1.00 26.35 99 PRO B CA 1
ATOM 2659 C C . PRO B 1 98 ? 44.053 -10.701 17.384 1.00 27.01 99 PRO B C 1
ATOM 2660 O O . PRO B 1 98 ? 45.166 -10.261 17.684 1.00 26.18 99 PRO B O 1
ATOM 2664 N N . SER B 1 99 ? 43.867 -11.692 16.510 1.00 24.21 100 SER B N 1
ATOM 2665 C CA . SER B 1 99 ? 44.965 -12.238 15.708 1.00 21.52 100 SER B CA 1
ATOM 2666 C C . SER B 1 99 ? 45.369 -11.282 14.609 1.00 25.30 100 SER B C 1
ATOM 2667 O O . SER B 1 99 ? 44.562 -10.465 14.147 1.00 20.83 100 SER B O 1
ATOM 2670 N N . LEU B 1 100 ? 46.620 -11.393 14.176 1.00 19.66 101 LEU B N 1
ATOM 2671 C CA . LEU B 1 100 ? 47.011 -10.782 12.920 1.00 20.05 101 LEU B CA 1
ATOM 2672 C C . LEU B 1 100 ? 46.331 -11.572 11.814 1.00 17.24 101 LEU B C 1
ATOM 2673 O O . LEU B 1 100 ? 46.176 -12.792 11.914 1.00 23.12 101 LEU B O 1
ATOM 2678 N N . THR B 1 101 ? 45.910 -10.879 10.760 1.00 19.94 102 THR B N 1
ATOM 2679 C CA . THR B 1 101 ? 45.225 -11.540 9.651 1.00 17.13 102 THR B CA 1
ATOM 2680 C C . THR B 1 101 ? 45.920 -11.198 8.335 1.00 19.01 102 THR B C 1
ATOM 2681 O O . THR B 1 101 ? 46.348 -10.042 8.111 1.00 19.23 102 THR B O 1
ATOM 2685 N N . LEU B 1 102 ? 46.036 -12.219 7.494 1.00 19.57 103 LEU B N 1
ATOM 2686 C CA . LEU B 1 102 ? 46.699 -12.138 6.186 1.00 17.31 103 LEU B CA 1
ATOM 2687 C C . LEU B 1 102 ? 45.811 -12.738 5.098 1.00 15.44 103 LEU B C 1
ATOM 2688 O O . LEU B 1 102 ? 45.302 -13.849 5.235 1.00 19.11 103 LEU B O 1
ATOM 2693 N N . ALA B 1 103 ? 45.601 -11.999 4.012 1.00 17.50 104 ALA B N 1
ATOM 2694 C CA . ALA B 1 103 ? 44.823 -12.519 2.905 1.00 19.44 104 ALA B CA 1
ATOM 2695 C C . ALA B 1 103 ? 45.685 -12.456 1.652 1.00 15.82 104 ALA B C 1
ATOM 2696 O O . ALA B 1 103 ? 46.456 -11.513 1.453 1.00 18.48 104 ALA B O 1
ATOM 2698 N N . LEU B 1 104 ? 45.572 -13.501 0.852 1.00 16.37 105 LEU B N 1
ATOM 2699 C CA . LEU B 1 104 ? 46.396 -13.676 -0.350 1.00 15.11 105 LEU B CA 1
ATOM 2700 C C . LEU B 1 104 ? 45.470 -13.948 -1.531 1.00 19.28 105 LEU B C 1
ATOM 2701 O O . LEU B 1 104 ? 44.820 -15.002 -1.586 1.00 19.34 105 LEU B O 1
ATOM 2706 N N . ALA B 1 105 ? 45.396 -12.990 -2.460 1.00 19.19 106 ALA B N 1
ATOM 2707 C CA . ALA B 1 105 ? 44.442 -13.054 -3.574 1.00 18.22 106 ALA B CA 1
ATOM 2708 C C . ALA B 1 105 ? 45.096 -13.289 -4.923 1.00 20.21 106 ALA B C 1
ATOM 2709 O O . ALA B 1 105 ? 46.167 -12.770 -5.202 1.00 19.61 106 ALA B O 1
ATOM 2711 N N . HIS B 1 106 ? 44.404 -14.033 -5.769 1.00 15.76 107 HIS B N 1
ATOM 2712 C CA . HIS B 1 106 ? 44.808 -14.200 -7.157 1.00 22.53 107 HIS B CA 1
ATOM 2713 C C . HIS B 1 106 ? 43.544 -14.323 -7.992 1.00 22.13 107 HIS B C 1
ATOM 2714 O O . HIS B 1 106 ? 42.430 -14.348 -7.437 1.00 18.21 107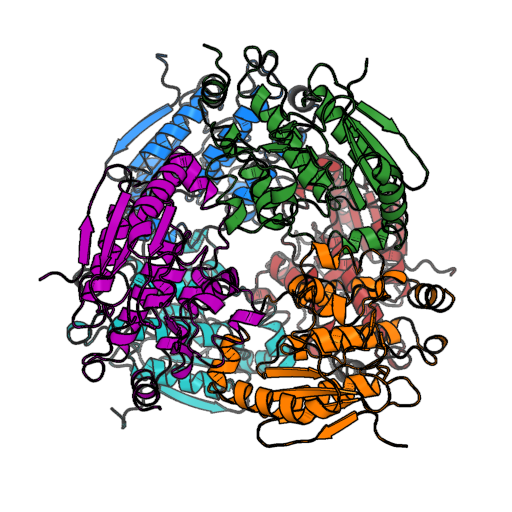 HIS B O 1
ATOM 2721 N N . GLY B 1 107 ? 43.704 -14.361 -9.317 1.00 19.31 108 GLY B N 1
ATOM 2722 C CA . GLY B 1 107 ? 42.561 -14.434 -10.219 1.00 17.00 108 GLY B CA 1
ATOM 2723 C C . GLY B 1 107 ? 41.571 -13.292 -10.039 1.00 20.79 108 GLY B C 1
ATOM 2724 O O . GLY B 1 107 ? 41.938 -12.201 -9.552 1.00 18.97 108 GLY B O 1
ATOM 2725 N N . ARG B 1 108 ? 40.318 -13.563 -10.400 1.00 20.88 109 ARG B N 1
ATOM 2726 C CA . ARG B 1 108 ? 39.260 -12.547 -10.407 1.00 24.14 109 ARG B CA 1
ATOM 2727 C C . ARG B 1 108 ? 38.324 -12.730 -9.221 1.00 21.22 109 ARG B C 1
ATOM 2728 O O . ARG B 1 108 ? 37.716 -13.800 -9.040 1.00 18.54 109 ARG B O 1
ATOM 2736 N N . ASN B 1 109 ? 38.213 -11.682 -8.411 1.00 20.84 110 ASN B N 1
ATOM 2737 C CA . ASN B 1 109 ? 37.486 -11.770 -7.143 1.00 18.32 110 ASN B CA 1
ATOM 2738 C C . ASN B 1 109 ? 36.318 -10.801 -7.068 1.00 20.29 110 ASN B C 1
ATOM 2739 O O . ASN B 1 109 ? 36.393 -9.702 -7.614 1.00 17.11 110 ASN B O 1
ATOM 2744 N N . PHE B 1 110 ? 35.240 -11.208 -6.403 1.00 16.55 111 PHE B N 1
ATOM 2745 C CA . PHE B 1 110 ? 33.997 -10.442 -6.478 1.00 13.64 111 PHE B CA 1
ATOM 2746 C C . PHE B 1 110 ? 33.283 -10.309 -5.136 1.00 17.53 111 PHE B C 1
ATOM 2747 O O . PHE B 1 110 ? 33.292 -11.253 -4.328 1.00 17.56 111 PHE B O 1
ATOM 2755 N N . GLY B 1 111 ? 32.635 -9.158 -4.932 1.00 18.88 112 GLY B N 1
ATOM 2756 C CA . GLY B 1 111 ? 31.671 -8.975 -3.832 1.00 19.61 112 GLY B CA 1
ATOM 2757 C C . GLY B 1 111 ? 32.202 -9.337 -2.461 1.00 19.95 112 GLY B C 1
ATOM 2758 O O . GLY B 1 111 ? 33.268 -8.858 -2.047 1.00 13.25 112 GLY B O 1
ATOM 2759 N N . ALA B 1 112 ? 31.475 -10.212 -1.765 1.00 19.27 113 ALA B N 1
ATOM 2760 C CA . ALA B 1 112 ? 31.853 -10.638 -0.424 1.00 18.48 113 ALA B CA 1
ATOM 2761 C C . ALA B 1 112 ? 33.245 -11.271 -0.373 1.00 18.96 113 ALA B C 1
ATOM 2762 O O . ALA B 1 112 ? 33.886 -11.251 0.675 1.00 18.22 113 ALA B O 1
ATOM 2764 N N . GLY B 1 113 ? 33.705 -11.814 -1.513 1.00 16.19 114 GLY B N 1
ATOM 2765 C CA . GLY B 1 113 ? 35.069 -12.346 -1.635 1.00 18.48 114 GLY B CA 1
ATOM 2766 C C . GLY B 1 113 ? 36.109 -11.246 -1.468 1.00 15.58 114 GLY B C 1
ATOM 2767 O O . GLY B 1 113 ? 37.059 -11.384 -0.683 1.00 15.67 114 GLY B O 1
ATOM 2768 N N . VAL B 1 114 ? 35.895 -10.136 -2.171 1.00 17.84 115 VAL B N 1
ATOM 2769 C CA . VAL B 1 114 ? 36.713 -8.935 -2.016 1.00 15.73 115 VAL B CA 1
ATOM 2770 C C . VAL B 1 114 ? 36.590 -8.390 -0.591 1.00 17.29 115 VAL B C 1
ATOM 2771 O O . VAL B 1 114 ? 37.581 -7.964 -0.018 1.00 15.02 115 VAL B O 1
ATOM 2775 N N . ASP B 1 115 ? 35.386 -8.433 -0.011 1.00 16.51 116 ASP B N 1
ATOM 2776 C CA . ASP B 1 115 ? 35.196 -7.935 1.374 1.00 18.84 116 ASP B CA 1
ATOM 2777 C C . ASP B 1 115 ? 35.940 -8.762 2.429 1.00 11.42 116 ASP B C 1
ATOM 2778 O O . ASP B 1 115 ? 36.492 -8.209 3.380 1.00 16.05 116 ASP B O 1
ATOM 2783 N N . LEU B 1 116 ? 35.973 -10.082 2.234 1.00 13.58 117 LEU B N 1
ATOM 2784 C CA . LEU B 1 116 ? 36.720 -10.976 3.123 1.00 15.25 117 LEU B CA 1
ATOM 2785 C C . LEU B 1 116 ? 38.209 -10.639 3.104 1.00 14.70 117 LEU B C 1
ATOM 2786 O O . LEU B 1 116 ? 38.825 -10.485 4.157 1.00 14.93 117 LEU B O 1
ATOM 2791 N N . PHE B 1 117 ? 38.747 -10.482 1.890 1.00 16.68 118 PHE B N 1
ATOM 2792 C CA . PHE B 1 117 ? 40.110 -9.997 1.655 1.00 19.34 118 PHE B CA 1
ATOM 2793 C C . PHE B 1 117 ? 40.368 -8.655 2.387 1.00 19.57 118 PHE B C 1
ATOM 2794 O O . PHE B 1 117 ? 41.339 -8.532 3.149 1.00 15.92 118 PHE B O 1
ATOM 2802 N N . ALA B 1 118 ? 39.462 -7.690 2.187 1.00 18.90 119 ALA B N 1
ATOM 2803 C CA . ALA B 1 118 ? 39.515 -6.350 2.802 1.00 15.36 119 ALA B CA 1
ATOM 2804 C C . ALA B 1 118 ? 39.545 -6.390 4.328 1.00 18.11 119 ALA B C 1
ATOM 2805 O O . ALA B 1 118 ? 40.144 -5.519 4.974 1.00 19.14 119 ALA B O 1
ATOM 2807 N N . ALA B 1 119 ? 38.874 -7.394 4.892 1.00 15.97 120 ALA B N 1
ATOM 2808 C CA . ALA B 1 119 ? 38.755 -7.537 6.354 1.00 19.38 120 ALA B CA 1
ATOM 2809 C C . ALA B 1 119 ? 40.102 -7.891 7.011 1.00 19.88 120 ALA B C 1
ATOM 2810 O O . ALA B 1 119 ? 40.272 -7.731 8.228 1.00 20.41 120 ALA B O 1
ATOM 2812 N N . CYS B 1 120 ? 41.054 -8.371 6.207 1.00 17.36 121 CYS B N 1
ATOM 2813 C CA . CYS B 1 120 ? 42.369 -8.735 6.725 1.00 17.86 121 CYS B CA 1
ATOM 2814 C C . CYS B 1 120 ? 43.325 -7.536 6.768 1.00 24.23 121 CYS B C 1
ATOM 2815 O O . CYS B 1 120 ? 43.213 -6.607 5.954 1.00 20.57 121 CYS B O 1
ATOM 2818 N N . LYS B 1 121 ? 44.251 -7.554 7.723 1.00 19.43 122 LYS B N 1
ATOM 2819 C CA . LYS B 1 121 ? 45.195 -6.450 7.927 1.00 19.41 122 LYS B CA 1
ATOM 2820 C C . LYS B 1 121 ? 46.362 -6.444 6.929 1.00 16.76 122 LYS B C 1
ATOM 2821 O O . LYS B 1 121 ? 46.724 -5.384 6.420 1.00 20.30 122 LYS B O 1
ATOM 2827 N N . TRP B 1 122 ? 46.944 -7.615 6.667 1.00 19.07 123 TRP B N 1
ATOM 2828 C CA . TRP B 1 122 ? 47.982 -7.751 5.645 1.00 18.22 123 TRP B CA 1
ATOM 2829 C C . TRP B 1 122 ? 47.289 -8.293 4.406 1.00 19.78 123 TRP B C 1
ATOM 2830 O O . TRP B 1 122 ? 46.632 -9.351 4.459 1.00 22.34 123 TRP B O 1
ATOM 2841 N N . ARG B 1 123 ? 47.402 -7.549 3.300 1.00 17.53 124 ARG B N 1
ATOM 2842 C CA A ARG B 1 123 ? 46.694 -7.887 2.070 0.50 13.47 124 ARG B CA 1
ATOM 2843 C CA B ARG B 1 123 ? 46.695 -7.873 2.063 0.50 17.10 124 ARG B CA 1
ATOM 2844 C C . ARG B 1 123 ? 47.650 -7.874 0.885 1.00 18.70 124 ARG B C 1
ATOM 2845 O O . ARG B 1 123 ? 48.253 -6.850 0.584 1.00 20.35 124 ARG B O 1
ATOM 2860 N N . TYR B 1 124 ? 47.778 -9.025 0.235 1.00 20.58 125 TYR B N 1
ATOM 2861 C CA . TYR B 1 124 ? 48.668 -9.153 -0.913 1.00 20.56 125 TYR B CA 1
ATOM 2862 C C . TYR B 1 124 ? 47.933 -9.834 -2.038 1.00 18.69 125 TYR B C 1
ATOM 2863 O O . TYR B 1 124 ? 47.080 -10.681 -1.817 1.00 18.14 125 TYR B O 1
ATOM 2872 N N . CYS B 1 125 ? 48.279 -9.485 -3.271 1.00 20.16 126 CYS B N 1
ATOM 2873 C CA . CYS B 1 125 ? 47.671 -10.190 -4.381 1.00 16.62 126 CYS B CA 1
ATOM 2874 C C . CYS B 1 125 ? 48.706 -10.398 -5.487 1.00 20.34 126 CYS B C 1
ATOM 2875 O O . CYS B 1 125 ? 49.727 -9.731 -5.505 1.00 19.42 126 CYS B O 1
ATOM 2878 N N . THR B 1 126 ? 48.439 -11.327 -6.396 1.00 22.57 127 THR B N 1
ATOM 2879 C CA . THR B 1 126 ? 49.282 -11.486 -7.586 1.00 25.23 127 THR B CA 1
ATOM 2880 C C . THR B 1 126 ? 49.186 -10.218 -8.443 1.00 26.03 127 THR B C 1
ATOM 2881 O O . THR B 1 126 ? 48.172 -9.499 -8.379 1.00 20.57 127 THR B O 1
ATOM 2885 N N . PRO B 1 127 ? 50.244 -9.916 -9.226 1.00 24.92 128 PRO B N 1
ATOM 2886 C CA . PRO B 1 127 ? 50.167 -8.773 -10.151 1.00 25.14 128 PRO B CA 1
ATOM 2887 C C . PRO B 1 127 ? 49.006 -8.842 -11.173 1.00 22.68 128 PRO B C 1
ATOM 2888 O O . PRO B 1 127 ? 48.583 -7.809 -11.681 1.00 20.93 128 PRO B O 1
ATOM 2892 N N . GLU B 1 128 ? 48.480 -10.037 -11.426 1.00 21.32 129 GLU B N 1
ATOM 2893 C CA . GLU B 1 128 ? 47.396 -10.246 -12.397 1.00 21.06 129 GLU B CA 1
ATOM 2894 C C . GLU B 1 128 ? 45.998 -10.288 -11.750 1.00 22.25 129 GLU B C 1
ATOM 2895 O O . GLU B 1 128 ? 44.986 -10.484 -12.445 1.00 19.94 129 GLU B O 1
ATOM 2901 N N . ALA B 1 129 ? 45.950 -10.138 -10.424 1.00 22.39 130 ALA B N 1
ATOM 2902 C CA . ALA B 1 129 ? 44.661 -10.229 -9.693 1.00 23.91 130 ALA B CA 1
ATOM 2903 C C . ALA B 1 129 ? 43.714 -9.079 -10.042 1.00 21.46 130 ALA B C 1
ATOM 2904 O O . ALA B 1 129 ? 44.164 -7.979 -10.377 1.00 23.65 130 ALA B O 1
ATOM 2906 N N . GLY B 1 130 ? 42.409 -9.353 -9.982 1.00 19.21 131 GLY B N 1
ATOM 2907 C CA . GLY B 1 130 ? 41.392 -8.322 -10.142 1.00 21.98 131 GLY B CA 1
ATOM 2908 C C . GLY B 1 130 ? 40.341 -8.377 -9.041 1.00 20.40 131 GLY B C 1
ATOM 2909 O O . GLY B 1 130 ? 40.137 -9.416 -8.399 1.00 20.69 131 GLY B O 1
ATOM 2910 N N . PHE B 1 131 ? 39.672 -7.250 -8.823 1.00 19.33 132 PHE B N 1
ATOM 2911 C CA . PHE B 1 131 ? 38.657 -7.132 -7.762 1.00 15.59 132 PHE B CA 1
ATOM 2912 C C . PHE B 1 131 ? 37.447 -6.368 -8.287 1.00 17.26 132 PHE B C 1
ATOM 2913 O O . PHE B 1 131 ? 37.595 -5.448 -9.090 1.00 18.75 132 PHE B O 1
ATOM 2921 N N . ARG B 1 132 ? 36.253 -6.720 -7.811 1.00 17.14 133 ARG B N 1
ATOM 2922 C CA . ARG B 1 132 ? 35.070 -5.911 -8.092 1.00 15.55 133 ARG B CA 1
ATOM 2923 C C . ARG B 1 132 ? 34.054 -6.131 -6.983 1.00 19.16 133 ARG B C 1
ATOM 2924 O O . ARG B 1 132 ? 33.800 -7.257 -6.590 1.00 18.91 133 ARG B O 1
ATOM 2932 N N . MET B 1 133 ? 33.467 -5.039 -6.508 1.00 19.13 134 MET B N 1
ATOM 2933 C CA . MET B 1 133 ? 32.375 -5.107 -5.553 1.00 19.06 134 MET B CA 1
ATOM 2934 C C . MET B 1 133 ? 31.154 -4.515 -6.279 1.00 22.80 134 MET B C 1
ATOM 2935 O O . MET B 1 133 ? 30.949 -3.299 -6.251 1.00 24.93 134 MET B O 1
ATOM 2940 N N . PRO B 1 134 ? 30.375 -5.374 -6.975 1.00 20.92 135 PRO B N 1
ATOM 2941 C CA . PRO B 1 134 ? 29.266 -4.949 -7.847 1.00 21.68 135 PRO B CA 1
ATOM 2942 C C . PRO B 1 134 ? 27.904 -4.886 -7.155 1.00 22.95 135 PRO B C 1
ATOM 2943 O O . PRO B 1 134 ? 26.922 -4.504 -7.789 1.00 23.40 135 PRO B O 1
ATOM 2947 N N . GLY B 1 135 ? 27.864 -5.272 -5.882 1.00 21.74 136 GLY B N 1
ATOM 2948 C CA . GLY B 1 135 ? 26.626 -5.437 -5.117 1.00 24.03 136 GLY B CA 1
ATOM 2949 C C . GLY B 1 135 ? 25.675 -4.254 -5.092 1.00 19.51 136 GLY B C 1
ATOM 2950 O O . GLY B 1 135 ? 24.456 -4.459 -5.042 1.00 16.85 136 GLY B O 1
ATOM 2951 N N . LEU B 1 136 ? 26.225 -3.031 -5.115 1.00 18.44 137 LEU B N 1
ATOM 2952 C CA . LEU B 1 136 ? 25.401 -1.815 -5.169 1.00 20.47 137 LEU B CA 1
ATOM 2953 C C . LEU B 1 136 ? 24.477 -1.778 -6.400 1.00 18.47 137 LEU B C 1
ATOM 2954 O O . LEU B 1 136 ? 23.390 -1.183 -6.348 1.00 17.02 137 LEU B O 1
ATOM 2959 N N . LYS B 1 137 ? 24.880 -2.467 -7.470 1.00 19.38 138 LYS B N 1
ATOM 2960 C CA . LYS B 1 137 ? 24.035 -2.636 -8.673 1.00 20.85 138 LYS B CA 1
ATOM 2961 C C . LYS B 1 137 ? 22.709 -3.319 -8.371 1.00 21.78 138 LYS B C 1
ATOM 2962 O O . LYS B 1 137 ? 21.745 -3.121 -9.095 1.00 22.38 138 LYS B O 1
ATOM 2968 N N . PHE B 1 138 ? 22.663 -4.135 -7.319 1.00 21.63 139 PHE B N 1
ATOM 2969 C CA . PHE B 1 138 ? 21.385 -4.659 -6.860 1.00 21.35 139 PHE B CA 1
ATOM 2970 C C . PHE B 1 138 ? 20.986 -4.176 -5.472 1.00 18.53 139 PHE B C 1
ATOM 2971 O O . PHE B 1 138 ? 20.213 -4.838 -4.789 1.00 21.96 139 PHE B O 1
ATOM 2979 N N . GLY B 1 139 ? 21.507 -3.008 -5.093 1.00 17.31 140 GLY B N 1
ATOM 2980 C CA . GLY B 1 139 ? 21.117 -2.328 -3.853 1.00 20.86 140 GLY B CA 1
ATOM 2981 C C . GLY B 1 139 ? 21.825 -2.814 -2.593 1.00 19.05 140 GLY B C 1
ATOM 2982 O O . GLY B 1 139 ? 21.520 -2.342 -1.508 1.00 18.80 140 GLY B O 1
ATOM 2983 N N . LEU B 1 140 ? 22.779 -3.734 -2.736 1.00 15.51 141 LEU B N 1
ATOM 2984 C CA . LEU B 1 140 ? 23.442 -4.350 -1.579 1.00 18.27 141 LEU B CA 1
ATOM 2985 C C . LEU B 1 140 ? 24.486 -3.402 -1.003 1.00 20.16 141 LEU B C 1
ATOM 2986 O O . LEU B 1 140 ? 25.332 -2.905 -1.742 1.00 16.35 141 LEU B O 1
ATOM 2991 N N . VAL B 1 141 ? 24.413 -3.172 0.312 1.00 15.70 142 VAL B N 1
ATOM 2992 C CA . VAL B 1 141 ? 25.383 -2.325 1.015 1.00 17.56 142 VAL B CA 1
ATOM 2993 C C . VAL B 1 141 ? 26.252 -3.194 1.938 1.00 19.81 142 VAL B C 1
ATOM 2994 O O . VAL B 1 141 ? 25.915 -3.419 3.094 1.00 15.92 142 VAL B O 1
ATOM 2998 N N . LEU B 1 142 ? 27.365 -3.691 1.401 1.00 17.05 143 LEU B N 1
ATOM 2999 C CA . LEU B 1 142 ? 28.186 -4.681 2.091 1.00 20.21 143 LEU B CA 1
ATOM 3000 C C . LEU B 1 142 ? 29.654 -4.282 2.009 1.00 19.51 143 LEU B C 1
ATOM 3001 O O . LEU B 1 142 ? 30.181 -4.133 0.903 1.00 18.79 143 LEU B O 1
ATOM 3006 N N . GLY B 1 143 ? 30.309 -4.125 3.165 1.00 14.96 144 GLY B N 1
ATOM 3007 C CA . GLY B 1 143 ? 31.742 -3.786 3.217 1.00 18.79 144 GLY B CA 1
ATOM 3008 C C . GLY B 1 143 ? 32.111 -2.343 2.887 1.00 16.83 144 GLY B C 1
ATOM 3009 O O . GLY B 1 143 ? 33.285 -1.992 2.826 1.00 17.59 144 GLY B O 1
ATOM 3010 N N . THR B 1 144 ? 31.094 -1.516 2.679 1.00 15.54 145 THR B N 1
ATOM 3011 C CA . THR B 1 144 ? 31.240 -0.137 2.204 1.00 19.22 145 THR B CA 1
ATOM 3012 C C . THR B 1 144 ? 32.147 0.738 3.074 1.00 16.62 145 THR B C 1
ATOM 3013 O O . THR B 1 144 ? 33.123 1.326 2.578 1.00 16.56 145 THR B O 1
ATOM 3017 N N . ARG B 1 145 ? 31.850 0.826 4.375 1.00 15.61 146 ARG B N 1
ATOM 3018 C CA . ARG B 1 145 ? 32.647 1.662 5.275 1.00 16.25 146 ARG B CA 1
ATOM 3019 C C . ARG B 1 145 ? 34.055 1.081 5.496 1.00 17.40 146 ARG B C 1
ATOM 3020 O O . ARG B 1 145 ? 35.030 1.832 5.594 1.00 19.77 146 ARG B O 1
ATOM 3028 N N . ARG B 1 146 ? 34.162 -0.250 5.564 1.00 16.79 147 ARG B N 1
ATOM 3029 C CA . ARG B 1 146 ? 35.493 -0.858 5.739 1.00 17.13 147 ARG B CA 1
ATOM 3030 C C . ARG B 1 146 ? 36.382 -0.556 4.516 1.00 15.53 147 ARG B C 1
ATOM 3031 O O . ARG B 1 146 ? 37.571 -0.207 4.659 1.00 17.75 147 ARG B O 1
ATOM 3039 N N . PHE B 1 147 ? 35.791 -0.612 3.327 1.00 15.19 148 PHE B N 1
ATOM 3040 C CA . PHE B 1 147 ? 36.538 -0.240 2.124 1.00 19.15 148 PHE B CA 1
ATOM 3041 C C . PHE B 1 147 ? 36.957 1.250 2.133 1.00 20.39 148 PHE B C 1
ATOM 3042 O O . PHE B 1 147 ? 38.109 1.585 1.861 1.00 18.77 148 PHE B O 1
ATOM 3050 N N . ARG B 1 148 ? 36.010 2.127 2.461 1.00 16.15 149 ARG B N 1
ATOM 3051 C CA . ARG B 1 148 ? 36.261 3.552 2.670 1.00 17.75 149 ARG B CA 1
ATOM 3052 C C . ARG B 1 148 ? 37.441 3.819 3.621 1.00 17.97 149 ARG B C 1
ATOM 3053 O O . ARG B 1 148 ? 38.334 4.602 3.295 1.00 19.33 149 ARG B O 1
ATOM 3061 N N . ASP B 1 149 ? 37.461 3.144 4.761 1.00 16.67 150 ASP B N 1
ATOM 3062 C CA . ASP B 1 149 ? 38.534 3.299 5.748 1.00 17.92 150 ASP B CA 1
ATOM 3063 C C . ASP B 1 149 ? 39.909 2.911 5.185 1.00 18.21 150 ASP B C 1
ATOM 3064 O O . ASP B 1 149 ? 40.909 3.496 5.568 1.00 21.91 150 ASP B O 1
ATOM 3069 N N . ILE B 1 150 ? 39.938 1.957 4.256 1.00 16.80 151 ILE B N 1
ATOM 3070 C CA . ILE B 1 150 ? 41.192 1.506 3.651 1.00 20.37 151 ILE B CA 1
ATOM 3071 C C . ILE B 1 150 ? 41.664 2.519 2.602 1.00 21.36 151 ILE B C 1
ATOM 3072 O O . ILE B 1 150 ? 42.801 2.994 2.666 1.00 23.19 151 ILE B O 1
ATOM 3077 N N . VAL B 1 151 ? 40.789 2.862 1.656 1.00 21.56 152 VAL B N 1
ATOM 3078 C CA . VAL B 1 151 ? 41.200 3.632 0.457 1.00 24.60 152 VAL B CA 1
ATOM 3079 C C . VAL B 1 151 ? 40.889 5.131 0.508 1.00 26.75 152 VAL B C 1
ATOM 3080 O O . VAL B 1 151 ? 41.392 5.901 -0.316 1.00 22.23 152 VAL B O 1
ATOM 3084 N N . GLY B 1 152 ? 40.058 5.536 1.466 1.00 19.86 153 GLY B N 1
ATOM 3085 C CA . GLY B 1 152 ? 39.621 6.932 1.588 1.00 22.68 153 GLY B CA 1
ATOM 3086 C C . GLY B 1 152 ? 38.286 7.135 0.886 1.00 25.49 153 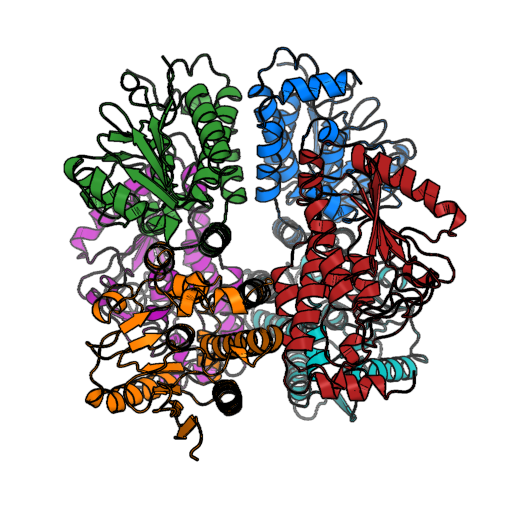GLY B C 1
ATOM 3087 O O . GLY B 1 152 ? 37.966 6.429 -0.073 1.00 20.52 153 GLY B O 1
ATOM 3088 N N . ALA B 1 153 ? 37.511 8.116 1.348 1.00 21.53 154 ALA B N 1
ATOM 3089 C CA . ALA B 1 153 ? 36.180 8.371 0.799 1.00 20.19 154 ALA B CA 1
ATOM 3090 C C . ALA B 1 153 ? 36.181 8.678 -0.705 1.00 24.12 154 ALA B C 1
ATOM 3091 O O . ALA B 1 153 ? 35.238 8.324 -1.408 1.00 20.85 154 ALA B O 1
ATOM 3093 N N . ASP B 1 154 ? 37.238 9.339 -1.177 1.00 22.40 155 ASP B N 1
ATOM 3094 C CA . ASP B 1 154 ? 37.366 9.740 -2.588 1.00 26.19 155 ASP B CA 1
ATOM 3095 C C . ASP B 1 154 ? 37.522 8.519 -3.502 1.00 23.97 155 ASP B C 1
ATOM 3096 O O . ASP B 1 154 ? 36.736 8.322 -4.440 1.00 18.53 155 ASP B O 1
ATOM 3101 N N . GLN B 1 155 ? 38.514 7.679 -3.203 1.00 24.03 156 GLN B N 1
ATOM 3102 C CA . GLN B 1 155 ? 38.715 6.452 -3.974 1.00 24.19 156 GLN B CA 1
ATOM 3103 C C . GLN B 1 155 ? 37.555 5.495 -3.855 1.00 23.60 156 GLN B C 1
ATOM 3104 O O . GLN B 1 155 ? 37.213 4.844 -4.833 1.00 21.08 156 GLN B O 1
ATOM 3110 N N . ALA B 1 156 ? 36.956 5.418 -2.663 1.00 20.48 157 ALA B N 1
ATOM 3111 C CA . ALA B 1 156 ? 35.788 4.560 -2.448 1.00 23.58 157 ALA B CA 1
ATOM 3112 C C . ALA B 1 156 ? 34.606 4.995 -3.302 1.00 23.34 157 ALA B C 1
ATOM 3113 O O . ALA B 1 156 ? 33.907 4.154 -3.856 1.00 17.63 157 ALA B O 1
ATOM 3115 N N . LEU B 1 157 ? 34.364 6.304 -3.392 1.00 24.67 158 LEU B N 1
ATOM 3116 C CA . LEU B 1 157 ? 33.300 6.797 -4.275 1.00 25.10 158 LEU B CA 1
ATOM 3117 C C . LEU B 1 157 ? 33.610 6.503 -5.752 1.00 23.67 158 LEU B C 1
ATOM 3118 O O . LEU B 1 157 ? 32.729 6.073 -6.486 1.00 25.31 158 LEU B O 1
ATOM 3123 N N . SER B 1 158 ? 34.865 6.701 -6.160 1.00 25.37 159 SER B N 1
ATOM 3124 C CA A SER B 1 158 ? 35.299 6.397 -7.527 0.50 28.93 159 SER B CA 1
ATOM 3125 C CA B SER B 1 158 ? 35.275 6.401 -7.535 0.50 26.81 159 SER B CA 1
ATOM 3126 C C . SER B 1 158 ? 34.962 4.947 -7.897 1.00 30.02 159 SER B C 1
ATOM 3127 O O . SER B 1 158 ? 34.371 4.676 -8.944 1.00 30.69 159 SER B O 1
ATOM 3132 N N . ILE B 1 159 ? 35.319 4.016 -7.011 1.00 22.99 160 ILE B N 1
ATOM 3133 C CA . ILE B 1 159 ? 35.170 2.583 -7.287 1.00 19.92 160 ILE B CA 1
ATOM 3134 C C . ILE B 1 159 ? 33.749 2.070 -7.050 1.00 22.76 160 ILE B C 1
ATOM 3135 O O . ILE B 1 159 ? 33.165 1.434 -7.928 1.00 26.13 160 ILE B O 1
ATOM 3140 N N . LEU B 1 160 ? 33.201 2.337 -5.864 1.00 19.36 161 LEU B N 1
ATOM 3141 C CA . LEU B 1 160 ? 31.884 1.812 -5.509 1.00 19.99 161 LEU B CA 1
ATOM 3142 C C . LEU B 1 160 ? 30.741 2.530 -6.238 1.00 21.97 161 LEU B C 1
ATOM 3143 O O . LEU B 1 160 ? 29.744 1.897 -6.595 1.00 20.92 161 LEU B O 1
ATOM 3148 N N . GLY B 1 161 ? 30.911 3.838 -6.460 1.00 25.42 162 GLY B N 1
ATOM 3149 C CA . GLY B 1 161 ? 29.917 4.674 -7.152 1.00 25.68 162 GLY B CA 1
ATOM 3150 C C . GLY B 1 161 ? 29.532 4.201 -8.543 1.00 27.48 162 GLY B C 1
ATOM 3151 O O . GLY B 1 161 ? 28.412 4.452 -8.986 1.00 24.73 162 GLY B O 1
ATOM 3152 N N . SER B 1 162 ? 30.473 3.543 -9.229 1.00 20.06 163 SER B N 1
ATOM 3153 C CA A SER B 1 162 ? 30.185 2.949 -10.529 0.50 24.76 163 SER B CA 1
ATOM 3154 C CA B SER B 1 162 ? 30.261 2.954 -10.546 0.50 23.89 163 SER B CA 1
ATOM 3155 C C . SER B 1 162 ? 30.201 1.437 -10.434 1.00 25.90 163 SER B C 1
ATOM 3156 O O . SER B 1 162 ? 30.042 0.743 -11.445 1.00 26.41 163 SER B O 1
ATOM 3161 N N . ALA B 1 163 ? 30.378 0.934 -9.203 1.00 27.16 164 ALA B N 1
ATOM 3162 C CA . ALA B 1 163 ? 30.428 -0.497 -8.895 1.00 28.30 164 ALA B CA 1
ATOM 3163 C C . ALA B 1 163 ? 31.370 -1.228 -9.855 1.00 28.98 164 ALA B C 1
ATOM 3164 O O . ALA B 1 163 ? 31.035 -2.279 -10.401 1.00 31.43 164 ALA B O 1
ATOM 3166 N N . ARG B 1 164 ? 32.553 -0.641 -10.047 1.00 28.62 165 ARG B N 1
ATOM 3167 C CA . ARG B 1 164 ? 33.456 -1.029 -11.118 1.00 25.79 165 ARG B CA 1
ATOM 3168 C C . ARG B 1 164 ? 34.621 -1.882 -10.634 1.00 24.94 165 ARG B C 1
ATOM 3169 O O . ARG B 1 164 ? 34.933 -1.906 -9.439 1.00 22.30 165 ARG B O 1
ATOM 3177 N N . ALA B 1 165 ? 35.269 -2.551 -11.590 1.00 22.98 166 ALA B N 1
ATOM 3178 C CA . ALA B 1 165 ? 36.439 -3.369 -11.315 1.00 21.38 166 ALA B CA 1
ATOM 3179 C C . ALA B 1 165 ? 37.675 -2.507 -11.086 1.00 26.42 166 ALA B C 1
ATOM 3180 O O . ALA B 1 165 ? 37.742 -1.374 -11.553 1.00 24.61 166 ALA B O 1
ATOM 3182 N N . PHE B 1 166 ? 38.648 -3.064 -10.372 1.00 22.81 167 PHE B N 1
ATOM 3183 C CA . PHE B 1 166 ? 39.993 -2.486 -10.273 1.00 21.69 167 PHE B CA 1
ATOM 3184 C C . PHE B 1 166 ? 41.019 -3.605 -10.229 1.00 24.86 167 PHE B C 1
ATOM 3185 O O . PHE B 1 166 ? 40.732 -4.692 -9.709 1.00 21.15 167 PHE B O 1
ATOM 3193 N N . ASP B 1 167 ? 42.202 -3.356 -10.797 1.00 22.46 168 ASP B N 1
ATOM 3194 C CA . ASP B 1 167 ? 43.199 -4.407 -10.931 1.00 20.02 168 ASP B CA 1
ATOM 3195 C C . ASP B 1 167 ? 44.223 -4.307 -9.814 1.00 18.23 168 ASP B C 1
ATOM 3196 O O . ASP B 1 167 ? 44.097 -3.454 -8.939 1.00 21.36 168 ASP B O 1
ATOM 3201 N N . ALA B 1 168 ? 45.240 -5.159 -9.860 1.00 19.87 169 ALA B N 1
ATOM 3202 C CA . ALA B 1 168 ? 46.262 -5.196 -8.815 1.00 21.96 169 ALA B CA 1
ATOM 3203 C C . ALA B 1 168 ? 47.065 -3.901 -8.720 1.00 24.45 169 ALA B C 1
ATOM 3204 O O . ALA B 1 168 ? 47.394 -3.463 -7.621 1.00 23.77 169 ALA B O 1
ATOM 3206 N N . ASP B 1 169 ? 47.345 -3.264 -9.861 1.00 25.00 170 ASP B N 1
ATOM 3207 C CA . ASP B 1 169 ? 48.102 -2.017 -9.842 1.00 22.08 170 ASP B CA 1
ATOM 3208 C C . ASP B 1 169 ? 47.346 -0.873 -9.151 1.00 19.87 170 ASP B C 1
ATOM 3209 O O . ASP B 1 169 ? 47.935 -0.143 -8.356 1.00 18.50 170 ASP B O 1
ATOM 3214 N N . GLU B 1 170 ? 46.049 -0.742 -9.438 1.00 21.55 171 GLU B N 1
ATOM 3215 C CA . GLU B 1 170 ? 45.220 0.283 -8.803 1.00 21.50 171 GLU B CA 1
ATOM 3216 C C . GLU B 1 170 ? 45.050 -0.031 -7.310 1.00 17.67 171 GLU B C 1
ATOM 3217 O O . GLU B 1 170 ? 45.139 0.869 -6.477 1.00 18.42 171 GLU B O 1
ATOM 3223 N N . ALA B 1 171 ? 44.860 -1.311 -7.003 1.00 17.31 172 ALA B N 1
ATOM 3224 C CA . ALA B 1 171 ? 44.732 -1.794 -5.617 1.00 14.94 172 ALA B CA 1
ATOM 3225 C C . ALA B 1 171 ? 45.960 -1.372 -4.804 1.00 19.31 172 ALA B C 1
ATOM 3226 O O . ALA B 1 171 ? 45.829 -0.821 -3.722 1.00 20.64 172 ALA B O 1
ATOM 3228 N N . ARG B 1 172 ? 47.150 -1.582 -5.368 1.00 16.58 173 ARG B N 1
ATOM 3229 C CA . ARG B 1 172 ? 48.396 -1.155 -4.732 1.00 23.38 173 ARG B CA 1
ATOM 3230 C C . ARG B 1 172 ? 48.471 0.369 -4.557 1.00 19.43 173 ARG B C 1
ATOM 3231 O O . ARG B 1 172 ? 48.787 0.859 -3.456 1.00 23.87 173 ARG B O 1
ATOM 3239 N N . ARG B 1 173 ? 48.144 1.105 -5.624 1.00 20.58 174 ARG B N 1
ATOM 3240 C CA A ARG B 1 173 ? 48.179 2.574 -5.645 0.50 23.45 174 ARG B CA 1
ATOM 3241 C CA B ARG B 1 173 ? 48.233 2.560 -5.601 0.50 22.26 174 ARG B CA 1
ATOM 3242 C C . ARG B 1 173 ? 47.325 3.174 -4.527 1.00 23.45 174 ARG B C 1
ATOM 3243 O O . ARG B 1 173 ? 47.716 4.136 -3.866 1.00 24.09 174 ARG B O 1
ATOM 3258 N N . ILE B 1 174 ? 46.150 2.583 -4.328 1.00 21.41 175 ILE B N 1
ATOM 3259 C CA . ILE B 1 174 ? 45.152 3.120 -3.396 1.00 22.61 175 ILE B CA 1
ATOM 3260 C C . ILE B 1 174 ? 45.270 2.575 -1.962 1.00 22.36 175 ILE B C 1
ATOM 3261 O O . ILE B 1 174 ? 44.524 2.977 -1.069 1.00 22.93 175 ILE B O 1
ATOM 3266 N N . GLY B 1 175 ? 46.221 1.672 -1.749 1.00 17.77 176 GLY B N 1
ATOM 3267 C CA . GLY B 1 175 ? 46.475 1.114 -0.412 1.00 21.11 176 GLY B CA 1
ATOM 3268 C C . GLY B 1 175 ? 45.649 -0.123 -0.101 1.00 23.62 176 GLY B C 1
ATOM 3269 O O . GLY B 1 175 ? 45.686 -0.650 1.025 1.00 21.92 176 GLY B O 1
ATOM 3270 N N . PHE B 1 176 ? 44.906 -0.605 -1.095 1.00 21.29 177 PHE B N 1
ATOM 3271 C CA . PHE B 1 176 ? 44.084 -1.804 -0.902 1.00 18.60 177 PHE B CA 1
ATOM 3272 C C . PHE B 1 176 ? 44.925 -3.073 -0.753 1.00 20.13 177 PHE B C 1
ATOM 3273 O O . PHE B 1 176 ? 44.543 -3.992 -0.029 1.00 19.27 177 PHE B O 1
ATOM 3281 N N . VAL B 1 177 ? 46.067 -3.125 -1.431 1.00 16.94 178 VAL B N 1
ATOM 3282 C CA . VAL B 1 177 ? 47.057 -4.164 -1.117 1.00 22.16 178 VAL B CA 1
ATOM 3283 C C . VAL B 1 177 ? 48.360 -3.499 -0.734 1.00 23.44 178 VAL B C 1
ATOM 3284 O O . VAL B 1 177 ? 48.681 -2.429 -1.262 1.00 22.41 178 VAL B O 1
ATOM 3288 N N . ARG B 1 178 ? 49.086 -4.109 0.205 1.00 27.17 179 ARG B N 1
ATOM 3289 C CA . ARG B 1 178 ? 50.403 -3.620 0.618 1.00 27.19 179 ARG B CA 1
ATOM 3290 C C . ARG B 1 178 ? 51.365 -3.695 -0.545 1.00 23.84 179 ARG B C 1
ATOM 3291 O O . ARG B 1 178 ? 52.161 -2.795 -0.750 1.00 27.65 179 ARG B O 1
ATOM 3299 N N . ASP B 1 179 ? 51.280 -4.791 -1.285 1.00 26.68 180 ASP B N 1
ATOM 3300 C CA . ASP B 1 179 ? 52.119 -5.018 -2.441 1.00 27.91 180 ASP B CA 1
ATOM 3301 C C . ASP B 1 179 ? 51.619 -6.230 -3.205 1.00 27.65 180 ASP B C 1
ATOM 3302 O O . ASP B 1 179 ? 50.747 -6.978 -2.730 1.00 23.55 180 ASP B O 1
ATOM 3307 N N . CYS B 1 180 ? 52.180 -6.420 -4.398 1.00 27.48 181 CYS B N 1
ATOM 3308 C CA . CYS B 1 180 ? 51.902 -7.602 -5.195 1.00 29.86 181 CYS B CA 1
ATOM 3309 C C . CYS B 1 180 ? 52.960 -8.668 -4.930 1.00 30.66 181 CYS B C 1
ATOM 3310 O O . CYS B 1 180 ? 54.085 -8.346 -4.550 1.00 30.32 181 CYS B O 1
ATOM 3313 N N . ALA B 1 181 ? 52.566 -9.928 -5.096 1.00 32.95 182 ALA B N 1
ATOM 3314 C CA . ALA B 1 181 ? 53.418 -11.087 -4.837 1.00 29.89 182 ALA B CA 1
ATOM 3315 C C . ALA B 1 181 ? 52.865 -12.275 -5.597 1.00 30.92 182 ALA B C 1
ATOM 3316 O O . ALA B 1 181 ? 51.680 -12.610 -5.451 1.00 27.43 182 ALA B O 1
ATOM 3318 N N . ALA B 1 182 ? 53.734 -12.919 -6.381 1.00 28.32 183 ALA B N 1
ATOM 3319 C CA . ALA B 1 182 ? 53.414 -14.168 -7.077 1.00 28.53 183 ALA B CA 1
ATOM 3320 C C . ALA B 1 182 ? 53.146 -15.280 -6.072 1.00 29.60 183 ALA B C 1
ATOM 3321 O O . ALA B 1 182 ? 53.711 -15.273 -4.967 1.00 30.68 183 ALA B O 1
ATOM 3323 N N . GLN B 1 183 ? 52.286 -16.228 -6.456 1.00 27.52 184 GLN B N 1
ATOM 3324 C CA . GLN B 1 183 ? 51.883 -17.348 -5.598 1.00 30.06 184 GLN B CA 1
ATOM 3325 C C . GLN B 1 183 ? 53.060 -18.135 -5.023 1.00 33.52 184 GLN B C 1
ATOM 3326 O O . GLN B 1 183 ? 52.988 -18.609 -3.889 1.00 30.97 184 GLN B O 1
ATOM 3332 N N . ALA B 1 184 ? 54.139 -18.255 -5.800 1.00 31.52 185 ALA B N 1
ATOM 3333 C CA . ALA B 1 184 ? 55.345 -18.956 -5.349 1.00 35.60 185 ALA B CA 1
ATOM 3334 C C . ALA B 1 184 ? 55.981 -18.285 -4.123 1.00 36.07 185 ALA B C 1
ATOM 3335 O O . ALA B 1 184 ? 56.591 -18.966 -3.290 1.00 34.96 185 ALA B O 1
ATOM 3337 N N . GLN B 1 185 ? 55.801 -16.969 -4.000 1.00 28.72 186 GLN B N 1
ATOM 3338 C CA . GLN B 1 185 ? 56.328 -16.190 -2.877 1.00 30.43 186 GLN B CA 1
ATOM 3339 C C . GLN B 1 185 ? 55.423 -16.166 -1.632 1.00 30.32 186 GLN B C 1
ATOM 3340 O O . GLN B 1 185 ? 55.785 -15.593 -0.603 1.00 30.14 186 GLN B O 1
ATOM 3346 N N . TRP B 1 186 ? 54.247 -16.762 -1.731 1.00 24.35 187 TRP B N 1
ATOM 3347 C CA . TRP B 1 186 ? 53.290 -16.767 -0.614 1.00 29.42 187 TRP B CA 1
ATOM 3348 C C . TRP B 1 186 ? 53.730 -17.532 0.652 1.00 31.34 187 TRP B C 1
ATOM 3349 O O . TRP B 1 186 ? 53.577 -16.998 1.755 1.00 28.42 187 TRP B O 1
ATOM 3360 N N . PRO B 1 187 ? 54.277 -18.773 0.510 1.00 36.18 188 PRO B N 1
ATOM 3361 C CA . PRO B 1 187 ? 54.767 -19.424 1.743 1.00 38.34 188 PRO B CA 1
ATOM 3362 C C . PRO B 1 187 ? 55.772 -18.587 2.553 1.00 34.54 188 PRO B C 1
ATOM 3363 O O . PRO B 1 187 ? 55.758 -18.648 3.785 1.00 35.01 188 PRO B O 1
ATOM 3367 N N . ALA B 1 188 ? 56.596 -17.790 1.873 1.00 30.44 189 ALA B N 1
ATOM 3368 C CA . ALA B 1 188 ? 57.519 -16.863 2.537 1.00 31.66 189 ALA B CA 1
ATOM 3369 C C . ALA B 1 188 ? 56.827 -15.679 3.227 1.00 36.42 189 ALA B C 1
ATOM 3370 O O . ALA B 1 188 ? 57.280 -15.226 4.284 1.00 33.12 189 ALA B O 1
ATOM 3372 N N . LEU B 1 189 ? 55.763 -15.160 2.611 1.00 35.05 190 LEU B N 1
ATOM 3373 C CA . LEU B 1 189 ? 54.958 -14.084 3.204 1.00 36.36 190 LEU B CA 1
ATOM 3374 C C . LEU B 1 189 ? 54.279 -14.534 4.490 1.00 29.12 190 LEU B C 1
ATOM 3375 O O . LEU B 1 189 ? 54.217 -13.779 5.472 1.00 30.21 190 LEU B O 1
ATOM 3380 N N . ILE B 1 190 ? 53.762 -15.759 4.454 1.00 25.93 191 ILE B N 1
ATOM 3381 C CA . ILE B 1 190 ? 53.127 -16.399 5.596 1.00 28.41 191 ILE B CA 1
ATOM 3382 C C . ILE B 1 190 ? 54.102 -16.458 6.785 1.00 31.49 191 ILE B C 1
ATOM 3383 O O . ILE B 1 190 ? 53.735 -16.095 7.909 1.00 26.92 191 ILE B O 1
ATOM 3388 N N . ASP B 1 191 ? 55.349 -16.856 6.516 1.00 35.65 192 ASP B N 1
ATOM 3389 C CA . ASP B 1 191 ? 56.404 -16.883 7.538 1.00 36.35 192 ASP B CA 1
ATOM 3390 C C . ASP B 1 191 ? 56.733 -15.519 8.114 1.00 33.53 192 ASP B C 1
ATOM 3391 O O . ASP B 1 191 ? 56.895 -15.391 9.328 1.00 35.05 192 ASP B O 1
ATOM 3396 N N . ALA B 1 192 ? 56.821 -14.500 7.255 1.00 30.50 193 ALA B N 1
ATOM 3397 C CA . ALA B 1 192 ? 57.025 -13.118 7.710 1.00 29.96 193 ALA B CA 1
ATOM 3398 C C . ALA B 1 192 ? 55.849 -12.633 8.561 1.00 27.53 193 ALA B C 1
ATOM 3399 O O . ALA B 1 192 ? 56.034 -11.922 9.544 1.00 27.75 193 ALA B O 1
ATOM 3401 N N . ALA B 1 193 ? 54.642 -13.021 8.162 1.00 29.37 194 ALA B N 1
ATOM 3402 C CA . ALA B 1 193 ? 53.438 -12.671 8.899 1.00 26.26 194 ALA B CA 1
ATOM 3403 C C . ALA B 1 193 ? 53.390 -13.357 10.280 1.00 26.71 194 ALA B C 1
ATOM 3404 O O . ALA B 1 193 ? 53.014 -12.721 11.257 1.00 22.39 194 ALA B O 1
ATOM 3406 N N . ALA B 1 194 ? 53.791 -14.632 10.350 1.00 26.36 195 ALA B N 1
ATOM 3407 C CA . ALA B 1 194 ? 53.791 -15.391 11.615 1.00 29.20 195 ALA B CA 1
ATOM 3408 C C . ALA B 1 194 ? 54.788 -14.805 12.625 1.00 29.61 195 ALA B C 1
ATOM 3409 O O . ALA B 1 194 ? 54.515 -14.760 13.829 1.00 31.49 195 ALA B O 1
ATOM 3411 N N . GLU B 1 195 ? 55.931 -14.340 12.118 1.00 28.93 196 GLU B N 1
ATOM 3412 C CA . GLU B 1 195 ? 56.933 -13.628 12.913 1.00 36.03 196 GLU B CA 1
ATOM 3413 C C . GLU B 1 195 ? 56.407 -12.292 13.434 1.00 33.34 196 GLU B C 1
ATOM 3414 O O . GLU B 1 195 ? 56.633 -11.944 14.595 1.00 29.54 196 GLU B O 1
ATOM 3420 N N . ALA B 1 196 ? 55.700 -11.557 12.576 1.00 28.51 197 ALA B N 1
ATOM 3421 C CA . ALA B 1 196 ? 55.095 -10.281 12.965 1.00 29.16 197 ALA B CA 1
ATOM 3422 C C . ALA B 1 196 ? 54.055 -10.518 14.048 1.00 25.83 197 ALA B C 1
ATOM 3423 O O . ALA B 1 196 ? 54.004 -9.780 15.032 1.00 27.11 197 ALA B O 1
ATOM 3425 N N . ALA B 1 197 ? 53.256 -11.569 13.873 1.00 22.50 198 ALA B N 1
ATOM 3426 C CA . ALA B 1 197 ? 52.130 -11.857 14.768 1.00 23.71 198 ALA B CA 1
ATOM 3427 C C . ALA B 1 197 ? 52.582 -12.231 16.171 1.00 25.06 198 ALA B C 1
ATOM 3428 O O . ALA B 1 197 ? 51.860 -11.979 17.132 1.00 26.84 198 ALA B O 1
ATOM 3430 N N . THR B 1 198 ? 53.782 -12.807 16.285 1.00 28.40 199 THR B N 1
ATOM 3431 C CA . THR B 1 198 ? 54.313 -13.265 17.588 1.00 26.45 199 THR B CA 1
ATOM 3432 C C . THR B 1 198 ? 55.342 -12.290 18.194 1.00 26.53 199 THR B C 1
ATOM 3433 O O . THR B 1 198 ? 55.976 -12.594 19.222 1.00 21.58 199 THR B O 1
ATOM 3437 N N . ALA B 1 199 ? 55.512 -11.123 17.563 1.00 23.41 200 ALA B N 1
ATOM 3438 C CA . ALA B 1 199 ? 56.440 -10.097 18.060 1.00 25.00 200 ALA B CA 1
ATOM 3439 C C . ALA B 1 199 ? 55.976 -9.445 19.365 1.00 25.69 200 ALA B C 1
ATOM 3440 O O . ALA B 1 199 ? 56.792 -8.892 20.113 1.00 26.01 200 ALA B O 1
ATOM 3442 N N . LEU B 1 200 ? 54.674 -9.521 19.638 1.00 20.19 201 LEU B N 1
ATOM 3443 C CA . LEU B 1 200 ? 54.111 -8.978 20.876 1.00 27.29 201 LEU B CA 1
ATOM 3444 C C . LEU B 1 200 ? 53.388 -10.090 21.605 1.00 23.75 201 LEU B C 1
ATOM 3445 O O . LEU B 1 200 ? 52.892 -11.026 20.967 1.00 27.16 201 LEU B O 1
ATOM 3450 N N . ASP B 1 201 ? 53.302 -9.982 22.931 1.00 29.75 202 ASP B N 1
ATOM 3451 C CA . ASP B 1 201 ? 52.521 -10.948 23.710 1.00 34.31 202 ASP B CA 1
ATOM 3452 C C . ASP B 1 201 ? 51.032 -10.891 23.302 1.00 35.38 202 ASP B C 1
ATOM 3453 O O . ASP B 1 201 ? 50.564 -9.851 22.827 1.00 30.26 202 ASP B O 1
ATOM 3458 N N . PRO B 1 202 ? 50.310 -12.021 23.419 1.00 35.44 203 PRO B N 1
ATOM 3459 C CA . PRO B 1 202 ? 48.927 -12.098 22.920 1.00 33.26 203 PRO B CA 1
ATOM 3460 C C . PRO B 1 202 ? 47.944 -11.039 23.438 1.00 33.88 203 PRO B C 1
ATOM 3461 O O . PRO B 1 202 ? 47.142 -10.542 22.654 1.00 29.63 203 PRO B O 1
ATOM 3465 N N . ALA B 1 203 ? 48.008 -10.688 24.722 1.00 28.43 204 ALA B N 1
ATOM 3466 C CA . ALA B 1 203 ? 47.123 -9.647 25.255 1.00 30.11 204 ALA B CA 1
ATOM 3467 C C . ALA B 1 203 ? 47.460 -8.270 24.683 1.00 27.87 204 ALA B C 1
ATOM 3468 O O . ALA B 1 203 ? 46.557 -7.495 24.379 1.00 26.39 204 ALA B O 1
ATOM 3470 N N . THR B 1 204 ? 48.756 -7.986 24.523 1.00 25.20 205 THR B N 1
ATOM 3471 C CA . THR B 1 204 ? 49.224 -6.721 23.940 1.00 26.37 205 THR B CA 1
ATOM 3472 C C . THR B 1 204 ? 48.869 -6.598 22.450 1.00 23.97 205 THR B C 1
ATOM 3473 O O . THR B 1 204 ? 48.448 -5.525 21.997 1.00 27.58 205 THR B O 1
ATOM 3477 N N . ARG B 1 205 ? 49.030 -7.690 21.708 1.00 25.10 206 ARG B N 1
ATOM 3478 C CA . ARG B 1 205 ? 48.597 -7.746 20.308 1.00 25.96 206 ARG B CA 1
ATOM 3479 C C . ARG B 1 205 ? 47.100 -7.436 20.214 1.00 24.98 206 ARG B C 1
ATOM 3480 O O . ARG B 1 205 ? 46.688 -6.571 19.432 1.00 21.77 206 ARG B O 1
ATOM 3488 N N . ALA B 1 206 ? 46.304 -8.129 21.031 1.00 23.52 207 ALA B N 1
ATOM 3489 C CA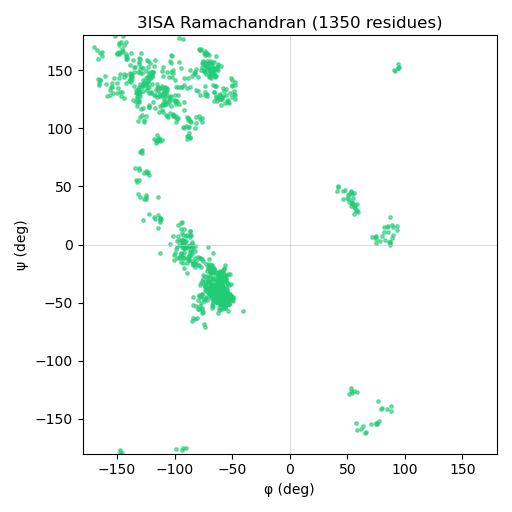 . ALA B 1 206 ? 44.855 -7.887 21.116 1.00 25.26 207 ALA B CA 1
ATOM 3490 C C . ALA B 1 206 ? 44.559 -6.405 21.369 1.00 24.30 207 ALA B C 1
ATOM 3491 O O . ALA B 1 206 ? 43.781 -5.795 20.645 1.00 20.62 207 ALA B O 1
ATOM 3493 N N . THR B 1 207 ? 45.203 -5.832 22.387 1.00 23.72 208 THR B N 1
ATOM 3494 C CA . THR B 1 207 ? 44.997 -4.422 22.742 1.00 26.78 208 THR B CA 1
ATOM 3495 C C . THR B 1 207 ? 45.346 -3.480 21.582 1.00 23.64 208 THR B C 1
ATOM 3496 O O . THR B 1 207 ? 44.547 -2.614 21.231 1.00 21.39 208 THR B O 1
ATOM 3500 N N . LEU B 1 208 ? 46.507 -3.692 20.958 1.00 20.89 209 LEU B N 1
ATOM 3501 C CA . LEU B 1 208 ? 46.923 -2.886 19.812 1.00 22.74 209 LEU B CA 1
ATOM 3502 C C . LEU B 1 208 ? 45.885 -2.866 18.671 1.00 17.81 209 LEU B C 1
ATOM 3503 O O . LEU B 1 208 ? 45.531 -1.803 18.162 1.00 21.69 209 LEU B O 1
ATOM 3508 N N . HIS B 1 209 ? 45.391 -4.037 18.287 1.00 19.78 210 HIS B N 1
ATOM 3509 C CA . HIS B 1 209 ? 44.380 -4.122 17.230 1.00 18.78 210 HIS B CA 1
ATOM 3510 C C . HIS B 1 209 ? 43.096 -3.365 17.612 1.00 17.73 210 HIS B C 1
ATOM 3511 O O . HIS B 1 209 ? 42.550 -2.646 16.797 1.00 22.73 210 HIS B O 1
ATOM 3518 N N . ARG B 1 210 ? 42.657 -3.519 18.858 1.00 25.65 211 ARG B N 1
ATOM 3519 C CA A ARG B 1 210 ? 41.462 -2.837 19.348 0.50 25.83 211 ARG B CA 1
ATOM 3520 C CA B ARG B 1 210 ? 41.467 -2.839 19.371 0.50 26.44 211 ARG B CA 1
ATOM 3521 C C . ARG B 1 210 ? 41.643 -1.312 19.345 1.00 25.13 211 ARG B C 1
ATOM 3522 O O . ARG B 1 210 ? 40.763 -0.574 18.884 1.00 26.09 211 ARG B O 1
ATOM 3537 N N . VAL B 1 211 ? 42.795 -0.854 19.830 1.00 20.63 212 VAL B N 1
ATOM 3538 C CA . VAL B 1 211 ? 43.137 0.575 19.918 1.00 22.48 212 VAL B CA 1
ATOM 3539 C C . VAL B 1 211 ? 43.208 1.220 18.529 1.00 27.34 212 VAL B C 1
ATOM 3540 O O . VAL B 1 211 ? 42.695 2.322 18.323 1.00 29.24 212 VAL B O 1
ATOM 3544 N N . LEU B 1 212 ? 43.815 0.518 17.569 1.00 24.49 213 LEU B N 1
ATOM 3545 C CA . LEU B 1 212 ? 43.912 1.025 16.195 1.00 23.93 213 LEU B CA 1
ATOM 3546 C C . LEU B 1 212 ? 42.610 1.038 15.366 1.00 25.86 213 LEU B C 1
ATOM 3547 O O . LEU B 1 212 ? 42.461 1.882 14.486 1.00 32.72 213 LEU B O 1
ATOM 3552 N N . ARG B 1 213 ? 41.680 0.119 15.644 1.00 22.72 214 ARG B N 1
ATOM 3553 C CA A ARG B 1 213 ? 40.510 -0.089 14.779 0.50 29.37 214 ARG B CA 1
ATOM 3554 C CA B ARG B 1 213 ? 40.519 -0.078 14.769 0.50 28.67 214 ARG B CA 1
ATOM 3555 C C . ARG B 1 213 ? 39.442 0.997 14.928 1.00 32.81 214 ARG B C 1
ATOM 3556 O O . ARG B 1 213 ? 39.161 1.446 16.041 1.00 29.22 214 ARG B O 1
ATOM 3571 N N . ASP B 1 214 ? 38.860 1.397 13.793 1.00 28.66 215 ASP B N 1
ATOM 3572 C CA . ASP B 1 214 ? 37.698 2.280 13.745 1.00 32.72 215 ASP B CA 1
ATOM 3573 C C . ASP B 1 214 ? 36.482 1.364 13.719 1.00 27.77 215 ASP B C 1
ATOM 3574 O O . ASP B 1 214 ? 36.140 0.804 12.675 1.00 32.44 215 ASP B O 1
ATOM 3579 N N . ASP B 1 215 ? 35.841 1.199 14.866 1.00 22.43 216 ASP B N 1
ATOM 3580 C CA . ASP B 1 215 ? 34.744 0.229 14.995 1.00 26.58 216 ASP B CA 1
ATOM 3581 C C . ASP B 1 215 ? 33.402 0.868 14.633 1.00 23.64 216 ASP B C 1
ATOM 3582 O O . ASP B 1 215 ? 32.876 1.667 15.398 1.00 22.48 216 ASP B O 1
ATOM 3587 N N . HIS B 1 216 ? 32.857 0.507 13.470 1.00 21.81 217 HIS B N 1
ATOM 3588 C CA . HIS B 1 216 ? 31.476 0.887 13.093 1.00 18.91 217 HIS B CA 1
ATOM 3589 C C . HIS B 1 216 ? 30.653 -0.375 12.746 1.00 18.07 217 HIS B C 1
ATOM 3590 O O . HIS B 1 216 ? 29.862 -0.366 11.771 1.00 15.72 217 HIS B O 1
ATOM 3597 N N . ASP B 1 217 ? 30.860 -1.451 13.517 1.00 19.47 218 ASP B N 1
ATOM 3598 C CA . ASP B 1 217 ? 30.213 -2.758 13.273 1.00 17.35 218 ASP B CA 1
ATOM 3599 C C . ASP B 1 217 ? 28.680 -2.661 13.236 1.00 17.42 218 ASP B C 1
ATOM 3600 O O . ASP B 1 217 ? 28.040 -3.221 12.344 1.00 15.51 218 ASP B O 1
ATOM 3605 N N . ASP B 1 218 ? 28.101 -1.939 14.196 1.00 15.85 219 ASP B N 1
ATOM 3606 C CA . ASP B 1 218 ? 26.641 -1.795 14.233 1.00 17.21 219 ASP B CA 1
ATOM 3607 C C . ASP B 1 218 ? 26.059 -1.047 13.030 1.00 15.34 219 ASP B C 1
ATOM 3608 O O . ASP B 1 218 ? 25.103 -1.523 12.405 1.00 14.82 219 ASP B O 1
ATOM 3613 N N . ALA B 1 219 ? 26.678 0.080 12.678 1.00 13.27 220 ALA B N 1
ATOM 3614 C CA . ALA B 1 219 ? 26.268 0.847 11.498 1.00 14.99 220 ALA B CA 1
ATOM 3615 C C . ALA B 1 219 ? 26.410 -0.027 10.235 1.00 14.35 220 ALA B C 1
ATOM 3616 O O . ALA B 1 219 ? 25.524 -0.015 9.366 1.00 14.69 220 ALA B O 1
ATOM 3618 N N . ASP B 1 220 ? 27.516 -0.768 10.128 1.00 15.91 221 ASP B N 1
ATOM 3619 C CA . ASP B 1 220 ? 27.722 -1.709 9.005 1.00 15.20 221 ASP B CA 1
ATOM 3620 C C . ASP B 1 220 ? 26.669 -2.837 8.897 1.00 15.55 221 ASP B C 1
ATOM 3621 O O . ASP B 1 220 ? 26.087 -3.075 7.812 1.00 14.19 221 ASP B O 1
ATOM 3626 N N . LEU B 1 221 ? 26.399 -3.509 10.010 1.00 15.57 222 LEU B N 1
ATOM 3627 C CA . LEU B 1 221 ? 25.397 -4.561 9.992 1.00 17.05 222 LEU B CA 1
ATOM 3628 C C . LEU B 1 221 ? 23.976 -3.996 9.733 1.00 13.41 222 LEU B C 1
ATOM 3629 O O . LEU B 1 221 ? 23.196 -4.608 8.992 1.00 15.02 222 LEU B O 1
ATOM 3634 N N . ALA B 1 222 ? 23.642 -2.861 10.348 1.00 17.83 223 ALA B N 1
ATOM 3635 C CA . ALA B 1 222 ? 22.333 -2.220 10.106 1.00 17.04 223 ALA B CA 1
ATOM 3636 C C . ALA B 1 222 ? 22.151 -1.874 8.622 1.00 16.82 223 ALA B C 1
ATOM 3637 O O . ALA B 1 222 ? 21.132 -2.207 8.049 1.00 13.45 223 ALA B O 1
ATOM 3639 N N . ALA B 1 223 ? 23.164 -1.261 8.007 1.00 15.91 224 ALA B N 1
ATOM 3640 C CA . ALA B 1 223 ? 23.083 -0.878 6.581 1.00 14.66 224 ALA B CA 1
ATOM 3641 C C . ALA B 1 223 ? 22.969 -2.118 5.702 1.00 15.92 224 ALA B C 1
ATOM 3642 O O . ALA B 1 223 ? 22.202 -2.113 4.737 1.00 13.84 224 ALA B O 1
ATOM 3644 N N . LEU B 1 224 ? 23.726 -3.170 6.031 1.00 14.96 225 LEU B N 1
ATOM 3645 C CA A LEU B 1 224 ? 23.632 -4.440 5.296 0.50 12.55 225 LEU B CA 1
ATOM 3646 C CA B LEU B 1 224 ? 23.633 -4.421 5.293 0.50 14.81 225 LEU B CA 1
ATOM 3647 C C . LEU B 1 224 ? 22.210 -4.970 5.329 1.00 18.39 225 LEU B C 1
ATOM 3648 O O . LEU B 1 224 ? 21.631 -5.269 4.277 1.00 17.03 225 LEU B O 1
ATOM 3657 N N . ALA B 1 225 ? 21.673 -5.094 6.545 1.00 16.43 226 ALA B N 1
ATOM 3658 C CA . ALA B 1 225 ? 20.348 -5.670 6.788 1.00 19.61 226 ALA B CA 1
ATOM 3659 C C . ALA B 1 225 ? 19.245 -4.902 6.056 1.00 17.50 226 ALA B C 1
ATOM 3660 O O . ALA B 1 225 ? 18.434 -5.517 5.358 1.00 17.00 226 ALA B O 1
ATOM 3662 N N . ARG B 1 226 ? 19.250 -3.576 6.181 1.00 17.94 227 ARG B N 1
ATOM 3663 C CA . ARG B 1 226 ? 18.274 -2.721 5.488 1.00 16.36 227 ARG B CA 1
ATOM 3664 C C . ARG B 1 226 ? 18.325 -2.937 3.975 1.00 21.07 227 ARG B C 1
ATOM 3665 O O . ARG B 1 226 ? 17.292 -3.094 3.340 1.00 19.29 227 ARG B O 1
ATOM 3673 N N . SER B 1 227 ? 19.540 -2.983 3.436 1.00 16.73 228 SER B N 1
ATOM 3674 C CA . SER B 1 227 ? 19.763 -3.090 1.996 1.00 16.89 228 SER B CA 1
ATOM 3675 C C . SER B 1 227 ? 19.248 -4.405 1.419 1.00 19.51 228 SER B C 1
ATOM 3676 O O . SER B 1 227 ? 18.591 -4.418 0.376 1.00 21.92 228 SER B O 1
ATOM 3679 N N . ALA B 1 228 ? 19.519 -5.499 2.121 1.00 19.36 229 ALA B N 1
ATOM 3680 C CA . ALA B 1 228 ? 19.098 -6.844 1.691 1.00 19.58 229 ALA B CA 1
ATOM 3681 C C . ALA B 1 228 ? 17.654 -7.182 2.041 1.00 22.53 229 ALA B C 1
ATOM 3682 O O . ALA B 1 228 ? 17.081 -8.107 1.440 1.00 25.19 229 ALA B O 1
ATOM 3684 N N . ALA B 1 229 ? 17.070 -6.464 3.003 1.00 17.63 230 ALA B N 1
ATOM 3685 C CA . ALA B 1 229 ? 15.682 -6.721 3.411 1.00 19.95 230 ALA B CA 1
ATOM 3686 C C . ALA B 1 229 ? 14.617 -5.909 2.653 1.00 20.08 230 ALA B C 1
ATOM 3687 O O . ALA B 1 229 ? 13.433 -6.089 2.906 1.00 19.16 230 ALA B O 1
ATOM 3689 N N . GLN B 1 230 ? 15.035 -5.015 1.757 1.00 19.90 231 GLN B N 1
ATOM 3690 C CA . GLN B 1 230 ? 14.078 -4.219 0.963 1.00 20.29 231 GLN B CA 1
ATOM 3691 C C . GLN B 1 230 ? 13.340 -5.219 0.073 1.00 18.96 231 GLN B C 1
ATOM 3692 O O . GLN B 1 230 ? 13.992 -6.067 -0.566 1.00 20.55 231 GLN B O 1
ATOM 3698 N N . PRO B 1 231 ? 11.995 -5.158 0.040 1.00 20.80 232 PRO B N 1
ATOM 3699 C CA . PRO B 1 231 ? 11.238 -6.050 -0.861 1.00 20.96 232 PRO B CA 1
ATOM 3700 C C . PRO B 1 231 ? 11.752 -6.012 -2.305 1.00 20.47 232 PRO B C 1
ATOM 3701 O O . PRO B 1 231 ? 12.208 -4.966 -2.784 1.00 23.55 232 PRO B O 1
ATOM 3705 N N . GLY B 1 232 ? 11.741 -7.168 -2.960 1.00 25.00 233 GLY B N 1
ATOM 3706 C CA . GLY B 1 232 ? 12.219 -7.272 -4.337 1.00 22.75 233 GLY B CA 1
ATOM 3707 C C . GLY B 1 232 ? 13.701 -7.552 -4.477 1.00 22.01 233 GLY B C 1
ATOM 3708 O O . GLY B 1 232 ? 14.261 -7.358 -5.561 1.00 23.56 233 GLY B O 1
ATOM 3709 N N . PHE B 1 233 ? 14.332 -8.007 -3.388 1.00 22.47 234 PHE B N 1
ATOM 3710 C CA . PHE B 1 233 ? 15.778 -8.356 -3.385 1.00 22.48 234 PHE B CA 1
ATOM 3711 C C . PHE B 1 233 ? 16.184 -9.353 -4.486 1.00 17.31 234 PHE B C 1
ATOM 3712 O O . PHE B 1 233 ? 17.136 -9.091 -5.260 1.00 19.94 234 PHE B O 1
ATOM 3720 N N . LYS B 1 234 ? 15.466 -10.470 -4.573 1.00 20.89 235 LYS B N 1
ATOM 3721 C CA . LYS B 1 234 ? 15.727 -11.483 -5.628 1.00 26.92 235 LYS B CA 1
ATOM 3722 C C . LYS B 1 234 ? 15.624 -10.927 -7.037 1.00 23.93 235 LYS B C 1
ATOM 3723 O O . LYS B 1 234 ? 16.425 -11.280 -7.914 1.00 21.14 235 LYS B O 1
ATOM 3729 N N . ALA B 1 235 ? 14.628 -10.070 -7.246 1.00 22.27 236 ALA B N 1
ATOM 3730 C CA . ALA B 1 235 ? 14.395 -9.440 -8.529 1.00 24.95 236 ALA B CA 1
ATOM 3731 C C . ALA B 1 235 ? 15.537 -8.504 -8.896 1.00 25.00 236 ALA B C 1
ATOM 3732 O O . ALA B 1 235 ? 15.917 -8.449 -10.055 1.00 22.21 236 ALA B O 1
ATOM 3734 N N . ARG B 1 236 ? 16.079 -7.771 -7.916 1.00 22.38 237 ARG B N 1
ATOM 3735 C CA . ARG B 1 236 ? 17.250 -6.918 -8.169 1.00 25.41 237 ARG B CA 1
ATOM 3736 C C . ARG B 1 236 ? 18.489 -7.752 -8.540 1.00 21.36 237 ARG B C 1
ATOM 3737 O O . ARG B 1 236 ? 19.249 -7.382 -9.445 1.00 23.51 237 ARG B O 1
ATOM 3745 N N . ILE B 1 237 ? 18.678 -8.867 -7.834 1.00 19.05 238 ILE B N 1
ATOM 3746 C CA . ILE B 1 237 ? 19.741 -9.841 -8.146 1.00 21.64 238 ILE B CA 1
ATOM 3747 C C . ILE B 1 237 ? 19.586 -10.355 -9.577 1.00 28.62 238 ILE B C 1
ATOM 3748 O O . ILE B 1 237 ? 20.546 -10.301 -10.353 1.00 19.64 238 ILE B O 1
ATOM 3753 N N . ARG B 1 238 ? 18.366 -10.801 -9.907 1.00 24.16 239 ARG B N 1
ATOM 3754 C CA A ARG B 1 238 ? 18.019 -11.253 -11.262 0.50 28.23 239 ARG B CA 1
ATOM 3755 C CA B ARG B 1 238 ? 18.011 -11.254 -11.257 0.50 28.00 239 ARG B CA 1
ATOM 3756 C C . ARG B 1 238 ? 18.443 -10.261 -12.346 1.00 26.89 239 ARG B C 1
ATOM 3757 O O . ARG B 1 238 ? 19.112 -10.647 -13.313 1.00 32.88 239 ARG B O 1
ATOM 3772 N N . ASP B 1 239 ? 18.071 -8.991 -12.173 1.00 27.04 240 ASP B N 1
ATOM 3773 C CA . ASP B 1 239 ? 18.395 -7.939 -13.141 1.00 28.80 240 ASP B CA 1
ATOM 3774 C C . ASP B 1 239 ? 19.893 -7.707 -13.289 1.00 34.83 240 ASP B C 1
ATOM 3775 O O . ASP B 1 239 ? 20.380 -7.517 -14.412 1.00 33.19 240 ASP B O 1
ATOM 3780 N N . TYR B 1 240 ? 20.610 -7.717 -12.160 1.00 29.04 241 TYR B N 1
ATOM 3781 C CA . TYR B 1 240 ? 22.062 -7.596 -12.179 1.00 29.65 241 TYR B CA 1
ATOM 3782 C C . TYR B 1 240 ? 22.688 -8.784 -12.914 1.00 25.63 241 TYR B C 1
ATOM 3783 O O . TYR B 1 240 ? 23.596 -8.608 -13.733 1.00 31.50 241 TYR B O 1
ATOM 3792 N N . LEU B 1 241 ? 22.206 -9.988 -12.620 1.00 26.19 242 LEU B N 1
ATOM 3793 C CA . LEU B 1 241 ? 22.795 -11.198 -13.186 1.00 29.49 242 LEU B CA 1
ATOM 3794 C C . LEU B 1 241 ? 22.598 -11.307 -14.703 1.00 40.18 242 LEU B C 1
ATOM 3795 O O . LEU B 1 241 ? 23.377 -11.987 -15.373 1.00 41.28 242 LEU B O 1
ATOM 3800 N N . ALA B 1 242 ? 21.574 -10.618 -15.216 1.00 42.85 243 ALA B N 1
ATOM 3801 C CA . ALA B 1 242 ? 21.296 -10.526 -16.651 1.00 49.23 243 ALA B CA 1
ATOM 3802 C C . ALA B 1 242 ? 22.245 -9.555 -17.364 1.00 53.77 243 ALA B C 1
ATOM 3803 O O . ALA B 1 242 ? 22.719 -9.854 -18.460 1.00 57.81 243 ALA B O 1
ATOM 3805 N N . GLN B 1 243 ? 22.513 -8.403 -16.743 1.00 60.58 244 GLN B N 1
ATOM 3806 C CA . GLN B 1 243 ? 23.487 -7.427 -17.255 1.00 67.65 244 GLN B CA 1
ATOM 3807 C C . GLN B 1 243 ? 24.913 -7.829 -16.881 1.00 66.18 244 GLN B C 1
ATOM 3808 O O . GLN B 1 243 ? 25.676 -8.320 -17.712 1.00 67.75 244 GLN B O 1
ATOM 3814 N N . SER C 1 6 ? 18.961 40.842 -15.802 1.00 66.31 7 SER C N 1
ATOM 3815 C CA . SER C 1 6 ? 19.977 39.749 -15.846 1.00 65.55 7 SER C CA 1
ATOM 3816 C C . SER C 1 6 ? 20.006 38.964 -14.529 1.00 60.65 7 SER C C 1
ATOM 3817 O O . SER C 1 6 ? 20.177 39.542 -13.452 1.00 62.84 7 SER C O 1
ATOM 3820 N N . LEU C 1 7 ? 19.829 37.647 -14.630 1.00 53.92 8 LEU C N 1
ATOM 3821 C CA . LEU C 1 7 ? 19.802 36.763 -13.461 1.00 46.35 8 LEU C CA 1
ATOM 3822 C C . LEU C 1 7 ? 21.218 36.280 -13.120 1.00 38.55 8 LEU C C 1
ATOM 3823 O O . LEU C 1 7 ? 22.035 36.059 -14.027 1.00 30.77 8 LEU C O 1
ATOM 3828 N N . PRO C 1 8 ? 21.529 36.149 -11.809 1.00 30.91 9 PRO C N 1
ATOM 3829 C CA . PRO C 1 8 ? 22.895 35.772 -11.399 1.00 30.40 9 PRO C CA 1
ATOM 3830 C C . PRO C 1 8 ? 23.254 34.276 -11.581 1.00 24.86 9 PRO C C 1
ATOM 3831 O O . PRO C 1 8 ? 24.438 33.910 -11.496 1.00 26.29 9 PRO C O 1
ATOM 3835 N N . LEU C 1 9 ? 22.247 33.441 -11.829 1.00 25.58 10 LEU C N 1
ATOM 3836 C CA . LEU C 1 9 ? 22.446 31.992 -12.031 1.00 27.93 10 LEU C CA 1
ATOM 3837 C C . LEU C 1 9 ? 21.721 31.464 -13.274 1.00 29.87 10 LEU C C 1
ATOM 3838 O O . LEU C 1 9 ? 20.536 31.756 -13.490 1.00 31.14 10 LEU C O 1
ATOM 3843 N N . ALA C 1 10 ? 22.429 30.660 -14.060 1.00 26.42 11 ALA C N 1
ATOM 3844 C CA . ALA C 1 10 ? 21.809 29.925 -15.163 1.00 29.03 11 ALA C CA 1
ATOM 3845 C C . ALA C 1 10 ? 21.746 28.446 -14.785 1.00 28.57 11 ALA C C 1
ATOM 3846 O O . ALA C 1 10 ? 22.723 27.894 -14.271 1.00 26.16 11 ALA C O 1
ATOM 3848 N N . ILE C 1 11 ? 20.600 27.807 -15.020 1.00 28.08 12 ILE C N 1
ATOM 3849 C CA . ILE C 1 11 ? 20.481 26.361 -14.828 1.00 30.19 12 ILE C CA 1
ATOM 3850 C C . ILE C 1 11 ? 20.132 25.668 -16.150 1.00 31.01 12 ILE C C 1
ATOM 3851 O O . ILE C 1 11 ? 19.130 25.995 -16.783 1.00 27.60 12 ILE C O 1
ATOM 3856 N N . GLU C 1 12 ? 20.977 24.729 -16.566 1.00 26.97 13 GLU C N 1
ATOM 3857 C CA . GLU C 1 12 ? 20.684 23.893 -17.727 1.00 32.83 13 GLU C CA 1
ATOM 3858 C C . GLU C 1 12 ? 20.282 22.491 -17.269 1.00 32.73 13 GLU C C 1
ATOM 3859 O O . GLU C 1 12 ? 21.021 21.841 -16.527 1.00 31.25 13 GLU C O 1
ATOM 3865 N N . ARG C 1 13 ? 19.130 22.011 -17.709 1.00 30.57 14 ARG C N 1
ATOM 3866 C CA . ARG C 1 13 ? 18.629 20.693 -17.344 1.00 31.53 14 ARG C CA 1
ATOM 3867 C C . ARG C 1 13 ? 18.615 19.703 -18.495 1.00 34.94 14 ARG C C 1
ATOM 3868 O O . ARG C 1 13 ? 17.919 19.918 -19.456 1.00 32.28 14 ARG C O 1
ATOM 3876 N N . ARG C 1 14 ? 19.404 18.655 -18.365 1.00 34.64 15 ARG C N 1
ATOM 3877 C CA A ARG C 1 14 ? 19.402 17.520 -19.258 0.50 34.67 15 ARG C CA 1
ATOM 3878 C CA B ARG C 1 14 ? 19.309 17.519 -19.316 0.50 36.65 15 ARG C CA 1
ATOM 3879 C C . ARG C 1 14 ? 18.902 16.309 -18.464 1.00 36.65 15 ARG C C 1
ATOM 3880 O O . ARG C 1 14 ? 18.769 16.379 -17.290 1.00 32.47 15 ARG C O 1
ATOM 3895 N N . PRO C 1 15 ? 18.640 15.196 -19.121 1.00 41.94 16 PRO C N 1
ATOM 3896 C CA . PRO C 1 15 ? 18.091 14.052 -18.414 1.00 40.58 16 PRO C CA 1
ATOM 3897 C C . PRO C 1 15 ? 18.957 13.540 -17.252 1.00 38.47 16 PRO C C 1
ATOM 3898 O O . PRO C 1 15 ? 18.409 13.224 -16.243 1.00 40.17 16 PRO C O 1
ATOM 3902 N N . ALA C 1 16 ? 20.258 13.450 -17.409 1.00 27.97 17 ALA C N 1
ATOM 3903 C CA . ALA C 1 16 ? 21.077 12.904 -16.353 1.00 31.56 17 ALA C CA 1
ATOM 3904 C C . ALA C 1 16 ? 21.792 13.941 -15.493 1.00 29.68 17 ALA C C 1
ATOM 3905 O O . ALA C 1 16 ? 22.409 13.588 -14.522 1.00 28.23 17 ALA C O 1
ATOM 3907 N N . ALA C 1 17 ? 21.741 15.191 -15.915 1.00 25.93 18 ALA C N 1
ATOM 3908 C CA . ALA C 1 17 ? 22.482 16.272 -15.239 1.00 24.48 18 ALA C CA 1
ATOM 3909 C C . ALA C 1 17 ? 21.827 17.635 -15.253 1.00 24.58 18 ALA C C 1
ATOM 3910 O O . ALA C 1 17 ? 21.146 18.006 -16.204 1.00 25.50 18 ALA C O 1
ATOM 3912 N N . TRP C 1 18 ? 22.033 18.389 -14.177 1.00 22.60 19 TRP C N 1
ATOM 3913 C CA . TRP C 1 18 ? 21.739 19.813 -14.186 1.00 25.78 19 TRP C CA 1
ATOM 3914 C C . TRP C 1 18 ? 23.057 20.546 -14.025 1.00 27.44 19 TRP C C 1
ATOM 3915 O O . TRP C 1 18 ? 23.909 20.158 -13.208 1.00 25.00 19 TRP C O 1
ATOM 3926 N N . THR C 1 19 ? 23.235 21.585 -14.830 1.00 24.07 20 THR C N 1
ATOM 3927 C CA . THR C 1 19 ? 24.423 22.413 -14.749 1.00 25.79 20 THR C CA 1
ATOM 3928 C C . THR C 1 19 ? 24.061 23.773 -14.178 1.00 24.98 20 THR C C 1
ATOM 3929 O O . THR C 1 19 ? 23.233 24.493 -14.732 1.00 23.50 20 THR C O 1
ATOM 3933 N N . PHE C 1 20 ? 24.676 24.104 -13.048 1.00 25.29 21 PHE C N 1
ATOM 3934 C CA . PHE C 1 20 ? 24.512 25.418 -12.425 1.00 23.58 21 PHE C CA 1
ATOM 3935 C C . PHE C 1 20 ? 25.688 26.267 -12.855 1.00 26.88 21 PHE C C 1
ATOM 3936 O O . PHE C 1 20 ? 26.817 26.012 -12.433 1.00 21.73 21 PHE C O 1
ATOM 3944 N N . THR C 1 21 ? 25.426 27.255 -13.712 1.00 21.23 22 THR C N 1
ATOM 3945 C CA . THR C 1 21 ? 26.462 28.187 -14.150 1.00 22.91 22 THR C CA 1
ATOM 3946 C C . THR C 1 21 ? 26.330 29.505 -13.397 1.00 24.48 22 THR C C 1
ATOM 3947 O O . THR C 1 21 ? 25.354 30.246 -13.570 1.00 23.99 22 THR C O 1
ATOM 3951 N N . LEU C 1 22 ? 27.321 29.795 -12.553 1.00 25.11 23 LEU C N 1
ATOM 3952 C CA . LEU C 1 22 ? 27.359 31.082 -11.859 1.00 24.24 23 LEU C CA 1
ATOM 3953 C C . LEU C 1 22 ? 27.569 32.155 -12.940 1.00 24.11 23 LEU C C 1
ATOM 3954 O O . LEU C 1 22 ? 28.523 32.091 -13.730 1.00 23.39 23 LEU C O 1
ATOM 3959 N N . SER C 1 23 ? 26.655 33.110 -12.977 1.00 22.10 24 SER C N 1
ATOM 3960 C CA . SER C 1 23 ? 26.568 34.050 -14.088 1.00 28.96 24 SER C CA 1
ATOM 3961 C C . SER C 1 23 ? 26.589 35.500 -13.609 1.00 29.89 24 SER C C 1
ATOM 3962 O O . SER C 1 23 ? 25.628 36.239 -13.796 1.00 25.28 24 SER C O 1
ATOM 3965 N N . ARG C 1 24 ? 27.681 35.887 -12.952 1.00 27.58 25 ARG C N 1
ATOM 3966 C CA . ARG C 1 24 ? 27.949 37.292 -12.647 1.00 27.19 25 ARG C CA 1
ATOM 3967 C C . ARG C 1 24 ? 29.384 37.584 -13.069 1.00 28.61 25 ARG C C 1
ATOM 3968 O O . ARG C 1 24 ? 30.236 37.883 -12.206 1.00 27.81 25 ARG C O 1
ATOM 3976 N N . PRO C 1 25 ? 29.668 37.520 -14.395 1.00 33.69 26 PRO C N 1
ATOM 3977 C CA . PRO C 1 25 ? 31.069 37.567 -14.836 1.00 36.22 26 PRO C CA 1
ATOM 3978 C C . PRO C 1 25 ? 31.758 38.926 -14.627 1.00 38.26 26 PRO C C 1
ATOM 3979 O O . PRO C 1 25 ? 32.993 38.982 -14.631 1.00 41.32 26 PRO C O 1
ATOM 3983 N N . GLU C 1 26 ? 30.982 39.996 -14.437 1.00 37.46 27 GLU C N 1
ATOM 3984 C CA A GLU C 1 26 ? 31.530 41.332 -14.163 0.50 41.42 27 GLU C CA 1
ATOM 3985 C CA B GLU C 1 26 ? 31.582 41.300 -14.172 0.50 39.65 27 GLU C CA 1
ATOM 3986 C C . GLU C 1 26 ? 31.839 41.503 -12.678 1.00 39.71 27 GLU C C 1
ATOM 3987 O O . GLU C 1 26 ? 32.558 42.426 -12.282 1.00 39.89 27 GLU C O 1
ATOM 3998 N N . LYS C 1 27 ? 31.265 40.624 -11.858 1.00 30.91 28 LYS C N 1
ATOM 3999 C CA . LYS C 1 27 ? 31.465 40.650 -10.404 1.00 27.79 28 LYS C CA 1
ATOM 4000 C C . LYS C 1 27 ? 32.256 39.433 -9.915 1.00 27.88 28 LYS C C 1
ATOM 4001 O O . LYS C 1 27 ? 32.160 39.054 -8.753 1.00 32.16 28 LYS C O 1
ATOM 4007 N N . ARG C 1 28 ? 33.022 38.822 -10.821 1.00 28.88 29 ARG C N 1
ATOM 4008 C CA . ARG C 1 28 ? 33.875 37.658 -10.526 1.00 33.02 29 ARG C CA 1
ATOM 4009 C C . ARG C 1 28 ? 33.084 36.490 -9.907 1.00 29.26 29 ARG C C 1
ATOM 4010 O O . ARG C 1 28 ? 33.620 35.738 -9.077 1.00 24.56 29 ARG C O 1
ATOM 4018 N N . ASN C 1 29 ? 31.816 36.378 -10.317 1.00 24.43 30 ASN C N 1
ATOM 4019 C CA . ASN C 1 29 ? 30.841 35.423 -9.770 1.00 24.42 30 ASN C CA 1
ATOM 4020 C C . ASN C 1 29 ? 30.767 35.429 -8.237 1.00 28.07 30 ASN C C 1
ATOM 4021 O O . ASN C 1 29 ? 30.660 34.371 -7.610 1.00 25.11 30 ASN C O 1
ATOM 4026 N N . ALA C 1 30 ? 30.832 36.627 -7.657 1.00 24.23 31 ALA C N 1
ATOM 4027 C CA . ALA C 1 30 ? 30.763 36.779 -6.211 1.00 25.03 31 ALA C CA 1
ATOM 4028 C C . ALA C 1 30 ? 29.378 36.398 -5.722 1.00 24.60 31 ALA C C 1
ATOM 4029 O O . ALA C 1 30 ? 28.379 36.550 -6.428 1.00 26.09 31 ALA C O 1
ATOM 4031 N N . LEU C 1 31 ? 29.336 35.870 -4.507 1.00 24.17 32 LEU C N 1
ATOM 4032 C CA . LEU C 1 31 ? 28.128 35.336 -3.944 1.00 21.94 32 LEU C CA 1
ATOM 4033 C C . LEU C 1 31 ? 27.350 36.405 -3.209 1.00 24.33 32 LEU C C 1
ATOM 4034 O O . LEU C 1 31 ? 27.541 36.631 -2.003 1.00 25.04 32 LEU C O 1
ATOM 4039 N N . SER C 1 32 ? 26.456 37.048 -3.952 1.00 24.04 33 SER C N 1
ATOM 4040 C CA . SER C 1 32 ? 25.439 37.932 -3.390 1.00 23.14 33 SER C CA 1
ATOM 4041 C C . SER C 1 32 ? 24.400 37.080 -2.686 1.00 25.30 33 SER C C 1
ATOM 4042 O O . SER C 1 32 ? 24.321 35.870 -2.932 1.00 21.71 33 SER C O 1
ATOM 4045 N N . ALA C 1 33 ? 23.576 37.703 -1.841 1.00 18.57 34 ALA C N 1
ATOM 4046 C CA . ALA C 1 33 ? 22.476 36.993 -1.192 1.00 23.80 34 ALA C CA 1
ATOM 4047 C C . ALA C 1 33 ? 21.530 36.379 -2.233 1.00 27.17 34 ALA C C 1
ATOM 4048 O O . ALA C 1 33 ? 21.047 35.266 -2.066 1.00 22.15 34 ALA C O 1
ATOM 4050 N N . GLU C 1 34 ? 21.292 37.103 -3.324 1.00 26.00 35 GLU C N 1
ATOM 4051 C CA . GLU C 1 34 ? 20.404 36.632 -4.379 1.00 28.52 35 GLU C CA 1
ATOM 4052 C C . GLU C 1 34 ? 20.974 35.369 -5.052 1.00 19.78 35 GLU C C 1
ATOM 4053 O O . GLU C 1 34 ? 20.225 34.408 -5.275 1.00 23.03 35 GLU C O 1
ATOM 4059 N N . LEU C 1 35 ? 22.278 35.376 -5.344 1.00 21.61 36 LEU C N 1
ATOM 4060 C CA . LEU C 1 35 ? 22.905 34.218 -5.985 1.00 23.65 36 LEU C CA 1
ATOM 4061 C C . LEU C 1 35 ? 22.868 32.996 -5.062 1.00 22.35 36 LEU C C 1
ATOM 4062 O O . LEU C 1 35 ? 22.548 31.900 -5.518 1.00 22.65 36 LEU C O 1
ATOM 4067 N N . VAL C 1 36 ? 23.171 33.192 -3.777 1.00 21.15 37 VAL C N 1
ATOM 4068 C CA . VAL C 1 36 ? 23.104 32.109 -2.787 1.00 23.38 37 VAL C CA 1
ATOM 4069 C C . VAL C 1 36 ? 21.715 31.488 -2.723 1.00 22.10 37 VAL C C 1
ATOM 4070 O O . VAL C 1 36 ? 21.590 30.257 -2.827 1.00 22.02 37 VAL C O 1
ATOM 4074 N N . GLU C 1 37 ? 20.677 32.325 -2.601 1.00 22.78 38 GLU C N 1
ATOM 4075 C CA . GLU C 1 37 ? 19.296 31.823 -2.612 1.00 21.50 38 GLU C CA 1
ATOM 4076 C C . GLU C 1 37 ? 18.903 31.104 -3.906 1.00 22.63 38 GLU C C 1
ATOM 4077 O O . GLU C 1 37 ? 18.251 30.056 -3.850 1.00 24.69 38 GLU C O 1
ATOM 4083 N N . ALA C 1 38 ? 19.313 31.653 -5.055 1.00 22.70 39 ALA C N 1
ATOM 4084 C CA . ALA C 1 38 ? 19.123 30.997 -6.352 1.00 27.12 39 ALA C CA 1
ATOM 4085 C C . ALA C 1 38 ? 19.767 29.604 -6.375 1.00 23.54 39 ALA C C 1
ATOM 4086 O O . ALA C 1 38 ? 19.148 28.644 -6.850 1.00 21.81 39 ALA C O 1
ATOM 4088 N N . LEU C 1 39 ? 20.994 29.508 -5.852 1.00 22.95 40 LEU C N 1
ATOM 4089 C CA . LEU C 1 39 ? 21.718 28.240 -5.763 1.00 19.53 40 LEU C CA 1
ATOM 4090 C C . LEU C 1 39 ? 21.002 27.241 -4.836 1.00 22.38 40 LEU C C 1
ATOM 4091 O O . LEU C 1 39 ? 20.794 26.098 -5.217 1.00 20.96 40 LEU C O 1
ATOM 4096 N N . ILE C 1 40 ? 20.592 27.697 -3.655 1.00 21.02 41 ILE C N 1
ATOM 4097 C CA . ILE C 1 40 ? 19.815 26.878 -2.721 1.00 23.59 41 ILE C CA 1
ATOM 4098 C C . ILE C 1 40 ? 18.519 26.357 -3.350 1.00 26.23 41 ILE C C 1
ATOM 4099 O O . ILE C 1 40 ? 18.230 25.159 -3.266 1.00 21.50 41 ILE C O 1
ATOM 4104 N N . ASP C 1 41 ? 17.751 27.254 -3.976 1.00 27.13 42 ASP C N 1
ATOM 4105 C CA . ASP C 1 41 ? 16.476 26.880 -4.612 1.00 25.77 42 ASP C CA 1
ATOM 4106 C C . ASP C 1 41 ? 16.701 25.827 -5.703 1.00 26.72 42 ASP C C 1
ATOM 4107 O O . ASP C 1 41 ? 16.010 24.807 -5.732 1.00 26.27 42 ASP C O 1
ATOM 4112 N N . GLY C 1 42 ? 17.715 26.059 -6.545 1.00 23.35 43 GLY C N 1
ATOM 4113 C CA . GLY C 1 42 ? 18.101 25.150 -7.621 1.00 24.62 43 GLY C CA 1
ATOM 4114 C C . GLY C 1 42 ? 18.580 23.793 -7.133 1.00 28.29 43 GLY C C 1
ATOM 4115 O O . GLY C 1 42 ? 18.196 22.749 -7.687 1.00 24.73 43 GLY C O 1
ATOM 4116 N N . VAL C 1 43 ? 19.403 23.794 -6.083 1.00 24.71 44 VAL C N 1
ATOM 4117 C CA . VAL C 1 43 ? 19.905 22.550 -5.503 1.00 22.74 44 VAL C CA 1
ATOM 4118 C C . VAL C 1 43 ? 18.762 21.762 -4.835 1.00 23.85 44 VAL C C 1
ATOM 4119 O O . VAL C 1 43 ? 18.680 20.542 -4.975 1.00 26.01 44 VAL C O 1
ATOM 4123 N N . ASP C 1 44 ? 17.868 22.467 -4.147 1.00 20.55 45 ASP C N 1
ATOM 4124 C CA . ASP C 1 44 ? 16.695 21.820 -3.545 1.00 24.77 45 ASP C CA 1
ATOM 4125 C C . ASP C 1 44 ? 15.775 21.199 -4.600 1.00 26.49 45 ASP C C 1
ATOM 4126 O O . ASP C 1 44 ? 15.253 20.105 -4.389 1.00 25.32 45 ASP C O 1
ATOM 4131 N N . ALA C 1 45 ? 15.594 21.899 -5.724 1.00 26.39 46 ALA C N 1
ATOM 4132 C CA . ALA C 1 45 ? 14.732 21.430 -6.822 1.00 27.09 46 ALA C CA 1
ATOM 4133 C C . ALA C 1 45 ? 15.314 20.151 -7.424 1.00 27.67 46 ALA C C 1
ATOM 4134 O O . ALA C 1 45 ? 14.605 19.149 -7.595 1.00 24.96 46 ALA C O 1
ATOM 4136 N N . ALA C 1 46 ? 16.626 20.181 -7.685 1.00 23.89 47 ALA C N 1
ATOM 4137 C CA . ALA C 1 46 ? 17.368 19.016 -8.149 1.00 25.23 47 ALA C CA 1
ATOM 4138 C C . ALA C 1 46 ? 17.292 17.821 -7.195 1.00 27.83 47 ALA C C 1
ATOM 4139 O O . ALA C 1 46 ? 17.232 16.674 -7.650 1.00 29.89 47 ALA C O 1
ATOM 4141 N N . HIS C 1 47 ? 17.307 18.090 -5.887 1.00 25.76 48 HIS C N 1
ATOM 4142 C CA A HIS C 1 47 ? 17.203 17.021 -4.915 0.50 25.75 48 HIS C CA 1
ATOM 4143 C CA B HIS C 1 47 ? 17.174 17.051 -4.851 0.50 26.98 48 HIS C CA 1
ATOM 4144 C C . HIS C 1 47 ? 15.803 16.375 -4.937 1.00 26.34 48 HIS C C 1
ATOM 4145 O O . HIS C 1 47 ? 15.691 15.142 -4.907 1.00 23.11 48 HIS C O 1
ATOM 4158 N N . ARG C 1 48 ? 14.756 17.200 -5.039 1.00 25.11 49 ARG C N 1
ATOM 4159 C CA . ARG C 1 48 ? 13.376 16.695 -5.186 1.00 28.55 49 ARG C CA 1
ATOM 4160 C C . ARG C 1 48 ? 13.216 15.873 -6.476 1.00 28.00 49 ARG C C 1
ATOM 4161 O O . ARG C 1 48 ? 12.573 14.827 -6.460 1.00 25.01 49 ARG C O 1
ATOM 4169 N N . GLU C 1 49 ? 13.871 16.311 -7.553 1.00 27.36 50 GLU C N 1
ATOM 4170 C CA . GLU C 1 49 ? 13.846 15.575 -8.831 1.00 29.35 50 GLU C CA 1
ATOM 4171 C C . GLU C 1 49 ? 14.776 14.348 -8.875 1.00 28.38 50 GLU C C 1
ATOM 4172 O O . GLU C 1 49 ? 14.710 13.556 -9.816 1.00 24.58 50 GLU C O 1
ATOM 4178 N N . GLN C 1 50 ? 15.661 14.219 -7.883 1.00 27.83 51 GLN C N 1
ATOM 4179 C CA . GLN C 1 50 ? 16.686 13.158 -7.844 1.00 27.49 51 GLN C CA 1
ATOM 4180 C C . GLN C 1 50 ? 17.554 13.091 -9.121 1.00 26.07 51 GLN C C 1
ATOM 4181 O O . GLN C 1 50 ? 17.807 12.022 -9.676 1.00 23.80 51 GLN C O 1
ATOM 4187 N N . VAL C 1 51 ? 18.000 14.266 -9.560 1.00 21.56 52 VAL C N 1
ATOM 4188 C CA . VAL C 1 51 ? 18.937 14.404 -10.682 1.00 23.03 52 VAL C CA 1
ATOM 4189 C C . VAL C 1 51 ? 20.234 13.638 -10.348 1.00 22.38 52 VAL C C 1
ATOM 4190 O O . VAL C 1 51 ? 20.822 13.852 -9.290 1.00 22.97 52 VAL C O 1
ATOM 4194 N N . PRO C 1 52 ? 20.659 12.714 -11.227 1.00 24.31 53 PRO C N 1
ATOM 4195 C CA . PRO C 1 52 ? 21.881 11.947 -10.958 1.00 24.27 53 PRO C CA 1
ATOM 4196 C C . PRO C 1 52 ? 23.139 12.809 -10.736 1.00 24.67 53 PRO C C 1
ATOM 4197 O O . PRO C 1 52 ? 23.901 12.548 -9.797 1.00 20.61 53 PRO C O 1
ATOM 4201 N N . LEU C 1 53 ? 23.312 13.838 -11.567 1.00 24.13 54 LEU C N 1
ATOM 4202 C CA . LEU C 1 53 ? 24.525 14.655 -11.568 1.00 19.65 54 LEU C CA 1
ATOM 4203 C C . LEU C 1 53 ? 24.251 16.161 -11.513 1.00 22.12 54 LEU C C 1
ATOM 4204 O O . LEU C 1 53 ? 23.426 16.706 -12.268 1.00 21.66 54 LEU C O 1
ATOM 4209 N N . LEU C 1 54 ? 24.953 16.825 -10.608 1.00 18.07 55 LEU C N 1
ATOM 4210 C CA . LEU C 1 54 ? 24.944 18.285 -10.522 1.00 19.14 55 LEU C CA 1
ATOM 4211 C C . LEU C 1 54 ? 26.327 18.773 -10.924 1.00 21.36 55 LEU C C 1
ATOM 4212 O O . LEU C 1 54 ? 27.333 18.304 -10.407 1.00 21.56 55 LEU C O 1
ATOM 4217 N N . VAL C 1 55 ? 26.364 19.696 -11.877 1.00 17.48 56 VAL C N 1
ATOM 4218 C CA . VAL C 1 55 ? 27.615 20.268 -12.371 1.00 20.47 56 VAL C CA 1
ATOM 4219 C C . VAL C 1 55 ? 27.626 21.740 -11.959 1.00 21.60 56 VAL C C 1
ATOM 4220 O O . VAL C 1 55 ? 26.637 22.438 -12.121 1.00 21.55 56 VAL C O 1
ATOM 4224 N N . PHE C 1 56 ? 28.756 22.204 -11.430 1.00 20.26 57 PHE C N 1
ATOM 4225 C CA . PHE C 1 56 ? 28.898 23.595 -11.039 1.00 15.24 57 PHE C CA 1
ATOM 4226 C C . PHE C 1 56 ? 30.041 24.209 -11.825 1.00 17.18 57 PHE C C 1
ATOM 4227 O O . PHE C 1 56 ? 31.134 23.650 -11.906 1.00 18.91 57 PHE C O 1
ATOM 4235 N N . ALA C 1 57 ? 29.765 25.363 -12.403 1.00 19.92 58 ALA C N 1
ATOM 4236 C CA . ALA C 1 57 ? 30.733 26.040 -13.240 1.00 20.01 58 ALA C CA 1
ATOM 4237 C C . ALA C 1 57 ? 30.513 27.551 -13.118 1.00 22.19 58 ALA C C 1
ATOM 4238 O O . ALA C 1 57 ? 29.466 28.000 -12.631 1.00 21.88 58 ALA C O 1
ATOM 4240 N N . GLY C 1 58 ? 31.502 28.329 -13.552 1.00 22.49 59 GLY C N 1
ATOM 4241 C CA . GLY C 1 58 ? 31.373 29.783 -13.547 1.00 23.03 59 GLY C CA 1
ATOM 4242 C C . GLY C 1 58 ? 31.600 30.375 -14.931 1.00 20.51 59 GLY C C 1
ATOM 4243 O O . GLY C 1 58 ? 32.557 30.008 -15.617 1.00 24.31 59 GLY C O 1
ATOM 4244 N N . ALA C 1 59 ? 30.704 31.280 -15.328 1.00 25.12 60 ALA C N 1
ATOM 4245 C CA . ALA C 1 59 ? 30.845 32.058 -16.567 1.00 26.84 60 ALA C CA 1
ATOM 4246 C C . ALA C 1 59 ? 31.928 33.124 -16.392 1.00 30.86 60 ALA C C 1
ATOM 4247 O O . ALA C 1 59 ? 32.133 33.648 -15.286 1.00 27.02 60 ALA C O 1
ATOM 4249 N N . GLY C 1 60 ? 32.620 33.439 -17.480 1.00 33.19 61 GLY C N 1
ATOM 4250 C CA . GLY C 1 60 ? 33.602 34.508 -17.460 1.00 29.92 61 GLY C CA 1
ATOM 4251 C C . GLY C 1 60 ? 34.973 34.040 -17.036 1.00 30.75 61 GLY C C 1
ATOM 4252 O O . GLY C 1 60 ? 35.421 32.966 -17.435 1.00 32.25 61 GLY C O 1
ATOM 4253 N N . ARG C 1 61 ? 35.644 34.847 -16.220 1.00 31.01 62 ARG C N 1
ATOM 4254 C CA . ARG C 1 61 ? 37.064 34.626 -15.925 1.00 26.43 62 ARG C CA 1
ATOM 4255 C C . ARG C 1 61 ? 37.360 33.612 -14.806 1.00 28.16 62 ARG C C 1
ATOM 4256 O O . ARG C 1 61 ? 38.485 33.121 -14.698 1.00 33.29 62 ARG C O 1
ATOM 4264 N N . ASN C 1 62 ? 36.373 33.289 -13.975 1.00 25.52 63 ASN C N 1
ATOM 4265 C CA . ASN C 1 62 ? 36.643 32.371 -12.848 1.00 25.01 63 ASN C CA 1
ATOM 4266 C C . ASN C 1 62 ? 35.453 31.490 -12.469 1.00 23.17 63 ASN C C 1
ATOM 4267 O O . ASN C 1 62 ? 34.376 31.588 -13.072 1.00 22.60 63 ASN C O 1
ATOM 4272 N N . PHE C 1 63 ? 35.644 30.669 -11.439 1.00 21.46 64 PHE C N 1
ATOM 4273 C CA . PHE C 1 63 ? 34.541 29.899 -10.854 1.00 22.52 64 PHE C CA 1
ATOM 4274 C C . PHE C 1 63 ? 33.750 30.826 -9.915 1.00 19.85 64 PHE C C 1
ATOM 4275 O O . PHE C 1 63 ? 32.563 31.079 -10.162 1.00 21.65 64 PHE C O 1
ATOM 4283 N N . SER C 1 64 ? 34.395 31.311 -8.838 1.00 21.34 65 SER C N 1
ATOM 4284 C CA . SER C 1 64 ? 33.765 32.268 -7.898 1.00 20.10 65 SER C CA 1
ATOM 4285 C C . SER C 1 64 ? 34.765 32.926 -6.946 1.00 24.73 65 SER C C 1
ATOM 4286 O O . SER C 1 64 ? 35.702 32.284 -6.460 1.00 23.91 65 SER C O 1
ATOM 4289 N N . ALA C 1 65 ? 34.526 34.205 -6.675 1.00 21.77 66 ALA C N 1
ATOM 4290 C CA . ALA C 1 65 ? 35.324 34.970 -5.727 1.00 23.47 66 ALA C CA 1
ATOM 4291 C C . ALA C 1 65 ? 34.731 34.969 -4.318 1.00 27.47 66 ALA C C 1
ATOM 4292 O O . ALA C 1 65 ? 35.198 35.718 -3.456 1.00 26.60 66 ALA C O 1
ATOM 4294 N N . GLY C 1 66 ? 33.720 34.129 -4.083 1.00 20.52 67 GLY C N 1
ATOM 4295 C CA . GLY C 1 66 ? 33.129 33.987 -2.740 1.00 25.56 67 GLY C CA 1
ATOM 4296 C C . GLY C 1 66 ? 32.225 35.140 -2.355 1.00 23.38 67 GLY C C 1
ATOM 4297 O O . GLY C 1 66 ? 31.663 35.786 -3.228 1.00 26.32 67 GLY C O 1
ATOM 4298 N N . PHE C 1 67 ? 32.074 35.380 -1.046 1.00 20.30 68 PHE C N 1
ATOM 4299 C CA . PHE C 1 67 ? 31.120 36.370 -0.518 1.00 20.20 68 PHE C CA 1
ATOM 4300 C C . PHE C 1 67 ? 31.231 37.715 -1.231 1.00 21.05 68 PHE C C 1
ATOM 4301 O O . PHE C 1 67 ? 32.325 38.231 -1.379 1.00 21.98 68 PHE C O 1
ATOM 4309 N N . ASP C 1 68 ? 30.095 38.271 -1.647 1.00 26.08 69 ASP C N 1
ATOM 4310 C CA . ASP C 1 68 ? 30.069 39.582 -2.306 1.00 27.31 69 ASP C CA 1
ATOM 4311 C C . ASP C 1 68 ? 30.119 40.708 -1.269 1.00 21.16 69 ASP C C 1
ATOM 4312 O O . ASP C 1 68 ? 29.114 41.012 -0.627 1.00 22.50 69 ASP C O 1
ATOM 4317 N N . PHE C 1 69 ? 31.289 41.338 -1.153 1.00 24.19 70 PHE C N 1
ATOM 4318 C CA . PHE C 1 69 ? 31.503 42.439 -0.203 1.00 29.21 70 PHE C CA 1
ATOM 4319 C C . PHE C 1 69 ? 31.128 43.834 -0.738 1.00 35.15 70 PHE C C 1
ATOM 4320 O O . PHE C 1 69 ? 31.373 44.841 -0.056 1.00 33.48 70 PHE C O 1
ATOM 4328 N N . THR C 1 70 ? 30.536 43.892 -1.934 1.00 32.98 71 THR C N 1
ATOM 4329 C CA . THR C 1 70 ? 29.973 45.139 -2.479 1.00 31.10 71 THR C CA 1
ATOM 4330 C C . THR C 1 70 ? 28.908 45.688 -1.536 1.00 35.61 71 THR C C 1
ATOM 4331 O O . THR C 1 70 ? 27.986 44.970 -1.149 1.00 38.97 71 THR C O 1
ATOM 4335 N N . ASP C 1 71 ? 29.055 46.958 -1.162 1.00 40.79 72 ASP C N 1
ATOM 4336 C CA . ASP C 1 71 ? 28.117 47.631 -0.250 1.00 46.60 72 ASP C CA 1
ATOM 4337 C C . ASP C 1 71 ? 27.942 46.926 1.106 1.00 44.07 72 ASP C C 1
ATOM 4338 O O . ASP C 1 71 ? 26.845 46.957 1.682 1.00 48.00 72 ASP C O 1
ATOM 4343 N N . TYR C 1 72 ? 29.012 46.300 1.612 1.00 39.29 73 TYR C N 1
ATOM 4344 C CA . TYR C 1 72 ? 28.960 45.636 2.924 1.00 40.83 73 TYR C CA 1
ATOM 4345 C C . TYR C 1 72 ? 28.773 46.681 4.034 1.00 39.09 73 TYR C C 1
ATOM 4346 O O . TYR C 1 72 ? 28.277 46.358 5.118 1.00 35.76 73 TYR C O 1
ATOM 4355 N N . GLU C 1 73 ? 29.169 47.926 3.751 1.00 35.44 74 GLU C N 1
ATOM 4356 C CA A GLU C 1 73 ? 29.060 48.997 4.741 0.50 35.46 74 GLU C CA 1
ATOM 4357 C CA B GLU C 1 73 ? 29.059 49.039 4.704 0.50 36.55 74 GLU C CA 1
ATOM 4358 C C . GLU C 1 73 ? 27.610 49.351 5.068 1.00 32.95 74 GLU C C 1
ATOM 4359 O O . GLU C 1 73 ? 27.331 49.849 6.151 1.00 39.29 74 GLU C O 1
ATOM 4370 N N . THR C 1 74 ? 26.698 49.059 4.141 1.00 29.14 75 THR C N 1
ATOM 4371 C CA . THR C 1 74 ? 25.263 49.272 4.340 1.00 35.56 75 THR C CA 1
ATOM 4372 C C . THR C 1 74 ? 24.570 48.002 4.866 1.00 37.53 75 THR C C 1
ATOM 4373 O O . THR C 1 74 ? 23.345 47.965 5.000 1.00 38.92 75 THR C O 1
ATOM 4377 N N . GLN C 1 75 ? 25.358 46.964 5.138 1.00 32.06 76 GLN C N 1
ATOM 4378 C CA . GLN C 1 75 ? 24.845 45.722 5.727 1.00 32.00 76 GLN C CA 1
ATOM 4379 C C . GLN C 1 75 ? 25.119 45.771 7.218 1.00 28.61 76 GLN C C 1
ATOM 4380 O O . GLN C 1 75 ? 26.218 46.123 7.618 1.00 29.00 76 GLN C O 1
ATOM 4386 N N . SER C 1 76 ? 24.144 45.401 8.041 1.00 26.14 77 SER C N 1
ATOM 4387 C CA . SER C 1 76 ? 24.385 45.283 9.485 1.00 26.85 77 SER C CA 1
ATOM 4388 C C . SER C 1 76 ? 25.188 44.013 9.761 1.00 25.25 77 SER C C 1
ATOM 4389 O O . SER C 1 76 ? 25.309 43.159 8.886 1.00 21.88 77 SER C O 1
ATOM 4392 N N . GLU C 1 77 ? 25.763 43.900 10.957 1.00 22.82 78 GLU C N 1
ATOM 4393 C CA A GLU C 1 77 ? 26.472 42.681 11.343 0.50 26.68 78 GLU C CA 1
ATOM 4394 C CA B GLU C 1 77 ? 26.471 42.685 11.338 0.50 27.15 78 GLU C CA 1
ATOM 4395 C C . GLU C 1 77 ? 25.545 41.460 11.254 1.00 21.29 78 GLU C C 1
ATOM 4396 O O . GLU C 1 77 ? 25.967 40.373 10.861 1.00 21.81 78 GLU C O 1
ATOM 4407 N N . GLY C 1 78 ? 24.276 41.656 11.601 1.00 21.33 79 GLY C N 1
ATOM 4408 C CA . GLY C 1 78 ? 23.258 40.613 11.476 1.00 20.45 79 GLY C CA 1
ATOM 4409 C C . GLY C 1 78 ? 23.030 40.201 10.022 1.00 20.06 79 GLY C C 1
ATOM 4410 O O . GLY C 1 78 ? 22.914 39.009 9.712 1.00 19.45 79 GLY C O 1
ATOM 4411 N N . ASP C 1 79 ? 22.955 41.197 9.139 1.00 17.91 80 ASP C N 1
ATOM 4412 C CA . ASP C 1 79 ? 22.800 40.967 7.697 1.00 20.38 80 ASP C CA 1
ATOM 4413 C C . ASP C 1 79 ? 23.946 40.099 7.189 1.00 17.10 80 ASP C C 1
ATOM 4414 O O . ASP C 1 79 ? 23.740 39.142 6.426 1.00 20.36 80 ASP C O 1
ATOM 4419 N N . LEU C 1 80 ? 25.165 40.420 7.620 1.00 18.94 81 LEU C N 1
ATOM 4420 C CA . LEU C 1 80 ? 26.336 39.639 7.205 1.00 20.84 81 LEU C CA 1
ATOM 4421 C C . LEU C 1 80 ? 26.313 38.208 7.782 1.00 22.06 81 LEU C C 1
ATOM 4422 O O . LEU C 1 80 ? 26.646 37.247 7.087 1.00 19.73 81 LEU C O 1
ATOM 4427 N N . LEU C 1 81 ? 25.915 38.077 9.050 1.00 17.69 82 LEU C N 1
ATOM 4428 C CA . LEU C 1 81 ? 25.777 36.758 9.676 1.00 20.47 82 LEU C CA 1
ATOM 4429 C C . LEU C 1 81 ? 24.789 35.885 8.888 1.00 16.93 82 LEU C C 1
ATOM 4430 O O . LEU C 1 81 ? 25.110 34.744 8.550 1.00 17.32 82 LEU C O 1
ATOM 4435 N N . LEU C 1 82 ? 23.605 36.432 8.621 1.00 17.00 83 LEU C N 1
ATOM 4436 C CA . LEU C 1 82 ? 22.557 35.727 7.899 1.00 21.00 83 LEU C CA 1
ATOM 4437 C C . LEU C 1 82 ? 23.076 35.217 6.555 1.00 23.41 83 LEU C C 1
ATOM 4438 O O . LEU C 1 82 ? 22.880 34.057 6.226 1.00 18.84 83 LEU C O 1
ATOM 4443 N N . ARG C 1 83 ? 23.771 36.081 5.813 1.00 19.67 84 ARG C N 1
ATOM 4444 C CA . ARG C 1 83 ? 24.312 35.699 4.513 1.00 20.86 84 ARG C CA 1
ATOM 4445 C C . ARG C 1 83 ? 25.375 34.595 4.631 1.00 23.66 84 ARG C C 1
ATOM 4446 O O . ARG C 1 83 ? 25.392 33.654 3.830 1.00 19.51 84 ARG C O 1
ATOM 4454 N N . MET C 1 84 ? 26.226 34.682 5.654 1.00 21.99 85 MET C N 1
ATOM 4455 C CA . MET C 1 84 ? 27.216 33.630 5.885 1.00 17.96 85 MET C CA 1
ATOM 4456 C C . MET C 1 84 ? 26.534 32.313 6.259 1.00 16.98 85 MET C C 1
ATOM 4457 O O . MET C 1 84 ? 26.940 31.262 5.767 1.00 17.80 85 MET C O 1
ATOM 4462 N N . VAL C 1 85 ? 25.500 32.378 7.110 1.00 15.92 86 VAL C N 1
ATOM 4463 C CA . VAL C 1 85 ? 24.731 31.193 7.498 1.00 15.88 86 VAL C CA 1
ATOM 4464 C C . VAL C 1 85 ? 24.071 30.518 6.285 1.00 21.19 86 VAL C C 1
ATOM 4465 O O . VAL C 1 85 ? 24.123 29.282 6.145 1.00 16.40 86 VAL C O 1
ATOM 4469 N N . ARG C 1 86 ? 23.490 31.325 5.397 1.00 22.34 87 ARG C N 1
ATOM 4470 C CA . ARG C 1 86 ? 22.867 30.796 4.178 1.00 19.74 87 ARG C CA 1
ATOM 4471 C C . ARG C 1 86 ? 23.896 30.146 3.246 1.00 19.39 87 ARG C C 1
ATOM 4472 O O . ARG C 1 86 ? 23.607 29.117 2.609 1.00 20.37 87 ARG C O 1
ATOM 4480 N N . ILE C 1 87 ? 25.095 30.726 3.190 1.00 17.39 88 ILE C N 1
ATOM 4481 C CA . ILE C 1 87 ? 26.219 30.128 2.450 1.00 17.75 88 ILE C CA 1
ATOM 4482 C C . ILE C 1 87 ? 26.559 28.748 3.031 1.00 18.48 88 ILE C C 1
ATOM 4483 O O . ILE C 1 87 ? 26.694 27.767 2.282 1.00 16.05 88 ILE C O 1
ATOM 4488 N N . GLU C 1 88 ? 26.640 28.652 4.355 1.00 18.85 89 GLU C N 1
ATOM 4489 C CA . GLU C 1 88 ? 26.975 27.366 4.945 1.00 19.14 89 GLU C CA 1
ATOM 4490 C C . GLU C 1 88 ? 25.865 26.340 4.717 1.00 15.81 89 GLU C C 1
ATOM 4491 O O . GLU C 1 88 ? 26.151 25.171 4.439 1.00 18.60 89 GLU C O 1
ATOM 4497 N N . MET C 1 89 ? 24.612 26.783 4.796 1.00 15.68 90 MET C N 1
ATOM 4498 C CA . MET C 1 89 ? 23.482 25.905 4.527 1.00 17.77 90 MET C CA 1
ATOM 4499 C C . MET C 1 89 ? 23.523 25.372 3.072 1.00 20.15 90 MET C C 1
ATOM 4500 O O . MET C 1 89 ? 23.307 24.185 2.841 1.00 19.17 90 MET C O 1
ATOM 4505 N N . LEU C 1 90 ? 23.876 26.233 2.121 1.00 17.34 91 LEU C N 1
ATOM 4506 C CA . LEU C 1 90 ? 24.077 25.828 0.722 1.00 17.80 91 LEU C CA 1
ATOM 4507 C C . LEU C 1 90 ? 25.221 24.825 0.606 1.00 17.15 91 LEU C C 1
ATOM 4508 O O . LEU C 1 90 ? 25.081 23.805 -0.061 1.00 16.72 91 LEU C O 1
ATOM 4513 N N . LEU C 1 91 ? 26.356 25.130 1.244 1.00 19.18 92 LEU C N 1
ATOM 4514 C CA . LEU C 1 91 ? 27.528 24.245 1.206 1.00 17.49 92 LEU C CA 1
ATOM 4515 C C . LEU C 1 91 ? 27.191 22.852 1.758 1.00 20.28 92 LEU C C 1
ATOM 4516 O O . LEU C 1 91 ? 27.604 21.861 1.194 1.00 17.63 92 LEU C O 1
ATOM 4521 N N . GLN C 1 92 ? 26.391 22.790 2.822 1.00 16.93 93 GLN C N 1
ATOM 4522 C CA . GLN C 1 92 ? 26.057 21.516 3.440 1.00 17.70 93 GLN C CA 1
ATOM 4523 C C . GLN C 1 92 ? 25.076 20.725 2.582 1.00 18.51 93 GLN C C 1
ATOM 4524 O O . GLN C 1 92 ? 25.161 19.491 2.522 1.00 17.68 93 GLN C O 1
ATOM 4530 N N . ARG C 1 93 ? 24.157 21.430 1.926 1.00 18.77 94 ARG C N 1
ATOM 4531 C CA . ARG C 1 93 ? 23.229 20.807 0.963 1.00 21.72 94 ARG C CA 1
ATOM 4532 C C . ARG C 1 93 ? 23.988 20.196 -0.232 1.00 22.79 94 ARG C C 1
ATOM 4533 O O . ARG C 1 93 ? 23.689 19.080 -0.664 1.00 20.43 94 ARG C O 1
ATOM 4541 N N . VAL C 1 94 ? 24.974 20.925 -0.749 1.00 20.02 95 VAL C N 1
ATOM 4542 C CA . VAL C 1 94 ? 25.825 20.409 -1.838 1.00 19.09 95 VAL C CA 1
ATOM 4543 C C . VAL C 1 94 ? 26.683 19.224 -1.362 1.00 16.54 95 VAL C C 1
ATOM 4544 O O . VAL C 1 94 ? 26.716 18.160 -2.011 1.00 18.36 95 VAL C O 1
ATOM 4548 N N . ALA C 1 95 ? 27.370 19.402 -0.230 1.00 17.07 96 ALA C N 1
ATOM 4549 C CA . ALA C 1 95 ? 28.279 18.385 0.300 1.00 17.72 96 ALA C CA 1
ATOM 4550 C C . ALA C 1 95 ? 27.571 17.076 0.635 1.00 17.56 96 ALA C C 1
ATOM 4551 O O . ALA C 1 95 ? 28.134 16.001 0.416 1.00 18.93 96 ALA C O 1
ATOM 4553 N N . GLY C 1 96 ? 26.333 17.182 1.133 1.00 16.83 97 GLY C N 1
ATOM 4554 C CA . GLY C 1 96 ? 25.513 16.026 1.476 1.00 22.01 97 GLY C CA 1
ATOM 4555 C C . GLY C 1 96 ? 24.550 15.562 0.399 1.00 22.23 97 GLY C C 1
ATOM 4556 O O . GLY C 1 96 ? 23.652 14.767 0.679 1.00 21.25 97 GLY C O 1
ATOM 4557 N N . SER C 1 97 ? 24.722 16.057 -0.831 1.00 21.56 98 SER C N 1
ATOM 4558 C CA . SER C 1 97 ? 23.839 15.704 -1.946 1.00 20.72 98 SER C CA 1
ATOM 4559 C C . SER C 1 97 ? 23.791 14.186 -2.237 1.00 19.61 98 SER C C 1
ATOM 4560 O O . SER C 1 97 ? 24.826 13.539 -2.295 1.00 19.76 98 SER C O 1
ATOM 4563 N N . PRO C 1 98 ? 22.580 13.633 -2.435 1.00 21.48 99 PRO C N 1
ATOM 4564 C CA . PRO C 1 98 ? 22.399 12.296 -3.020 1.00 24.29 99 PRO C CA 1
ATOM 4565 C C . PRO C 1 98 ? 22.848 12.226 -4.487 1.00 22.04 99 PRO C C 1
ATOM 4566 O O . PRO C 1 98 ? 23.143 11.136 -4.992 1.00 23.27 99 PRO C O 1
ATOM 4570 N N . SER C 1 99 ? 22.897 13.373 -5.162 1.00 19.93 100 SER C N 1
ATOM 4571 C CA . SER C 1 99 ? 23.439 13.449 -6.520 1.00 17.31 100 SER C CA 1
ATOM 4572 C C . SER C 1 99 ? 24.972 13.353 -6.492 1.00 17.31 100 SER C C 1
ATOM 4573 O O . SER C 1 99 ? 25.614 13.799 -5.538 1.00 18.00 100 SER C O 1
ATOM 4576 N N . LEU C 1 100 ? 25.564 12.788 -7.538 1.00 19.42 101 LEU C N 1
ATOM 4577 C CA . LEU C 1 100 ? 26.986 13.001 -7.753 1.00 19.07 101 LEU C CA 1
ATOM 4578 C C . LEU C 1 100 ? 27.160 14.486 -8.044 1.00 18.15 101 LEU C C 1
ATOM 4579 O O . LEU C 1 100 ? 26.289 15.097 -8.673 1.00 19.16 101 LEU C O 1
ATOM 4584 N N . THR C 1 101 ? 28.273 15.062 -7.589 1.00 14.90 102 THR C N 1
ATOM 4585 C CA . THR C 1 101 ? 28.505 16.486 -7.781 1.00 16.45 102 THR C CA 1
ATOM 4586 C C . THR C 1 101 ? 29.855 16.693 -8.422 1.00 17.20 102 THR C C 1
ATOM 4587 O O . THR C 1 101 ? 30.859 16.051 -8.056 1.00 16.20 102 THR C O 1
ATOM 4591 N N . LEU C 1 102 ? 29.860 17.611 -9.374 1.00 16.33 103 LEU C N 1
ATOM 4592 C CA . LEU C 1 102 ? 31.050 17.886 -10.154 1.00 20.20 103 LEU C CA 1
ATOM 4593 C C . LEU C 1 102 ? 31.286 19.391 -10.250 1.00 22.89 103 LEU C C 1
ATOM 4594 O O . LEU C 1 102 ? 30.359 20.156 -10.535 1.00 18.31 103 LEU C O 1
ATOM 4599 N N . ALA C 1 103 ? 32.528 19.817 -10.008 1.00 18.58 104 ALA C N 1
ATOM 4600 C CA . ALA C 1 103 ? 32.855 21.235 -10.116 1.00 19.84 104 ALA C CA 1
ATOM 4601 C C . ALA C 1 103 ? 34.067 21.452 -11.024 1.00 21.27 104 ALA C C 1
ATOM 4602 O O . ALA C 1 103 ? 35.017 20.669 -11.027 1.00 20.03 104 ALA C O 1
ATOM 4604 N N . LEU C 1 104 ? 33.998 22.516 -11.817 1.00 18.49 105 LEU C N 1
ATOM 4605 C CA . LEU C 1 104 ? 34.986 22.773 -12.856 1.00 19.23 105 LEU C CA 1
ATOM 4606 C C . LEU C 1 104 ? 35.428 24.216 -12.685 1.00 20.59 105 LEU C C 1
ATOM 4607 O O . LEU C 1 104 ? 34.647 25.147 -12.910 1.00 21.98 105 LEU C O 1
ATOM 4612 N N . ALA C 1 105 ? 36.661 24.396 -12.232 1.00 22.12 106 ALA C N 1
ATOM 4613 C CA . ALA C 1 105 ? 37.133 25.720 -11.865 1.00 25.10 106 ALA C CA 1
ATOM 4614 C C . ALA C 1 105 ? 38.189 26.222 -12.839 1.00 21.95 106 ALA C C 1
ATOM 4615 O O . ALA C 1 105 ? 38.952 25.442 -13.409 1.00 23.98 106 ALA C O 1
ATOM 4617 N N . HIS C 1 106 ? 38.221 27.535 -13.001 1.00 25.30 107 HIS C N 1
ATOM 4618 C CA . HIS C 1 106 ? 39.270 28.215 -13.749 1.00 27.21 107 HIS C CA 1
ATOM 4619 C C . HIS C 1 106 ? 39.479 29.582 -13.109 1.00 28.96 107 HIS C C 1
ATOM 4620 O O . HIS C 1 106 ? 38.729 29.959 -12.206 1.00 23.63 107 HIS C O 1
ATOM 4627 N N . GLY C 1 107 ? 40.503 30.311 -13.559 1.00 31.39 108 GLY C N 1
ATOM 4628 C CA . GLY C 1 107 ? 40.825 31.623 -12.990 1.00 29.93 108 GLY C CA 1
ATOM 4629 C C . GLY C 1 107 ? 41.115 31.599 -11.498 1.00 27.04 108 GLY C C 1
ATOM 4630 O O . GLY C 1 107 ? 41.432 30.547 -10.930 1.00 26.13 108 GLY C O 1
ATOM 4631 N N . ARG C 1 108 ? 40.991 32.762 -10.860 1.00 29.25 109 ARG C N 1
ATOM 4632 C CA . ARG C 1 108 ? 41.355 32.900 -9.452 1.00 25.92 109 ARG C CA 1
ATOM 4633 C C . ARG C 1 108 ? 40.106 32.920 -8.583 1.00 25.94 109 ARG C C 1
ATOM 4634 O O . ARG C 1 108 ? 39.172 33.693 -8.818 1.00 28.64 109 ARG C O 1
ATOM 4642 N N . ASN C 1 109 ? 40.110 32.043 -7.584 1.00 26.21 110 ASN C N 1
ATOM 4643 C CA . ASN C 1 109 ? 38.919 31.742 -6.806 1.00 21.59 110 ASN C CA 1
ATOM 4644 C C . ASN C 1 109 ? 39.173 31.965 -5.334 1.00 24.46 110 ASN C C 1
ATOM 4645 O O . ASN C 1 109 ? 40.283 31.701 -4.865 1.00 23.79 110 ASN C O 1
ATOM 4650 N N . PHE C 1 110 ? 38.153 32.454 -4.620 1.00 20.65 111 PHE C N 1
ATOM 4651 C CA . PHE C 1 110 ? 38.339 32.928 -3.247 1.00 22.73 111 PHE C CA 1
ATOM 4652 C C . PHE C 1 110 ? 37.227 32.527 -2.290 1.00 22.89 111 PHE C C 1
ATOM 4653 O O . PHE C 1 110 ? 36.055 32.444 -2.676 1.00 23.08 111 PHE C O 1
ATOM 4661 N N . GLY C 1 111 ? 37.614 32.314 -1.033 1.00 20.49 112 GLY C N 1
ATOM 4662 C CA . GLY C 1 111 ? 36.667 32.142 0.082 1.00 22.43 112 GLY C CA 1
ATOM 4663 C C . GLY C 1 111 ? 35.583 31.103 -0.130 1.00 18.97 112 GLY C C 1
ATOM 4664 O O . GLY C 1 111 ? 35.863 29.975 -0.527 1.00 18.81 112 GLY C O 1
ATOM 4665 N N . ALA C 1 112 ? 34.340 31.517 0.098 1.00 17.91 113 ALA C N 1
ATOM 4666 C CA . ALA C 1 112 ? 33.163 30.682 -0.132 1.00 20.91 113 ALA C CA 1
ATOM 4667 C C . ALA C 1 112 ? 33.105 30.103 -1.559 1.00 23.31 113 ALA C C 1
ATOM 4668 O O . ALA C 1 112 ? 32.510 29.062 -1.763 1.00 21.69 113 ALA C O 1
ATOM 4670 N N . GLY C 1 113 ? 33.740 30.780 -2.520 1.00 21.70 114 GLY C N 1
ATOM 4671 C CA . GLY C 1 113 ? 33.888 30.247 -3.877 1.00 24.29 114 GLY C CA 1
ATOM 4672 C C . GLY C 1 113 ? 34.655 28.938 -3.890 1.00 24.25 114 GLY C C 1
ATOM 4673 O O . GLY C 1 113 ? 34.231 27.959 -4.532 1.00 23.51 114 GLY C O 1
ATOM 4674 N N . VAL C 1 114 ? 35.760 28.908 -3.147 1.00 22.74 115 VAL C N 1
ATOM 4675 C CA . VAL C 1 114 ? 36.594 27.714 -3.013 1.00 21.62 115 VAL C CA 1
ATOM 4676 C C . VAL C 1 114 ? 35.827 26.650 -2.202 1.00 22.15 115 VAL C C 1
ATOM 4677 O O . VAL C 1 114 ? 35.912 25.463 -2.493 1.00 18.24 115 VAL C O 1
ATOM 4681 N N . ASP C 1 115 ? 35.039 27.099 -1.229 1.00 18.18 116 ASP C N 1
ATOM 4682 C CA . ASP C 1 115 ? 34.244 26.189 -0.404 1.00 22.53 116 ASP C CA 1
ATOM 4683 C C . ASP C 1 115 ? 33.121 25.499 -1.202 1.00 21.29 116 ASP C C 1
ATOM 4684 O O . ASP C 1 115 ? 32.844 24.316 -0.993 1.00 20.33 116 ASP C O 1
ATOM 4689 N N . LEU C 1 116 ? 32.497 26.241 -2.118 1.00 21.78 117 LEU C N 1
ATOM 4690 C CA . LEU C 1 116 ? 31.504 25.660 -3.024 1.00 19.78 117 LEU C CA 1
ATOM 4691 C C . LEU C 1 116 ? 32.141 24.584 -3.895 1.00 19.34 117 LEU C C 1
ATOM 4692 O O . LEU C 1 116 ? 31.623 23.481 -3.990 1.00 17.27 117 LEU C O 1
ATOM 4697 N N . PHE C 1 117 ? 33.284 24.913 -4.485 1.00 18.06 118 PHE C N 1
ATOM 4698 C CA . PHE C 1 117 ? 34.099 23.972 -5.232 1.00 17.84 118 PHE C CA 1
ATOM 4699 C C . PHE C 1 117 ? 34.439 22.739 -4.397 1.00 18.15 118 PHE C C 1
ATOM 4700 O O . PHE C 1 117 ? 34.288 21.624 -4.889 1.00 19.47 118 PHE C O 1
ATOM 4708 N N . ALA C 1 118 ? 34.858 22.945 -3.136 1.00 22.03 119 ALA C N 1
ATOM 4709 C CA . ALA C 1 118 ? 35.284 21.858 -2.244 1.00 18.91 119 ALA C CA 1
ATOM 4710 C C . ALA C 1 118 ? 34.138 20.929 -1.873 1.00 20.15 119 ALA C C 1
ATOM 4711 O O . ALA C 1 118 ? 34.369 19.745 -1.595 1.00 17.85 119 ALA C O 1
ATOM 4713 N N . ALA C 1 119 ? 32.920 21.484 -1.838 1.00 18.04 120 ALA C N 1
ATOM 4714 C CA . ALA C 1 119 ? 31.715 20.732 -1.460 1.00 23.13 120 ALA C CA 1
ATOM 4715 C C . ALA C 1 119 ? 31.333 19.669 -2.488 1.00 18.10 120 ALA C C 1
ATOM 4716 O O . ALA C 1 119 ? 30.614 18.715 -2.181 1.00 17.89 120 ALA C O 1
ATOM 4718 N N . CYS C 1 120 ? 31.813 19.838 -3.711 1.00 18.44 121 CYS C N 1
ATOM 4719 C CA . CYS C 1 120 ? 31.550 18.879 -4.763 1.00 17.28 121 CYS C CA 1
ATOM 4720 C C . CYS C 1 120 ? 32.536 17.715 -4.677 1.00 22.01 121 CYS C C 1
ATOM 4721 O O . CYS C 1 120 ? 33.693 17.892 -4.279 1.00 18.89 121 CYS C O 1
ATOM 4724 N N . LYS C 1 121 ? 32.069 16.531 -5.059 1.00 15.87 122 LYS C N 1
ATOM 4725 C CA . LYS C 1 121 ? 32.847 15.300 -4.935 1.00 18.76 122 LYS C CA 1
ATOM 4726 C C . LYS C 1 121 ? 33.930 15.148 -6.005 1.00 20.69 122 LYS C C 1
ATOM 4727 O O . LYS C 1 121 ? 35.056 14.782 -5.689 1.00 21.36 122 LYS C O 1
ATOM 4733 N N . TRP C 1 122 ? 33.583 15.429 -7.258 1.00 21.35 123 TRP C N 1
ATOM 4734 C CA . TRP C 1 122 ? 34.546 15.363 -8.348 1.00 21.13 123 TRP C CA 1
ATOM 4735 C C . TRP C 1 122 ? 34.935 16.799 -8.672 1.00 22.34 123 TRP C C 1
ATOM 4736 O O . TRP C 1 122 ? 34.074 17.603 -9.001 1.00 24.59 123 TRP C O 1
ATOM 4747 N N . ARG C 1 123 ? 36.224 17.113 -8.521 1.00 19.35 124 ARG C N 1
ATOM 4748 C CA A ARG C 1 123 ? 36.703 18.488 -8.636 0.50 17.99 124 ARG C CA 1
ATOM 4749 C CA B ARG C 1 123 ? 36.724 18.483 -8.617 0.50 20.25 124 ARG C CA 1
ATOM 4750 C C . ARG C 1 123 ? 37.849 18.574 -9.634 1.00 18.75 124 ARG C C 1
ATOM 4751 O O . ARG C 1 123 ? 38.847 17.889 -9.487 1.00 22.34 124 ARG C O 1
ATOM 4766 N N . TYR C 1 124 ? 37.683 19.422 -10.645 1.00 21.04 125 TYR C N 1
ATOM 4767 C CA . TYR C 1 124 ? 38.745 19.634 -11.643 1.00 20.87 125 TYR C CA 1
ATOM 4768 C C . TYR C 1 124 ? 38.999 21.110 -11.810 1.00 18.38 125 TYR C C 1
ATOM 4769 O O . TYR C 1 124 ? 38.098 21.928 -11.613 1.00 20.95 125 TYR C O 1
ATOM 4778 N N . CYS C 1 125 ? 40.222 21.458 -12.208 1.00 24.38 126 CYS C N 1
ATOM 4779 C CA . CYS C 1 125 ? 40.536 22.853 -12.520 1.00 21.72 126 CYS C CA 1
ATOM 4780 C C . CYS C 1 125 ? 41.478 22.936 -13.716 1.00 22.07 126 CYS C C 1
ATOM 4781 O O . CYS C 1 125 ? 42.160 21.964 -14.038 1.00 23.91 126 CYS C O 1
ATOM 4784 N N . THR C 1 126 ? 41.507 24.107 -14.346 1.00 26.49 127 THR C N 1
ATOM 4785 C CA . THR C 1 126 ? 42.457 24.430 -15.422 1.00 26.96 127 THR C CA 1
ATOM 4786 C C . THR C 1 126 ? 43.877 24.558 -14.869 1.00 29.07 127 THR C C 1
ATOM 4787 O O . THR C 1 126 ? 44.050 24.797 -13.663 1.00 27.72 127 THR C O 1
ATOM 4791 N N . PRO C 1 127 ? 44.902 24.392 -15.734 1.00 28.64 128 PRO C N 1
ATOM 4792 C CA . PRO C 1 127 ? 46.288 24.547 -15.261 1.00 33.01 128 PRO C CA 1
ATOM 4793 C C . PRO C 1 127 ? 46.639 25.895 -14.597 1.00 32.72 128 PRO C C 1
ATOM 4794 O O . PRO C 1 127 ? 47.503 25.922 -13.725 1.00 32.47 128 PRO C O 1
ATOM 4798 N N . GLU C 1 128 ? 45.980 26.984 -14.998 1.00 33.57 129 GLU C N 1
ATOM 4799 C CA . GLU C 1 128 ? 46.269 28.308 -14.436 1.00 37.45 129 GLU C CA 1
ATOM 4800 C C . GLU C 1 128 ? 45.319 28.723 -13.304 1.00 35.77 129 GLU C C 1
ATOM 4801 O O . GLU C 1 128 ? 45.367 29.861 -12.843 1.00 40.58 129 GLU C O 1
ATOM 4807 N N . ALA C 1 129 ? 44.461 27.809 -12.855 1.00 33.52 130 ALA C N 1
ATOM 4808 C CA . ALA C 1 129 ? 43.533 28.130 -11.766 1.00 29.58 130 ALA C CA 1
ATOM 4809 C C . ALA C 1 129 ? 44.246 28.309 -10.422 1.00 25.24 130 ALA C C 1
ATOM 4810 O O . ALA C 1 129 ? 45.241 27.632 -10.130 1.00 28.56 130 ALA C O 1
ATOM 4812 N N . GLY C 1 130 ? 43.733 29.231 -9.617 1.00 26.14 131 GLY C N 1
ATOM 4813 C CA . GLY C 1 130 ? 44.231 29.445 -8.263 1.00 26.29 131 GLY C CA 1
ATOM 4814 C C . GLY C 1 130 ? 43.115 29.460 -7.229 1.00 27.76 131 GLY C C 1
ATOM 4815 O O . GLY C 1 130 ? 41.937 29.682 -7.552 1.00 26.90 131 GLY C O 1
ATOM 4816 N N . PHE C 1 131 ? 43.497 29.234 -5.975 1.00 27.78 132 PHE C N 1
ATOM 4817 C CA . PHE C 1 131 ? 42.547 29.132 -4.863 1.00 22.35 132 PHE C CA 1
ATOM 4818 C C . PHE C 1 131 ? 43.089 29.854 -3.633 1.00 26.18 132 PHE C C 1
ATOM 4819 O O . PHE C 1 131 ? 44.287 29.774 -3.342 1.00 26.46 132 PHE C O 1
ATOM 4827 N N . ARG C 1 132 ? 42.206 30.506 -2.886 1.00 24.15 133 ARG C N 1
ATOM 4828 C CA . ARG C 1 132 ? 42.596 31.104 -1.597 1.00 26.94 133 ARG C CA 1
ATOM 4829 C C . ARG C 1 132 ? 41.409 31.211 -0.660 1.00 28.17 133 ARG C C 1
ATOM 4830 O O . ARG C 1 132 ? 40.353 31.718 -1.040 1.00 24.25 133 ARG C O 1
ATOM 4838 N N . MET C 1 133 ? 41.589 30.739 0.572 1.00 25.20 134 MET C N 1
ATOM 4839 C CA . MET C 1 133 ? 40.547 30.876 1.600 1.00 26.76 134 MET C CA 1
ATOM 4840 C C . MET C 1 133 ? 41.126 31.788 2.694 1.00 30.17 134 MET C C 1
ATOM 4841 O O . MET C 1 133 ? 41.835 31.308 3.579 1.00 29.55 134 MET C O 1
ATOM 4846 N N . PRO C 1 134 ? 40.852 33.107 2.613 1.00 25.18 135 PRO C N 1
ATOM 4847 C CA . PRO C 1 134 ? 41.499 34.054 3.523 1.00 27.84 135 PRO C CA 1
ATOM 4848 C C . PRO C 1 134 ? 40.676 34.429 4.767 1.00 27.40 135 PRO C C 1
ATOM 4849 O O . PRO C 1 134 ? 41.118 35.265 5.555 1.00 25.97 135 PRO C O 1
ATOM 4853 N N . GLY C 1 135 ? 39.509 33.812 4.948 1.00 22.68 136 GLY C N 1
ATOM 4854 C CA . GLY C 1 135 ? 38.537 34.286 5.929 1.00 24.99 136 GLY C CA 1
ATOM 4855 C C . GLY C 1 135 ? 39.015 34.294 7.372 1.00 18.91 136 GLY C C 1
ATOM 4856 O O . GLY C 1 135 ? 38.554 35.111 8.171 1.00 22.02 136 GLY C O 1
ATOM 4857 N N . LEU C 1 136 ? 39.932 33.388 7.705 1.00 22.75 137 LEU C N 1
ATOM 4858 C CA . LEU C 1 136 ? 40.476 33.331 9.073 1.00 25.33 137 LEU C CA 1
ATOM 4859 C C . LEU C 1 136 ? 41.227 34.612 9.476 1.00 27.79 137 LEU C C 1
ATOM 4860 O O . LEU C 1 136 ? 41.280 34.937 10.667 1.00 27.00 137 LEU C O 1
ATOM 4865 N N . LYS C 1 137 ? 41.734 35.356 8.480 1.00 28.28 138 LYS C N 1
ATOM 4866 C CA A LYS C 1 137 ? 42.369 36.663 8.724 0.50 28.00 138 LYS C CA 1
ATOM 4867 C CA B LYS C 1 137 ? 42.356 36.672 8.698 0.50 29.11 138 LYS C CA 1
ATOM 4868 C C . LYS C 1 137 ? 41.405 37.659 9.369 1.00 28.66 138 LYS C C 1
ATOM 4869 O O . LYS C 1 137 ? 41.844 38.561 10.093 1.00 32.64 138 LYS C O 1
ATOM 4880 N N . PHE C 1 138 ? 40.099 37.495 9.122 1.00 21.28 139 PHE C N 1
ATOM 4881 C CA . PHE C 1 138 ? 39.106 38.310 9.815 1.00 23.23 139 PHE C CA 1
ATOM 4882 C C . PHE C 1 138 ? 38.217 37.508 10.791 1.00 20.31 139 PHE C C 1
ATOM 4883 O O . PHE C 1 138 ? 37.155 37.969 11.209 1.00 20.87 139 PHE C O 1
ATOM 4891 N N . GLY C 1 139 ? 38.710 36.331 11.178 1.00 21.44 140 GLY C N 1
ATOM 4892 C CA . GLY C 1 139 ? 38.089 35.519 12.232 1.00 23.11 140 GLY C CA 1
ATOM 4893 C C . GLY C 1 139 ? 36.971 34.606 11.741 1.00 25.14 140 GLY C C 1
ATOM 4894 O O . GLY C 1 139 ? 36.244 34.036 12.552 1.00 26.42 140 GLY C O 1
ATOM 4895 N N . LEU C 1 140 ? 36.820 34.471 10.423 1.00 21.64 141 LEU C N 1
ATOM 4896 C CA . LEU C 1 140 ? 35.756 33.627 9.861 1.00 20.69 141 LEU C CA 1
ATOM 4897 C C . LEU C 1 140 ? 36.151 32.155 9.845 1.00 20.16 141 LEU C C 1
ATOM 4898 O O . LEU C 1 140 ? 37.244 31.809 9.377 1.00 21.57 141 LEU C O 1
ATOM 4903 N N . VAL C 1 141 ? 35.248 31.290 10.312 1.00 18.16 142 VAL C N 1
ATOM 4904 C CA . VAL C 1 141 ? 35.485 29.836 10.296 1.00 18.97 142 VAL C CA 1
ATOM 4905 C C . VAL C 1 141 ? 34.463 29.166 9.367 1.00 19.81 142 VAL C C 1
ATOM 4906 O O . VAL C 1 141 ? 33.377 28.793 9.786 1.00 16.47 142 VAL C O 1
ATOM 4910 N N . LEU C 1 142 ? 34.819 29.058 8.095 1.00 19.01 143 LEU C N 1
ATOM 4911 C CA . LEU C 1 142 ? 33.883 28.559 7.078 1.00 18.99 143 LEU C CA 1
ATOM 4912 C C . LEU C 1 142 ? 34.581 27.507 6.220 1.00 21.16 143 LEU C C 1
ATOM 4913 O O . LEU C 1 142 ? 35.656 27.771 5.701 1.00 19.09 143 LEU C O 1
ATOM 4918 N N . GLY C 1 143 ? 33.971 26.319 6.104 1.00 17.57 144 GLY C N 1
ATOM 4919 C CA . GLY C 1 143 ? 34.500 25.222 5.290 1.00 20.58 144 GLY C CA 1
ATOM 4920 C C . GLY C 1 143 ? 35.738 24.520 5.828 1.00 19.60 144 GLY C C 1
ATOM 4921 O O . GLY C 1 143 ? 36.304 23.650 5.158 1.00 17.04 144 GLY C O 1
ATOM 4922 N N . THR C 1 144 ? 36.148 24.886 7.047 1.00 19.54 145 THR C N 1
ATOM 4923 C CA . THR C 1 144 ? 37.380 24.402 7.656 1.00 20.04 145 THR C CA 1
ATOM 4924 C C . THR C 1 144 ? 37.476 22.880 7.740 1.00 19.87 145 THR C C 1
ATOM 4925 O O . THR C 1 144 ? 38.447 22.291 7.248 1.00 17.34 145 THR C O 1
ATOM 4929 N N . ARG C 1 145 ? 36.477 22.232 8.341 1.00 19.40 146 ARG C N 1
ATOM 4930 C CA . ARG C 1 145 ? 36.527 20.772 8.504 1.00 19.90 146 ARG C CA 1
ATOM 4931 C C . ARG C 1 145 ? 36.369 20.029 7.175 1.00 19.25 146 ARG C C 1
ATOM 4932 O O . ARG C 1 145 ? 37.030 18.998 6.957 1.00 18.97 146 ARG C O 1
ATOM 4940 N N . ARG C 1 146 ? 35.512 20.553 6.291 1.00 20.18 147 ARG C N 1
ATOM 4941 C CA . ARG C 1 146 ? 35.359 19.954 4.963 1.00 19.61 147 ARG C CA 1
ATOM 4942 C C . ARG C 1 146 ? 36.694 20.008 4.206 1.00 16.60 147 ARG C C 1
ATOM 4943 O O . ARG C 1 146 ? 37.099 19.023 3.601 1.00 18.56 147 ARG C O 1
ATOM 4951 N N . PHE C 1 147 ? 37.396 21.131 4.300 1.00 21.34 148 PHE C N 1
ATOM 4952 C CA . PHE C 1 147 ? 38.707 21.242 3.653 1.00 19.81 148 PHE C CA 1
ATOM 4953 C C . PHE C 1 147 ? 39.730 20.277 4.261 1.00 24.54 148 PHE C C 1
ATOM 4954 O O . PHE C 1 147 ? 40.464 19.607 3.538 1.00 18.37 148 PHE C O 1
ATOM 4962 N N . ARG C 1 148 ? 39.755 20.208 5.590 1.00 21.92 149 ARG C N 1
ATOM 4963 C CA . ARG C 1 148 ? 40.556 19.226 6.330 1.00 22.68 149 ARG C CA 1
ATOM 4964 C C . ARG C 1 148 ? 40.289 17.773 5.881 1.00 21.80 149 ARG C C 1
ATOM 4965 O O . ARG C 1 148 ? 41.231 17.031 5.624 1.00 21.31 149 ARG C O 1
ATOM 4973 N N . ASP C 1 149 ? 39.019 17.394 5.766 1.00 18.21 150 ASP C N 1
ATOM 4974 C CA . ASP C 1 149 ? 38.632 16.044 5.360 1.00 20.62 150 ASP C CA 1
ATOM 4975 C C . ASP C 1 149 ? 39.172 15.661 3.967 1.00 26.01 150 ASP C C 1
ATOM 4976 O O . ASP C 1 149 ? 39.493 14.495 3.729 1.00 22.89 150 ASP C O 1
ATOM 4981 N N . ILE C 1 150 ? 39.303 16.655 3.084 1.00 24.94 151 ILE C N 1
ATOM 4982 C CA . ILE C 1 150 ? 39.872 16.456 1.744 1.00 24.77 151 ILE C CA 1
ATOM 4983 C C . ILE C 1 150 ? 41.399 16.327 1.788 1.00 28.70 151 ILE C C 1
ATOM 4984 O O . ILE C 1 150 ? 41.955 15.281 1.388 1.00 26.42 151 ILE C O 1
ATOM 4989 N N . VAL C 1 151 ? 42.069 17.366 2.301 1.00 25.58 152 VAL C N 1
ATOM 4990 C CA . VAL C 1 151 ? 43.540 17.455 2.203 1.00 27.86 152 VAL C CA 1
ATOM 4991 C C . VAL C 1 151 ? 44.353 16.931 3.403 1.00 30.43 152 VAL C C 1
ATOM 4992 O O . VAL C 1 151 ? 45.576 16.826 3.314 1.00 26.93 152 VAL C O 1
ATOM 4996 N N . GLY C 1 152 ? 43.688 16.615 4.514 1.00 27.50 153 GLY C N 1
ATOM 4997 C CA . GLY C 1 152 ? 44.391 16.178 5.740 1.00 24.45 153 GLY C CA 1
ATOM 4998 C C . GLY C 1 152 ? 44.651 17.337 6.690 1.00 27.55 153 GLY C C 1
ATOM 4999 O O . GLY C 1 152 ? 44.709 18.487 6.263 1.00 24.97 153 GLY C O 1
ATOM 5000 N N . ALA C 1 153 ? 44.798 17.046 7.989 1.00 30.15 154 ALA C N 1
ATOM 5001 C CA . ALA C 1 153 ? 44.963 18.112 8.988 1.00 29.21 154 ALA C CA 1
ATOM 5002 C C . ALA C 1 153 ? 46.269 18.894 8.783 1.00 30.94 154 ALA C C 1
ATOM 5003 O O . ALA C 1 153 ? 46.318 20.110 8.980 1.00 27.80 154 ALA C O 1
ATOM 5005 N N . ASP C 1 154 ? 47.303 18.187 8.337 1.00 34.00 155 ASP C N 1
ATOM 5006 C CA . ASP C 1 154 ? 48.601 18.796 8.057 1.00 38.23 155 ASP C CA 1
ATOM 5007 C C . ASP C 1 154 ? 48.537 19.864 6.953 1.00 35.79 155 ASP C C 1
ATOM 5008 O O . ASP C 1 154 ? 48.902 21.021 7.191 1.00 31.43 155 ASP C O 1
ATOM 5013 N N . GLN C 1 155 ? 48.050 19.495 5.763 1.00 34.90 156 GLN C N 1
ATOM 5014 C CA . GLN C 1 155 ? 47.951 20.468 4.673 1.00 33.36 156 GLN C CA 1
ATOM 5015 C C . GLN C 1 155 ? 46.941 21.560 4.943 1.00 27.60 156 GLN C C 1
ATOM 5016 O O . GLN C 1 155 ? 47.154 22.693 4.543 1.00 28.74 156 GLN C O 1
ATOM 5022 N N . ALA C 1 156 ? 45.844 21.212 5.621 1.00 28.85 157 ALA C N 1
ATOM 5023 C CA . ALA C 1 156 ? 44.822 22.197 5.992 1.00 25.60 157 ALA C CA 1
ATOM 5024 C C . ALA C 1 156 ? 45.382 23.250 6.927 1.00 27.29 157 ALA C C 1
ATOM 5025 O O . ALA C 1 156 ? 45.100 24.429 6.764 1.00 27.77 157 ALA C O 1
ATOM 5027 N N . LEU C 1 157 ? 46.179 22.830 7.906 1.00 26.94 158 LEU C N 1
ATOM 5028 C CA . LEU C 1 157 ? 46.840 23.794 8.792 1.00 29.32 158 LEU C CA 1
ATOM 5029 C C . LEU C 1 157 ? 47.825 24.695 8.025 1.00 28.85 158 LEU C C 1
ATOM 5030 O O . LEU C 1 157 ? 47.817 25.912 8.217 1.00 27.72 158 LEU C O 1
ATOM 5035 N N . SER C 1 158 ? 48.651 24.090 7.165 1.00 35.09 159 SER C N 1
ATOM 5036 C CA A SER C 1 158 ? 49.577 24.861 6.333 0.50 35.42 159 SER C CA 1
ATOM 5037 C CA B SER C 1 158 ? 49.576 24.839 6.306 0.50 34.41 159 SER C CA 1
ATOM 5038 C C . SER C 1 158 ? 48.841 25.944 5.544 1.00 37.87 159 SER C C 1
ATOM 5039 O O . SER C 1 158 ? 49.208 27.122 5.607 1.00 37.98 159 SER C O 1
ATOM 5044 N N . ILE C 1 159 ? 47.777 25.555 4.837 1.00 30.09 160 ILE C N 1
ATOM 5045 C CA . ILE C 1 159 ? 47.057 26.480 3.967 1.00 26.96 160 ILE C CA 1
ATOM 5046 C C . ILE C 1 159 ? 46.164 27.493 4.686 1.00 33.55 160 ILE C C 1
ATOM 5047 O O . ILE C 1 159 ? 46.207 28.691 4.379 1.00 34.04 160 ILE C O 1
ATOM 5052 N N . LEU C 1 160 ? 45.346 27.005 5.615 1.00 28.55 161 LEU C N 1
ATOM 5053 C CA . LEU C 1 160 ? 44.384 27.845 6.313 1.00 32.59 161 LEU C CA 1
ATOM 5054 C C . LEU C 1 160 ? 45.053 28.688 7.403 1.00 35.44 161 LEU C C 1
ATOM 5055 O O . LEU C 1 160 ? 44.662 29.837 7.626 1.00 36.53 161 LEU C O 1
ATOM 5060 N N . GLY C 1 161 ? 46.069 28.110 8.045 1.00 40.31 162 GLY C N 1
ATOM 5061 C CA . GLY C 1 161 ? 46.797 28.761 9.140 1.00 48.09 162 GLY C CA 1
ATOM 5062 C C . GLY C 1 161 ? 47.561 30.011 8.749 1.00 45.90 162 GLY C C 1
ATOM 5063 O O . GLY C 1 161 ? 47.825 30.868 9.596 1.00 48.90 162 GLY C O 1
ATOM 5064 N N . SER C 1 162 ? 47.929 30.087 7.472 1.00 40.60 163 SER C N 1
ATOM 5065 C CA A SER C 1 162 ? 48.597 31.263 6.938 0.50 40.83 163 SER C CA 1
ATOM 5066 C CA B SER C 1 162 ? 48.618 31.234 6.903 0.50 40.44 163 SER C CA 1
ATOM 5067 C C . SER C 1 162 ? 47.714 31.922 5.889 1.00 42.43 163 SER C C 1
ATOM 5068 O O . SER C 1 162 ? 48.145 32.852 5.192 1.00 38.01 163 SER C O 1
ATOM 5073 N N . ALA C 1 163 ? 46.468 31.441 5.811 1.00 45.32 164 ALA C N 1
ATOM 5074 C CA . ALA C 1 163 ? 45.430 31.923 4.879 1.00 48.91 164 ALA C CA 1
ATOM 5075 C C . ALA C 1 163 ? 45.964 32.208 3.479 1.00 46.76 164 ALA C C 1
ATOM 5076 O O . ALA C 1 163 ? 45.654 33.237 2.880 1.00 49.15 164 ALA C O 1
ATOM 5078 N N . ARG C 1 164 ? 46.762 31.270 2.967 1.00 45.07 165 ARG C N 1
ATOM 5079 C CA . ARG C 1 164 ? 47.548 31.475 1.759 1.00 44.78 165 ARG C CA 1
ATOM 5080 C C . ARG C 1 164 ? 46.899 30.943 0.474 1.00 43.26 165 ARG C C 1
ATOM 5081 O O . ARG C 1 164 ? 46.048 30.053 0.507 1.00 43.82 165 ARG C O 1
ATOM 5089 N N . ALA C 1 165 ? 47.329 31.507 -0.648 1.00 41.67 166 ALA C N 1
ATOM 5090 C CA . ALA C 1 165 ? 46.978 31.009 -1.970 1.00 45.69 166 ALA C CA 1
ATOM 5091 C C . ALA C 1 165 ? 47.612 29.644 -2.250 1.00 44.77 166 ALA C C 1
ATOM 5092 O O . ALA C 1 165 ? 48.597 29.256 -1.611 1.00 43.80 166 ALA C O 1
ATOM 5094 N N . PHE C 1 166 ? 47.007 28.909 -3.181 1.00 39.40 167 PHE C N 1
ATOM 5095 C CA . PHE C 1 166 ? 47.604 27.702 -3.749 1.00 34.83 167 PHE C CA 1
ATOM 5096 C C . PHE C 1 166 ? 47.160 27.531 -5.198 1.00 34.14 167 PHE C C 1
ATOM 5097 O O . PHE C 1 166 ? 46.035 27.884 -5.549 1.00 30.48 167 PHE C O 1
ATOM 5105 N N . ASP C 1 167 ? 48.070 27.051 -6.045 1.00 35.36 168 ASP C N 1
ATOM 5106 C CA . ASP C 1 167 ? 47.779 26.932 -7.472 1.00 33.66 168 ASP C CA 1
ATOM 5107 C C . ASP C 1 167 ? 47.223 25.549 -7.824 1.00 32.85 168 ASP C C 1
ATOM 5108 O O . ASP C 1 167 ? 47.007 24.718 -6.927 1.00 30.49 168 ASP C O 1
ATOM 5113 N N . ALA C 1 168 ? 47.020 25.314 -9.124 1.00 34.45 169 ALA C N 1
ATOM 5114 C CA . ALA C 1 168 ? 46.518 24.044 -9.650 1.00 29.96 169 ALA C CA 1
ATOM 5115 C C . ALA C 1 168 ? 47.430 22.863 -9.345 1.00 34.58 169 ALA C C 1
ATOM 5116 O O . ALA C 1 168 ? 46.939 21.772 -9.009 1.00 31.27 169 ALA C O 1
ATOM 5118 N N . ASP C 1 169 ? 48.748 23.079 -9.462 1.00 32.12 170 ASP C N 1
ATOM 5119 C CA . ASP C 1 169 ? 49.730 22.027 -9.185 1.00 34.15 170 ASP C CA 1
ATOM 5120 C C . ASP C 1 169 ? 49.669 21.555 -7.744 1.00 33.09 170 ASP C C 1
ATOM 5121 O O . ASP C 1 169 ? 49.647 20.341 -7.484 1.00 33.88 170 ASP C O 1
ATOM 5126 N N . GLU C 1 170 ? 49.624 22.509 -6.810 1.00 34.30 171 GLU C N 1
ATOM 5127 C CA . GLU C 1 170 ? 49.510 22.169 -5.396 1.00 33.73 171 GLU C CA 1
ATOM 5128 C C . GLU C 1 170 ? 48.158 21.532 -5.084 1.00 26.34 171 GLU C C 1
ATOM 5129 O O . GLU C 1 170 ? 48.100 20.561 -4.333 1.00 27.38 171 GLU C O 1
ATOM 5135 N N . ALA C 1 171 ? 47.090 22.058 -5.685 1.00 27.70 172 ALA C N 1
ATOM 5136 C CA . ALA C 1 171 ? 45.751 21.467 -5.534 1.00 27.86 172 ALA C CA 1
ATOM 5137 C C . ALA C 1 171 ? 45.741 19.983 -5.939 1.00 23.51 172 ALA C C 1
ATOM 5138 O O . ALA C 1 171 ? 45.210 19.141 -5.210 1.00 26.96 172 ALA C O 1
ATOM 5140 N N . ARG C 1 172 ? 46.378 19.657 -7.065 1.00 25.53 173 ARG C N 1
ATOM 5141 C CA . ARG C 1 172 ? 46.482 18.260 -7.501 1.00 27.81 173 ARG C CA 1
ATOM 5142 C C . ARG C 1 172 ? 47.324 17.407 -6.536 1.00 26.07 173 ARG C C 1
ATOM 5143 O O . ARG C 1 172 ? 46.896 16.318 -6.142 1.00 29.11 173 ARG C O 1
ATOM 5151 N N . ARG C 1 173 ? 48.499 17.916 -6.151 1.00 28.06 174 ARG C N 1
ATOM 5152 C CA A ARG C 1 173 ? 49.378 17.217 -5.206 0.50 31.32 174 ARG C CA 1
ATOM 5153 C CA B ARG C 1 173 ? 49.390 17.235 -5.203 0.50 33.05 174 ARG C CA 1
ATOM 5154 C C . ARG C 1 173 ? 48.682 16.843 -3.897 1.00 32.60 174 ARG C C 1
ATOM 5155 O O . ARG C 1 173 ? 48.850 15.727 -3.401 1.00 35.38 174 ARG C O 1
ATOM 5170 N N . ILE C 1 174 ? 47.884 17.763 -3.355 1.00 34.32 175 ILE C N 1
ATOM 5171 C CA . ILE C 1 174 ? 47.245 17.565 -2.042 1.00 31.07 175 ILE C CA 1
ATOM 5172 C C . ILE C 1 174 ? 45.866 16.893 -2.119 1.00 31.47 175 ILE C C 1
ATOM 5173 O O . ILE C 1 174 ? 45.230 16.623 -1.095 1.00 31.85 175 ILE C O 1
ATOM 5178 N N . GLY C 1 175 ? 45.413 16.607 -3.335 1.00 30.22 176 GLY C N 1
ATOM 5179 C CA . GLY C 1 175 ? 44.165 15.873 -3.520 1.00 30.95 176 GLY C CA 1
ATOM 5180 C C . GLY C 1 175 ? 42.942 16.761 -3.500 1.00 28.30 176 GLY C C 1
ATOM 5181 O O . GLY C 1 175 ? 41.817 16.277 -3.358 1.00 28.82 176 GLY C O 1
ATOM 5182 N N . PHE C 1 176 ? 43.162 18.062 -3.645 1.00 24.65 177 PHE C N 1
ATOM 5183 C CA . PHE C 1 176 ? 42.060 19.011 -3.693 1.00 27.47 177 PHE C CA 1
ATOM 5184 C C . PHE C 1 176 ? 41.346 18.981 -5.048 1.00 27.31 177 PHE C C 1
ATOM 5185 O O . PHE C 1 176 ? 40.151 19.250 -5.113 1.00 24.88 177 PHE C O 1
ATOM 5193 N N . VAL C 1 177 ? 42.082 18.678 -6.123 1.00 24.25 178 VAL C N 1
ATOM 5194 C CA . VAL C 1 177 ? 41.450 18.340 -7.409 1.00 27.60 178 VAL C CA 1
ATOM 5195 C C . VAL C 1 177 ? 41.815 16.928 -7.858 1.00 23.40 178 VAL C C 1
ATOM 5196 O O . VAL C 1 177 ? 42.908 16.440 -7.545 1.00 27.22 178 VAL C O 1
ATOM 5200 N N . ARG C 1 178 ? 40.883 16.273 -8.562 1.00 27.67 179 ARG C N 1
ATOM 5201 C CA . ARG C 1 178 ? 41.112 14.967 -9.208 1.00 30.57 179 ARG C CA 1
ATOM 5202 C C . ARG C 1 178 ? 42.253 15.052 -10.217 1.00 32.44 179 ARG C C 1
ATOM 5203 O O . ARG C 1 178 ? 43.130 14.185 -10.260 1.00 31.86 179 ARG C O 1
ATOM 5211 N N . ASP C 1 179 ? 42.222 16.107 -11.021 1.00 29.72 180 ASP C N 1
ATOM 5212 C CA . ASP C 1 179 ? 43.241 16.358 -12.027 1.00 32.66 180 ASP C CA 1
ATOM 5213 C C . ASP C 1 179 ? 43.126 17.804 -12.457 1.00 29.10 180 ASP C C 1
ATOM 5214 O O . ASP C 1 179 ? 42.105 18.472 -12.192 1.00 30.60 180 ASP C O 1
ATOM 5219 N N . CYS C 1 180 ? 44.190 18.292 -13.089 1.00 30.32 181 CYS C N 1
ATOM 5220 C CA . CYS C 1 180 ? 44.120 19.502 -13.878 1.00 29.90 181 CYS C CA 1
ATOM 5221 C C . CYS C 1 180 ? 43.670 19.069 -15.256 1.00 32.96 181 CYS C C 1
ATOM 5222 O O . CYS C 1 180 ? 44.110 18.034 -15.769 1.00 34.89 181 CYS C O 1
ATOM 5225 N N . ALA C 1 181 ? 42.737 19.825 -15.812 1.00 29.15 182 ALA C N 1
ATOM 5226 C CA . ALA C 1 181 ? 42.211 19.557 -17.139 1.00 32.54 182 ALA C CA 1
ATOM 5227 C C . ALA C 1 181 ? 41.880 20.885 -17.778 1.00 31.87 182 ALA C C 1
ATOM 5228 O O . ALA C 1 181 ? 41.181 21.708 -17.177 1.00 32.02 182 ALA C O 1
ATOM 5230 N N . ALA C 1 182 ? 42.396 21.097 -18.990 1.00 31.99 183 ALA C N 1
ATOM 5231 C CA . ALA C 1 182 ? 41.980 22.227 -19.821 1.00 31.14 183 ALA C CA 1
ATOM 5232 C C . ALA C 1 182 ? 40.479 22.146 -20.113 1.00 31.06 183 ALA C C 1
ATOM 5233 O O . ALA C 1 182 ? 39.896 21.049 -20.128 1.00 26.11 183 ALA C O 1
ATOM 5235 N N . GLN C 1 183 ? 39.856 23.293 -20.362 1.00 25.41 184 GLN C N 1
ATOM 5236 C CA . GLN C 1 183 ? 38.414 23.339 -20.612 1.00 27.55 184 GLN C CA 1
ATOM 5237 C C . GLN C 1 183 ? 37.999 22.465 -21.810 1.00 30.46 184 GLN C C 1
ATOM 5238 O O . GLN C 1 183 ? 36.894 21.931 -21.832 1.00 26.56 184 GLN C O 1
ATOM 5244 N N . ALA C 1 184 ? 38.911 22.280 -22.771 1.00 29.00 185 ALA C N 1
ATOM 5245 C CA . ALA C 1 184 ? 38.664 21.420 -23.948 1.00 30.05 185 ALA C CA 1
ATOM 5246 C C . ALA C 1 184 ? 38.280 19.986 -23.557 1.00 31.44 185 ALA C C 1
ATOM 5247 O O . ALA C 1 184 ? 37.522 19.316 -24.271 1.00 32.01 185 ALA C O 1
ATOM 5249 N N . GLN C 1 185 ? 38.810 19.543 -22.418 1.00 26.50 186 GLN C N 1
ATOM 5250 C CA . GLN C 1 185 ? 38.566 18.203 -21.887 1.00 28.86 186 GLN C CA 1
ATOM 5251 C C . GLN C 1 185 ? 37.307 18.116 -21.010 1.00 26.18 186 GLN C C 1
ATOM 5252 O O . GLN C 1 185 ? 36.889 17.014 -20.659 1.00 27.34 186 GLN C O 1
ATOM 5258 N N . TRP C 1 186 ? 36.713 19.260 -20.662 1.00 22.02 187 TRP C N 1
ATOM 5259 C CA . TRP C 1 186 ? 35.551 19.302 -19.745 1.00 23.95 187 TRP C CA 1
ATOM 5260 C C . TRP C 1 186 ? 34.281 18.569 -20.224 1.00 26.81 187 TRP C C 1
ATOM 5261 O O . TRP C 1 186 ? 33.642 17.880 -19.412 1.00 25.71 187 TRP C O 1
ATOM 5272 N N . PRO C 1 187 ? 33.887 18.722 -21.518 1.00 26.16 188 PRO C N 1
ATOM 5273 C CA . PRO C 1 187 ? 32.727 17.911 -21.963 1.00 25.62 188 PRO C CA 1
ATOM 5274 C C . PRO C 1 187 ? 32.865 16.396 -21.743 1.00 25.03 188 PRO C C 1
ATOM 5275 O O . PRO C 1 187 ? 31.906 15.772 -21.293 1.00 25.83 188 PRO C O 1
ATOM 5279 N N . ALA C 1 188 ? 34.041 15.828 -22.011 1.00 24.49 189 ALA C N 1
ATOM 5280 C CA . ALA C 1 188 ? 34.293 14.410 -21.750 1.00 26.75 189 ALA C CA 1
ATOM 5281 C C . ALA C 1 188 ? 34.216 14.069 -20.245 1.00 30.33 189 ALA C C 1
ATOM 5282 O O . ALA C 1 188 ? 33.711 13.004 -19.878 1.00 28.50 189 ALA C O 1
ATOM 5284 N N . LEU C 1 189 ? 34.703 14.968 -19.385 1.00 28.44 190 LEU C N 1
ATOM 5285 C CA . LEU C 1 189 ? 34.615 14.758 -17.930 1.00 24.66 190 LEU C CA 1
ATOM 5286 C C . LEU C 1 189 ? 33.174 14.773 -17.423 1.00 21.87 190 LEU C C 1
ATOM 5287 O O . LEU C 1 189 ? 32.823 13.949 -16.576 1.00 21.72 190 LEU C O 1
ATOM 5292 N N . ILE C 1 190 ? 32.351 15.682 -17.952 1.00 20.66 191 ILE C N 1
ATOM 5293 C CA . ILE C 1 190 ? 30.923 15.727 -17.625 1.00 24.05 191 ILE C CA 1
ATOM 5294 C C . ILE C 1 190 ? 30.238 14.425 -18.055 1.00 24.08 191 ILE C C 1
ATOM 5295 O O . ILE C 1 190 ? 29.462 13.833 -17.283 1.00 23.19 191 ILE C O 1
ATOM 5300 N N . ASP C 1 191 ? 30.558 13.955 -19.263 1.00 20.56 192 ASP C N 1
ATOM 5301 C CA . ASP C 1 191 ? 29.962 12.719 -19.770 1.00 24.74 192 ASP C CA 1
ATOM 5302 C C . ASP C 1 191 ? 30.309 11.558 -18.857 1.00 23.36 192 ASP C C 1
ATOM 5303 O O . ASP C 1 191 ? 29.421 10.770 -18.498 1.00 22.66 192 ASP C O 1
ATOM 5308 N N . ALA C 1 192 ? 31.586 11.480 -18.460 1.00 18.71 193 ALA C N 1
ATOM 5309 C CA . ALA C 1 192 ? 32.055 10.421 -17.565 1.00 21.94 193 ALA C CA 1
ATOM 5310 C C . ALA C 1 192 ? 31.374 10.476 -16.199 1.00 21.36 193 ALA C C 1
ATOM 5311 O O . ALA C 1 192 ? 30.975 9.441 -15.664 1.00 23.23 193 ALA C O 1
ATOM 5313 N N . ALA C 1 193 ? 31.221 11.686 -15.665 1.00 21.66 194 ALA C N 1
ATOM 5314 C CA . ALA C 1 193 ? 30.514 11.893 -14.403 1.00 23.54 194 ALA C CA 1
ATOM 5315 C C . ALA C 1 193 ? 29.044 11.469 -14.488 1.00 24.65 194 ALA C C 1
ATOM 5316 O O . ALA C 1 193 ? 28.523 10.845 -13.554 1.00 22.88 194 ALA C O 1
ATOM 5318 N N . ALA C 1 194 ? 28.392 11.779 -15.615 1.00 22.22 195 ALA C N 1
ATOM 5319 C CA . ALA C 1 194 ? 26.991 11.406 -15.845 1.00 23.01 195 ALA C CA 1
ATOM 5320 C C . ALA C 1 194 ? 26.822 9.890 -15.911 1.00 23.42 195 ALA C C 1
ATOM 5321 O O . ALA C 1 194 ? 25.874 9.363 -15.351 1.00 19.50 195 ALA C O 1
ATOM 5323 N N . GLU C 1 195 ? 27.756 9.204 -16.582 1.00 22.08 196 GLU C N 1
ATOM 5324 C CA A GLU C 1 195 ? 27.812 7.738 -16.631 0.50 24.12 196 GLU C CA 1
ATOM 5325 C CA B GLU C 1 195 ? 27.735 7.745 -16.614 0.50 22.85 196 GLU C CA 1
ATOM 5326 C C . GLU C 1 195 ? 27.994 7.139 -15.230 1.00 21.43 196 GLU C C 1
ATOM 5327 O O . GLU C 1 195 ? 27.316 6.195 -14.847 1.00 23.64 196 GLU C O 1
ATOM 5338 N N . ALA C 1 196 ? 28.930 7.711 -14.475 1.00 20.05 197 ALA C N 1
ATOM 5339 C CA . ALA C 1 196 ? 29.202 7.270 -13.100 1.00 20.31 197 ALA C CA 1
ATOM 5340 C C . ALA C 1 196 ? 27.995 7.503 -12.184 1.00 18.04 197 ALA C C 1
ATOM 5341 O O . ALA C 1 196 ? 27.648 6.624 -11.380 1.00 25.38 197 ALA C O 1
ATOM 5343 N N . ALA C 1 197 ? 27.338 8.653 -12.328 1.00 17.75 198 ALA C N 1
ATOM 5344 C CA . ALA C 1 197 ? 26.201 8.993 -11.477 1.00 21.19 198 ALA C CA 1
ATOM 5345 C C . ALA C 1 197 ? 25.033 8.041 -11.694 1.00 24.56 198 ALA C C 1
ATOM 5346 O O . ALA C 1 197 ? 24.358 7.654 -10.740 1.00 27.26 198 ALA C O 1
ATOM 5348 N N . THR C 1 198 ? 24.819 7.642 -12.949 1.00 20.04 199 THR C N 1
ATOM 5349 C CA . THR C 1 198 ? 23.685 6.778 -13.306 1.00 22.13 199 THR C CA 1
ATOM 5350 C C . THR C 1 198 ? 24.016 5.289 -13.229 1.00 22.60 199 THR C C 1
ATOM 5351 O O . THR C 1 198 ? 23.162 4.447 -13.545 1.00 24.06 199 THR C O 1
ATOM 5355 N N . ALA C 1 199 ? 25.229 4.950 -12.797 1.00 21.11 200 ALA C N 1
ATOM 5356 C CA . ALA C 1 199 ? 25.615 3.543 -12.666 1.00 23.83 200 ALA C CA 1
ATOM 5357 C C . ALA C 1 199 ? 24.808 2.818 -11.566 1.00 24.45 200 ALA C C 1
ATOM 5358 O O . ALA C 1 199 ? 24.664 1.586 -11.590 1.00 25.85 200 ALA C O 1
ATOM 5360 N N . LEU C 1 200 ? 24.297 3.588 -10.610 1.00 20.10 201 LEU C N 1
ATOM 5361 C CA . LEU C 1 200 ? 23.462 3.053 -9.520 1.00 25.38 201 LEU C CA 1
ATOM 5362 C C . LEU C 1 200 ? 22.073 3.648 -9.554 1.00 26.56 201 LEU C C 1
ATOM 5363 O O . LEU C 1 200 ? 21.897 4.759 -10.040 1.00 22.28 201 LEU C O 1
ATOM 5368 N N . ASP C 1 201 ? 21.085 2.915 -9.031 1.00 22.52 202 ASP C N 1
ATOM 5369 C CA . ASP C 1 201 ? 19.733 3.457 -8.909 1.00 28.17 202 ASP C CA 1
ATOM 5370 C C . ASP C 1 201 ? 19.705 4.605 -7.872 1.00 26.84 202 ASP C C 1
ATOM 5371 O O . ASP C 1 201 ? 20.549 4.639 -6.958 1.00 23.39 202 ASP C O 1
ATOM 5376 N N . PRO C 1 202 ? 18.762 5.558 -8.026 1.00 26.51 203 PRO C N 1
ATOM 5377 C CA . PRO C 1 202 ? 18.700 6.739 -7.143 1.00 26.10 203 PRO C CA 1
ATOM 5378 C C . PRO C 1 202 ? 18.746 6.470 -5.627 1.00 25.18 203 PRO C C 1
ATOM 5379 O O . PRO C 1 202 ? 19.492 7.137 -4.910 1.00 20.17 203 PRO C O 1
ATOM 5383 N N . ALA C 1 203 ? 17.986 5.489 -5.142 1.00 25.85 204 ALA C N 1
ATOM 5384 C CA . ALA C 1 203 ? 17.981 5.198 -3.700 1.00 25.55 204 ALA C CA 1
ATOM 5385 C C . ALA C 1 203 ? 19.335 4.661 -3.223 1.00 26.23 204 ALA C C 1
ATOM 5386 O O . ALA C 1 203 ? 19.807 5.004 -2.129 1.00 21.94 204 ALA C O 1
ATOM 5388 N N . THR C 1 204 ? 19.969 3.838 -4.057 1.00 20.21 205 THR C N 1
ATOM 5389 C CA . THR C 1 204 ? 21.248 3.234 -3.706 1.00 24.49 205 THR C CA 1
ATOM 5390 C C . THR C 1 204 ? 22.389 4.256 -3.749 1.00 20.86 205 THR C C 1
ATOM 5391 O O . THR C 1 204 ? 23.212 4.281 -2.837 1.00 20.54 205 THR C O 1
ATOM 5395 N N . ARG C 1 205 ? 22.429 5.077 -4.809 1.00 21.34 206 ARG C N 1
ATOM 5396 C CA . ARG C 1 205 ? 23.358 6.213 -4.882 1.00 20.25 206 ARG C CA 1
ATOM 5397 C C . ARG C 1 205 ? 23.235 7.102 -3.630 1.00 20.75 206 ARG C C 1
ATOM 5398 O O . ARG C 1 205 ? 24.238 7.475 -3.022 1.00 19.93 206 ARG C O 1
ATOM 5406 N N . ALA C 1 206 ? 22.008 7.377 -3.207 1.00 18.35 207 ALA C N 1
ATOM 5407 C CA . ALA C 1 206 ? 21.775 8.176 -1.994 1.00 19.73 207 ALA C CA 1
ATOM 5408 C C . ALA C 1 206 ? 22.358 7.487 -0.765 1.00 19.32 207 ALA C C 1
ATOM 5409 O O . ALA C 1 206 ? 23.037 8.118 0.046 1.00 21.91 207 ALA C O 1
ATOM 5411 N N . THR C 1 207 ? 22.105 6.188 -0.629 1.00 19.91 208 THR C N 1
ATOM 5412 C CA . THR C 1 207 ? 22.599 5.457 0.543 1.00 22.36 208 THR C CA 1
ATOM 5413 C C . THR C 1 207 ? 24.130 5.418 0.548 1.00 21.11 208 THR C C 1
ATOM 5414 O O . THR C 1 207 ? 24.754 5.668 1.581 1.00 21.31 208 THR C O 1
ATOM 5418 N N . LEU C 1 208 ? 24.728 5.154 -0.616 1.00 18.08 209 LEU C N 1
ATOM 5419 C CA . LEU C 1 208 ? 26.185 5.165 -0.739 1.00 19.11 209 LEU C CA 1
ATOM 5420 C C . LEU C 1 208 ? 26.808 6.487 -0.275 1.00 19.47 209 LEU C C 1
ATOM 5421 O O . LEU C 1 208 ? 27.750 6.483 0.521 1.00 21.00 209 LEU C O 1
ATOM 5426 N N . HIS C 1 209 ? 26.275 7.605 -0.766 1.00 17.40 210 HIS C N 1
ATOM 5427 C CA . HIS C 1 209 ? 26.790 8.937 -0.417 1.00 16.59 210 HIS C CA 1
ATOM 5428 C C . HIS C 1 209 ? 26.690 9.193 1.092 1.00 18.06 210 HIS C C 1
ATOM 5429 O O . HIS C 1 209 ? 27.629 9.696 1.699 1.00 19.83 210 HIS C O 1
ATOM 5436 N N . ARG C 1 210 ? 25.560 8.787 1.670 1.00 22.24 211 ARG C N 1
ATOM 5437 C CA A ARG C 1 210 ? 25.317 8.920 3.104 0.50 23.91 211 ARG C CA 1
ATOM 5438 C CA B ARG C 1 210 ? 25.295 8.903 3.102 0.50 24.34 211 ARG C CA 1
ATOM 5439 C C . ARG C 1 210 ? 26.330 8.108 3.906 1.00 28.16 211 ARG C C 1
ATOM 5440 O O . ARG C 1 210 ? 26.959 8.633 4.828 1.00 23.98 211 ARG C O 1
ATOM 5455 N N . VAL C 1 211 ? 26.516 6.844 3.522 1.00 26.72 212 VAL C N 1
ATOM 5456 C CA . VAL C 1 211 ? 27.459 5.932 4.172 1.00 27.23 212 VAL C CA 1
ATOM 5457 C C . VAL C 1 211 ? 28.922 6.410 4.121 1.00 25.15 212 VAL C C 1
ATOM 5458 O O . VAL C 1 211 ? 29.633 6.355 5.126 1.00 30.36 212 VAL C O 1
ATOM 5462 N N . LEU C 1 212 ? 29.359 6.923 2.972 1.00 21.01 213 LEU C N 1
ATOM 5463 C CA . LEU C 1 212 ? 30.741 7.378 2.818 1.00 24.51 213 LEU C CA 1
ATOM 5464 C C . LEU C 1 212 ? 31.115 8.700 3.508 1.00 29.57 213 LEU C C 1
ATOM 5465 O O . LEU C 1 212 ? 32.276 8.898 3.853 1.00 35.84 213 LEU C O 1
ATOM 5470 N N . ARG C 1 213 ? 30.142 9.589 3.696 1.00 29.55 214 ARG C N 1
ATOM 5471 C CA A ARG C 1 213 ? 30.405 10.949 4.162 0.50 30.84 214 ARG C CA 1
ATOM 5472 C CA B ARG C 1 213 ? 30.405 10.954 4.163 0.50 29.50 214 ARG C CA 1
ATOM 5473 C C . ARG C 1 213 ? 30.701 11.028 5.660 1.00 31.64 214 ARG C C 1
ATOM 5474 O O . ARG C 1 213 ? 30.059 10.352 6.463 1.00 28.84 214 ARG C O 1
ATOM 5489 N N . ASP C 1 214 ? 31.687 11.855 6.016 1.00 31.84 215 ASP C N 1
ATOM 5490 C CA . ASP C 1 214 ? 31.959 12.190 7.411 1.00 34.43 215 ASP C CA 1
ATOM 5491 C C . ASP C 1 214 ? 31.075 13.404 7.744 1.00 32.79 215 ASP C C 1
ATOM 5492 O O . ASP C 1 214 ? 31.380 14.536 7.347 1.00 33.23 215 ASP C O 1
ATOM 5497 N N . ASP C 1 215 ? 29.958 13.156 8.429 1.00 23.75 216 ASP C N 1
ATOM 5498 C CA . ASP C 1 215 ? 28.978 14.218 8.689 1.00 24.80 216 ASP C CA 1
ATOM 5499 C C . ASP C 1 215 ? 29.308 14.965 9.987 1.00 26.45 216 ASP C C 1
ATOM 5500 O O . ASP C 1 215 ? 29.135 14.427 11.078 1.00 24.69 216 ASP C O 1
ATOM 5505 N N . HIS C 1 216 ? 29.769 16.209 9.855 1.00 25.20 217 HIS C N 1
ATOM 5506 C CA . HIS C 1 216 ? 29.926 17.092 11.013 1.00 20.84 217 HIS C CA 1
ATOM 5507 C C . HIS C 1 216 ? 29.261 18.436 10.717 1.00 20.15 217 HIS C C 1
ATOM 5508 O O . HIS C 1 216 ? 29.798 19.489 11.061 1.00 20.90 217 HIS C O 1
ATOM 5515 N N . ASP C 1 217 ? 28.091 18.367 10.071 1.00 20.53 218 ASP C N 1
ATOM 5516 C CA . ASP C 1 217 ? 27.314 19.540 9.659 1.00 20.70 218 ASP C CA 1
ATOM 5517 C C . ASP C 1 217 ? 26.988 20.471 10.840 1.00 18.26 218 ASP C C 1
ATOM 5518 O O . ASP C 1 217 ? 27.118 21.682 10.719 1.00 16.48 218 ASP C O 1
ATOM 5523 N N . ASP C 1 218 ? 26.554 19.899 11.969 1.00 18.52 219 ASP C N 1
ATOM 5524 C CA . ASP C 1 218 ? 26.189 20.718 13.135 1.00 17.65 219 ASP C CA 1
ATOM 5525 C C . ASP C 1 218 ? 27.393 21.432 13.743 1.00 16.61 219 ASP C C 1
ATOM 5526 O O . ASP C 1 218 ? 27.304 22.613 14.017 1.00 17.24 219 ASP C O 1
ATOM 5531 N N . ALA C 1 219 ? 28.513 20.727 13.935 1.00 15.02 220 ALA C N 1
ATOM 5532 C CA . ALA C 1 219 ? 29.744 21.360 14.414 1.00 19.94 220 ALA C CA 1
ATOM 5533 C C . ALA C 1 219 ? 30.196 22.458 13.427 1.00 20.47 220 ALA C C 1
ATOM 5534 O O . ALA C 1 219 ? 30.679 23.508 13.846 1.00 16.60 220 ALA C O 1
ATOM 5536 N N . ASP C 1 220 ? 30.055 22.204 12.124 1.00 17.79 221 ASP C N 1
ATOM 5537 C CA . ASP C 1 220 ? 30.436 23.188 11.104 1.00 17.39 221 ASP C CA 1
ATOM 5538 C C . ASP C 1 220 ? 29.562 24.448 11.127 1.00 20.49 221 ASP C C 1
ATOM 5539 O O . ASP C 1 220 ? 30.084 25.557 11.095 1.00 18.05 221 ASP C O 1
ATOM 5544 N N . LEU C 1 221 ? 28.245 24.274 11.202 1.00 15.40 222 LEU C N 1
ATOM 5545 C CA . LEU C 1 221 ? 27.347 25.434 11.267 1.00 17.84 222 LEU C CA 1
ATOM 5546 C C . LEU C 1 221 ? 27.521 26.201 12.595 1.00 20.26 222 LEU C C 1
ATOM 5547 O O . LEU C 1 221 ? 27.492 27.431 12.605 1.00 18.91 222 LEU C O 1
ATOM 5552 N N . ALA C 1 222 ? 27.697 25.473 13.699 1.00 19.12 223 ALA C N 1
ATOM 5553 C CA . ALA C 1 222 ? 27.938 26.113 14.997 1.00 17.41 223 ALA C CA 1
ATOM 5554 C C . ALA C 1 222 ? 29.224 26.958 14.969 1.00 17.24 223 ALA C C 1
ATOM 5555 O O . ALA C 1 222 ? 29.198 28.125 15.370 1.00 17.35 223 ALA C O 1
ATOM 5557 N N . ALA C 1 223 ? 30.324 26.392 14.478 1.00 14.95 224 ALA C N 1
ATOM 5558 C CA . ALA C 1 223 ? 31.605 27.123 14.374 1.00 20.67 224 ALA C CA 1
ATOM 5559 C C . ALA C 1 223 ? 31.481 28.374 13.494 1.00 22.08 224 ALA C C 1
ATOM 5560 O O . ALA C 1 223 ? 32.019 29.447 13.827 1.00 16.65 224 ALA C O 1
ATOM 5562 N N . LEU C 1 224 ? 30.768 28.224 12.383 1.00 17.65 225 LEU C N 1
ATOM 5563 C CA A LEU C 1 224 ? 30.512 29.335 11.467 0.50 14.72 225 LEU C CA 1
ATOM 5564 C CA B LEU C 1 224 ? 30.534 29.349 11.483 0.50 17.66 225 LEU C CA 1
ATOM 5565 C C . LEU C 1 224 ? 29.744 30.449 12.176 1.00 17.13 225 LEU C C 1
ATOM 5566 O O . LEU C 1 224 ? 30.159 31.613 12.148 1.00 17.25 225 LEU C O 1
ATOM 5575 N N . ALA C 1 225 ? 28.628 30.084 12.818 1.00 14.01 226 ALA C N 1
ATOM 5576 C CA . ALA C 1 225 ? 27.779 31.063 13.500 1.00 18.25 226 ALA C CA 1
ATOM 5577 C C . ALA C 1 225 ? 28.519 31.794 14.623 1.00 20.95 226 ALA C C 1
ATOM 5578 O O . ALA C 1 225 ? 28.458 33.023 14.694 1.00 17.20 226 ALA C O 1
ATOM 5580 N N . ARG C 1 226 ? 29.232 31.063 15.481 1.00 18.91 227 ARG C N 1
ATOM 5581 C CA . ARG C 1 226 ? 30.039 31.711 16.528 1.00 22.60 227 ARG C CA 1
ATOM 5582 C C . ARG C 1 226 ? 31.072 32.676 15.940 1.00 21.76 227 ARG C C 1
ATOM 5583 O O . ARG C 1 226 ? 31.239 33.791 16.435 1.00 18.45 227 ARG C O 1
ATOM 5591 N N . SER C 1 227 ? 31.743 32.264 14.872 1.00 18.75 228 SER C N 1
ATOM 5592 C CA . SER C 1 227 ? 32.770 33.123 14.273 1.00 17.34 228 SER C CA 1
ATOM 5593 C C . SER C 1 227 ? 32.194 34.456 13.740 1.00 19.61 228 SER C C 1
ATOM 5594 O O . SER C 1 227 ? 32.776 35.520 13.942 1.00 24.68 228 SER C O 1
ATOM 5597 N N . ALA C 1 228 ? 31.033 34.394 13.108 1.00 23.12 229 ALA C N 1
ATOM 5598 C CA . ALA C 1 228 ? 30.461 35.549 12.437 1.00 21.46 229 ALA C CA 1
ATOM 5599 C C . ALA C 1 228 ? 29.501 36.321 13.338 1.00 25.14 229 ALA C C 1
ATOM 5600 O O . ALA C 1 228 ? 28.960 37.346 12.925 1.00 24.62 229 ALA C O 1
ATOM 5602 N N . ALA C 1 229 ? 29.286 35.838 14.562 1.00 18.69 230 ALA C N 1
ATOM 5603 C CA . ALA C 1 229 ? 28.443 36.571 15.513 1.00 18.04 230 ALA C CA 1
ATOM 5604 C C . ALA C 1 229 ? 29.248 37.308 16.592 1.00 19.62 230 ALA C C 1
ATOM 5605 O O . ALA C 1 229 ? 28.665 37.936 17.477 1.00 20.18 230 ALA C O 1
ATOM 5607 N N . GLN C 1 230 ? 30.572 37.210 16.545 1.00 20.13 231 GLN C N 1
ATOM 5608 C CA . GLN C 1 230 ? 31.399 37.898 17.536 1.00 23.80 231 GLN C CA 1
ATOM 5609 C C . GLN C 1 230 ? 31.254 39.403 17.355 1.00 23.51 231 GLN C C 1
ATOM 5610 O O . GLN C 1 230 ? 31.352 39.901 16.212 1.00 22.84 231 GLN C O 1
ATOM 5616 N N . PRO C 1 231 ? 31.009 40.138 18.460 1.00 23.87 232 PRO C N 1
ATOM 5617 C CA . PRO C 1 231 ? 31.042 41.604 18.361 1.00 24.63 232 PRO C CA 1
ATOM 5618 C C . PRO C 1 231 ? 32.292 42.095 17.612 1.00 21.57 232 PRO C C 1
ATOM 5619 O O . PRO C 1 231 ? 33.388 41.537 17.784 1.00 23.82 232 PRO C O 1
ATOM 5623 N N . GLY C 1 232 ? 32.102 43.076 16.739 1.00 26.07 233 GLY C N 1
ATOM 5624 C CA . GLY C 1 232 ? 33.206 43.648 15.964 1.00 25.76 233 GLY C CA 1
ATOM 5625 C C . GLY C 1 232 ? 33.532 42.949 14.656 1.00 24.89 233 GLY C C 1
ATOM 5626 O O . GLY C 1 232 ? 34.478 43.337 13.962 1.00 24.01 233 GLY C O 1
ATOM 5627 N N . PHE C 1 233 ? 32.761 41.914 14.311 1.00 24.28 234 PHE C N 1
ATOM 5628 C CA . PHE C 1 233 ? 33.014 41.131 13.083 1.00 24.33 234 PHE C CA 1
ATOM 5629 C C . PHE C 1 233 ? 33.001 42.008 11.812 1.00 19.83 234 PHE C C 1
ATOM 5630 O O . PHE C 1 233 ? 33.892 41.891 10.954 1.00 25.78 234 PHE C O 1
ATOM 5638 N N . LYS C 1 234 ? 32.028 42.908 11.709 1.00 23.02 235 LYS C N 1
ATOM 5639 C CA . LYS C 1 234 ? 31.965 43.839 10.571 1.00 30.57 235 LYS C CA 1
ATOM 5640 C C . LYS C 1 234 ? 33.211 44.744 10.491 1.00 29.27 235 LYS C C 1
ATOM 5641 O O . LYS C 1 234 ? 33.767 44.976 9.407 1.00 28.34 235 LYS C O 1
ATOM 5647 N N . ALA C 1 235 ? 33.653 45.226 11.653 1.00 27.92 236 ALA C N 1
ATOM 5648 C CA . ALA C 1 235 ? 34.888 45.993 11.762 1.00 28.69 236 ALA C CA 1
ATOM 5649 C C . ALA C 1 235 ? 36.116 45.210 11.298 1.00 27.25 236 ALA C C 1
ATOM 5650 O O . ALA C 1 235 ? 36.992 45.784 10.660 1.00 31.92 236 ALA C O 1
ATOM 5652 N N . ARG C 1 236 ? 36.182 43.910 11.614 1.00 23.14 237 ARG C N 1
ATOM 5653 C CA . ARG C 1 236 ? 37.285 43.043 11.140 1.00 24.22 237 ARG C CA 1
ATOM 5654 C C . ARG C 1 236 ? 37.291 42.893 9.616 1.00 23.26 237 ARG C C 1
ATOM 5655 O O . ARG C 1 236 ? 38.346 42.891 8.980 1.00 26.34 237 ARG C O 1
ATOM 5663 N N . ILE C 1 237 ? 36.099 42.770 9.042 1.00 24.25 238 ILE C N 1
ATOM 5664 C CA . ILE C 1 237 ? 35.934 42.766 7.587 1.00 23.45 238 ILE C CA 1
ATOM 5665 C C . ILE C 1 237 ? 36.444 44.110 7.027 1.00 33.01 238 ILE C C 1
ATOM 5666 O O . ILE C 1 237 ? 37.289 44.117 6.118 1.00 31.54 238 ILE C O 1
ATOM 5671 N N . ARG C 1 238 ? 35.977 45.216 7.629 1.00 35.65 239 ARG C N 1
ATOM 5672 C CA A ARG C 1 238 ? 36.366 46.571 7.221 0.50 39.33 239 ARG C CA 1
ATOM 5673 C CA B ARG C 1 238 ? 36.367 46.576 7.224 0.50 40.31 239 ARG C CA 1
ATOM 5674 C C . ARG C 1 238 ? 37.882 46.741 7.177 1.00 41.10 239 ARG C C 1
ATOM 5675 O O . ARG C 1 238 ? 38.420 47.268 6.201 1.00 44.09 239 ARG C O 1
ATOM 5690 N N . ASP C 1 239 ? 38.555 46.272 8.226 1.00 41.51 240 ASP C N 1
ATOM 5691 C CA . ASP C 1 239 ? 40.008 46.308 8.312 1.00 45.04 240 ASP C CA 1
ATOM 5692 C C . ASP C 1 239 ? 40.668 45.452 7.243 1.00 44.87 240 ASP C C 1
ATOM 5693 O O . ASP C 1 239 ? 41.691 45.849 6.683 1.00 45.87 240 ASP C O 1
ATOM 5698 N N . TYR C 1 240 ? 40.083 44.287 6.960 1.00 37.93 241 TYR C N 1
ATOM 5699 C CA . TYR C 1 240 ? 40.653 43.373 5.971 1.00 38.72 241 TYR C CA 1
ATOM 5700 C C . TYR C 1 240 ? 40.463 43.897 4.538 1.00 32.93 241 TYR C C 1
ATOM 5701 O O . TYR C 1 240 ? 41.347 43.727 3.702 1.00 38.74 241 TYR C O 1
ATOM 5710 N N . LEU C 1 241 ? 39.323 44.536 4.283 1.00 39.36 242 LEU C N 1
ATOM 5711 C CA . LEU C 1 241 ? 38.961 45.036 2.946 1.00 47.60 242 LEU C CA 1
ATOM 5712 C C . LEU C 1 241 ? 39.436 46.448 2.601 1.00 55.60 242 LEU C C 1
ATOM 5713 O O . LEU C 1 241 ? 39.353 46.846 1.427 1.00 57.25 242 LEU C O 1
ATOM 5718 N N . ALA C 1 242 ? 39.896 47.198 3.607 1.00 60.46 243 ALA C N 1
ATOM 5719 C CA . ALA C 1 242 ? 40.263 48.615 3.445 1.00 68.86 243 ALA C CA 1
ATOM 5720 C C . ALA C 1 242 ? 41.306 48.860 2.349 1.00 75.65 243 ALA C C 1
ATOM 5721 O O . ALA C 1 242 ? 42.345 48.186 2.297 1.00 76.50 243 ALA C O 1
ATOM 5723 N N . GLN C 1 243 ? 40.993 49.799 1.457 1.00 82.94 244 GLN C N 1
ATOM 5724 C CA . GLN C 1 243 ? 41.932 50.238 0.429 1.00 88.60 244 GLN C CA 1
ATOM 5725 C C . GLN C 1 243 ? 42.599 51.538 0.858 1.00 90.25 244 GLN C C 1
ATOM 5726 O O . GLN C 1 243 ? 41.912 52.491 1.236 1.00 90.88 244 GLN C O 1
ATOM 5732 N N . PRO C 1 244 ? 43.945 51.575 0.811 1.00 92.43 245 PRO C N 1
ATOM 5733 C CA . PRO C 1 244 ? 44.716 52.730 1.257 1.00 92.72 245 PRO C CA 1
ATOM 5734 C C . PRO C 1 244 ? 44.855 53.772 0.157 1.00 92.97 245 PRO C C 1
ATOM 5735 O O . PRO C 1 244 ? 43.850 54.306 -0.311 1.00 94.87 245 PRO C O 1
ATOM 5739 N N A SER D 1 4 ? -5.152 -11.877 -1.111 0.50 31.61 5 SER D N 1
ATOM 5740 N N B SER D 1 4 ? -4.896 -11.703 -0.576 0.50 35.71 5 SER D N 1
ATOM 5741 C CA A SER D 1 4 ? -5.080 -10.405 -1.359 0.50 30.71 5 SER D CA 1
ATOM 5742 C CA B SER D 1 4 ? -5.062 -10.394 -1.278 0.50 33.43 5 SER D CA 1
ATOM 5743 C C A SER D 1 4 ? -6.448 -9.720 -1.206 0.50 29.22 5 SER D C 1
ATOM 5744 C C B SER D 1 4 ? -6.337 -9.666 -0.829 0.50 32.03 5 SER D C 1
ATOM 5745 O O A SER D 1 4 ? -6.629 -8.568 -1.596 0.50 32.34 5 SER D O 1
ATOM 5746 O O B SER D 1 4 ? -6.336 -8.445 -0.643 0.50 35.68 5 SER D O 1
ATOM 5751 N N . ALA D 1 5 ? -7.403 -10.435 -0.625 1.00 29.82 6 ALA D N 1
ATOM 5752 C CA . ALA D 1 5 ? -8.751 -9.900 -0.408 1.00 33.35 6 ALA D CA 1
ATOM 5753 C C . ALA D 1 5 ? -9.089 -9.662 1.070 1.00 31.26 6 ALA D C 1
ATOM 5754 O O . ALA D 1 5 ? -10.192 -9.214 1.421 1.00 28.33 6 ALA D O 1
ATOM 5756 N N . SER D 1 6 ? -8.137 -9.958 1.945 1.00 28.43 7 SER D N 1
ATOM 5757 C CA A SER D 1 6 ? -8.329 -9.709 3.364 0.50 27.23 7 SER D CA 1
ATOM 5758 C CA B SER D 1 6 ? -8.323 -9.707 3.366 0.50 28.60 7 SER D CA 1
ATOM 5759 C C . SER D 1 6 ? -7.882 -8.285 3.674 1.00 22.47 7 SER D C 1
ATOM 5760 O O . SER D 1 6 ? -7.214 -7.638 2.859 1.00 26.78 7 SER D O 1
ATOM 5765 N N . LEU D 1 7 ? -8.262 -7.803 4.843 1.00 23.69 8 LEU D N 1
ATOM 5766 C CA . LEU D 1 7 ? -7.844 -6.504 5.291 1.00 22.27 8 LEU D CA 1
ATOM 5767 C C . LEU D 1 7 ? -7.297 -6.689 6.712 1.00 20.70 8 LEU D C 1
ATOM 5768 O O . LEU D 1 7 ? -8.009 -6.411 7.675 1.00 21.88 8 LEU D O 1
ATOM 5773 N N . PRO D 1 8 ? -6.041 -7.178 6.845 1.00 19.79 9 PRO D N 1
ATOM 5774 C CA . PRO D 1 8 ? -5.467 -7.352 8.192 1.00 20.56 9 PRO D CA 1
ATOM 5775 C C . PRO D 1 8 ? -5.157 -6.015 8.883 1.00 22.28 9 PRO D C 1
ATOM 5776 O O . PRO D 1 8 ? -4.988 -5.975 10.104 1.00 23.99 9 PRO D O 1
ATOM 5780 N N . LEU D 1 9 ? -5.081 -4.946 8.091 1.00 19.09 10 LEU D N 1
ATOM 5781 C CA . LEU D 1 9 ? -4.902 -3.587 8.602 1.00 17.92 10 LEU D CA 1
ATOM 5782 C C . LEU D 1 9 ? -5.966 -2.644 8.037 1.00 17.12 10 LEU D C 1
ATOM 5783 O O . LEU D 1 9 ? -6.008 -2.409 6.820 1.00 17.86 10 LEU D O 1
ATOM 5788 N N . ALA D 1 10 ? -6.794 -2.079 8.911 1.00 18.23 11 ALA D N 1
ATOM 5789 C CA . ALA D 1 10 ? -7.766 -1.074 8.475 1.00 20.11 11 ALA D CA 1
ATOM 5790 C C . ALA D 1 10 ? -7.151 0.285 8.692 1.00 22.00 11 ALA D C 1
ATOM 5791 O O . ALA D 1 10 ? -6.550 0.536 9.745 1.00 20.61 11 ALA D O 1
ATOM 5793 N N . ILE D 1 11 ? -7.287 1.165 7.704 1.00 19.47 12 ILE D N 1
ATOM 5794 C CA . ILE D 1 11 ? -6.795 2.536 7.847 1.00 18.29 12 ILE D CA 1
ATOM 5795 C C . ILE D 1 11 ? -7.938 3.547 7.646 1.00 20.64 12 ILE D C 1
ATOM 5796 O O . ILE D 1 11 ? -8.566 3.582 6.590 1.00 19.99 12 ILE D O 1
ATOM 5801 N N . GLU D 1 12 ? -8.218 4.325 8.684 1.00 19.87 13 GLU D N 1
ATOM 5802 C CA . GLU D 1 12 ? -9.154 5.437 8.595 1.00 22.71 13 GLU D CA 1
ATOM 5803 C C . GLU D 1 12 ? -8.353 6.719 8.386 1.00 24.95 13 GLU D C 1
ATOM 5804 O O . GLU D 1 12 ? -7.481 7.051 9.189 1.00 23.80 13 GLU D O 1
ATOM 5810 N N . ARG D 1 13 ? -8.651 7.436 7.313 1.00 20.79 14 ARG D N 1
ATOM 5811 C CA . ARG D 1 13 ? -7.950 8.660 7.005 1.00 18.32 14 ARG D CA 1
ATOM 5812 C C . ARG D 1 13 ? -8.828 9.887 7.231 1.00 21.51 14 ARG D C 1
ATOM 5813 O O . ARG D 1 13 ? -9.912 10.009 6.652 1.00 22.81 14 ARG D O 1
ATOM 5821 N N . ARG D 1 14 ? -8.338 10.792 8.071 1.00 21.69 15 ARG D N 1
ATOM 5822 C CA . ARG D 1 14 ? -8.952 12.114 8.300 1.00 19.02 15 ARG D CA 1
ATOM 5823 C C . ARG D 1 14 ? -7.869 13.204 8.152 1.00 20.61 15 ARG D C 1
ATOM 5824 O O . ARG D 1 14 ? -6.678 12.877 8.186 1.00 22.72 15 ARG D O 1
ATOM 5832 N N . PRO D 1 15 ? -8.266 14.491 8.007 1.00 22.71 16 PRO D N 1
ATOM 5833 C CA . PRO D 1 15 ? -7.250 15.537 7.772 1.00 24.50 16 PRO D CA 1
ATOM 5834 C C . PRO D 1 15 ? -6.155 15.601 8.853 1.00 23.00 16 PRO D C 1
ATOM 5835 O O . PRO D 1 15 ? -4.989 15.709 8.509 1.00 23.81 16 PRO D O 1
ATOM 5839 N N . ALA D 1 16 ? -6.529 15.502 10.129 1.00 21.52 17 ALA D N 1
ATOM 5840 C CA . ALA D 1 16 ? -5.549 15.623 11.226 1.00 23.62 17 ALA D CA 1
ATOM 5841 C C . ALA D 1 16 ? -4.935 14.297 11.692 1.00 22.47 17 ALA D C 1
ATOM 5842 O O . ALA D 1 16 ? -3.940 14.294 12.433 1.00 24.22 17 ALA D O 1
ATOM 5844 N N . ALA D 1 17 ? -5.502 13.173 11.254 1.00 17.48 18 ALA D N 1
ATOM 5845 C CA . ALA D 1 17 ? -5.153 11.867 11.836 1.00 20.70 18 ALA D CA 1
ATOM 5846 C C . ALA D 1 17 ? -5.493 10.686 10.947 1.00 22.88 18 ALA D C 1
ATOM 5847 O O . ALA D 1 17 ? -6.580 10.640 10.355 1.00 20.15 18 ALA D O 1
ATOM 5849 N N . TRP D 1 18 ? -4.575 9.722 10.884 1.00 16.87 19 TRP D N 1
ATOM 5850 C CA . TRP D 1 18 ? -4.875 8.407 10.331 1.00 16.18 19 TRP D CA 1
ATOM 5851 C C . TRP D 1 18 ? -4.910 7.428 11.486 1.00 21.17 19 TRP D C 1
ATOM 5852 O O . TRP D 1 18 ? -4.041 7.462 12.370 1.00 19.85 19 TRP D O 1
ATOM 5863 N N . THR D 1 19 ? -5.920 6.569 11.494 1.00 18.40 20 THR D N 1
ATOM 5864 C CA . THR D 1 19 ? -6.011 5.533 12.501 1.00 19.09 20 THR D CA 1
ATOM 5865 C C . THR D 1 19 ? -5.727 4.174 11.858 1.00 20.10 20 THR D C 1
ATOM 5866 O O . THR D 1 19 ? -6.418 3.743 10.923 1.00 20.26 20 THR D O 1
ATOM 5870 N N . PHE D 1 20 ? -4.698 3.522 12.379 1.00 18.27 21 PHE D N 1
ATOM 5871 C CA . PHE D 1 20 ? -4.275 2.199 11.958 1.00 18.00 21 PHE D CA 1
ATOM 5872 C C . PHE D 1 20 ? -4.830 1.168 12.936 1.00 24.21 21 PHE D C 1
ATOM 5873 O O . PHE D 1 20 ? -4.333 1.027 14.056 1.00 19.29 21 PHE D O 1
ATOM 5881 N N . THR D 1 21 ? -5.858 0.445 12.512 1.00 20.00 22 THR D N 1
ATOM 5882 C CA . THR D 1 21 ? -6.438 -0.575 13.359 1.00 20.92 22 THR D CA 1
ATOM 5883 C C . THR D 1 21 ? -5.934 -1.947 12.919 1.00 19.62 22 THR D C 1
ATOM 5884 O O . THR D 1 21 ? -6.260 -2.416 11.821 1.00 22.47 22 THR D O 1
ATOM 5888 N N . LEU D 1 22 ? -5.116 -2.578 13.772 1.00 18.31 23 LEU D N 1
ATOM 5889 C CA . LEU D 1 22 ? -4.695 -3.953 13.551 1.00 20.81 23 LEU D CA 1
ATOM 5890 C C . LEU D 1 22 ? -5.950 -4.803 13.621 1.00 20.67 23 LEU D C 1
ATOM 5891 O O . LEU D 1 22 ? -6.708 -4.708 14.586 1.00 20.31 23 LEU D O 1
ATOM 5896 N N . SER D 1 23 ? -6.171 -5.593 12.573 1.00 24.14 24 SER D N 1
ATOM 5897 C CA . SER D 1 23 ? -7.467 -6.207 12.341 1.00 22.35 24 SER D CA 1
ATOM 5898 C C . SER D 1 23 ? -7.347 -7.700 12.059 1.00 23.19 24 SER D C 1
ATOM 5899 O O . SER D 1 23 ? -7.801 -8.211 11.030 1.00 18.58 24 SER D O 1
ATOM 5902 N N . ARG D 1 24 ? -6.709 -8.409 12.983 1.00 22.99 25 ARG D N 1
ATOM 5903 C CA . ARG D 1 24 ? -6.719 -9.863 12.957 1.00 24.19 25 ARG D CA 1
ATOM 5904 C C . ARG D 1 24 ? -7.241 -10.360 14.319 1.00 26.32 25 ARG D C 1
ATOM 5905 O O . ARG D 1 24 ? -6.516 -11.031 15.061 1.00 24.03 25 ARG D O 1
ATOM 5913 N N . PRO D 1 25 ? -8.508 -10.028 14.649 1.00 25.00 26 PRO D N 1
ATOM 5914 C CA . PRO D 1 25 ? -8.961 -10.274 16.022 1.00 27.37 26 PRO D CA 1
ATOM 5915 C C . PRO D 1 25 ? -9.147 -11.753 16.406 1.00 28.29 26 PRO D C 1
ATOM 5916 O O . PRO D 1 25 ? -9.274 -12.054 17.584 1.00 37.97 26 PRO D O 1
ATOM 5920 N N . GLU D 1 26 ? -9.146 -12.662 15.429 1.00 27.00 27 GLU D N 1
ATOM 5921 C CA . GLU D 1 26 ? -9.213 -14.104 15.714 1.00 33.38 27 GLU D CA 1
ATOM 5922 C C . GLU D 1 26 ? -7.816 -14.688 15.954 1.00 33.49 27 GLU D C 1
ATOM 5923 O O . GLU D 1 26 ? -7.685 -15.845 16.368 1.00 32.16 27 GLU D O 1
ATOM 5929 N N . LYS D 1 27 ? -6.787 -13.878 15.676 1.00 30.35 28 LYS D N 1
ATOM 5930 C CA A LYS D 1 27 ? -5.386 -14.270 15.852 0.50 27.69 28 LYS D CA 1
ATOM 5931 C CA B LYS D 1 27 ? -5.392 -14.281 15.873 0.50 29.00 28 LYS D CA 1
ATOM 5932 C C . LYS D 1 27 ? -4.655 -13.343 16.839 1.00 27.76 28 LYS D C 1
ATOM 5933 O O . LYS D 1 27 ? -3.433 -13.237 16.796 1.00 25.51 28 LYS D O 1
ATOM 5944 N N . ARG D 1 28 ? -5.417 -12.679 17.723 1.00 24.86 29 ARG D N 1
ATOM 5945 C CA . ARG D 1 28 ? -4.898 -11.766 18.762 1.00 25.81 29 ARG D CA 1
ATOM 5946 C C . ARG D 1 28 ? -4.048 -10.627 18.173 1.00 19.95 29 ARG D C 1
ATOM 5947 O O . ARG D 1 28 ? -3.101 -10.148 18.798 1.00 22.75 29 ARG D O 1
ATOM 5955 N N . ASN D 1 29 ? -4.413 -10.219 16.954 1.00 20.98 30 ASN D N 1
ATOM 5956 C CA . ASN D 1 29 ? -3.718 -9.184 16.194 1.00 18.25 30 ASN D CA 1
ATOM 5957 C C . ASN D 1 29 ? -2.223 -9.460 16.034 1.00 18.39 30 ASN D C 1
ATOM 5958 O O . ASN D 1 29 ? -1.403 -8.533 16.048 1.00 19.35 30 ASN D O 1
ATOM 5963 N N . ALA D 1 30 ? -1.889 -10.740 15.879 1.00 21.53 31 ALA D N 1
ATOM 5964 C CA . ALA D 1 30 ? -0.505 -11.164 15.748 1.00 18.90 31 ALA D CA 1
ATOM 5965 C C . ALA D 1 30 ? 0.046 -10.684 14.407 1.00 19.17 31 ALA D C 1
ATOM 5966 O O . ALA D 1 30 ? -0.685 -10.541 13.433 1.00 18.71 31 ALA D O 1
ATOM 5968 N N . LEU D 1 31 ? 1.343 -10.403 14.402 1.00 20.11 32 LEU D N 1
ATOM 5969 C CA . LEU D 1 31 ? 1.997 -9.778 13.281 1.00 20.57 32 LEU D CA 1
ATOM 5970 C C . LEU D 1 31 ? 2.475 -10.822 12.298 1.00 24.09 32 LEU D C 1
ATOM 5971 O O . LEU D 1 31 ? 3.563 -11.375 12.444 1.00 20.73 32 LEU D O 1
ATOM 5976 N N . SER D 1 32 ? 1.631 -11.100 11.304 1.00 19.86 33 SER D N 1
ATOM 5977 C CA . SER D 1 32 ? 2.028 -11.862 10.134 1.00 21.83 33 SER D CA 1
ATOM 5978 C C . SER D 1 32 ? 2.937 -11.007 9.244 1.00 20.59 33 SER D C 1
ATOM 5979 O O . SER D 1 32 ? 2.961 -9.779 9.375 1.00 16.77 33 SER D O 1
ATOM 5982 N N . ALA D 1 33 ? 3.651 -11.645 8.315 1.00 17.52 34 ALA D N 1
ATOM 5983 C CA . ALA D 1 33 ? 4.439 -10.894 7.348 1.00 19.80 34 ALA D CA 1
ATOM 5984 C C . ALA D 1 33 ? 3.543 -9.880 6.622 1.00 17.67 34 ALA D C 1
ATOM 5985 O O . ALA D 1 33 ? 3.899 -8.711 6.522 1.00 18.57 34 ALA D O 1
ATOM 5987 N N . GLU D 1 34 ? 2.349 -10.321 6.203 1.00 21.17 35 GLU D N 1
ATOM 5988 C CA . GLU D 1 34 ? 1.381 -9.467 5.511 1.00 25.94 35 GLU D CA 1
ATOM 5989 C C . GLU D 1 34 ? 0.962 -8.221 6.323 1.00 19.90 35 GLU D C 1
ATOM 5990 O O . GLU D 1 34 ? 0.917 -7.108 5.783 1.00 19.19 35 GLU D O 1
ATOM 5996 N N . LEU D 1 35 ? 0.644 -8.405 7.604 1.00 19.39 36 LEU D N 1
ATOM 5997 C CA . LEU D 1 35 ? 0.287 -7.269 8.453 1.00 18.32 36 LEU D CA 1
ATOM 5998 C C . LEU D 1 35 ? 1.442 -6.267 8.629 1.00 14.13 36 LEU D C 1
ATOM 5999 O O . LEU D 1 35 ? 1.225 -5.052 8.512 1.00 16.19 36 LEU D O 1
ATOM 6004 N N . VAL D 1 36 ? 2.658 -6.767 8.877 1.00 18.17 37 VAL D N 1
ATOM 6005 C CA . VAL D 1 36 ? 3.846 -5.895 9.008 1.00 18.46 37 VAL D CA 1
ATOM 6006 C C . VAL D 1 36 ? 4.031 -5.084 7.728 1.00 21.33 37 VAL D C 1
ATOM 6007 O O . VAL D 1 36 ? 4.178 -3.853 7.792 1.00 16.90 37 VAL D O 1
ATOM 6011 N N . GLU D 1 37 ? 3.968 -5.745 6.569 1.00 16.00 38 GLU D N 1
ATOM 6012 C CA . GLU D 1 37 ? 4.123 -5.019 5.297 1.00 17.97 38 GLU D CA 1
ATOM 6013 C C . GLU D 1 37 ? 3.038 -3.953 5.054 1.00 18.06 38 GLU D C 1
ATOM 6014 O O . GLU D 1 37 ? 3.329 -2.881 4.535 1.00 18.85 38 GLU D O 1
ATOM 6020 N N . ALA D 1 38 ? 1.802 -4.260 5.440 1.00 16.13 39 ALA D N 1
ATOM 6021 C CA . ALA D 1 38 ? 0.694 -3.316 5.374 1.00 19.88 39 ALA D CA 1
ATOM 6022 C C . ALA D 1 38 ? 0.915 -2.092 6.274 1.00 18.48 39 ALA D C 1
ATOM 6023 O O . ALA D 1 38 ? 0.587 -0.959 5.888 1.00 14.61 39 ALA D O 1
ATOM 6025 N N . LEU D 1 39 ? 1.453 -2.332 7.472 1.00 17.53 40 LEU D N 1
ATOM 6026 C CA . LEU D 1 39 ? 1.784 -1.266 8.403 1.00 18.06 40 LEU D CA 1
ATOM 6027 C C . LEU D 1 39 ? 2.905 -0.383 7.861 1.00 14.51 40 LEU D C 1
ATOM 6028 O O . LEU D 1 39 ? 2.811 0.822 7.911 1.00 16.52 40 LEU D O 1
ATOM 6033 N N . ILE D 1 40 ? 3.943 -1.001 7.317 1.00 16.20 41 ILE D N 1
ATOM 6034 C CA . ILE D 1 40 ? 5.044 -0.265 6.727 1.00 12.97 41 ILE D CA 1
ATOM 6035 C C . ILE D 1 40 ? 4.562 0.630 5.570 1.00 17.26 41 ILE D C 1
ATOM 6036 O O . ILE D 1 40 ? 4.921 1.809 5.525 1.00 17.84 41 ILE D O 1
ATOM 6041 N N . ASP D 1 41 ? 3.765 0.054 4.657 1.00 19.01 42 ASP D N 1
ATOM 6042 C CA A ASP D 1 41 ? 3.172 0.808 3.555 0.50 19.14 42 ASP D CA 1
ATOM 6043 C CA B ASP D 1 41 ? 3.128 0.791 3.544 0.50 18.87 42 ASP D CA 1
ATOM 6044 C C . ASP D 1 41 ? 2.324 1.991 4.038 1.00 18.95 42 ASP D C 1
ATOM 6045 O O . ASP D 1 41 ? 2.481 3.116 3.538 1.00 15.87 42 ASP D O 1
ATOM 6054 N N . GLY D 1 42 ? 1.448 1.737 5.022 1.00 16.76 43 GLY D N 1
ATOM 6055 C CA . GLY D 1 42 ? 0.577 2.767 5.588 1.00 18.80 43 GLY D CA 1
ATOM 6056 C C . GLY D 1 42 ? 1.341 3.898 6.264 1.00 17.20 43 GLY D C 1
ATOM 6057 O O . GLY D 1 42 ? 1.038 5.076 6.045 1.00 16.85 43 GLY D O 1
ATOM 6058 N N . VAL D 1 43 ? 2.319 3.534 7.098 1.00 15.82 44 VAL D N 1
ATOM 6059 C CA . VAL D 1 43 ? 3.195 4.514 7.767 1.00 16.57 44 VAL D CA 1
ATOM 6060 C C . VAL D 1 43 ? 3.991 5.356 6.752 1.00 19.17 44 VAL D C 1
ATOM 6061 O O . VAL D 1 43 ? 4.046 6.583 6.878 1.00 20.23 44 VAL D O 1
ATOM 6065 N N . ASP D 1 44 ? 4.571 4.704 5.744 1.00 16.58 45 ASP D N 1
ATOM 6066 C CA . ASP D 1 44 ? 5.298 5.415 4.673 1.00 17.34 45 ASP D CA 1
ATOM 6067 C C . ASP D 1 44 ? 4.398 6.401 3.919 1.00 17.42 45 ASP D C 1
ATOM 6068 O O . ASP D 1 44 ? 4.825 7.517 3.624 1.00 20.67 45 ASP D O 1
ATOM 6073 N N . ALA D 1 45 ? 3.157 5.993 3.634 1.00 17.95 46 ALA D N 1
ATOM 6074 C CA . ALA D 1 45 ? 2.194 6.846 2.939 1.00 18.76 46 ALA D CA 1
ATOM 6075 C C . ALA D 1 45 ? 1.826 8.054 3.801 1.00 21.52 46 ALA D C 1
ATOM 6076 O O . ALA D 1 45 ? 1.773 9.172 3.303 1.00 20.53 46 ALA D O 1
ATOM 6078 N N . ALA D 1 46 ? 1.602 7.824 5.097 1.00 20.39 47 ALA D N 1
ATOM 6079 C CA . ALA D 1 46 ? 1.324 8.911 6.039 1.00 23.21 47 ALA D CA 1
ATOM 6080 C C . ALA D 1 46 ? 2.479 9.926 6.148 1.00 18.88 47 ALA D C 1
ATOM 6081 O O . ALA D 1 46 ? 2.225 11.130 6.283 1.00 22.86 47 ALA D O 1
ATOM 6083 N N . HIS D 1 47 ? 3.725 9.437 6.080 1.00 19.18 48 HIS D N 1
ATOM 6084 C CA A HIS D 1 47 ? 4.866 10.326 6.121 0.50 19.81 48 HIS D CA 1
ATOM 6085 C CA B HIS D 1 47 ? 4.956 10.261 6.068 0.50 20.34 48 HIS D CA 1
ATOM 6086 C C . HIS D 1 47 ? 4.962 11.164 4.832 1.00 22.29 48 HIS D C 1
ATOM 6087 O O . HIS D 1 47 ? 5.249 12.360 4.896 1.00 20.16 48 HIS D O 1
ATOM 6100 N N . ARG D 1 48 ? 4.675 10.559 3.684 1.00 21.79 49 ARG D N 1
ATOM 6101 C CA . ARG D 1 48 ? 4.609 11.303 2.418 1.00 21.31 49 ARG D CA 1
ATOM 6102 C C . ARG D 1 48 ? 3.537 12.395 2.467 1.00 21.78 49 ARG D C 1
ATOM 6103 O O . ARG D 1 48 ? 3.747 13.517 1.992 1.00 22.97 49 ARG D O 1
ATOM 6111 N N . GLU D 1 49 ? 2.409 12.080 3.101 1.00 15.67 50 GLU D N 1
ATOM 6112 C CA . GLU D 1 49 ? 1.254 12.982 3.126 1.00 23.72 50 GLU D CA 1
ATOM 6113 C C . GLU D 1 49 ? 1.289 13.918 4.343 1.00 22.34 50 GLU D C 1
ATOM 6114 O O . GLU D 1 49 ? 0.392 14.755 4.544 1.00 23.66 50 GLU D O 1
ATOM 6120 N N . GLN D 1 50 ? 2.357 13.788 5.131 1.00 22.39 51 GLN D N 1
ATOM 6121 C CA . GLN D 1 50 ? 2.597 14.616 6.333 1.00 20.46 51 GLN D CA 1
ATOM 6122 C C . GLN D 1 50 ? 1.410 14.667 7.293 1.00 19.22 51 GLN D C 1
ATOM 6123 O O . GLN D 1 50 ? 1.061 15.732 7.814 1.00 20.19 51 GLN D O 1
ATOM 6129 N N . VAL D 1 51 ? 0.807 13.499 7.514 1.00 20.14 52 VAL D N 1
ATOM 6130 C CA . VAL D 1 51 ? -0.296 13.332 8.449 1.00 21.07 52 VAL D CA 1
ATOM 6131 C C . VAL D 1 51 ? 0.155 13.738 9.864 1.00 19.52 52 VAL D C 1
ATOM 6132 O O . VAL D 1 51 ? 1.180 13.252 10.368 1.00 20.90 52 VAL D O 1
ATOM 6136 N N . PRO D 1 52 ? -0.578 14.662 10.494 1.00 20.17 53 PRO D N 1
ATOM 6137 C CA . PRO D 1 52 ? -0.145 15.169 11.813 1.00 19.89 53 PRO D CA 1
ATOM 6138 C C . PRO D 1 52 ? -0.103 14.111 12.914 1.00 17.00 53 PRO D C 1
ATOM 6139 O O . PRO D 1 52 ? 0.866 14.066 13.705 1.00 19.04 53 PRO D O 1
ATOM 6143 N N . LEU D 1 53 ? -1.122 13.252 12.948 1.00 16.83 54 LEU D N 1
ATOM 6144 C CA . LEU D 1 53 ? -1.248 12.247 13.999 1.00 17.45 54 LEU D CA 1
ATOM 6145 C C . LEU D 1 53 ? -1.492 10.847 13.426 1.00 20.13 54 LEU D C 1
ATOM 6146 O O . LEU D 1 53 ? -2.402 10.645 12.599 1.00 19.90 54 LEU D O 1
ATOM 6151 N N . LEU D 1 54 ? -0.683 9.889 13.858 1.00 17.40 55 LEU D N 1
ATOM 6152 C CA . LEU D 1 54 ? -0.947 8.473 13.591 1.00 14.67 55 LEU D CA 1
ATOM 6153 C C . LEU D 1 54 ? -1.456 7.823 14.853 1.00 20.93 55 LEU D C 1
ATOM 6154 O O . LEU D 1 54 ? -0.795 7.876 15.911 1.00 18.84 55 LEU D O 1
ATOM 6159 N N . VAL D 1 55 ? -2.625 7.200 14.743 1.00 16.77 56 VAL D N 1
ATOM 6160 C CA . VAL D 1 55 ? -3.220 6.461 15.858 1.00 16.46 56 VAL D CA 1
ATOM 6161 C C . VAL D 1 55 ? -3.119 4.946 15.605 1.00 17.47 56 VAL D C 1
ATOM 6162 O O . VAL D 1 55 ? -3.432 4.458 14.506 1.00 20.46 56 VAL D O 1
ATOM 6166 N N . PHE D 1 56 ? -2.648 4.209 16.612 1.00 16.81 57 PHE D N 1
ATOM 6167 C CA . PHE D 1 56 ? -2.576 2.751 16.545 1.00 16.52 57 PHE D CA 1
ATOM 6168 C C . PHE D 1 56 ? -3.491 2.068 17.566 1.00 20.80 57 PHE D C 1
ATOM 6169 O O . PHE D 1 56 ? -3.417 2.335 18.766 1.00 20.30 57 PHE D O 1
ATOM 6177 N N . ALA D 1 57 ? -4.330 1.160 17.074 1.00 19.79 58 ALA D N 1
ATOM 6178 C CA . ALA D 1 57 ? -5.279 0.451 17.934 1.00 21.88 58 ALA D CA 1
ATOM 6179 C C . ALA D 1 57 ? -5.448 -0.973 17.435 1.00 22.10 58 ALA D C 1
ATOM 6180 O O . ALA D 1 57 ? -5.020 -1.299 16.337 1.00 21.74 58 ALA D O 1
ATOM 6182 N N . GLY D 1 58 ? -6.053 -1.828 18.253 1.00 18.67 59 GLY D N 1
ATOM 6183 C CA . GLY D 1 58 ? -6.315 -3.195 17.849 1.00 20.81 59 GLY D CA 1
ATOM 6184 C C . GLY D 1 58 ? -7.791 -3.524 17.925 1.00 24.70 59 GLY D C 1
ATOM 6185 O O . GLY D 1 58 ? -8.452 -3.145 18.888 1.00 22.88 59 GLY D O 1
ATOM 6186 N N . ALA D 1 59 ? -8.304 -4.199 16.895 1.00 20.62 60 ALA D N 1
ATOM 6187 C CA . ALA D 1 59 ? -9.672 -4.753 16.892 1.00 24.52 60 ALA D CA 1
ATOM 6188 C C . ALA D 1 59 ? -9.774 -5.956 17.834 1.00 22.86 60 ALA D C 1
ATOM 6189 O O . ALA D 1 59 ? -8.790 -6.642 18.072 1.00 25.76 60 ALA D O 1
ATOM 6191 N N . GLY D 1 60 ? -10.972 -6.250 18.332 1.00 25.54 61 GLY D N 1
ATOM 6192 C CA . GLY D 1 60 ? -11.134 -7.434 19.177 1.00 24.99 61 GLY D CA 1
ATOM 6193 C C . GLY D 1 60 ? -10.669 -7.213 20.611 1.00 23.65 61 GLY D C 1
ATOM 6194 O O . GLY D 1 60 ? -10.851 -6.128 21.158 1.00 25.38 61 GLY D O 1
ATOM 6195 N N . ARG D 1 61 ? -10.037 -8.238 21.190 1.00 24.03 62 ARG D N 1
ATOM 6196 C CA A ARG D 1 61 ? -9.735 -8.309 22.627 0.50 27.18 62 ARG D CA 1
ATOM 6197 C CA B ARG D 1 61 ? -9.763 -8.241 22.634 0.50 28.10 62 ARG D CA 1
ATOM 6198 C C . ARG D 1 61 ? -8.412 -7.658 23.055 1.00 28.41 62 ARG D C 1
ATOM 6199 O O . ARG D 1 61 ? -8.175 -7.436 24.253 1.00 23.51 62 ARG D O 1
ATOM 6214 N N . ASN D 1 62 ? -7.530 -7.382 22.095 1.00 21.67 63 ASN D N 1
ATOM 6215 C CA . ASN D 1 62 ? -6.222 -6.792 22.443 1.00 20.66 63 ASN D CA 1
ATOM 6216 C C . ASN D 1 62 ? -5.670 -5.807 21.409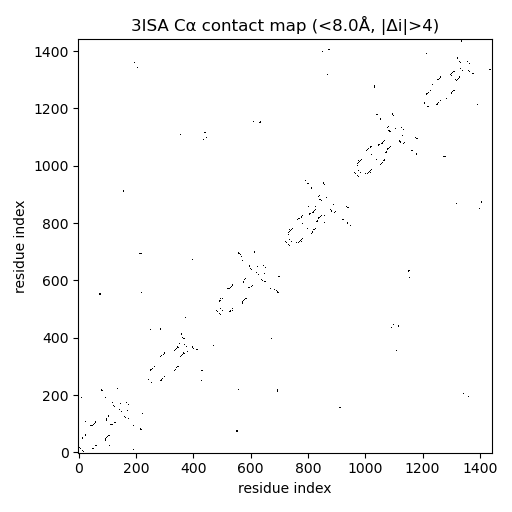 1.00 23.53 63 ASN D C 1
ATOM 6217 O O . ASN D 1 62 ? -6.309 -5.550 20.375 1.00 20.78 63 ASN D O 1
ATOM 6222 N N . PHE D 1 63 ? -4.485 -5.276 21.706 1.00 19.17 64 PHE D N 1
ATOM 6223 C CA . PHE D 1 63 ? -3.718 -4.430 20.782 1.00 19.97 64 PHE D CA 1
ATOM 6224 C C . PHE D 1 63 ? -2.936 -5.328 19.797 1.00 21.24 64 PHE D C 1
ATOM 6225 O O . PHE D 1 63 ? -3.211 -5.304 18.591 1.00 18.27 64 PHE D O 1
ATOM 6233 N N . SER D 1 64 ? -1.990 -6.118 20.313 1.00 16.32 65 SER D N 1
ATOM 6234 C CA . SER D 1 64 ? -1.263 -7.134 19.525 1.00 17.51 65 SER D CA 1
ATOM 6235 C C . SER D 1 64 ? -0.486 -8.138 20.387 1.00 17.35 65 SER D C 1
ATOM 6236 O O . SER D 1 64 ? 0.205 -7.762 21.350 1.00 19.02 65 SER D O 1
ATOM 6239 N N . ALA D 1 65 ? -0.554 -9.402 19.976 1.00 19.22 66 ALA D N 1
ATOM 6240 C CA . ALA D 1 65 ? 0.261 -10.473 20.550 1.00 20.64 66 ALA D CA 1
ATOM 6241 C C . ALA D 1 65 ? 1.646 -10.599 19.910 1.00 20.76 66 ALA D C 1
ATOM 6242 O O . ALA D 1 65 ? 2.375 -11.544 20.209 1.00 23.40 66 ALA D O 1
ATOM 6244 N N . GLY D 1 66 ? 2.024 -9.642 19.052 1.00 18.97 67 GLY D N 1
ATOM 6245 C CA . GLY D 1 66 ? 3.369 -9.637 18.475 1.00 22.15 67 GLY D CA 1
ATOM 6246 C C . GLY D 1 66 ? 3.525 -10.640 17.349 1.00 21.02 67 GLY D C 1
ATOM 6247 O O . GLY D 1 66 ? 2.561 -10.958 16.692 1.00 18.62 67 GLY D O 1
ATOM 6248 N N . PHE D 1 67 ? 4.744 -11.143 17.146 1.00 19.70 68 PHE D N 1
ATOM 6249 C CA . PHE D 1 67 ? 5.072 -12.048 16.040 1.00 21.52 68 PHE D CA 1
ATOM 6250 C C . PHE D 1 67 ? 4.079 -13.225 15.940 1.00 21.13 68 PHE D C 1
ATOM 6251 O O . PHE D 1 67 ? 3.793 -13.904 16.932 1.00 19.14 68 PHE D O 1
ATOM 6259 N N . ASP D 1 68 ? 3.522 -13.413 14.751 1.00 18.49 69 ASP D N 1
ATOM 6260 C CA . ASP D 1 68 ? 2.625 -14.535 14.486 1.00 17.33 69 ASP D CA 1
ATOM 6261 C C . ASP D 1 68 ? 3.420 -15.832 14.334 1.00 17.29 69 ASP D C 1
ATOM 6262 O O . ASP D 1 68 ? 4.072 -16.062 13.304 1.00 22.81 69 ASP D O 1
ATOM 6267 N N . PHE D 1 69 ? 3.357 -16.680 15.360 1.00 20.74 70 PHE D N 1
ATOM 6268 C CA . PHE D 1 69 ? 4.076 -17.963 15.355 1.00 25.88 70 PHE D CA 1
ATOM 6269 C C . PHE D 1 69 ? 3.351 -19.127 14.649 1.00 27.34 70 PHE D C 1
ATOM 6270 O O . PHE D 1 69 ? 3.911 -20.228 14.561 1.00 28.18 70 PHE D O 1
ATOM 6278 N N . THR D 1 70 ? 2.130 -18.889 14.166 1.00 24.28 71 THR D N 1
ATOM 6279 C CA . THR D 1 70 ? 1.393 -19.872 13.353 1.00 26.09 71 THR D CA 1
ATOM 6280 C C . THR D 1 70 ? 2.239 -20.326 12.171 1.00 28.33 71 THR D C 1
ATOM 6281 O O . THR D 1 70 ? 2.714 -19.499 11.391 1.00 31.56 71 THR D O 1
ATOM 6285 N N . ASP D 1 71 ? 2.440 -21.635 12.048 1.00 32.19 72 ASP D N 1
ATOM 6286 C CA . ASP D 1 71 ? 3.229 -22.197 10.926 1.00 39.70 72 ASP D CA 1
ATOM 6287 C C . ASP D 1 71 ? 4.689 -21.684 10.828 1.00 35.93 72 ASP D C 1
ATOM 6288 O O . ASP D 1 71 ? 5.269 -21.646 9.731 1.00 37.60 72 ASP D O 1
ATOM 6293 N N . TYR D 1 72 ? 5.282 -21.299 11.966 1.00 32.45 73 TYR D N 1
ATOM 6294 C CA . TYR D 1 72 ? 6.709 -20.960 11.992 1.00 28.15 73 TYR D CA 1
ATOM 6295 C C . TYR D 1 72 ? 7.548 -22.197 11.635 1.00 26.14 73 TYR D C 1
ATOM 6296 O O . TYR D 1 72 ? 8.641 -22.068 11.057 1.00 24.11 73 TYR D O 1
ATOM 6305 N N . GLU D 1 73 ? 7.033 -23.391 11.961 1.00 23.45 74 GLU D N 1
ATOM 6306 C CA . GLU D 1 73 ? 7.723 -24.652 11.641 1.00 31.86 74 GLU D CA 1
ATOM 6307 C C . GLU D 1 73 ? 7.972 -24.866 10.143 1.00 24.50 74 GLU D C 1
ATOM 6308 O O . GLU D 1 73 ? 8.965 -25.475 9.757 1.00 30.55 74 GLU D O 1
ATOM 6314 N N . THR D 1 74 ? 7.074 -24.353 9.310 1.00 27.23 75 THR D N 1
ATOM 6315 C CA . THR D 1 74 ? 7.201 -24.487 7.863 1.00 33.08 75 THR D CA 1
ATOM 6316 C C . THR D 1 74 ? 7.914 -23.296 7.215 1.00 33.98 75 THR D C 1
ATOM 6317 O O . THR D 1 74 ? 8.052 -23.237 5.988 1.00 35.65 75 THR D O 1
ATOM 6321 N N . GLN D 1 75 ? 8.376 -22.353 8.033 1.00 29.65 76 GLN D N 1
ATOM 6322 C CA . GLN D 1 75 ? 9.174 -21.247 7.501 1.00 27.09 76 GLN D CA 1
ATOM 6323 C C . GLN D 1 75 ? 10.636 -21.484 7.827 1.00 25.11 76 GLN D C 1
ATOM 6324 O O . GLN D 1 75 ? 10.955 -22.098 8.843 1.00 26.62 76 GLN D O 1
ATOM 6330 N N . SER D 1 76 ? 11.529 -21.019 6.962 1.00 23.04 77 SER D N 1
ATOM 6331 C CA . SER D 1 76 ? 12.954 -21.252 7.181 1.00 22.36 77 SER D CA 1
ATOM 6332 C C . SER D 1 76 ? 13.512 -20.289 8.219 1.00 22.09 77 SER D C 1
ATOM 6333 O O . SER D 1 76 ? 12.847 -19.312 8.574 1.00 17.84 77 SER D O 1
ATOM 6336 N N . GLU D 1 77 ? 14.735 -20.560 8.685 1.00 21.15 78 GLU D N 1
ATOM 6337 C CA A GLU D 1 77 ? 15.454 -19.654 9.583 0.50 22.70 78 GLU D CA 1
ATOM 6338 C CA B GLU D 1 77 ? 15.453 -19.656 9.583 0.50 22.81 78 GLU D CA 1
ATOM 6339 C C . GLU D 1 77 ? 15.542 -18.262 8.969 1.00 23.36 78 GLU D C 1
ATOM 6340 O O . GLU D 1 77 ? 15.366 -17.262 9.665 1.00 20.68 78 GLU D O 1
ATOM 6351 N N . GLY D 1 78 ? 15.808 -18.226 7.661 1.00 23.06 79 GLY D N 1
ATOM 6352 C CA . GLY D 1 78 ? 15.897 -16.992 6.874 1.00 17.82 79 GLY D CA 1
ATOM 6353 C C . GLY D 1 78 ? 14.579 -16.228 6.835 1.00 21.06 79 GLY D C 1
ATOM 6354 O O . GLY D 1 78 ? 14.545 -15.005 7.048 1.00 21.56 79 GLY D O 1
ATOM 6355 N N . ASP D 1 79 ? 13.501 -16.951 6.551 1.00 16.43 80 ASP D N 1
ATOM 6356 C CA . ASP D 1 79 ? 12.150 -16.392 6.532 1.00 20.45 80 ASP D CA 1
ATOM 6357 C C . ASP D 1 79 ? 11.846 -15.673 7.841 1.00 19.05 80 ASP D C 1
ATOM 6358 O O . ASP D 1 79 ? 11.293 -14.578 7.821 1.00 16.57 80 ASP D O 1
ATOM 6363 N N . LEU D 1 80 ? 12.190 -16.313 8.965 1.00 16.88 81 LEU D N 1
ATOM 6364 C CA . LEU D 1 80 ? 11.896 -15.774 10.297 1.00 19.50 81 LEU D CA 1
ATOM 6365 C C . LEU D 1 80 ? 12.741 -14.532 10.589 1.00 20.02 81 LEU D C 1
ATOM 6366 O O . LEU D 1 80 ? 12.237 -13.545 11.148 1.00 16.91 81 LEU D O 1
ATOM 6371 N N . LEU D 1 81 ? 14.013 -14.590 10.203 1.00 15.30 82 LEU D N 1
ATOM 6372 C CA . LEU D 1 81 ? 14.916 -13.434 10.312 1.00 14.33 82 LEU D CA 1
ATOM 6373 C C . LEU D 1 81 ? 14.382 -12.225 9.543 1.00 19.38 82 LEU D C 1
ATOM 6374 O O . LEU D 1 81 ? 14.323 -11.130 10.092 1.00 14.04 82 LEU D O 1
ATOM 6379 N N . LEU D 1 82 ? 13.991 -12.432 8.285 1.00 16.17 83 LEU D N 1
ATOM 6380 C CA . LEU D 1 82 ? 13.428 -11.362 7.464 1.00 16.35 83 LEU D CA 1
ATOM 6381 C C . LEU D 1 82 ? 12.206 -10.723 8.141 1.00 17.52 83 LEU D C 1
ATOM 6382 O O . LEU D 1 82 ? 12.107 -9.499 8.225 1.00 14.98 83 LEU D O 1
ATOM 6387 N N . ARG D 1 83 ? 11.307 -11.557 8.650 1.00 14.63 84 ARG D N 1
ATOM 6388 C CA . ARG D 1 83 ? 10.119 -11.044 9.311 1.00 16.95 84 ARG D CA 1
ATOM 6389 C C . ARG D 1 83 ? 10.449 -10.198 10.569 1.00 15.50 84 ARG D C 1
ATOM 6390 O O . ARG D 1 83 ? 9.829 -9.159 10.813 1.00 13.57 84 ARG D O 1
ATOM 6398 N N . MET D 1 84 ? 11.432 -10.635 11.346 1.00 18.17 85 MET D N 1
ATOM 6399 C CA . MET D 1 84 ? 11.893 -9.856 12.499 1.00 17.79 85 MET D CA 1
ATOM 6400 C C . MET D 1 84 ? 12.579 -8.538 12.098 1.00 15.03 85 MET D C 1
ATOM 6401 O O . MET D 1 84 ? 12.352 -7.501 12.712 1.00 15.85 85 MET D O 1
ATOM 6406 N N . VAL D 1 85 ? 13.406 -8.584 11.048 1.00 13.26 86 VAL D N 1
ATOM 6407 C CA . VAL D 1 85 ? 14.039 -7.385 10.511 1.00 14.85 86 VAL D CA 1
ATOM 6408 C C . VAL D 1 85 ? 13.015 -6.370 10.028 1.00 17.32 86 VAL D C 1
ATOM 6409 O O . VAL D 1 85 ? 13.116 -5.190 10.367 1.00 16.89 86 VAL D O 1
ATOM 6413 N N . ARG D 1 86 ? 12.001 -6.843 9.294 1.00 17.65 87 ARG D N 1
ATOM 6414 C CA . ARG D 1 86 ? 10.937 -5.965 8.821 1.00 16.48 87 ARG D CA 1
ATOM 6415 C C . ARG D 1 86 ? 10.130 -5.366 9.990 1.00 18.13 87 ARG D C 1
ATOM 6416 O O . ARG D 1 86 ? 9.752 -4.202 9.942 1.00 14.53 87 ARG D O 1
ATOM 6424 N N . ILE D 1 87 ? 9.878 -6.160 11.031 1.00 17.34 88 ILE D N 1
ATOM 6425 C CA . ILE D 1 87 ? 9.276 -5.637 12.266 1.00 17.60 88 ILE D CA 1
ATOM 6426 C C . ILE D 1 87 ? 10.138 -4.503 12.845 1.00 16.12 88 ILE D C 1
ATOM 6427 O O . ILE D 1 87 ? 9.631 -3.416 13.107 1.00 15.89 88 ILE D O 1
ATOM 6432 N N . GLU D 1 88 ? 11.442 -4.727 13.007 1.00 14.21 89 GLU D N 1
ATOM 6433 C CA . GLU D 1 88 ? 12.304 -3.653 13.549 1.00 16.35 89 GLU D CA 1
ATOM 6434 C C . GLU D 1 88 ? 12.342 -2.421 12.635 1.00 16.50 89 GLU D C 1
ATOM 6435 O O . GLU D 1 88 ? 12.359 -1.296 13.125 1.00 16.67 89 GLU D O 1
ATOM 6441 N N . MET D 1 89 ? 12.330 -2.634 11.314 1.00 14.61 90 MET D N 1
ATOM 6442 C CA . MET D 1 89 ? 12.290 -1.523 10.381 1.00 12.29 90 MET D CA 1
ATOM 6443 C C . MET D 1 89 ? 10.981 -0.709 10.571 1.00 16.85 90 MET D C 1
ATOM 6444 O O . MET D 1 89 ? 11.004 0.525 10.614 1.00 16.64 90 MET D O 1
ATOM 6449 N N . LEU D 1 90 ? 9.870 -1.416 10.754 1.00 15.57 91 LEU D N 1
ATOM 6450 C CA . LEU D 1 90 ? 8.592 -0.793 11.064 1.00 17.80 91 LEU D CA 1
ATOM 6451 C C . LEU D 1 90 ? 8.648 0.009 12.373 1.00 14.93 91 LEU D C 1
ATOM 6452 O O . LEU D 1 90 ? 8.219 1.175 12.405 1.00 13.44 91 LEU D O 1
ATOM 6457 N N . LEU D 1 91 ? 9.192 -0.599 13.425 1.00 15.88 92 LEU D N 1
ATOM 6458 C CA . LEU D 1 91 ? 9.261 0.056 14.743 1.00 15.20 92 LEU D CA 1
ATOM 6459 C C . LEU D 1 91 ? 10.084 1.355 14.674 1.00 17.38 92 LEU D C 1
ATOM 6460 O O . LEU D 1 91 ? 9.729 2.374 15.265 1.00 16.03 92 LEU D O 1
ATOM 6465 N N . GLN D 1 92 ? 11.168 1.316 13.906 1.00 16.22 93 GLN D N 1
ATOM 6466 C CA . GLN D 1 92 ? 12.009 2.488 13.756 1.00 18.12 93 GLN D CA 1
ATOM 6467 C C . GLN D 1 92 ? 11.300 3.609 12.982 1.00 19.37 93 GLN D C 1
ATOM 6468 O O . GLN D 1 92 ? 11.457 4.790 13.312 1.00 18.39 93 GLN D O 1
ATOM 6474 N N . ARG D 1 93 ? 10.511 3.241 11.970 1.00 19.93 94 ARG D N 1
ATOM 6475 C CA . ARG D 1 93 ? 9.718 4.204 11.211 1.00 18.86 94 ARG D CA 1
ATOM 6476 C C . ARG D 1 93 ? 8.676 4.878 12.104 1.00 16.52 94 ARG D C 1
ATOM 6477 O O . ARG D 1 93 ? 8.511 6.089 12.051 1.00 17.21 94 ARG D O 1
ATOM 6485 N N . VAL D 1 94 ? 8.007 4.087 12.936 1.00 13.31 95 VAL D N 1
ATOM 6486 C CA . VAL D 1 94 ? 7.016 4.627 13.886 1.00 13.70 95 VAL D CA 1
ATOM 6487 C C . VAL D 1 94 ? 7.710 5.500 14.957 1.00 13.79 95 VAL D C 1
ATOM 6488 O O . VAL D 1 94 ? 7.292 6.654 15.195 1.00 14.50 95 VAL D O 1
ATOM 6492 N N . ALA D 1 95 ? 8.784 4.971 15.551 1.00 14.70 96 ALA D N 1
ATOM 6493 C CA . ALA D 1 95 ? 9.542 5.691 16.604 1.00 18.83 96 ALA D CA 1
ATOM 6494 C C . ALA D 1 95 ? 10.085 7.043 16.157 1.00 20.28 96 ALA D C 1
ATOM 6495 O O . ALA D 1 95 ? 10.011 8.025 16.911 1.00 19.10 96 ALA D O 1
ATOM 6497 N N . GLY D 1 96 ? 10.622 7.084 14.939 1.00 18.56 97 GLY D N 1
ATOM 6498 C CA . GLY D 1 96 ? 11.215 8.299 14.365 1.00 18.95 97 GLY D CA 1
ATOM 6499 C C . GLY D 1 96 ? 10.254 9.113 13.499 1.00 21.78 97 GLY D C 1
ATOM 6500 O O . GLY D 1 96 ? 10.687 9.942 12.703 1.00 19.96 97 GLY D O 1
ATOM 6501 N N . SER D 1 97 ? 8.954 8.887 13.656 1.00 16.48 98 SER D N 1
ATOM 6502 C CA . SER D 1 97 ? 7.947 9.530 12.796 1.00 15.10 98 SER D CA 1
ATOM 6503 C C . SER D 1 97 ? 7.943 11.065 12.986 1.00 15.11 98 SER D C 1
ATOM 6504 O O . SER D 1 97 ? 7.991 11.545 14.118 1.00 18.80 98 SER D O 1
ATOM 6507 N N . PRO D 1 98 ? 7.860 11.819 11.880 1.00 19.27 99 PRO D N 1
ATOM 6508 C CA . PRO D 1 98 ? 7.558 13.259 11.946 1.00 20.13 99 PRO D CA 1
ATOM 6509 C C . PRO D 1 98 ? 6.134 13.528 12.443 1.00 19.16 99 PRO D C 1
ATOM 6510 O O . PRO D 1 98 ? 5.838 14.648 12.869 1.00 20.32 99 PRO D O 1
ATOM 6514 N N . SER D 1 99 ? 5.246 12.539 12.338 1.00 20.00 100 SER D N 1
ATOM 6515 C CA . SER D 1 99 ? 3.895 12.664 12.911 1.00 19.33 100 SER D CA 1
ATOM 6516 C C . SER D 1 99 ? 3.967 12.453 14.414 1.00 21.90 100 SER D C 1
ATOM 6517 O O . SER D 1 99 ? 4.805 11.694 14.893 1.00 17.72 100 SER D O 1
ATOM 6520 N N . LEU D 1 100 ? 3.071 13.094 15.163 1.00 19.20 101 LEU D N 1
ATOM 6521 C CA . LEU D 1 100 ? 2.807 12.649 16.537 1.00 17.07 101 LEU D CA 1
ATOM 6522 C C . LEU D 1 100 ? 2.202 11.239 16.425 1.00 21.85 101 LEU D C 1
ATOM 6523 O O . LEU D 1 100 ? 1.473 10.941 15.468 1.00 20.00 101 LEU D O 1
ATOM 6528 N N . THR D 1 101 ? 2.516 10.369 17.379 1.00 16.98 102 THR D N 1
ATOM 6529 C CA . THR D 1 101 ? 1.976 9.001 17.363 1.00 14.79 102 THR D CA 1
ATOM 6530 C C . THR D 1 101 ? 1.299 8.692 18.690 1.00 21.09 102 THR D C 1
ATOM 6531 O O . THR D 1 101 ? 1.801 9.078 19.757 1.00 19.00 102 THR D O 1
ATOM 6535 N N . LEU D 1 102 ? 0.160 8.004 18.605 1.00 20.12 103 LEU D N 1
ATOM 6536 C CA . LEU D 1 102 ? -0.658 7.655 19.754 1.00 17.81 103 LEU D CA 1
ATOM 6537 C C . LEU D 1 102 ? -1.032 6.177 19.684 1.00 19.04 103 LEU D C 1
ATOM 6538 O O . LEU D 1 102 ? -1.549 5.696 18.668 1.00 18.74 103 LEU D O 1
ATOM 6543 N N . ALA D 1 103 ? -0.806 5.456 20.770 1.00 17.15 104 ALA D N 1
ATOM 6544 C CA . ALA D 1 103 ? -1.194 4.057 20.816 1.00 15.28 104 ALA D CA 1
ATOM 6545 C C . ALA D 1 103 ? -2.189 3.844 21.951 1.00 19.44 104 ALA D C 1
ATOM 6546 O O . ALA D 1 103 ? -2.074 4.462 23.005 1.00 22.39 104 ALA D O 1
ATOM 6548 N N . LEU D 1 104 ? -3.147 2.958 21.717 1.00 17.05 105 LEU D N 1
ATOM 6549 C CA . LEU D 1 104 ? -4.219 2.698 22.658 1.00 19.71 105 LEU D CA 1
ATOM 6550 C C . LEU D 1 104 ? -4.337 1.192 22.821 1.00 22.17 105 LEU D C 1
ATOM 6551 O O . LEU D 1 104 ? -4.774 0.493 21.897 1.00 21.76 105 LEU D O 1
ATOM 6556 N N . ALA D 1 105 ? -3.884 0.690 23.972 1.00 22.14 106 ALA D N 1
ATOM 6557 C CA . ALA D 1 105 ? -3.787 -0.753 24.202 1.00 23.06 106 ALA D CA 1
ATOM 6558 C C . ALA D 1 105 ? -4.867 -1.234 25.152 1.00 25.58 106 ALA D C 1
ATOM 6559 O O . ALA D 1 105 ? -5.289 -0.500 26.047 1.00 22.97 106 ALA D O 1
ATOM 6561 N N . HIS D 1 106 ? -5.290 -2.474 24.942 1.00 25.40 107 HIS D N 1
ATOM 6562 C CA . HIS D 1 106 ? -6.209 -3.150 25.832 1.00 26.71 107 HIS D CA 1
ATOM 6563 C C . HIS D 1 106 ? -5.862 -4.623 25.785 1.00 27.47 107 HIS D C 1
ATOM 6564 O O . HIS D 1 106 ? -5.081 -5.037 24.926 1.00 25.04 107 HIS D O 1
ATOM 6571 N N . GLY D 1 107 ? -6.380 -5.404 26.735 1.00 23.45 108 GLY D N 1
ATOM 6572 C CA . GLY D 1 107 ? -6.159 -6.844 26.739 1.00 24.71 108 GLY D CA 1
ATOM 6573 C C . GLY D 1 107 ? -4.702 -7.232 26.971 1.00 24.67 108 GLY D C 1
ATOM 6574 O O . GLY D 1 107 ? -3.891 -6.414 27.447 1.00 24.35 108 GLY D O 1
ATOM 6575 N N . ARG D 1 108 ? -4.385 -8.471 26.603 1.00 29.93 109 ARG D N 1
ATOM 6576 C CA A ARG D 1 108 ? -3.064 -9.055 26.820 0.50 28.33 109 ARG D CA 1
ATOM 6577 C CA B ARG D 1 108 ? -3.058 -9.040 26.824 0.50 26.69 109 ARG D CA 1
ATOM 6578 C C . ARG D 1 108 ? -2.174 -8.881 25.587 1.00 22.92 109 ARG D C 1
ATOM 6579 O O . ARG D 1 108 ? -2.491 -9.380 24.500 1.00 21.50 109 ARG D O 1
ATOM 6594 N N . ASN D 1 109 ? -1.065 -8.184 25.770 1.00 24.95 110 ASN D N 1
ATOM 6595 C CA . ASN D 1 109 ? -0.185 -7.821 24.667 1.00 18.94 110 ASN D CA 1
ATOM 6596 C C . ASN D 1 109 ? 1.219 -8.361 24.852 1.00 23.32 110 ASN D C 1
ATOM 6597 O O . ASN D 1 109 ? 1.731 -8.400 25.975 1.00 19.51 110 ASN D O 1
ATOM 6602 N N . PHE D 1 110 ? 1.838 -8.768 23.746 1.00 19.22 111 PHE D N 1
ATOM 6603 C CA . PHE D 1 110 ? 3.070 -9.550 23.791 1.00 19.80 111 PHE D CA 1
ATOM 6604 C C . PHE D 1 110 ? 4.092 -9.091 22.763 1.00 25.43 111 PHE D C 1
ATOM 6605 O O . PHE D 1 110 ? 3.723 -8.722 21.640 1.00 19.45 111 PHE D O 1
ATOM 6613 N N . GLY D 1 111 ? 5.367 -9.158 23.152 1.00 20.95 112 GLY D N 1
ATOM 6614 C CA . GLY D 1 111 ? 6.493 -9.052 22.215 1.00 22.86 112 GLY D CA 1
ATOM 6615 C C . GLY D 1 111 ? 6.490 -7.814 21.329 1.00 18.61 112 GLY D C 1
ATOM 6616 O O . GLY D 1 111 ? 6.342 -6.700 21.820 1.00 16.38 112 GLY D O 1
ATOM 6617 N N . ALA D 1 112 ? 6.615 -8.020 20.017 1.00 19.39 113 ALA D N 1
ATOM 6618 C CA . ALA D 1 112 ? 6.611 -6.934 19.045 1.00 20.37 113 ALA D CA 1
ATOM 6619 C C . ALA D 1 112 ? 5.341 -6.057 19.116 1.00 21.63 113 ALA D C 1
ATOM 6620 O O . ALA D 1 112 ? 5.376 -4.884 18.753 1.00 21.25 113 ALA D O 1
ATOM 6622 N N . GLY D 1 113 ? 4.240 -6.641 19.593 1.00 22.19 114 GLY D N 1
ATOM 6623 C CA . GLY D 1 113 ? 3.023 -5.883 19.922 1.00 20.68 114 GLY D CA 1
ATOM 6624 C C . GLY D 1 113 ? 3.264 -4.806 20.962 1.00 22.07 114 GLY D C 1
ATOM 6625 O O . GLY D 1 113 ? 2.862 -3.646 20.791 1.00 18.10 114 GLY D O 1
ATOM 6626 N N . VAL D 1 114 ? 3.922 -5.184 22.052 1.00 20.73 115 VAL D N 1
ATOM 6627 C CA . VAL D 1 114 ? 4.320 -4.227 23.076 1.00 17.03 115 VAL D CA 1
ATOM 6628 C C . VAL D 1 114 ? 5.344 -3.237 22.513 1.00 17.30 115 VAL D C 1
ATOM 6629 O O . VAL D 1 114 ? 5.288 -2.060 22.829 1.00 17.04 115 VAL D O 1
ATOM 6633 N N . ASP D 1 115 ? 6.253 -3.698 21.652 1.00 16.27 116 ASP D N 1
ATOM 6634 C CA . ASP D 1 115 ? 7.247 -2.779 21.078 1.00 17.93 116 ASP D CA 1
ATOM 6635 C C . ASP D 1 115 ? 6.614 -1.712 20.148 1.00 15.50 116 ASP D C 1
ATOM 6636 O O . ASP D 1 115 ? 7.048 -0.545 20.113 1.00 14.60 116 ASP D O 1
ATOM 6641 N N . LEU D 1 116 ? 5.587 -2.120 19.412 1.00 16.94 117 LEU D N 1
ATOM 6642 C CA . LEU D 1 116 ? 4.873 -1.196 18.540 1.00 18.24 117 LEU D CA 1
ATOM 6643 C C . LEU D 1 116 ? 4.210 -0.104 19.374 1.00 18.35 117 LEU D C 1
ATOM 6644 O O . LEU D 1 116 ? 4.301 1.083 19.046 1.00 18.55 117 LEU D O 1
ATOM 6649 N N . PHE D 1 117 ? 3.563 -0.530 20.457 1.00 18.38 118 PHE D N 1
ATOM 6650 C CA . PHE D 1 117 ? 3.010 0.354 21.463 1.00 18.26 118 PHE D CA 1
ATOM 6651 C C . PHE D 1 117 ? 4.085 1.322 22.011 1.00 13.98 118 PHE D C 1
ATOM 6652 O O . PHE D 1 117 ? 3.869 2.545 22.029 1.00 17.29 118 PHE D O 1
ATOM 6660 N N . ALA D 1 118 ? 5.245 0.772 22.401 1.00 19.29 119 ALA D N 1
ATOM 6661 C CA . ALA D 1 118 ? 6.387 1.550 22.939 1.00 20.87 119 ALA D CA 1
ATOM 6662 C C . ALA D 1 118 ? 6.922 2.607 21.971 1.00 20.20 119 ALA D C 1
ATOM 6663 O O . ALA D 1 118 ? 7.342 3.685 22.401 1.00 18.38 119 ALA D O 1
ATOM 6665 N N . ALA D 1 119 ? 6.900 2.288 20.667 1.00 19.98 120 ALA D N 1
ATOM 6666 C CA . ALA D 1 119 ? 7.391 3.179 19.605 1.00 18.56 120 ALA D CA 1
ATOM 6667 C C . ALA D 1 119 ? 6.549 4.458 19.479 1.00 18.97 120 ALA D C 1
ATOM 6668 O O . ALA D 1 119 ? 7.002 5.453 18.919 1.00 16.54 120 ALA D O 1
ATOM 6670 N N . CYS D 1 120 ? 5.320 4.416 19.992 1.00 16.76 121 CYS D N 1
ATOM 6671 C CA . CYS D 1 120 ? 4.423 5.570 19.942 1.00 18.94 121 CYS D CA 1
ATOM 6672 C C . CYS D 1 120 ? 4.667 6.516 21.106 1.00 24.17 121 CYS D C 1
ATOM 6673 O O . CYS D 1 120 ? 4.982 6.056 22.195 1.00 21.67 121 CYS D O 1
ATOM 6676 N N . LYS D 1 121 ? 4.512 7.821 20.863 1.00 16.28 122 LYS D N 1
ATOM 6677 C CA . LYS D 1 121 ? 4.889 8.852 21.827 1.00 18.76 122 LYS D CA 1
ATOM 6678 C C . LYS D 1 121 ? 3.859 9.024 22.942 1.00 23.00 122 LYS D C 1
ATOM 6679 O O . LYS D 1 121 ? 4.240 9.155 24.108 1.00 22.01 122 LYS D O 1
ATOM 6685 N N . TRP D 1 122 ? 2.574 9.052 22.584 1.00 20.17 123 TRP D N 1
ATOM 6686 C CA . TRP D 1 122 ? 1.481 9.101 23.577 1.00 22.89 123 TRP D CA 1
ATOM 6687 C C . TRP D 1 122 ? 0.946 7.681 23.742 1.00 25.25 123 TRP D C 1
ATOM 6688 O O . TRP D 1 122 ? 0.524 7.046 22.769 1.00 24.77 123 TRP D O 1
ATOM 6699 N N . ARG D 1 123 ? 0.998 7.154 24.962 1.00 19.19 124 ARG D N 1
ATOM 6700 C CA A ARG D 1 123 ? 0.633 5.764 25.187 0.50 20.09 124 ARG D CA 1
ATOM 6701 C CA B ARG D 1 123 ? 0.641 5.765 25.203 0.50 22.86 124 ARG D CA 1
ATOM 6702 C C . ARG D 1 123 ? -0.381 5.657 26.317 1.00 25.62 124 ARG D C 1
ATOM 6703 O O . ARG D 1 123 ? -0.126 6.123 27.428 1.00 28.25 124 ARG D O 1
ATOM 6718 N N . TYR D 1 124 ? -1.526 5.048 26.012 1.00 22.97 125 TYR D N 1
ATOM 6719 C CA . TYR D 1 124 ? -2.598 4.859 26.993 1.00 26.06 125 TYR D CA 1
ATOM 6720 C C . TYR D 1 124 ? -3.037 3.407 26.964 1.00 27.81 125 TYR D C 1
ATOM 6721 O O . TYR D 1 124 ? -2.948 2.743 25.927 1.00 23.50 125 TYR D O 1
ATOM 6730 N N . CYS D 1 125 ? -3.521 2.903 28.097 1.00 25.79 126 CYS D N 1
ATOM 6731 C CA . CYS D 1 125 ? -4.116 1.575 28.095 1.00 24.04 126 CYS D CA 1
ATOM 6732 C C . CYS D 1 125 ? -5.330 1.500 29.023 1.00 28.09 126 CYS D C 1
ATOM 6733 O O . CYS D 1 125 ? -5.527 2.383 29.851 1.00 29.16 126 CYS D O 1
ATOM 6736 N N . THR D 1 126 ? -6.138 0.459 28.857 1.00 30.66 127 THR D N 1
ATOM 6737 C CA . THR D 1 126 ? -7.245 0.176 29.772 1.00 31.36 127 THR D CA 1
ATOM 6738 C C . THR D 1 126 ? -6.675 -0.291 31.124 1.00 32.10 127 THR D C 1
ATOM 6739 O O . THR D 1 126 ? -5.585 -0.863 31.159 1.00 26.75 127 THR D O 1
ATOM 6743 N N . PRO D 1 127 ? -7.398 -0.045 32.246 1.00 32.72 128 PRO D N 1
ATOM 6744 C CA . PRO D 1 127 ? -6.902 -0.495 33.564 1.00 32.32 128 PRO D CA 1
ATOM 6745 C C . PRO D 1 127 ? -6.646 -1.999 33.668 1.00 34.14 128 PRO D C 1
ATOM 6746 O O . PRO D 1 127 ? -5.860 -2.425 34.511 1.00 39.61 128 PRO D O 1
ATOM 6750 N N . GLU D 1 128 ? -7.293 -2.785 32.810 1.00 30.97 129 GLU D N 1
ATOM 6751 C CA . GLU D 1 128 ? -7.160 -4.240 32.803 1.00 33.43 129 GLU D CA 1
ATOM 6752 C C . GLU D 1 128 ? -6.080 -4.764 31.827 1.00 30.56 129 GLU D C 1
ATOM 6753 O O . GLU D 1 128 ? -5.866 -5.976 31.738 1.00 33.38 129 GLU D O 1
ATOM 6759 N N . ALA D 1 129 ? -5.403 -3.863 31.113 1.00 26.10 130 ALA D N 1
ATOM 6760 C CA . ALA D 1 129 ? -4.409 -4.271 30.096 1.00 26.47 130 ALA D CA 1
ATOM 6761 C C . ALA D 1 129 ? -3.139 -4.869 30.707 1.00 28.53 130 ALA D C 1
ATOM 6762 O O . ALA D 1 129 ? -2.764 -4.546 31.839 1.00 30.75 130 ALA D O 1
ATOM 6764 N N . GLY D 1 130 ? -2.480 -5.735 29.946 1.00 23.99 131 GLY D N 1
ATOM 6765 C CA . GLY D 1 130 ? -1.267 -6.407 30.398 1.00 25.68 131 GLY D CA 1
ATOM 6766 C C . GLY D 1 130 ? -0.244 -6.457 29.276 1.00 27.75 131 GLY D C 1
ATOM 6767 O O . GLY D 1 130 ? -0.601 -6.406 28.086 1.00 23.49 131 GLY D O 1
ATOM 6768 N N . PHE D 1 131 ? 1.030 -6.535 29.652 1.00 23.58 132 PHE D N 1
ATOM 6769 C CA . PHE D 1 131 ? 2.122 -6.453 28.695 1.00 19.90 132 PHE D CA 1
ATOM 6770 C C . PHE D 1 131 ? 3.188 -7.459 29.086 1.00 26.48 132 PHE D C 1
ATOM 6771 O O . PHE D 1 131 ? 3.492 -7.614 30.270 1.00 30.41 132 PHE D O 1
ATOM 6779 N N . ARG D 1 132 ? 3.781 -8.112 28.096 1.00 22.17 133 ARG D N 1
ATOM 6780 C CA . ARG D 1 132 ? 4.961 -8.949 28.315 1.00 23.24 133 ARG D CA 1
ATOM 6781 C C . ARG D 1 132 ? 5.858 -8.949 27.077 1.00 21.59 133 ARG D C 1
ATOM 6782 O O . ARG D 1 132 ? 5.365 -9.089 25.959 1.00 21.42 133 ARG D O 1
ATOM 6790 N N . MET D 1 133 ? 7.170 -8.788 27.264 1.00 20.40 134 MET D N 1
ATOM 6791 C CA . MET D 1 133 ? 8.137 -8.939 26.169 1.00 21.89 134 MET D CA 1
ATOM 6792 C C . MET D 1 133 ? 9.068 -10.095 26.540 1.00 24.62 134 MET D C 1
ATOM 6793 O O . MET D 1 133 ? 10.071 -9.878 27.231 1.00 25.51 134 MET D O 1
ATOM 6798 N N . PRO D 1 134 ? 8.714 -11.333 26.134 1.00 24.79 135 PRO D N 1
ATOM 6799 C CA . PRO D 1 134 ? 9.420 -12.557 26.542 1.00 26.80 135 PRO D CA 1
ATOM 6800 C C . PRO D 1 134 ? 10.519 -13.057 25.599 1.00 25.37 135 PRO D C 1
ATOM 6801 O O . PRO D 1 134 ? 11.100 -14.105 25.865 1.00 22.18 135 PRO D O 1
ATOM 6805 N N . GLY D 1 135 ? 10.812 -12.310 24.531 1.00 26.11 136 GLY D N 1
ATOM 6806 C CA . GLY D 1 135 ? 11.677 -12.786 23.444 1.00 24.18 136 GLY D CA 1
ATOM 6807 C C . GLY D 1 135 ? 13.106 -13.155 23.803 1.00 17.65 136 GLY D C 1
ATOM 6808 O O . GLY D 1 135 ? 13.714 -14.024 23.148 1.00 18.44 136 GLY D O 1
ATOM 6809 N N . LEU D 1 136 ? 13.647 -12.512 24.835 1.00 21.78 137 LEU D N 1
ATOM 6810 C CA . LEU D 1 136 ? 14.965 -12.868 25.348 1.00 17.08 137 LEU D CA 1
ATOM 6811 C C . LEU D 1 136 ? 15.044 -14.335 25.813 1.00 20.67 137 LEU D C 1
ATOM 6812 O O . LEU D 1 136 ? 16.113 -14.922 25.782 1.00 19.03 137 LEU D O 1
ATOM 6817 N N . LYS D 1 137 ? 13.907 -14.922 26.198 1.00 20.59 138 LYS D N 1
ATOM 6818 C CA . LYS D 1 137 ? 13.831 -16.359 26.507 1.00 23.10 138 LYS D CA 1
ATOM 6819 C C . LYS D 1 137 ? 14.212 -17.238 25.325 1.00 24.74 138 LYS D C 1
ATOM 6820 O O . LYS D 1 137 ? 14.607 -18.381 25.507 1.00 23.57 138 LYS D O 1
ATOM 6826 N N . PHE D 1 138 ? 14.069 -16.725 24.109 1.00 20.92 139 PHE D N 1
ATOM 6827 C CA . PHE D 1 138 ? 14.589 -17.455 22.960 1.00 19.84 139 PHE D CA 1
ATOM 6828 C C . PHE D 1 138 ? 15.679 -16.672 22.240 1.00 21.67 139 PHE D C 1
ATOM 6829 O O . PHE D 1 138 ? 15.945 -16.903 21.061 1.00 23.82 139 PHE D O 1
ATOM 6837 N N . GLY D 1 139 ? 16.291 -15.739 22.975 1.00 20.63 140 GLY D N 1
ATOM 6838 C CA . GLY D 1 139 ? 17.496 -15.048 22.519 1.00 19.91 140 GLY D CA 1
ATOM 6839 C C . GLY D 1 139 ? 17.234 -13.812 21.668 1.00 22.03 140 GLY D C 1
ATOM 6840 O O . GLY D 1 139 ? 18.175 -13.180 21.205 1.00 19.70 140 GLY D O 1
ATOM 6841 N N . LEU D 1 140 ? 15.961 -13.465 21.465 1.00 18.24 141 LEU D N 1
ATOM 6842 C CA . LEU D 1 140 ? 15.591 -12.308 20.636 1.00 21.65 141 LEU D CA 1
ATOM 6843 C C . LEU D 1 140 ? 15.876 -10.959 21.319 1.00 22.42 141 LEU D C 1
ATOM 6844 O O . LEU D 1 140 ? 15.453 -10.737 22.455 1.00 21.99 141 LEU D O 1
ATOM 6849 N N . VAL D 1 141 ? 16.582 -10.061 20.624 1.00 18.13 142 VAL D N 1
ATOM 6850 C CA . VAL D 1 141 ? 16.868 -8.740 21.176 1.00 16.85 142 VAL D CA 1
ATOM 6851 C C . VAL D 1 141 ? 16.116 -7.688 20.361 1.00 21.04 142 VAL D C 1
ATOM 6852 O O . VAL D 1 141 ? 16.643 -7.166 19.365 1.00 15.53 142 VAL D O 1
ATOM 6856 N N . LEU D 1 142 ? 14.881 -7.398 20.780 1.00 15.68 143 LEU D N 1
ATOM 6857 C CA . LEU D 1 142 ? 13.964 -6.537 20.014 1.00 17.92 143 LEU D CA 1
ATOM 6858 C C . LEU D 1 142 ? 13.352 -5.458 20.909 1.00 18.71 143 LEU D C 1
ATOM 6859 O O . LEU D 1 142 ? 12.723 -5.774 21.935 1.00 18.48 143 LEU D O 1
ATOM 6864 N N . GLY D 1 143 ? 13.518 -4.196 20.513 1.00 18.47 144 GLY D N 1
ATOM 6865 C CA . GLY D 1 143 ? 12.911 -3.065 21.239 1.00 16.94 144 GLY D CA 1
ATOM 6866 C C . GLY D 1 143 ? 13.607 -2.716 22.541 1.00 18.66 144 GLY D C 1
ATOM 6867 O O . GLY D 1 143 ? 13.138 -1.851 23.300 1.00 15.82 144 GLY D O 1
ATOM 6868 N N . THR D 1 144 ? 14.743 -3.363 22.792 1.00 20.06 145 THR D N 1
ATOM 6869 C CA . THR D 1 144 ? 15.381 -3.340 24.109 1.00 19.20 145 THR D CA 1
ATOM 6870 C C . THR D 1 144 ? 15.788 -1.934 24.558 1.00 15.32 145 THR D C 1
ATOM 6871 O O . THR D 1 144 ? 15.396 -1.480 25.645 1.00 16.48 145 THR D O 1
ATOM 6875 N N . ARG D 1 145 ? 16.553 -1.234 23.720 1.00 15.83 146 ARG D N 1
ATOM 6876 C CA . ARG D 1 145 ? 17.030 0.104 24.063 1.00 14.74 146 ARG D CA 1
ATOM 6877 C C . ARG D 1 145 ? 15.911 1.131 24.107 1.00 19.44 146 ARG D C 1
ATOM 6878 O O . ARG D 1 145 ? 15.944 2.036 24.949 1.00 20.29 146 ARG D O 1
ATOM 6886 N N . ARG D 1 146 ? 14.930 0.996 23.208 1.00 17.95 147 ARG D N 1
ATOM 6887 C CA . ARG D 1 146 ? 13.755 1.890 23.238 1.00 16.20 147 ARG D CA 1
ATOM 6888 C C . ARG D 1 146 ? 12.967 1.721 24.517 1.00 15.59 147 ARG D C 1
ATOM 6889 O O . ARG D 1 146 ? 12.523 2.720 25.116 1.00 15.18 147 ARG D O 1
ATOM 6897 N N . PHE D 1 147 ? 12.803 0.480 24.960 1.00 15.75 148 PHE D N 1
ATOM 6898 C CA . PHE D 1 147 ? 12.116 0.263 26.226 1.00 19.25 148 PHE D CA 1
ATOM 6899 C C . PHE D 1 147 ? 12.926 0.848 27.393 1.00 21.84 148 PHE D C 1
ATOM 6900 O O . PHE D 1 147 ? 12.365 1.531 28.253 1.00 19.98 148 PHE D O 1
ATOM 6908 N N . ARG D 1 148 ? 14.246 0.653 27.360 1.00 20.76 149 ARG D N 1
ATOM 6909 C CA . ARG D 1 148 ? 15.167 1.268 28.315 1.00 20.12 149 ARG D CA 1
ATOM 6910 C C . ARG D 1 148 ? 15.034 2.803 28.397 1.00 21.41 149 ARG D C 1
ATOM 6911 O O . ARG D 1 148 ? 14.942 3.360 29.492 1.00 20.48 149 ARG D O 1
ATOM 6919 N N . ASP D 1 149 ? 14.981 3.459 27.238 1.00 18.96 150 ASP D N 1
ATOM 6920 C CA . ASP D 1 149 ? 14.884 4.918 27.128 1.00 19.85 150 ASP D CA 1
ATOM 6921 C C . ASP D 1 149 ? 13.632 5.475 27.796 1.00 22.87 150 ASP D C 1
ATOM 6922 O O . ASP D 1 149 ? 13.655 6.591 28.316 1.00 21.11 150 ASP D O 1
ATOM 6927 N N . ILE D 1 150 ? 12.566 4.676 27.789 1.00 16.70 151 ILE D N 1
ATOM 6928 C CA . ILE D 1 150 ? 11.297 5.055 28.404 1.00 19.81 151 ILE D CA 1
ATOM 6929 C C . ILE D 1 150 ? 11.327 4.871 29.934 1.00 24.70 151 ILE D C 1
ATOM 6930 O O . ILE D 1 150 ? 11.061 5.822 30.672 1.00 19.13 151 ILE D O 1
ATOM 6935 N N . VAL D 1 151 ? 11.647 3.658 30.390 1.00 18.72 152 VAL D N 1
ATOM 6936 C CA . VAL D 1 151 ? 11.477 3.279 31.793 1.00 24.89 152 VAL D CA 1
ATOM 6937 C C . VAL D 1 151 ? 12.765 3.335 32.636 1.00 22.97 152 VAL D C 1
ATOM 6938 O O . VAL D 1 151 ? 12.706 3.170 33.852 1.00 25.59 152 VAL D O 1
ATOM 6942 N N . GLY D 1 152 ? 13.919 3.560 32.001 1.00 19.79 153 GLY D N 1
ATOM 6943 C CA . GLY D 1 152 ? 15.194 3.570 32.708 1.00 21.33 153 GLY D CA 1
ATOM 6944 C C . GLY D 1 152 ? 15.816 2.177 32.703 1.00 24.24 153 GLY D C 1
ATOM 6945 O O . GLY D 1 152 ? 15.096 1.170 32.669 1.00 21.57 153 GLY D O 1
ATOM 6946 N N . ALA D 1 153 ? 17.151 2.122 32.707 1.00 24.88 154 ALA D N 1
ATOM 6947 C CA . ALA D 1 153 ? 17.901 0.846 32.633 1.00 23.33 154 ALA D CA 1
ATOM 6948 C C . ALA D 1 153 ? 17.600 -0.133 33.761 1.00 23.97 154 ALA D C 1
ATOM 6949 O O . ALA D 1 153 ? 17.566 -1.343 33.537 1.00 22.41 154 ALA D O 1
ATOM 6951 N N . ASP D 1 154 ? 17.382 0.394 34.967 1.00 26.39 155 ASP D N 1
ATOM 6952 C CA . ASP D 1 154 ? 17.009 -0.434 36.135 1.00 31.13 155 ASP D CA 1
ATOM 6953 C C . ASP D 1 154 ? 15.695 -1.189 35.905 1.00 25.49 155 ASP D C 1
ATOM 6954 O O . ASP D 1 154 ? 15.648 -2.429 35.992 1.00 23.60 155 ASP D O 1
ATOM 6959 N N . GLN D 1 155 ? 14.635 -0.449 35.581 1.00 26.73 156 GLN D N 1
ATOM 6960 C CA . GLN D 1 155 ? 13.332 -1.071 35.323 1.00 24.72 156 GLN D CA 1
ATOM 6961 C C . GLN D 1 155 ? 13.321 -1.981 34.091 1.00 17.86 156 GLN D C 1
ATOM 6962 O O . GLN D 1 155 ? 12.652 -3.020 34.089 1.00 21.77 156 GLN D O 1
ATOM 6968 N N . ALA D 1 156 ? 14.078 -1.596 33.062 1.00 21.96 157 ALA D N 1
ATOM 6969 C CA . ALA D 1 156 ? 14.194 -2.418 31.849 1.00 24.98 157 ALA D CA 1
ATOM 6970 C C . ALA D 1 156 ? 14.868 -3.762 32.149 1.00 22.46 157 ALA D C 1
ATOM 6971 O O . ALA D 1 156 ? 14.408 -4.806 31.685 1.00 23.77 157 ALA D O 1
ATOM 6973 N N . LEU D 1 157 ? 15.932 -3.737 32.955 1.00 20.88 158 LEU D N 1
ATOM 6974 C CA . LEU D 1 157 ? 16.613 -4.971 33.363 1.00 21.64 158 LEU D CA 1
ATOM 6975 C C . LEU D 1 157 ? 15.669 -5.861 34.181 1.00 21.70 158 LEU D C 1
ATOM 6976 O O . LEU D 1 157 ? 15.570 -7.058 33.915 1.00 27.29 158 LEU D O 1
ATOM 6981 N N . SER D 1 158 ? 14.956 -5.254 35.128 1.00 25.27 159 SER D N 1
ATOM 6982 C CA A SER D 1 158 ? 13.975 -5.973 35.949 0.50 29.42 159 SER D CA 1
ATOM 6983 C CA B SER D 1 158 ? 13.983 -5.976 35.947 0.50 29.55 159 SER D CA 1
ATOM 6984 C C . SER D 1 158 ? 12.953 -6.703 35.077 1.00 29.43 159 SER D C 1
ATOM 6985 O O . SER D 1 158 ? 12.720 -7.908 35.236 1.00 30.07 159 SER D O 1
ATOM 6990 N N . ILE D 1 159 ? 12.363 -5.978 34.130 1.00 20.59 160 ILE D N 1
ATOM 6991 C CA . ILE D 1 159 ? 11.314 -6.551 33.296 1.00 21.17 160 ILE D CA 1
ATOM 6992 C C . ILE D 1 159 ? 11.829 -7.471 32.188 1.00 28.46 160 ILE D C 1
ATOM 6993 O O . ILE D 1 159 ? 11.334 -8.590 32.027 1.00 31.27 160 ILE D O 1
ATOM 6998 N N . LEU D 1 160 ? 12.806 -7.003 31.419 1.00 25.99 161 LEU D N 1
ATOM 6999 C CA . LEU D 1 160 ? 13.294 -7.801 30.297 1.00 26.32 161 LEU D CA 1
ATOM 7000 C C . LEU D 1 160 ? 14.149 -8.982 30.753 1.00 27.93 161 LEU D C 1
ATOM 7001 O O . LEU D 1 160 ? 14.031 -10.077 30.200 1.00 35.69 161 LEU D O 1
ATOM 7006 N N . GLY D 1 161 ? 14.978 -8.750 31.770 1.00 28.48 162 GLY D N 1
ATOM 7007 C CA . GLY D 1 161 ? 15.901 -9.764 32.326 1.00 35.32 162 GLY D CA 1
ATOM 7008 C C . GLY D 1 161 ? 15.271 -11.065 32.795 1.00 37.16 162 GLY D C 1
ATOM 7009 O O . GLY D 1 161 ? 15.908 -12.124 32.731 1.00 42.25 162 GLY D O 1
ATOM 7010 N N . SER D 1 162 ? 14.033 -10.975 33.273 1.00 28.89 163 SER D N 1
ATOM 7011 C CA A SER D 1 162 ? 13.255 -12.124 33.719 0.50 34.08 163 SER D CA 1
ATOM 7012 C CA B SER D 1 162 ? 13.296 -12.168 33.677 0.50 35.42 163 SER D CA 1
ATOM 7013 C C . SER D 1 162 ? 12.107 -12.404 32.760 1.00 38.37 163 SER D C 1
ATOM 7014 O O . SER D 1 162 ? 11.234 -13.245 33.051 1.00 35.86 163 SER D O 1
ATOM 7019 N N . ALA D 1 163 ? 12.104 -11.665 31.642 1.00 39.79 164 ALA D N 1
ATOM 7020 C CA . ALA D 1 163 ? 11.092 -11.743 30.579 1.00 40.38 164 ALA D CA 1
ATOM 7021 C C . ALA D 1 163 ? 9.687 -11.858 31.136 1.00 36.61 164 ALA D C 1
ATOM 7022 O O . ALA D 1 163 ? 8.941 -12.746 30.744 1.00 42.39 164 ALA D O 1
ATOM 7024 N N . ARG D 1 164 ? 9.350 -10.967 32.067 1.00 33.97 165 ARG D N 1
ATOM 7025 C CA . ARG D 1 164 ? 8.136 -11.081 32.869 1.00 34.07 165 ARG D CA 1
ATOM 7026 C C . ARG D 1 164 ? 7.004 -10.145 32.434 1.00 37.73 165 ARG D C 1
ATOM 7027 O O . ARG D 1 164 ? 7.244 -9.102 31.826 1.00 34.85 165 ARG D O 1
ATOM 7035 N N . ALA D 1 165 ? 5.774 -10.520 32.773 1.00 35.32 166 ALA D N 1
ATOM 7036 C CA . ALA D 1 165 ? 4.626 -9.668 32.524 1.00 36.82 166 ALA D CA 1
ATOM 7037 C C . ALA D 1 165 ? 4.570 -8.465 33.476 1.00 39.46 166 ALA D C 1
ATOM 7038 O O . ALA D 1 165 ? 5.122 -8.513 34.578 1.00 42.42 166 ALA D O 1
ATOM 7040 N N . PHE D 1 166 ? 3.927 -7.384 33.024 1.00 32.10 167 PHE D N 1
ATOM 7041 C CA . PHE D 1 166 ? 3.543 -6.251 33.875 1.00 31.17 167 PHE D CA 1
ATOM 7042 C C . PHE D 1 166 ? 2.176 -5.687 33.492 1.00 34.46 167 PHE D C 1
ATOM 7043 O O . PHE D 1 166 ? 1.789 -5.694 32.316 1.00 33.43 167 PHE D O 1
ATOM 7051 N N . ASP D 1 167 ? 1.444 -5.214 34.499 1.00 32.23 168 ASP D N 1
ATOM 7052 C CA . ASP D 1 167 ? 0.078 -4.738 34.315 1.00 33.04 168 ASP D CA 1
ATOM 7053 C C . ASP D 1 167 ? -0.005 -3.228 34.134 1.00 31.90 168 ASP D C 1
ATOM 7054 O O . ASP D 1 167 ? 1.010 -2.525 34.213 1.00 33.41 168 ASP D O 1
ATOM 7059 N N . ALA D 1 168 ? -1.225 -2.744 33.906 1.00 31.51 169 ALA D N 1
ATOM 7060 C CA . ALA D 1 168 ? -1.506 -1.323 33.710 1.00 32.27 169 ALA D CA 1
ATOM 7061 C C . ALA D 1 168 ? -0.988 -0.407 34.830 1.00 35.21 169 ALA D C 1
ATOM 7062 O O . ALA D 1 168 ? -0.415 0.650 34.539 1.00 28.60 169 ALA D O 1
ATOM 7064 N N . ASP D 1 169 ? -1.172 -0.821 36.094 1.00 35.09 170 ASP D N 1
ATOM 7065 C CA . ASP D 1 169 ? -0.689 -0.046 37.248 1.00 36.05 170 ASP D CA 1
ATOM 7066 C C . ASP D 1 169 ? 0.817 0.106 37.238 1.00 25.36 170 ASP D C 1
ATOM 7067 O O . ASP D 1 169 ? 1.319 1.220 37.380 1.00 29.86 170 ASP D O 1
ATOM 7072 N N . GLU D 1 170 ? 1.524 -1.009 37.042 1.00 27.61 171 GLU D N 1
ATOM 7073 C CA . GLU D 1 170 ? 2.982 -0.988 36.915 1.00 30.13 171 GLU D CA 1
ATOM 7074 C C . GLU D 1 170 ? 3.426 -0.173 35.712 1.00 28.94 171 GLU D C 1
ATOM 7075 O O . GLU D 1 170 ? 4.331 0.655 35.839 1.00 31.75 171 GLU D O 1
ATOM 7081 N N . ALA D 1 171 ? 2.776 -0.390 34.561 1.00 28.46 172 ALA D N 1
ATOM 7082 C CA . ALA D 1 171 ? 3.066 0.398 33.346 1.00 27.37 172 ALA D CA 1
ATOM 7083 C C . ALA D 1 171 ? 2.958 1.911 33.590 1.00 24.18 172 ALA D C 1
ATOM 7084 O O . ALA D 1 171 ? 3.820 2.679 33.148 1.00 27.60 172 ALA D O 1
ATOM 7086 N N . ARG D 1 172 ? 1.932 2.326 34.338 1.00 29.04 173 ARG D N 1
ATOM 7087 C CA . ARG D 1 172 ? 1.767 3.731 34.717 1.00 30.23 173 ARG D CA 1
ATOM 7088 C C . ARG D 1 172 ? 2.878 4.248 35.644 1.00 29.96 173 ARG D C 1
ATOM 7089 O O . ARG D 1 172 ? 3.448 5.315 35.380 1.00 30.35 173 ARG D O 1
ATOM 7097 N N . ARG D 1 173 ? 3.178 3.476 36.697 1.00 33.40 174 ARG D N 1
ATOM 7098 C CA A ARG D 1 173 ? 4.227 3.828 37.651 0.50 30.73 174 ARG D CA 1
ATOM 7099 C CA B ARG D 1 173 ? 4.256 3.760 37.661 0.50 30.73 174 ARG D CA 1
ATOM 7100 C C . ARG D 1 173 ? 5.586 4.070 36.991 1.00 30.67 174 ARG D C 1
ATOM 7101 O O . ARG D 1 173 ? 6.237 5.076 37.280 1.00 32.10 174 ARG D O 1
ATOM 7116 N N . ILE D 1 174 ? 5.989 3.177 36.093 1.00 26.16 175 ILE D N 1
ATOM 7117 C CA . ILE D 1 174 ? 7.293 3.262 35.442 1.00 26.88 175 ILE D CA 1
ATOM 7118 C C . ILE D 1 174 ? 7.334 4.228 34.241 1.00 24.74 175 ILE D C 1
ATOM 7119 O O . ILE D 1 174 ? 8.390 4.406 33.619 1.00 25.69 175 ILE D O 1
ATOM 7124 N N . GLY D 1 175 ? 6.194 4.851 33.927 1.00 25.61 176 GLY D N 1
ATOM 7125 C CA . GLY D 1 175 ? 6.110 5.830 32.839 1.00 26.75 176 GLY D CA 1
ATOM 7126 C C . GLY D 1 175 ? 5.966 5.212 31.453 1.00 23.63 176 GLY D C 1
ATOM 7127 O O . GLY D 1 175 ? 6.152 5.897 30.440 1.00 25.14 176 GLY D O 1
ATOM 7128 N N . PHE D 1 176 ? 5.618 3.926 31.410 1.00 22.05 177 PHE D N 1
ATOM 7129 C CA . PHE D 1 176 ? 5.360 3.241 30.145 1.00 21.49 177 PHE D CA 1
ATOM 7130 C C . PHE D 1 176 ? 4.033 3.702 29.513 1.00 28.06 177 PHE D C 1
ATOM 7131 O O . PHE D 1 176 ? 3.895 3.710 28.292 1.00 21.69 177 PHE D O 1
ATOM 7139 N N . VAL D 1 177 ? 3.054 4.073 30.342 1.00 25.50 178 VAL D N 1
ATOM 7140 C CA . VAL D 1 177 ? 1.820 4.699 29.830 1.00 27.54 178 VAL D CA 1
ATOM 7141 C C . VAL D 1 177 ? 1.630 6.077 30.465 1.00 29.46 178 VAL D C 1
ATOM 7142 O O . VAL D 1 177 ? 2.069 6.307 31.600 1.00 30.14 178 VAL D O 1
ATOM 7146 N N . ARG D 1 178 ? 1.021 6.995 29.713 1.00 28.31 179 ARG D N 1
ATOM 7147 C CA . ARG D 1 178 ? 0.687 8.336 30.208 1.00 32.47 179 ARG D CA 1
ATOM 7148 C C . ARG D 1 178 ? -0.330 8.211 31.318 1.00 32.71 179 ARG D C 1
ATOM 7149 O O . ARG D 1 178 ? -0.218 8.853 32.363 1.00 35.12 179 ARG D O 1
ATOM 7157 N N . ASP D 1 179 ? -1.322 7.367 31.067 1.00 28.73 180 ASP D N 1
ATOM 7158 C CA . ASP D 1 179 ? -2.400 7.135 31.996 1.00 36.00 180 ASP D CA 1
ATOM 7159 C C . ASP D 1 179 ? -3.176 5.920 31.555 1.00 34.79 180 ASP D C 1
ATOM 7160 O O . ASP D 1 179 ? -3.003 5.414 30.436 1.00 27.77 180 ASP D O 1
ATOM 7165 N N . CYS D 1 180 ? -4.024 5.449 32.460 1.00 32.72 181 CYS D N 1
ATOM 7166 C CA . CYS D 1 180 ? -4.993 4.434 32.151 1.00 34.06 181 CYS D CA 1
ATOM 7167 C C . CYS D 1 180 ? -6.282 5.119 31.741 1.00 37.92 181 CYS D C 1
ATOM 7168 O O . CYS D 1 180 ? -6.621 6.181 32.265 1.00 38.66 181 CYS D O 1
ATOM 7171 N N . ALA D 1 181 ? -6.979 4.529 30.777 1.00 34.52 182 ALA D N 1
ATOM 7172 C CA . ALA D 1 181 ? -8.201 5.118 30.252 1.00 33.75 182 ALA D CA 1
ATOM 7173 C C . ALA D 1 181 ? -9.067 4.039 29.638 1.00 34.84 182 ALA D C 1
ATOM 7174 O O . ALA D 1 181 ? -8.599 3.242 28.815 1.00 31.38 182 ALA D O 1
ATOM 7176 N N . ALA D 1 182 ? -10.334 4.020 30.054 1.00 34.38 183 ALA D N 1
ATOM 7177 C CA . ALA D 1 182 ? -11.332 3.121 29.487 1.00 33.46 183 ALA D CA 1
ATOM 7178 C C . ALA D 1 182 ? -11.507 3.459 28.010 1.00 31.43 183 ALA D C 1
ATOM 7179 O O . ALA D 1 182 ? -11.265 4.601 27.599 1.00 35.76 183 ALA D O 1
ATOM 7181 N N . GLN D 1 183 ? -11.923 2.472 27.219 1.00 30.13 184 GLN D N 1
ATOM 7182 C CA . GLN D 1 183 ? -12.144 2.662 25.773 1.00 32.76 184 GLN D CA 1
ATOM 7183 C C . GLN D 1 183 ? -13.114 3.793 25.423 1.00 35.22 184 GLN D C 1
ATOM 7184 O O . GLN D 1 183 ? -12.957 4.444 24.386 1.00 32.88 184 GLN D O 1
ATOM 7190 N N . ALA D 1 184 ? -14.082 4.048 26.310 1.00 33.96 185 ALA D N 1
ATOM 7191 C CA . ALA D 1 184 ? -15.037 5.150 26.141 1.00 35.85 185 ALA D CA 1
ATOM 7192 C C . ALA D 1 184 ? -14.387 6.547 26.124 1.00 35.17 185 ALA D C 1
ATOM 7193 O O . ALA D 1 184 ? -14.933 7.477 25.522 1.00 34.90 185 ALA D O 1
ATOM 7195 N N . GLN D 1 185 ? -13.227 6.680 26.774 1.00 34.53 186 GLN D N 1
ATOM 7196 C CA . GLN D 1 185 ? -12.450 7.930 26.803 1.00 32.27 186 GLN D CA 1
ATOM 7197 C C . GLN D 1 185 ? -11.481 8.085 25.626 1.00 27.90 186 GLN D C 1
ATOM 7198 O O . GLN D 1 185 ? -10.888 9.147 25.436 1.00 30.11 186 GLN D O 1
ATOM 7204 N N . TRP D 1 186 ? -11.318 7.023 24.847 1.00 28.11 187 TRP D N 1
ATOM 7205 C CA . TRP D 1 186 ? -10.364 7.030 23.725 1.00 26.61 187 TRP D CA 1
ATOM 7206 C C . TRP D 1 186 ? -10.661 8.077 22.622 1.00 29.52 187 TRP D C 1
ATOM 7207 O O . TRP D 1 186 ? -9.724 8.780 22.209 1.00 28.97 187 TRP D O 1
ATOM 7218 N N . PRO D 1 187 ? -11.941 8.214 22.156 1.00 31.49 188 PRO D N 1
ATOM 7219 C CA . PRO D 1 187 ? -12.194 9.305 21.195 1.00 31.64 188 PRO D CA 1
ATOM 7220 C C . PRO D 1 187 ? -11.735 10.703 21.640 1.00 28.14 188 PRO D C 1
ATOM 7221 O O . PRO D 1 187 ? -11.148 11.425 20.831 1.00 26.90 188 PRO D O 1
ATOM 7225 N N . ALA D 1 188 ? -11.972 11.064 22.904 1.00 25.99 189 ALA D N 1
ATOM 7226 C CA . ALA D 1 188 ? -11.517 12.349 23.443 1.00 29.20 189 ALA D CA 1
ATOM 7227 C C . ALA D 1 188 ? -9.982 12.478 23.474 1.00 27.10 189 ALA D C 1
ATOM 7228 O O . ALA D 1 188 ? -9.432 13.564 23.204 1.00 27.02 189 ALA D O 1
ATOM 7230 N N . LEU D 1 189 ? -9.301 11.377 23.789 1.00 28.23 190 LEU D N 1
ATOM 7231 C CA . LEU D 1 189 ? -7.830 11.347 23.773 1.00 28.73 190 LEU D CA 1
ATOM 7232 C C . LEU D 1 189 ? -7.288 11.557 22.361 1.00 25.75 190 LEU D C 1
ATOM 7233 O O . LEU D 1 189 ? -6.279 12.242 22.167 1.00 24.57 190 LEU D O 1
ATOM 7238 N N . ILE D 1 190 ? -7.977 10.982 21.379 1.00 25.89 191 ILE D N 1
ATOM 7239 C CA . ILE D 1 190 ? -7.585 11.137 19.975 1.00 26.36 191 ILE D CA 1
ATOM 7240 C C . ILE D 1 190 ? -7.731 12.593 19.540 1.00 25.69 191 ILE D C 1
ATOM 7241 O O . ILE D 1 190 ? -6.812 13.171 18.931 1.00 26.38 191 ILE D O 1
ATOM 7246 N N . ASP D 1 191 ? -8.869 13.195 19.890 1.00 26.49 192 ASP D N 1
ATOM 7247 C CA . ASP D 1 191 ? -9.106 14.607 19.605 1.00 26.94 192 ASP D CA 1
ATOM 7248 C C . ASP D 1 191 ? -8.037 15.497 20.243 1.00 24.98 192 ASP D C 1
ATOM 7249 O O . ASP D 1 191 ? -7.541 16.424 19.593 1.00 25.69 192 ASP D O 1
ATOM 7254 N N . ALA D 1 192 ? -7.667 15.205 21.495 1.00 23.56 193 ALA D N 1
ATOM 7255 C CA . ALA D 1 192 ? -6.634 15.981 22.187 1.00 26.47 193 ALA D CA 1
ATOM 7256 C C . ALA D 1 192 ? -5.273 15.826 21.496 1.00 22.39 193 ALA D C 1
ATOM 7257 O O . ALA D 1 192 ? -4.538 16.810 21.322 1.00 24.14 193 ALA D O 1
ATOM 7259 N N . ALA D 1 193 ? -4.952 14.586 21.129 1.00 23.99 194 ALA D N 1
ATOM 7260 C CA . ALA D 1 193 ? -3.730 14.277 20.371 1.00 21.97 194 ALA D CA 1
ATOM 7261 C C . ALA D 1 193 ? -3.712 14.983 19.021 1.00 21.54 194 ALA D C 1
ATOM 7262 O O . ALA D 1 193 ? -2.688 15.540 18.633 1.00 19.82 194 ALA D O 1
ATOM 7264 N N . ALA D 1 194 ? -4.853 14.995 18.331 1.00 20.85 195 ALA D N 1
ATOM 7265 C CA . ALA D 1 194 ? -4.972 15.681 17.037 1.00 21.76 195 ALA D CA 1
ATOM 7266 C C . ALA D 1 194 ? -4.706 17.190 17.159 1.00 21.58 195 ALA D C 1
ATOM 7267 O O . ALA D 1 194 ? -3.969 17.758 16.358 1.00 22.40 195 ALA D O 1
ATOM 7269 N N . GLU D 1 195 ? -5.264 17.808 18.198 1.00 21.98 196 GLU D N 1
ATOM 7270 C CA . GLU D 1 195 ? -5.033 19.218 18.515 1.00 29.75 196 GLU D CA 1
ATOM 7271 C C . GLU D 1 195 ? -3.552 19.524 18.809 1.00 22.88 196 GLU D C 1
ATOM 7272 O O . GLU D 1 195 ? -2.996 20.493 18.282 1.00 26.14 196 GLU D O 1
ATOM 7278 N N . ALA D 1 196 ? -2.920 18.679 19.625 1.00 22.80 197 ALA D N 1
ATOM 7279 C CA . ALA D 1 196 ? -1.481 18.822 19.945 1.00 22.21 197 ALA D CA 1
ATOM 7280 C C . ALA D 1 196 ? -0.611 18.653 18.694 1.00 18.78 197 ALA D C 1
ATOM 7281 O O . ALA D 1 196 ? 0.321 19.425 18.479 1.00 23.35 197 ALA D O 1
ATOM 7283 N N . ALA D 1 197 ? -0.943 17.661 17.861 1.00 19.39 198 ALA D N 1
ATOM 7284 C CA . ALA D 1 197 ? -0.172 17.363 16.649 1.00 22.56 198 ALA D CA 1
ATOM 7285 C C . ALA D 1 197 ? -0.182 18.536 15.688 1.00 23.21 198 ALA D C 1
ATOM 7286 O O . ALA D 1 197 ? 0.863 18.930 15.174 1.00 20.91 198 ALA D O 1
ATOM 7288 N N . THR D 1 198 ? -1.355 19.143 15.517 1.00 22.25 199 THR D N 1
ATOM 7289 C CA . THR D 1 198 ? -1.523 20.254 14.579 1.00 21.82 199 THR D CA 1
ATOM 7290 C C . THR D 1 198 ? -1.159 21.625 15.149 1.00 24.62 199 THR D C 1
ATOM 7291 O O . THR D 1 198 ? -1.294 22.631 14.449 1.00 25.40 199 THR D O 1
ATOM 7295 N N . ALA D 1 199 ? -0.694 21.670 16.397 1.00 23.58 200 ALA D N 1
ATOM 7296 C CA . ALA D 1 199 ? -0.320 22.932 17.018 1.00 23.46 200 ALA D CA 1
ATOM 7297 C C . ALA D 1 199 ? 0.914 23.557 16.343 1.00 25.47 200 ALA D C 1
ATOM 7298 O O . ALA D 1 199 ? 1.137 24.762 16.448 1.00 26.30 200 ALA D O 1
ATOM 7300 N N . LEU D 1 200 ? 1.698 22.736 15.640 1.00 20.46 201 LEU D N 1
ATOM 7301 C CA . LEU D 1 200 ? 2.866 23.223 14.907 1.00 24.26 201 LEU D CA 1
ATOM 7302 C C . LEU D 1 200 ? 2.761 22.850 13.433 1.00 23.53 201 LEU D C 1
ATOM 7303 O O . LEU D 1 200 ? 2.067 21.896 13.083 1.00 24.11 201 LEU D O 1
ATOM 7308 N N . ASP D 1 201 ? 3.477 23.576 12.581 1.00 26.38 202 ASP D N 1
ATOM 7309 C CA . ASP D 1 201 ? 3.498 23.262 11.148 1.00 29.97 202 ASP D CA 1
ATOM 7310 C C . ASP D 1 201 ? 4.302 21.961 10.897 1.00 29.13 202 ASP D C 1
ATOM 7311 O O . ASP D 1 201 ? 5.127 21.581 11.746 1.00 25.11 202 ASP D O 1
ATOM 7316 N N . PRO D 1 202 ? 4.055 21.271 9.754 1.00 28.04 203 PRO D N 1
ATOM 7317 C CA . PRO D 1 202 ? 4.729 19.985 9.483 1.00 24.35 203 PRO D CA 1
ATOM 7318 C C . PRO D 1 202 ? 6.256 20.010 9.584 1.00 25.06 203 PRO D C 1
ATOM 7319 O O . PRO D 1 202 ? 6.845 19.090 10.176 1.00 22.25 203 PRO D O 1
ATOM 7323 N N . ALA D 1 203 ? 6.893 21.051 9.048 1.00 22.02 204 ALA D N 1
ATOM 7324 C CA . ALA D 1 203 ? 8.357 21.124 9.080 1.00 27.36 204 ALA D CA 1
ATOM 7325 C C . ALA D 1 203 ? 8.883 21.295 10.514 1.00 26.74 204 ALA D C 1
ATOM 7326 O O . ALA D 1 203 ? 9.879 20.673 10.894 1.00 24.43 204 ALA D O 1
ATOM 7328 N N . THR D 1 204 ? 8.197 22.122 11.305 1.00 22.14 205 THR D N 1
ATOM 7329 C CA . THR D 1 204 ? 8.625 22.397 12.675 1.00 23.22 205 THR D CA 1
ATOM 7330 C C . THR D 1 204 ? 8.363 21.189 13.564 1.00 20.31 205 THR D C 1
ATOM 7331 O O . THR D 1 204 ? 9.191 20.846 14.418 1.00 17.15 205 THR D O 1
ATOM 7335 N N . ARG D 1 205 ? 7.223 20.535 13.351 1.00 21.35 206 ARG D N 1
ATOM 7336 C CA . ARG D 1 205 ? 6.904 19.313 14.078 1.00 23.16 206 ARG D CA 1
ATOM 7337 C C . ARG D 1 205 ? 7.972 18.233 13.836 1.00 20.03 206 ARG D C 1
ATOM 7338 O O . ARG D 1 205 ? 8.458 17.613 14.789 1.00 21.40 206 ARG D O 1
ATOM 7346 N N . ALA D 1 206 ? 8.352 18.037 12.576 1.00 17.90 207 ALA D N 1
ATOM 7347 C CA . ALA D 1 206 ? 9.361 17.047 12.213 1.00 21.52 207 ALA D CA 1
ATOM 7348 C C . ALA D 1 206 ? 10.700 17.367 12.872 1.00 24.38 207 ALA D C 1
ATOM 7349 O O . ALA D 1 206 ? 11.350 16.480 13.424 1.00 21.83 207 ALA D O 1
ATOM 7351 N N . THR D 1 207 ? 11.091 18.638 12.830 1.00 22.29 208 THR D N 1
ATOM 7352 C CA . THR D 1 207 ? 12.345 19.086 13.454 1.00 22.60 208 THR D CA 1
ATOM 7353 C C . THR D 1 207 ? 12.333 18.849 14.963 1.00 23.37 208 THR D C 1
ATOM 7354 O O . THR D 1 207 ? 13.281 18.285 15.517 1.00 20.12 208 THR D O 1
ATOM 7358 N N . LEU D 1 208 ? 11.238 19.226 15.620 1.00 22.90 209 LEU D N 1
ATOM 7359 C CA . LEU D 1 208 ? 11.093 18.999 17.050 1.00 20.18 209 LEU D CA 1
ATOM 7360 C C . LEU D 1 208 ? 11.256 17.520 17.409 1.00 23.42 209 LEU D C 1
ATOM 7361 O O . LEU D 1 208 ? 11.983 17.190 18.351 1.00 18.42 209 LEU D O 1
ATOM 7366 N N . HIS D 1 209 ? 10.572 16.637 16.671 1.00 19.75 210 HIS D N 1
ATOM 7367 C CA . HIS D 1 209 ? 10.680 15.189 16.922 1.00 21.39 210 HIS D CA 1
ATOM 7368 C C . HIS D 1 209 ? 12.103 14.678 16.746 1.00 17.14 210 HIS D C 1
ATOM 7369 O O . HIS D 1 209 ? 12.580 13.887 17.566 1.00 23.42 210 HIS D O 1
ATOM 7376 N N . ARG D 1 210 ? 12.748 15.146 15.679 1.00 19.51 211 ARG D N 1
ATOM 7377 C CA A ARG D 1 210 ? 14.123 14.758 15.387 0.50 23.64 211 ARG D CA 1
ATOM 7378 C CA B ARG D 1 210 ? 14.134 14.813 15.348 0.50 24.72 211 ARG D CA 1
ATOM 7379 C C . ARG D 1 210 ? 15.067 15.217 16.506 1.00 26.67 211 ARG D C 1
ATOM 7380 O O . ARG D 1 210 ? 15.912 14.434 16.965 1.00 27.60 211 ARG D O 1
ATOM 7395 N N . VAL D 1 211 ? 14.891 16.448 16.982 1.00 24.06 212 VAL D N 1
ATOM 7396 C CA . VAL D 1 211 ? 15.717 17.013 18.069 1.00 25.06 212 VAL D CA 1
ATOM 7397 C C . VAL D 1 211 ? 15.504 16.300 19.419 1.00 23.74 212 VAL D C 1
ATOM 7398 O O . VAL D 1 211 ? 16.470 16.035 20.154 1.00 27.41 212 VAL D O 1
ATOM 7402 N N . LEU D 1 212 ? 14.261 15.946 19.734 1.00 23.00 213 LEU D N 1
ATOM 7403 C CA . LEU D 1 212 ? 13.968 15.259 20.992 1.00 21.73 213 LEU D CA 1
ATOM 7404 C C . LEU D 1 212 ? 14.448 13.805 21.103 1.00 26.57 213 LEU D C 1
ATOM 7405 O O . LEU D 1 212 ? 14.754 13.340 22.202 1.00 28.45 213 LEU D O 1
ATOM 7410 N N . ARG D 1 213 ? 14.486 13.090 19.981 1.00 22.37 214 ARG D N 1
ATOM 7411 C CA A ARG D 1 213 ? 14.687 11.637 19.976 0.50 26.98 214 ARG D CA 1
ATOM 7412 C CA B ARG D 1 213 ? 14.684 11.635 20.010 0.50 25.07 214 ARG D CA 1
ATOM 7413 C C . ARG D 1 213 ? 16.142 11.212 20.195 1.00 25.31 214 ARG D C 1
ATOM 7414 O O . ARG D 1 213 ? 17.052 11.798 19.604 1.00 24.19 214 ARG D O 1
ATOM 7429 N N . ASP D 1 214 ? 16.335 10.179 21.032 1.00 23.90 215 ASP D N 1
ATOM 7430 C CA . ASP D 1 214 ? 17.622 9.484 21.186 1.00 29.27 215 ASP D CA 1
ATOM 7431 C C . ASP D 1 214 ? 17.718 8.459 20.045 1.00 24.87 215 ASP D C 1
ATOM 7432 O O . ASP D 1 214 ? 17.117 7.383 20.122 1.00 34.68 215 ASP D O 1
ATOM 7437 N N . ASP D 1 215 ? 18.461 8.787 18.996 1.00 22.82 216 ASP D N 1
ATOM 7438 C CA . ASP D 1 215 ? 18.555 7.902 17.848 1.00 21.24 216 ASP D CA 1
ATOM 7439 C C . ASP D 1 215 ? 19.676 6.865 18.047 1.00 25.83 216 ASP D C 1
ATOM 7440 O O . ASP D 1 215 ? 20.857 7.196 17.968 1.00 23.16 216 ASP D O 1
ATOM 7445 N N . HIS D 1 216 ? 19.288 5.620 18.313 1.00 22.78 217 HIS D N 1
ATOM 7446 C CA . HIS D 1 216 ? 20.224 4.481 18.259 1.00 21.05 217 HIS D CA 1
ATOM 7447 C C . HIS D 1 216 ? 19.695 3.392 17.312 1.00 20.80 217 HIS D C 1
ATOM 7448 O O . HIS D 1 216 ? 19.790 2.195 17.612 1.00 17.45 217 HIS D O 1
ATOM 7455 N N . ASP D 1 217 ? 19.163 3.826 16.162 1.00 17.70 218 ASP D N 1
ATOM 7456 C CA . ASP D 1 217 ? 18.537 2.937 15.169 1.00 14.38 218 ASP D CA 1
ATOM 7457 C C . ASP D 1 217 ? 19.500 1.845 14.652 1.00 15.16 218 ASP D C 1
ATOM 7458 O O . ASP D 1 217 ? 19.136 0.675 14.584 1.00 17.72 218 ASP D O 1
ATOM 7463 N N . ASP D 1 218 ? 20.723 2.241 14.296 1.00 16.20 219 ASP D N 1
ATOM 7464 C CA . ASP D 1 218 ? 21.687 1.275 13.764 1.00 17.37 219 ASP D CA 1
ATOM 7465 C C . ASP D 1 218 ? 22.092 0.239 14.799 1.00 17.90 219 ASP D C 1
ATOM 7466 O O . ASP D 1 218 ? 22.087 -0.951 14.507 1.00 16.19 219 ASP D O 1
ATOM 7471 N N . ALA D 1 219 ? 22.384 0.690 16.014 1.00 13.69 220 ALA D N 1
ATOM 7472 C CA . ALA D 1 219 ? 22.656 -0.226 17.120 1.00 18.58 220 ALA D CA 1
ATOM 7473 C C . ALA D 1 219 ? 21.492 -1.186 17.362 1.00 18.62 220 ALA D C 1
ATOM 7474 O O . ALA D 1 219 ? 21.718 -2.383 17.557 1.00 17.33 220 ALA D O 1
ATOM 7476 N N . ASP D 1 220 ? 20.261 -0.656 17.360 1.00 16.04 221 ASP D N 1
ATOM 7477 C CA . ASP D 1 220 ? 19.055 -1.477 17.528 1.00 15.88 221 ASP D CA 1
ATOM 7478 C C . ASP D 1 220 ? 18.847 -2.545 16.434 1.00 15.78 221 ASP D C 1
ATOM 7479 O O . ASP D 1 220 ? 18.570 -3.715 16.732 1.00 14.01 221 ASP D O 1
ATOM 7484 N N . LEU D 1 221 ? 18.991 -2.138 15.179 1.00 15.66 222 LEU D N 1
ATOM 7485 C CA . LEU D 1 221 ? 18.845 -3.072 14.078 1.00 16.29 222 LEU D CA 1
ATOM 7486 C C . LEU D 1 221 ? 19.972 -4.118 14.074 1.00 16.01 222 LEU D C 1
ATOM 7487 O O . LEU D 1 221 ? 19.701 -5.306 13.852 1.00 15.76 222 LEU D O 1
ATOM 7492 N N . ALA D 1 222 ? 21.219 -3.690 14.338 1.00 14.91 223 ALA D N 1
ATOM 7493 C CA . ALA D 1 222 ? 22.332 -4.642 14.445 1.00 18.16 223 ALA D CA 1
ATOM 7494 C C . ALA D 1 222 ? 22.084 -5.696 15.529 1.00 17.24 223 ALA D C 1
ATOM 7495 O O . ALA D 1 222 ? 22.217 -6.893 15.259 1.00 14.64 223 ALA D O 1
ATOM 7497 N N . ALA D 1 223 ? 21.675 -5.245 16.716 1.00 18.61 224 ALA D N 1
ATOM 7498 C CA . ALA D 1 223 ? 21.391 -6.140 17.851 1.00 21.05 224 ALA D CA 1
ATOM 7499 C C . ALA D 1 223 ? 20.272 -7.133 17.513 1.00 19.35 224 ALA D C 1
ATOM 7500 O O . ALA D 1 223 ? 20.393 -8.335 17.813 1.00 15.31 224 ALA D O 1
ATOM 7502 N N . LEU D 1 224 ? 19.206 -6.643 16.876 1.00 15.92 225 LEU D N 1
ATOM 7503 C CA A LEU D 1 224 ? 18.112 -7.517 16.413 0.50 15.85 225 LEU D CA 1
ATOM 7504 C CA B LEU D 1 224 ? 18.131 -7.534 16.444 0.50 18.84 225 LEU D CA 1
ATOM 7505 C C . LEU D 1 224 ? 18.623 -8.577 15.426 1.00 17.36 225 LEU D C 1
ATOM 7506 O O . LEU D 1 224 ? 18.371 -9.782 15.597 1.00 15.84 225 LEU D O 1
ATOM 7515 N N . ALA D 1 225 ? 19.321 -8.110 14.386 1.00 16.16 226 ALA D N 1
ATOM 7516 C CA . ALA D 1 225 ? 19.817 -8.958 13.316 1.00 18.26 226 ALA D CA 1
ATOM 7517 C C . ALA D 1 225 ? 20.697 -10.074 13.867 1.00 16.43 226 ALA D C 1
ATOM 7518 O O . ALA D 1 225 ? 20.452 -11.238 13.559 1.00 17.98 226 ALA D O 1
ATOM 7520 N N . ARG D 1 226 ? 21.665 -9.721 14.715 1.00 15.13 227 ARG D N 1
ATOM 7521 C CA . ARG D 1 226 ? 22.574 -10.689 15.335 1.00 15.09 227 ARG D CA 1
ATOM 7522 C C . ARG D 1 226 ? 21.806 -11.732 16.138 1.00 20.50 227 ARG D C 1
ATOM 7523 O O . ARG D 1 226 ? 22.073 -12.915 16.006 1.00 20.77 227 ARG D O 1
ATOM 7531 N N . SER D 1 227 ? 20.848 -11.277 16.951 1.00 17.94 228 SER D N 1
ATOM 7532 C CA . SER D 1 227 ? 20.075 -12.174 17.832 1.00 19.13 228 SER D CA 1
ATOM 7533 C C . SER D 1 227 ? 19.251 -13.208 17.059 1.00 19.32 228 SER D C 1
ATOM 7534 O O . SER D 1 227 ? 19.230 -14.386 17.422 1.00 23.09 228 SER D O 1
ATOM 7537 N N . ALA D 1 228 ? 18.581 -12.771 15.997 1.00 18.63 229 ALA D N 1
ATOM 7538 C CA . ALA D 1 228 ? 17.717 -13.648 15.208 1.00 20.16 229 ALA D CA 1
ATOM 7539 C C . ALA D 1 228 ? 18.498 -14.495 14.171 1.00 21.56 229 ALA D C 1
ATOM 7540 O O . ALA D 1 228 ? 17.976 -15.480 13.656 1.00 28.17 229 ALA D O 1
ATOM 7542 N N . ALA D 1 229 ? 19.740 -14.104 13.879 1.00 17.87 230 ALA D N 1
ATOM 7543 C CA . ALA D 1 229 ? 20.585 -14.839 12.928 1.00 18.91 230 ALA D CA 1
ATOM 7544 C C . ALA D 1 229 ? 21.498 -15.910 13.555 1.00 26.30 230 ALA D C 1
ATOM 7545 O O . ALA D 1 229 ? 22.150 -16.663 12.820 1.00 27.14 230 ALA D O 1
ATOM 7547 N N . GLN D 1 230 ? 21.581 -15.958 14.887 1.00 23.23 231 GLN D N 1
ATOM 7548 C CA . GLN D 1 230 ? 22.351 -17.017 15.563 1.00 26.60 231 GLN D CA 1
ATOM 7549 C C . GLN D 1 230 ? 21.769 -18.375 15.134 1.00 25.73 231 GLN D C 1
ATOM 7550 O O . GLN D 1 230 ? 20.545 -18.560 15.192 1.00 23.22 231 GLN D O 1
ATOM 7556 N N . PRO D 1 231 ? 22.627 -19.304 14.651 1.00 26.76 232 PRO D N 1
ATOM 7557 C CA . PRO D 1 231 ? 22.150 -20.665 14.357 1.00 23.29 232 PRO D CA 1
ATOM 7558 C C . PRO D 1 231 ? 21.308 -21.254 15.496 1.00 23.07 232 PRO D C 1
ATOM 7559 O O . PRO D 1 231 ? 21.609 -21.023 16.665 1.00 24.14 232 PRO D O 1
ATOM 7563 N N . GLY D 1 232 ? 20.241 -21.960 15.134 1.00 25.83 233 GLY D N 1
ATOM 7564 C CA . GLY D 1 232 ? 19.350 -22.585 16.116 1.00 26.91 233 GLY D CA 1
ATOM 7565 C C . GLY D 1 232 ? 18.195 -21.718 16.598 1.00 27.47 233 GLY D C 1
ATOM 7566 O O . GLY D 1 232 ? 17.557 -22.058 17.597 1.00 27.21 233 GLY D O 1
ATOM 7567 N N . PHE D 1 233 ? 17.918 -20.624 15.880 1.00 27.97 234 PHE D N 1
ATOM 7568 C CA . PHE D 1 233 ? 16.815 -19.672 16.187 1.00 27.94 234 PHE D CA 1
ATOM 7569 C C . PHE D 1 233 ? 15.474 -20.376 16.332 1.00 25.92 234 PHE D C 1
ATOM 7570 O O . PHE D 1 233 ? 14.774 -20.220 17.346 1.00 25.26 234 PHE D O 1
ATOM 7578 N N . LYS D 1 234 ? 15.155 -21.177 15.325 1.00 23.27 235 LYS D N 1
ATOM 7579 C CA . LYS D 1 234 ? 13.915 -21.933 15.258 1.00 28.09 235 LYS D CA 1
ATOM 7580 C C . LYS D 1 234 ? 13.752 -22.902 16.428 1.00 26.07 235 LYS D C 1
ATOM 7581 O O . LYS D 1 234 ? 12.655 -23.008 17.007 1.00 23.10 235 LYS D O 1
ATOM 7587 N N . ALA D 1 235 ? 14.842 -23.592 16.772 1.00 24.81 236 ALA D N 1
ATOM 7588 C CA . ALA D 1 235 ? 14.855 -24.507 17.916 1.00 24.79 236 ALA D CA 1
ATOM 7589 C C . ALA D 1 235 ? 14.640 -23.771 19.239 1.00 25.72 236 ALA D C 1
ATOM 7590 O O . ALA D 1 235 ? 13.924 -24.274 20.114 1.00 25.89 236 ALA D O 1
ATOM 7592 N N . ARG D 1 236 ? 15.225 -22.571 19.370 1.00 23.44 237 ARG D N 1
ATOM 7593 C CA . ARG D 1 236 ? 15.048 -21.730 20.565 1.00 23.24 237 ARG D CA 1
ATOM 7594 C C . ARG D 1 236 ? 13.582 -21.313 20.717 1.00 23.17 237 ARG D C 1
ATOM 7595 O O . ARG D 1 236 ? 13.016 -21.334 21.831 1.00 20.97 237 ARG D O 1
ATOM 7603 N N . ILE D 1 237 ? 12.971 -20.937 19.596 1.00 20.69 238 ILE D N 1
ATOM 7604 C CA . ILE D 1 237 ? 11.537 -20.633 19.563 1.00 22.90 238 ILE D CA 1
ATOM 7605 C C . ILE D 1 237 ? 10.693 -21.852 20.015 1.00 19.04 238 ILE D C 1
ATOM 7606 O O . ILE D 1 237 ? 9.822 -21.728 20.892 1.00 22.52 238 ILE D O 1
ATOM 7611 N N . ARG D 1 238 ? 10.980 -23.012 19.425 1.00 23.26 239 ARG D N 1
ATOM 7612 C CA . ARG D 1 238 ? 10.312 -24.277 19.762 1.00 28.87 239 ARG D CA 1
ATOM 7613 C C . ARG D 1 238 ? 10.373 -24.573 21.259 1.00 30.47 239 ARG D C 1
ATOM 7614 O O . ARG D 1 238 ? 9.340 -24.845 21.882 1.00 29.16 239 ARG D O 1
ATOM 7622 N N . ASP D 1 239 ? 11.574 -24.465 21.835 1.00 27.14 240 ASP D N 1
ATOM 7623 C CA . ASP D 1 239 ? 11.797 -24.675 23.266 1.00 32.63 240 ASP D CA 1
ATOM 7624 C C . ASP D 1 239 ? 10.977 -23.729 24.132 1.00 34.26 240 ASP D C 1
ATOM 7625 O O . ASP D 1 239 ? 10.403 -24.152 25.139 1.00 31.49 240 ASP D O 1
ATOM 7630 N N . TYR D 1 240 ? 10.929 -22.457 23.729 1.00 31.55 241 TYR D N 1
ATOM 7631 C CA . TYR D 1 240 ? 10.175 -21.439 24.455 1.00 33.57 241 TYR D CA 1
ATOM 7632 C C . TYR D 1 240 ? 8.657 -21.694 24.380 1.00 33.89 241 TYR D C 1
ATOM 7633 O O . TYR D 1 240 ? 7.954 -21.573 25.390 1.00 33.06 241 TYR D O 1
ATOM 7642 N N . LEU D 1 241 ? 8.167 -22.043 23.189 1.00 31.34 242 LEU D N 1
ATOM 7643 C CA . LEU D 1 241 ? 6.730 -22.251 22.973 1.00 37.77 242 LEU D CA 1
ATOM 7644 C C . LEU D 1 241 ? 6.197 -23.496 23.691 1.00 43.33 242 LEU D C 1
ATOM 7645 O O . LEU D 1 241 ? 4.989 -23.606 23.938 1.00 41.83 242 LEU D O 1
ATOM 7650 N N . ALA D 1 242 ? 7.108 -24.410 24.026 1.00 43.06 243 ALA D N 1
ATOM 7651 C CA . ALA D 1 242 ? 6.788 -25.628 24.770 1.00 48.43 243 ALA D CA 1
ATOM 7652 C C . ALA D 1 242 ? 6.737 -25.411 26.287 1.00 55.85 243 ALA D C 1
ATOM 7653 O O . ALA D 1 242 ? 6.176 -26.237 27.010 1.00 60.25 243 ALA D O 1
ATOM 7655 N N . GLN D 1 243 ? 7.290 -24.300 26.754 1.00 65.09 244 GLN D N 1
ATOM 7656 C CA . GLN D 1 243 ? 7.246 -23.817 28.137 1.00 75.04 244 GLN D CA 1
ATOM 7657 C C . GLN D 1 243 ? 5.891 -23.345 28.688 1.00 83.39 244 GLN D C 1
ATOM 7658 O O . GLN D 1 243 ? 5.130 -22.673 28.002 1.00 83.11 244 GLN D O 1
ATOM 7664 N N . PRO D 1 244 ? 5.655 -23.622 29.969 1.00 90.44 245 PRO D N 1
ATOM 7665 C CA . PRO D 1 244 ? 4.310 -23.771 30.520 1.00 93.98 245 PRO D CA 1
ATOM 7666 C C . PRO D 1 244 ? 3.513 -22.502 30.789 1.00 96.74 245 PRO D C 1
ATOM 7667 O O . PRO D 1 244 ? 2.287 -22.575 30.887 1.00 96.82 245 PRO D O 1
ATOM 7671 N N . ALA D 1 245 ? 4.171 -21.361 30.892 1.00 99.38 246 ALA D N 1
ATOM 7672 C CA . ALA D 1 245 ? 3.472 -20.147 31.270 1.00 101.48 246 ALA D CA 1
ATOM 7673 C C . ALA D 1 245 ? 3.361 -19.160 30.119 1.00 101.60 246 ALA D C 1
ATOM 7674 O O . ALA D 1 245 ? 2.579 -19.359 29.198 1.00 100.06 246 ALA D O 1
ATOM 7676 N N . SER E 1 6 ? 72.584 21.976 37.909 1.00 66.68 7 SER E N 1
ATOM 7677 C CA . SER E 1 6 ? 72.306 21.967 36.442 1.00 65.52 7 SER E CA 1
ATOM 7678 C C . SER E 1 6 ? 70.908 21.408 36.138 1.00 61.64 7 SER E C 1
ATOM 7679 O O . SER E 1 6 ? 70.672 20.202 36.255 1.00 63.92 7 SER E O 1
ATOM 7682 N N . LEU E 1 7 ? 69.998 22.303 35.752 1.00 54.55 8 LEU E N 1
ATOM 7683 C CA . LEU E 1 7 ? 68.600 21.967 35.456 1.00 45.28 8 LEU E CA 1
ATOM 7684 C C . LEU E 1 7 ? 68.451 21.127 34.176 1.00 41.59 8 LEU E C 1
ATOM 7685 O O . LEU E 1 7 ? 69.222 21.300 33.217 1.00 38.95 8 LEU E O 1
ATOM 7690 N N . PRO E 1 8 ? 67.472 20.195 34.161 1.00 34.77 9 PRO E N 1
ATOM 7691 C CA . PRO E 1 8 ? 67.301 19.319 33.002 1.00 31.22 9 PRO E CA 1
ATOM 7692 C C . PRO E 1 8 ? 66.600 19.971 31.796 1.00 28.49 9 PRO E C 1
ATOM 7693 O O . PRO E 1 8 ? 66.596 19.393 30.709 1.00 28.10 9 PRO E O 1
ATOM 7697 N N . LEU E 1 9 ? 66.011 21.149 31.984 1.00 28.92 10 LEU E N 1
ATOM 7698 C CA . LEU E 1 9 ? 65.357 21.850 30.881 1.00 31.92 10 LEU E CA 1
ATOM 7699 C C . LEU E 1 9 ? 65.791 23.316 30.785 1.00 32.76 10 LEU E C 1
ATOM 7700 O O . LEU E 1 9 ? 65.857 24.019 31.798 1.00 35.26 10 LEU E O 1
ATOM 7705 N N . ALA E 1 10 ? 66.073 23.756 29.559 1.00 30.66 11 ALA E N 1
ATOM 7706 C CA . ALA E 1 10 ? 66.345 25.163 29.262 1.00 34.17 11 ALA E CA 1
ATOM 7707 C C . ALA E 1 10 ? 65.194 25.752 28.444 1.00 30.95 11 ALA E C 1
ATOM 7708 O O . ALA E 1 10 ? 64.782 25.172 27.438 1.00 29.48 11 ALA E O 1
ATOM 7710 N N . ILE E 1 11 ? 64.668 26.887 28.893 1.00 32.92 12 ILE E N 1
ATOM 7711 C CA . ILE E 1 11 ? 63.598 27.604 28.185 1.00 30.77 12 ILE E CA 1
ATOM 7712 C C . ILE E 1 11 ? 64.076 28.997 27.742 1.00 34.10 12 ILE E C 1
ATOM 7713 O O . ILE E 1 11 ? 64.423 29.839 28.583 1.00 35.86 12 ILE E O 1
ATOM 7718 N N . GLU E 1 12 ? 64.101 29.223 26.429 1.00 36.02 13 GLU E N 1
ATOM 7719 C CA . GLU E 1 12 ? 64.380 30.548 25.859 1.00 38.87 13 GLU E CA 1
ATOM 7720 C C . GLU E 1 12 ? 63.064 31.207 25.468 1.00 34.23 13 GLU E C 1
ATOM 7721 O O . GLU E 1 12 ? 62.300 30.644 24.689 1.00 33.55 13 GLU E O 1
ATOM 7727 N N . ARG E 1 13 ? 62.809 32.393 26.014 1.00 37.13 14 ARG E N 1
ATOM 7728 C CA . ARG E 1 13 ? 61.555 33.114 25.784 1.00 39.60 14 ARG E CA 1
ATOM 7729 C C . ARG E 1 13 ? 61.715 34.331 24.863 1.00 40.10 14 ARG E C 1
ATOM 7730 O O . ARG E 1 13 ? 62.328 35.330 25.245 1.00 42.76 14 ARG E O 1
ATOM 7738 N N . ARG E 1 14 ? 61.156 34.263 23.657 1.00 40.33 15 ARG E N 1
ATOM 7739 C CA A ARG E 1 14 ? 61.126 35.426 22.766 0.50 40.38 15 ARG E CA 1
ATOM 7740 C CA B ARG E 1 14 ? 61.095 35.344 22.700 0.50 40.88 15 ARG E CA 1
ATOM 7741 C C . ARG E 1 14 ? 59.649 35.791 22.641 1.00 42.27 15 ARG E C 1
ATOM 7742 O O . ARG E 1 14 ? 58.811 34.988 23.053 1.00 41.80 15 ARG E O 1
ATOM 7757 N N . PRO E 1 15 ? 59.324 36.962 22.093 1.00 46.35 16 PRO E N 1
ATOM 7758 C CA . PRO E 1 15 ? 57.893 37.330 21.971 1.00 46.22 16 PRO E CA 1
ATOM 7759 C C . PRO E 1 15 ? 56.982 36.388 21.151 1.00 40.98 16 PRO E C 1
ATOM 7760 O O . PRO E 1 15 ? 55.848 36.110 21.572 1.00 43.86 16 PRO E O 1
ATOM 7764 N N . ALA E 1 16 ? 57.469 35.890 20.015 1.00 37.28 17 ALA E N 1
ATOM 7765 C CA . ALA E 1 16 ? 56.651 35.019 19.160 1.00 34.32 17 ALA E CA 1
ATOM 7766 C C . ALA E 1 16 ? 56.829 33.520 19.461 1.00 31.88 17 ALA E C 1
ATOM 7767 O O . ALA E 1 16 ? 56.008 32.709 19.043 1.00 31.47 17 ALA E O 1
ATOM 7769 N N . ALA E 1 17 ? 57.892 33.165 20.184 1.00 24.42 18 ALA E N 1
ATOM 7770 C CA . ALA E 1 17 ? 58.270 31.756 20.386 1.00 25.42 18 ALA E CA 1
ATOM 7771 C C . ALA E 1 17 ? 58.975 31.433 21.704 1.00 29.59 18 ALA E C 1
ATOM 7772 O O . ALA E 1 17 ? 59.829 32.185 22.159 1.00 28.40 18 ALA E O 1
ATOM 7774 N N . TRP E 1 18 ? 58.613 30.301 22.306 1.00 27.12 19 TRP E N 1
ATOM 7775 C CA . TRP E 1 18 ? 59.378 29.725 23.421 1.00 28.90 19 TRP E CA 1
ATOM 7776 C C . TRP E 1 18 ? 60.040 28.447 22.924 1.00 31.10 19 TRP E C 1
ATOM 7777 O O . TRP E 1 18 ? 59.406 27.630 22.245 1.00 28.69 19 TRP E O 1
ATOM 7788 N N . THR E 1 19 ? 61.319 28.289 23.249 1.00 28.38 20 THR E N 1
ATOM 7789 C CA . THR E 1 19 ? 62.087 27.121 22.844 1.00 29.16 20 THR E CA 1
ATOM 7790 C C . THR E 1 19 ? 62.422 26.307 24.091 1.00 31.93 20 THR E C 1
ATOM 7791 O O . THR E 1 19 ? 63.080 26.801 25.016 1.00 29.80 20 THR E O 1
ATOM 7795 N N . PHE E 1 20 ? 61.933 25.069 24.110 1.00 30.19 21 PHE E N 1
ATOM 7796 C CA . PHE E 1 20 ? 62.175 24.132 25.204 1.00 28.32 21 PHE E CA 1
ATOM 7797 C C . PHE E 1 20 ? 63.312 23.225 24.756 1.00 30.48 21 PHE E C 1
ATOM 7798 O O . PHE E 1 20 ? 63.154 22.430 23.824 1.00 26.44 21 PHE E O 1
ATOM 7806 N N . THR E 1 21 ? 64.472 23.378 25.390 1.00 26.50 22 THR E N 1
ATOM 7807 C CA . THR E 1 21 ? 65.617 22.548 25.049 1.00 27.15 22 THR E CA 1
ATOM 7808 C C . THR E 1 21 ? 65.827 21.521 26.144 1.00 29.55 22 THR E C 1
ATOM 7809 O O . THR E 1 21 ? 66.229 21.856 27.265 1.00 29.94 22 THR E O 1
ATOM 7813 N N . LEU E 1 22 ? 65.544 20.264 25.809 1.00 29.86 23 LEU E N 1
ATOM 7814 C CA . LEU E 1 22 ? 65.842 19.152 26.702 1.00 29.17 23 LEU E CA 1
ATOM 7815 C C . LEU E 1 22 ? 67.352 19.136 26.964 1.00 32.73 23 LEU E C 1
ATOM 7816 O O . LEU E 1 22 ? 68.160 19.048 26.035 1.00 32.40 23 LEU E O 1
ATOM 7821 N N . SER E 1 23 ? 67.719 19.278 28.233 1.00 27.51 24 SER E N 1
ATOM 7822 C CA . SER E 1 23 ? 69.118 19.529 28.597 1.00 35.44 24 SER E CA 1
ATOM 7823 C C . SER E 1 23 ? 69.689 18.483 29.548 1.00 33.75 24 SER E C 1
ATOM 7824 O O . SER E 1 23 ? 70.087 18.789 30.678 1.00 38.07 24 SER E O 1
ATOM 7827 N N . ARG E 1 24 ? 69.689 17.236 29.086 1.00 30.43 25 ARG E N 1
ATOM 7828 C CA . ARG E 1 24 ? 70.353 16.140 29.783 1.00 33.53 25 ARG E CA 1
ATOM 7829 C C . ARG E 1 24 ? 71.217 15.383 28.783 1.00 38.03 25 ARG E C 1
ATOM 7830 O O . ARG E 1 24 ? 70.972 14.195 28.543 1.00 33.19 25 ARG E O 1
ATOM 7838 N N . PRO E 1 25 ? 72.250 16.053 28.213 1.00 42.02 26 PRO E N 1
ATOM 7839 C CA . PRO E 1 25 ? 72.945 15.448 27.077 1.00 44.69 26 PRO E CA 1
ATOM 7840 C C . PRO E 1 25 ? 73.850 14.259 27.427 1.00 44.54 26 PRO E C 1
ATOM 7841 O O . PRO E 1 25 ? 74.224 13.503 26.528 1.00 49.01 26 PRO E O 1
ATOM 7845 N N . GLU E 1 26 ? 74.192 14.094 28.706 1.00 41.22 27 GLU E N 1
ATOM 7846 C CA . GLU E 1 26 ? 74.939 12.906 29.146 1.00 46.38 27 GLU E CA 1
ATOM 7847 C C . GLU E 1 26 ? 74.016 11.723 29.486 1.00 47.75 27 GLU E C 1
ATOM 7848 O O . GLU E 1 26 ? 74.487 10.612 29.747 1.00 48.01 27 GLU E O 1
ATOM 7854 N N . LYS E 1 27 ? 72.705 11.969 29.463 1.00 43.81 28 LYS E N 1
ATOM 7855 C CA . LYS E 1 27 ? 71.704 10.941 29.744 1.00 39.81 28 LYS E CA 1
ATOM 7856 C C . LYS E 1 27 ? 70.733 10.762 28.580 1.00 39.77 28 LYS E C 1
ATOM 7857 O O . LYS E 1 27 ? 69.591 10.354 28.786 1.00 36.72 28 LYS E O 1
ATOM 7863 N N . ARG E 1 28 ? 71.188 11.083 27.365 1.00 35.63 29 ARG E N 1
ATOM 7864 C CA . ARG E 1 28 ? 70.404 10.953 26.114 1.00 35.35 29 ARG E CA 1
ATOM 7865 C C . ARG E 1 28 ? 69.047 11.696 26.116 1.00 31.63 29 ARG E C 1
ATOM 7866 O O . ARG E 1 28 ? 68.108 11.308 25.405 1.00 30.10 29 ARG E O 1
ATOM 7874 N N . ASN E 1 29 ? 68.986 12.754 26.925 1.00 28.98 30 ASN E N 1
ATOM 7875 C CA . ASN E 1 29 ? 67.802 13.574 27.149 1.00 31.59 30 ASN E CA 1
ATOM 7876 C C . ASN E 1 29 ? 66.602 12.746 27.588 1.00 30.69 30 ASN E C 1
ATOM 7877 O O . ASN E 1 29 ? 65.467 12.979 27.145 1.00 32.65 30 ASN E O 1
ATOM 7882 N N . ALA E 1 30 ? 66.881 11.768 28.447 1.00 31.49 31 ALA E N 1
ATOM 7883 C CA . ALA E 1 30 ? 65.862 10.843 28.915 1.00 30.37 31 ALA E CA 1
ATOM 7884 C C . ALA E 1 30 ? 64.927 11.554 29.881 1.00 24.17 31 ALA E C 1
ATOM 7885 O O . ALA E 1 30 ? 65.330 12.456 30.621 1.00 24.22 31 ALA E O 1
ATOM 7887 N N . LEU E 1 31 ? 63.665 11.146 29.850 1.00 26.04 32 LEU E N 1
ATOM 7888 C CA . LEU E 1 31 ? 62.626 11.810 30.590 1.00 26.32 32 LEU E CA 1
ATOM 7889 C C . LEU E 1 31 ? 62.564 11.248 32.002 1.00 27.75 32 LEU E C 1
ATOM 7890 O O . LEU E 1 31 ? 61.895 10.239 32.266 1.00 24.77 32 LEU E O 1
ATOM 7895 N N . SER E 1 32 ? 63.312 11.895 32.891 1.00 23.71 33 SER E N 1
ATOM 7896 C CA . SER E 1 32 ? 63.144 11.741 34.328 1.00 26.46 33 SER E CA 1
ATOM 7897 C C . SER E 1 32 ? 61.814 12.393 34.734 1.00 22.68 33 SER E C 1
ATOM 7898 O O . SER E 1 32 ? 61.271 13.212 33.986 1.00 20.95 33 SER E O 1
ATOM 7901 N N . ALA E 1 33 ? 61.310 12.061 35.923 1.00 26.22 34 ALA E N 1
ATOM 7902 C CA . ALA E 1 33 ? 60.123 12.732 36.469 1.00 24.00 34 ALA E CA 1
ATOM 7903 C C . ALA E 1 33 ? 60.354 14.244 36.560 1.00 25.85 34 ALA E C 1
ATOM 7904 O O . ALA E 1 33 ? 59.475 15.041 36.204 1.00 24.48 34 ALA E O 1
ATOM 7906 N N . GLU E 1 34 ? 61.555 14.643 36.984 1.00 28.54 35 GLU E N 1
ATOM 7907 C CA . GLU E 1 34 ? 61.915 16.069 37.033 1.00 31.65 35 GLU E CA 1
ATOM 7908 C C . GLU E 1 34 ? 61.789 16.782 35.674 1.00 26.47 35 GLU E C 1
ATOM 7909 O O . GLU E 1 34 ? 61.201 17.868 35.607 1.00 26.50 35 GLU E O 1
ATOM 7915 N N . LEU E 1 35 ? 62.343 16.178 34.617 1.00 27.25 36 LEU E N 1
ATOM 7916 C CA . LEU E 1 35 ? 62.268 16.755 33.271 1.00 25.75 36 LEU E CA 1
ATOM 7917 C C . LEU E 1 35 ? 60.815 16.856 32.779 1.00 27.49 36 LEU E C 1
ATOM 7918 O O . LEU E 1 35 ? 60.421 17.880 32.210 1.00 24.42 36 LEU E O 1
ATOM 7923 N N . VAL E 1 36 ? 60.029 15.803 33.004 1.00 19.80 37 VAL E N 1
ATOM 7924 C CA . VAL E 1 36 ? 58.612 15.800 32.588 1.00 25.77 37 VAL E CA 1
ATOM 7925 C C . VAL E 1 36 ? 57.815 16.910 33.296 1.00 24.47 37 VAL E C 1
ATOM 7926 O O . VAL E 1 36 ? 57.062 17.641 32.645 1.00 23.21 37 VAL E O 1
ATOM 7930 N N . GLU E 1 37 ? 58.017 17.075 34.605 1.00 23.64 38 GLU E N 1
ATOM 7931 C CA . GLU E 1 37 ? 57.351 18.155 35.340 1.00 25.60 38 GLU E CA 1
ATOM 7932 C C . GLU E 1 37 ? 57.806 19.548 34.887 1.00 25.20 38 GLU E C 1
ATOM 7933 O O . GLU E 1 37 ? 56.987 20.454 34.782 1.00 23.41 38 GLU E O 1
ATOM 7939 N N . ALA E 1 38 ? 59.104 19.701 34.612 1.00 25.14 39 ALA E N 1
ATOM 7940 C CA . ALA E 1 38 ? 59.659 20.946 34.078 1.00 25.28 39 ALA E CA 1
ATOM 7941 C C . ALA E 1 38 ? 58.983 21.314 32.753 1.00 24.26 39 ALA E C 1
ATOM 7942 O O . ALA E 1 38 ? 58.550 22.459 32.569 1.00 22.77 39 ALA E O 1
ATOM 7944 N N . LEU E 1 39 ? 58.849 20.319 31.874 1.00 25.73 40 LEU E N 1
ATOM 7945 C CA . LEU E 1 39 ? 58.172 20.470 30.586 1.00 23.64 40 LEU E CA 1
ATOM 7946 C C . LEU E 1 39 ? 56.702 20.858 30.738 1.00 21.35 40 LEU E C 1
ATOM 7947 O O . LEU E 1 39 ? 56.247 21.793 30.093 1.00 22.25 40 LEU E O 1
ATOM 7952 N N . ILE E 1 40 ? 55.972 20.141 31.592 1.00 18.58 41 ILE E N 1
ATOM 7953 C CA . ILE E 1 40 ? 54.569 20.472 31.901 1.00 22.07 41 ILE E CA 1
ATOM 7954 C C . ILE E 1 40 ? 54.410 21.913 32.383 1.00 24.73 41 ILE E C 1
ATOM 7955 O O . ILE E 1 40 ? 53.570 22.664 31.871 1.00 21.86 41 ILE E O 1
ATOM 7960 N N . ASP E 1 41 ? 55.248 22.289 33.344 1.00 27.63 42 ASP E N 1
ATOM 7961 C CA . ASP E 1 41 ? 55.227 23.626 33.933 1.00 27.79 42 ASP E CA 1
ATOM 7962 C C . ASP E 1 41 ? 55.494 24.689 32.869 1.00 27.33 42 ASP E C 1
ATOM 7963 O O . ASP E 1 41 ? 54.759 25.673 32.787 1.00 27.42 42 ASP E O 1
ATOM 7968 N N . GLY E 1 42 ? 56.502 24.436 32.030 1.00 23.67 43 GLY E N 1
ATOM 7969 C CA . GLY E 1 42 ? 56.884 25.328 30.935 1.00 26.67 43 GLY E CA 1
ATOM 7970 C C . GLY E 1 42 ? 55.809 25.487 29.880 1.00 26.32 43 GLY E C 1
ATOM 7971 O O . GLY E 1 42 ? 55.540 26.602 29.431 1.00 27.34 43 GLY E O 1
ATOM 7972 N N . VAL E 1 43 ? 55.170 24.376 29.513 1.00 21.51 44 VAL E N 1
ATOM 7973 C CA . VAL E 1 43 ? 54.128 24.372 28.484 1.00 23.15 44 VAL E CA 1
ATOM 7974 C C . VAL E 1 43 ? 52.876 25.057 29.040 1.00 23.06 44 VAL E C 1
ATOM 7975 O O . VAL E 1 43 ? 52.249 25.866 28.345 1.00 22.71 44 VAL E O 1
ATOM 7979 N N . ASP E 1 44 ? 52.539 24.761 30.297 1.00 21.43 45 ASP E N 1
ATOM 7980 C CA . ASP E 1 44 ? 51.430 25.443 30.981 1.00 21.60 45 ASP E CA 1
ATOM 7981 C C . ASP E 1 44 ? 51.626 26.958 31.065 1.00 24.84 45 ASP E C 1
ATOM 7982 O O . ASP E 1 44 ? 50.679 27.707 30.835 1.00 23.38 45 ASP E O 1
ATOM 7987 N N . ALA E 1 45 ? 52.853 27.387 31.385 1.00 23.91 46 ALA E N 1
ATOM 7988 C CA . ALA E 1 45 ? 53.198 28.813 31.433 1.00 28.96 46 ALA E CA 1
ATOM 7989 C C . ALA E 1 45 ? 53.012 29.468 30.056 1.00 28.02 46 ALA E C 1
ATOM 7990 O O . ALA E 1 45 ? 52.337 30.494 29.946 1.00 22.67 46 ALA E O 1
ATOM 7992 N N . ALA E 1 46 ? 53.552 28.828 29.014 1.00 25.48 47 ALA E N 1
ATOM 7993 C CA . ALA E 1 46 ? 53.400 29.295 27.637 1.00 22.99 47 ALA E CA 1
ATOM 7994 C C . ALA E 1 46 ? 51.935 29.420 27.237 1.00 26.75 47 ALA E C 1
ATOM 7995 O O . ALA E 1 46 ? 51.550 30.410 26.598 1.00 26.50 47 ALA E O 1
ATOM 7997 N N . HIS E 1 47 ? 51.118 28.442 27.649 1.00 23.23 48 HIS E N 1
ATOM 7998 C CA A HIS E 1 47 ? 49.702 28.479 27.333 0.50 23.76 48 HIS E CA 1
ATOM 7999 C CA B HIS E 1 47 ? 49.666 28.441 27.387 0.50 25.78 48 HIS E CA 1
ATOM 8000 C C . HIS E 1 47 ? 48.987 29.662 28.007 1.00 25.25 48 HIS E C 1
ATOM 8001 O O . HIS E 1 47 ? 48.176 30.330 27.355 1.00 25.10 48 HIS E O 1
ATOM 8014 N N . ARG E 1 48 ? 49.307 29.934 29.274 1.00 25.59 49 ARG E N 1
ATOM 8015 C CA . ARG E 1 48 ? 48.743 31.117 29.980 1.00 26.48 49 ARG E CA 1
ATOM 8016 C C . ARG E 1 48 ? 49.124 32.428 29.269 1.00 29.37 49 ARG E C 1
ATOM 8017 O O . ARG E 1 48 ? 48.309 33.343 29.160 1.00 28.52 49 ARG E O 1
ATOM 8025 N N . GLU E 1 49 ? 50.348 32.477 28.746 1.00 24.87 50 GLU E N 1
ATOM 8026 C CA . GLU E 1 49 ? 50.854 33.641 27.984 1.00 28.35 50 GLU E CA 1
ATOM 8027 C C . GLU E 1 49 ? 50.386 33.731 26.527 1.00 32.34 50 GLU E C 1
ATOM 8028 O O . GLU E 1 49 ? 50.595 34.766 25.865 1.00 33.22 50 GLU E O 1
ATOM 8034 N N . GLN E 1 50 ? 49.767 32.658 26.029 1.00 27.43 51 GLN E N 1
ATOM 8035 C CA . GLN E 1 50 ? 49.317 32.531 24.625 1.00 26.59 51 GLN E CA 1
ATOM 8036 C C . GLN E 1 50 ? 50.451 32.751 23.604 1.00 24.99 51 GLN E C 1
ATOM 8037 O O . GLN E 1 50 ? 50.292 33.471 22.612 1.00 25.16 51 GLN E O 1
ATOM 8043 N N . VAL E 1 51 ? 51.600 32.138 23.899 1.00 23.28 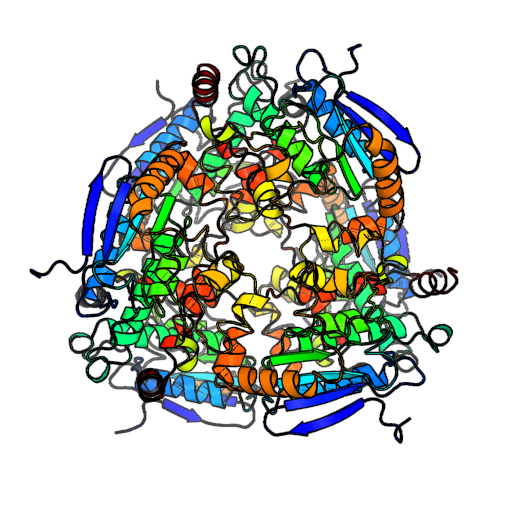52 VAL E N 1
ATOM 8044 C CA . VAL E 1 51 ? 52.778 32.177 23.039 1.00 24.64 52 VAL E CA 1
ATOM 8045 C C . VAL E 1 51 ? 52.378 31.550 21.700 1.00 26.54 52 VAL E C 1
ATOM 8046 O O . VAL E 1 51 ? 51.767 30.482 21.688 1.00 24.96 52 VAL E O 1
ATOM 8050 N N . PRO E 1 52 ? 52.641 32.248 20.577 1.00 30.77 53 PRO E N 1
ATOM 8051 C CA . PRO E 1 52 ? 52.254 31.721 19.251 1.00 29.82 53 PRO E CA 1
ATOM 8052 C C . PRO E 1 52 ? 52.915 30.386 18.861 1.00 24.84 53 PRO E C 1
ATOM 8053 O O . PRO E 1 52 ? 52.257 29.513 18.280 1.00 21.96 53 PRO E O 1
ATOM 8057 N N . LEU E 1 53 ? 54.198 30.232 19.185 1.00 21.86 54 LEU E N 1
ATOM 8058 C CA . LEU E 1 53 ? 54.950 29.054 18.782 1.00 21.89 54 LEU E CA 1
ATOM 8059 C C . LEU E 1 53 ? 55.735 28.425 19.934 1.00 23.02 54 LEU E C 1
ATOM 8060 O O . LEU E 1 53 ? 56.422 29.123 20.681 1.00 24.05 54 LEU E O 1
ATOM 8065 N N . LEU E 1 54 ? 55.616 27.104 20.081 1.00 22.22 55 LEU E N 1
ATOM 8066 C CA . LEU E 1 54 ? 56.444 26.345 21.015 1.00 21.59 55 LEU E CA 1
ATOM 8067 C C . LEU E 1 54 ? 57.394 25.501 20.205 1.00 19.92 55 LEU E C 1
ATOM 8068 O O . LEU E 1 54 ? 56.966 24.800 19.278 1.00 21.13 55 LEU E O 1
ATOM 8073 N N . VAL E 1 55 ? 58.677 25.574 20.549 1.00 21.71 56 VAL E N 1
ATOM 8074 C CA . VAL E 1 55 ? 59.714 24.809 19.859 1.00 19.79 56 VAL E CA 1
ATOM 8075 C C . VAL E 1 55 ? 60.348 23.787 20.813 1.00 25.47 56 VAL E C 1
ATOM 8076 O O . VAL E 1 55 ? 60.660 24.106 21.974 1.00 26.50 56 VAL E O 1
ATOM 8080 N N . PHE E 1 56 ? 60.511 22.557 20.328 1.00 22.48 57 PHE E N 1
ATOM 8081 C CA . PHE E 1 56 ? 61.103 21.496 21.130 1.00 24.78 57 PHE E CA 1
ATOM 8082 C C . PHE E 1 56 ? 62.361 20.959 20.449 1.00 23.04 57 PHE E C 1
ATOM 8083 O O . PHE E 1 56 ? 62.355 20.621 19.259 1.00 27.44 57 PHE E O 1
ATOM 8091 N N . ALA E 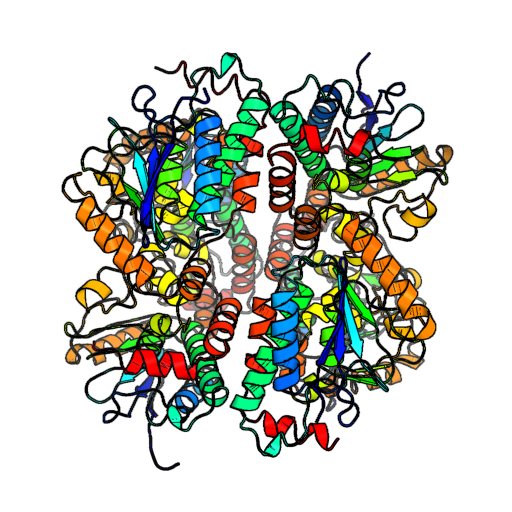1 57 ? 63.432 20.884 21.233 1.00 26.27 58 ALA E N 1
ATOM 8092 C CA . ALA E 1 57 ? 64.741 20.445 20.757 1.00 31.17 58 ALA E CA 1
ATOM 8093 C C . ALA E 1 57 ? 65.497 19.778 21.896 1.00 30.97 58 ALA E C 1
ATOM 8094 O O . ALA E 1 57 ? 65.122 19.914 23.061 1.00 32.04 58 ALA E O 1
ATOM 8096 N N . GLY E 1 58 ? 66.566 19.056 21.561 1.00 29.70 59 GLY E N 1
ATOM 8097 C CA . GLY E 1 58 ? 67.413 18.450 22.578 1.00 31.09 59 GLY E CA 1
ATOM 8098 C C . GLY E 1 58 ? 68.865 18.863 22.438 1.00 32.16 59 GLY E C 1
ATOM 8099 O O . GLY E 1 58 ? 69.399 18.878 21.334 1.00 30.37 59 GLY E O 1
ATOM 8100 N N . ALA E 1 59 ? 69.493 19.209 23.559 1.00 36.55 60 ALA E N 1
ATOM 8101 C CA . ALA E 1 59 ? 70.938 19.454 23.603 1.00 36.64 60 ALA E CA 1
ATOM 8102 C C . ALA E 1 59 ? 71.704 18.136 23.431 1.00 39.09 60 ALA E C 1
ATOM 8103 O O . ALA E 1 59 ? 71.216 17.070 23.812 1.00 35.26 60 ALA E O 1
ATOM 8105 N N . GLY E 1 60 ? 72.900 18.207 22.854 1.00 36.81 61 GLY E N 1
ATOM 8106 C CA . GLY E 1 60 ? 73.726 17.020 22.704 1.00 32.56 61 GLY E CA 1
ATOM 8107 C C . GLY E 1 60 ? 73.459 16.255 21.427 1.00 33.66 61 GLY E C 1
ATOM 8108 O O . GLY E 1 60 ? 73.205 16.849 20.379 1.00 35.07 61 GLY E O 1
ATOM 8109 N N . ARG E 1 61 ? 73.521 14.929 21.518 1.00 37.19 62 ARG E N 1
ATOM 8110 C CA . ARG E 1 61 ? 73.453 14.067 20.341 1.00 39.98 62 ARG E CA 1
ATOM 8111 C C . ARG E 1 61 ? 72.045 13.725 19.844 1.00 36.67 62 ARG E C 1
ATOM 8112 O O . ARG E 1 61 ? 71.894 13.285 18.704 1.00 30.24 62 ARG E O 1
ATOM 8120 N N . ASN E 1 62 ? 71.016 13.928 20.672 1.00 33.65 63 ASN E N 1
ATOM 8121 C CA . ASN E 1 62 ? 69.650 13.578 20.255 1.00 33.13 63 ASN E CA 1
ATOM 8122 C C . ASN E 1 62 ? 68.527 14.523 20.701 1.00 30.63 63 ASN E C 1
ATOM 8123 O O . ASN E 1 62 ? 68.752 15.465 21.477 1.00 32.10 63 ASN E O 1
ATOM 8128 N N . PHE E 1 63 ? 67.317 14.242 20.209 1.00 30.08 64 PHE E N 1
ATOM 8129 C CA . PHE E 1 63 ? 66.099 14.868 20.720 1.00 29.25 64 PHE E CA 1
ATOM 8130 C C . PHE E 1 63 ? 65.787 14.257 22.107 1.00 26.91 64 PHE E C 1
ATOM 8131 O O . PHE E 1 63 ? 65.956 14.940 23.119 1.00 26.50 64 PHE E O 1
ATOM 8139 N N . SER E 1 64 ? 65.361 12.985 22.157 1.00 27.41 65 SER E N 1
ATOM 8140 C CA . SER E 1 64 ? 65.149 12.283 23.447 1.00 29.03 65 SER E CA 1
ATOM 8141 C C . SER E 1 64 ? 65.117 10.752 23.352 1.00 27.64 65 SER E C 1
ATOM 8142 O O . SER E 1 64 ? 64.609 10.184 22.380 1.00 30.45 65 SER E O 1
ATOM 8145 N N . ALA E 1 65 ? 65.645 10.099 24.386 1.00 29.96 66 ALA E N 1
ATOM 8146 C CA . ALA E 1 65 ? 65.592 8.640 24.512 1.00 30.15 66 ALA E CA 1
ATOM 8147 C C . ALA E 1 65 ? 64.339 8.164 25.259 1.00 29.46 66 ALA E C 1
ATOM 8148 O O . ALA E 1 65 ? 64.228 6.983 25.591 1.00 29.01 66 ALA E O 1
ATOM 8150 N N . GLY E 1 66 ? 63.417 9.083 25.542 1.00 26.66 67 GLY E N 1
ATOM 8151 C CA . GLY E 1 66 ? 62.161 8.725 26.207 1.00 26.57 67 GLY E CA 1
ATOM 8152 C C . GLY E 1 66 ? 62.361 8.470 27.686 1.00 27.36 67 GLY E C 1
ATOM 8153 O O . GLY E 1 66 ? 63.296 9.011 28.280 1.00 24.93 67 GLY E O 1
ATOM 8154 N N . PHE E 1 67 ? 61.488 7.642 28.265 1.00 27.74 68 PHE E N 1
ATOM 8155 C CA . PHE E 1 67 ? 61.466 7.345 29.696 1.00 26.51 68 PHE E CA 1
ATOM 8156 C C . PHE E 1 67 ? 62.852 6.982 30.233 1.00 24.98 68 PHE E C 1
ATOM 8157 O O . PHE E 1 67 ? 63.549 6.139 29.662 1.00 25.73 68 PHE E O 1
ATOM 8165 N N . ASP E 1 68 ? 63.240 7.635 31.321 1.00 27.49 69 ASP E N 1
ATOM 8166 C CA . ASP E 1 68 ? 64.527 7.355 31.957 1.00 28.51 69 ASP E CA 1
ATOM 8167 C C . ASP E 1 68 ? 64.400 6.115 32.847 1.00 28.25 69 ASP E C 1
ATOM 8168 O O . ASP E 1 68 ? 63.751 6.150 33.892 1.00 26.52 69 ASP E O 1
ATOM 8173 N N . PHE E 1 69 ? 65.037 5.029 32.413 1.00 31.57 70 PHE E N 1
ATOM 8174 C CA . PHE E 1 69 ? 64.990 3.760 33.138 1.00 32.42 70 PHE E CA 1
ATOM 8175 C C . PHE E 1 69 ? 66.066 3.632 34.214 1.00 34.48 70 PHE E C 1
ATOM 8176 O O . PHE E 1 69 ? 66.128 2.605 34.894 1.00 33.36 70 PHE E O 1
ATOM 8184 N N . THR E 1 70 ? 66.911 4.661 34.346 1.00 34.19 71 THR E N 1
ATOM 8185 C CA . THR E 1 70 ? 67.918 4.726 35.405 1.00 35.20 71 THR E CA 1
ATOM 8186 C C . THR E 1 70 ? 67.233 4.539 36.749 1.00 35.42 71 THR E C 1
ATOM 8187 O O . THR E 1 70 ? 66.301 5.278 37.086 1.00 38.65 71 THR E O 1
ATOM 8191 N N . ASP E 1 71 ? 67.682 3.517 37.481 1.00 39.17 72 ASP E N 1
ATOM 8192 C CA . ASP E 1 71 ? 67.154 3.157 38.809 1.00 41.24 72 ASP E CA 1
ATOM 8193 C C . ASP E 1 71 ? 65.648 2.831 38.853 1.00 39.83 72 ASP E C 1
ATOM 8194 O O . ASP E 1 71 ? 65.011 3.045 39.889 1.00 34.81 72 ASP E O 1
ATOM 8199 N N . TYR E 1 72 ? 65.087 2.306 37.756 1.00 35.72 73 TYR E N 1
ATOM 8200 C CA . TYR E 1 72 ? 63.663 1.927 37.740 1.00 35.17 73 TYR E CA 1
ATOM 8201 C C . TYR E 1 72 ? 63.391 0.803 38.749 1.00 39.21 73 TYR E C 1
ATOM 8202 O O . TYR E 1 72 ? 62.301 0.743 39.337 1.00 33.65 73 TYR E O 1
ATOM 8211 N N . GLU E 1 73 ? 64.403 -0.055 38.951 1.00 36.76 74 GLU E N 1
ATOM 8212 C CA A GLU E 1 73 ? 64.292 -1.176 39.886 0.50 37.43 74 GLU E CA 1
ATOM 8213 C CA B GLU E 1 73 ? 64.368 -1.176 39.900 0.50 36.02 74 GLU E CA 1
ATOM 8214 C C . GLU E 1 73 ? 64.023 -0.730 41.320 1.00 34.71 74 GLU E C 1
ATOM 8215 O O . GLU E 1 73 ? 63.408 -1.465 42.078 1.00 36.79 74 GLU E O 1
ATOM 8226 N N . THR E 1 74 ? 64.450 0.483 41.673 1.00 32.97 75 THR E N 1
ATOM 8227 C CA . THR E 1 74 ? 64.254 1.022 43.020 1.00 37.20 75 THR E CA 1
ATOM 8228 C C . THR E 1 74 ? 62.967 1.847 43.136 1.00 37.52 75 THR E C 1
ATOM 8229 O O . THR E 1 74 ? 62.649 2.378 44.205 1.00 38.90 75 THR E O 1
ATOM 8233 N N . GLN E 1 75 ? 62.235 1.963 42.034 1.00 34.57 76 GLN E N 1
ATOM 8234 C CA . GLN E 1 75 ? 60.956 2.664 42.047 1.00 37.13 76 GLN E CA 1
ATOM 8235 C C . GLN E 1 75 ? 59.812 1.660 42.077 1.00 31.66 76 GLN E C 1
ATOM 8236 O O . GLN E 1 75 ? 59.941 0.566 41.544 1.00 30.73 76 GLN E O 1
ATOM 8242 N N . SER E 1 76 ? 58.703 2.019 42.721 1.00 30.56 77 SER E N 1
ATOM 8243 C CA . SER E 1 76 ? 57.575 1.086 42.857 1.00 26.70 77 SER E CA 1
ATOM 8244 C C . SER E 1 76 ? 56.806 1.009 41.543 1.00 23.74 77 SER E C 1
ATOM 8245 O O . SER E 1 76 ? 57.033 1.824 40.651 1.00 20.16 77 SER E O 1
ATOM 8248 N N . GLU E 1 77 ? 55.912 0.025 41.427 1.00 23.51 78 GLU E N 1
ATOM 8249 C CA . GLU E 1 77 ? 55.081 -0.136 40.227 1.00 27.40 78 GLU E CA 1
ATOM 8250 C C . GLU E 1 77 ? 54.240 1.126 40.061 1.00 22.44 78 GLU E C 1
ATOM 8251 O O . GLU E 1 77 ? 54.063 1.609 38.950 1.00 18.35 78 GLU E O 1
ATOM 8257 N N . GLY E 1 78 ? 53.794 1.677 41.192 1.00 20.26 79 GLY E N 1
ATOM 8258 C CA . GLY E 1 78 ? 53.023 2.920 41.227 1.00 22.13 79 GLY E CA 1
ATOM 8259 C C . GLY E 1 78 ? 53.778 4.155 40.789 1.00 22.81 79 GLY E C 1
ATOM 8260 O O . GLY E 1 78 ? 53.237 4.972 40.045 1.00 19.61 79 GLY E O 1
ATOM 8261 N N . ASP E 1 79 ? 55.024 4.295 41.260 1.00 21.80 80 ASP E N 1
ATOM 8262 C CA . ASP E 1 79 ? 55.924 5.388 40.846 1.00 19.92 80 ASP E CA 1
ATOM 8263 C C . ASP E 1 79 ? 56.055 5.406 39.327 1.00 20.90 80 ASP E C 1
ATOM 8264 O O . ASP E 1 79 ? 55.984 6.455 38.697 1.00 19.60 80 ASP E O 1
ATOM 8269 N N . LEU E 1 80 ? 56.243 4.227 38.751 1.00 16.89 81 LEU E N 1
ATOM 8270 C CA . LEU E 1 80 ? 56.433 4.098 37.305 1.00 22.97 81 LEU E CA 1
ATOM 8271 C C . LEU E 1 80 ? 55.147 4.440 36.539 1.00 19.65 81 LEU E C 1
ATOM 8272 O O . LEU E 1 80 ? 55.189 5.165 35.537 1.00 17.58 81 LEU E O 1
ATOM 8277 N N . LEU E 1 81 ? 54.006 3.956 37.036 1.00 19.12 82 LEU E N 1
ATOM 8278 C CA . LEU E 1 81 ? 52.709 4.308 36.460 1.00 18.40 82 LEU E CA 1
ATOM 8279 C C . LEU E 1 81 ? 52.539 5.818 36.464 1.00 21.49 82 LEU E C 1
ATOM 8280 O O . LEU E 1 81 ? 52.152 6.391 35.444 1.00 15.98 82 LEU E O 1
ATOM 8285 N N . LEU E 1 82 ? 52.814 6.449 37.608 1.00 17.71 83 LEU E N 1
ATOM 8286 C CA . LEU E 1 82 ? 52.637 7.890 37.737 1.00 22.67 83 LEU E CA 1
ATOM 8287 C C . LEU E 1 82 ? 53.475 8.632 36.695 1.00 20.66 83 LEU E C 1
ATOM 8288 O O . LEU E 1 82 ? 52.959 9.502 36.019 1.00 16.69 83 LEU E O 1
ATOM 8293 N N . ARG E 1 83 ? 54.739 8.235 36.537 1.00 17.53 84 ARG E N 1
ATOM 8294 C CA . ARG E 1 83 ? 55.625 8.875 35.564 1.00 17.38 84 ARG E CA 1
ATOM 8295 C C . ARG E 1 83 ? 55.110 8.731 34.123 1.00 19.86 84 ARG E C 1
ATOM 8296 O O . ARG E 1 83 ? 55.122 9.701 33.360 1.00 17.45 84 ARG E O 1
ATOM 8304 N N . MET E 1 84 ? 54.588 7.551 33.790 1.00 19.67 85 MET E N 1
ATOM 8305 C CA . MET E 1 84 ? 53.973 7.320 32.484 1.00 20.88 85 MET E CA 1
ATOM 8306 C C . MET E 1 84 ? 52.696 8.149 32.262 1.00 21.14 85 MET E C 1
ATOM 8307 O O . MET E 1 84 ? 52.496 8.725 31.187 1.00 18.74 85 MET E O 1
ATOM 8312 N N . VAL E 1 85 ? 51.838 8.215 33.285 1.00 19.39 86 VAL E N 1
ATOM 8313 C CA . VAL E 1 85 ? 50.634 9.060 33.237 1.00 16.99 86 VAL E CA 1
ATOM 8314 C C . VAL E 1 85 ? 50.972 10.547 32.997 1.00 16.70 86 VAL E C 1
ATOM 8315 O O . VAL E 1 85 ? 50.356 11.217 32.150 1.00 20.38 86 VAL E O 1
ATOM 8319 N N . ARG E 1 86 ? 51.964 11.048 33.725 1.00 16.92 87 ARG E N 1
ATOM 8320 C CA . ARG E 1 86 ? 52.403 12.437 33.578 1.00 20.39 87 ARG E CA 1
ATOM 8321 C C . ARG E 1 86 ? 53.015 12.701 32.193 1.00 20.03 87 ARG E C 1
ATOM 8322 O O . ARG E 1 86 ? 52.795 13.766 31.605 1.00 19.72 87 ARG E O 1
ATOM 8330 N N . ILE E 1 87 ? 53.763 11.728 31.672 1.00 17.59 88 ILE E N 1
ATOM 8331 C CA . ILE E 1 87 ? 54.210 11.774 30.264 1.00 20.75 88 ILE E CA 1
ATOM 8332 C C . ILE E 1 87 ? 53.025 11.934 29.301 1.00 20.15 88 ILE E C 1
ATOM 8333 O O . ILE E 1 87 ? 53.011 12.845 28.472 1.00 16.81 88 ILE E O 1
ATOM 8338 N N . GLU E 1 88 ? 52.014 11.078 29.447 1.00 14.11 89 GLU E N 1
ATOM 8339 C CA . GLU E 1 88 ? 50.851 11.186 28.582 1.00 16.99 89 GLU E CA 1
ATOM 8340 C C . GLU E 1 88 ? 50.111 12.520 28.752 1.00 16.78 89 GLU E C 1
ATOM 8341 O O . GLU E 1 88 ? 49.658 13.091 27.750 1.00 18.17 89 GLU E O 1
ATOM 8347 N N . MET E 1 89 ? 49.982 13.008 29.989 1.00 18.44 90 MET E N 1
ATOM 8348 C CA . MET E 1 89 ? 49.356 14.325 30.228 1.00 17.39 90 MET E CA 1
ATOM 8349 C C . MET E 1 89 ? 50.162 15.452 29.525 1.00 16.29 90 MET E C 1
ATOM 8350 O O . MET E 1 89 ? 49.580 16.325 28.885 1.00 18.43 90 MET E O 1
ATOM 8355 N N . LEU E 1 90 ? 51.490 15.362 29.573 1.00 19.06 91 LEU E N 1
ATOM 8356 C CA . LEU E 1 90 ? 52.364 16.269 28.826 1.00 20.26 91 LEU E CA 1
ATOM 8357 C C . LEU E 1 90 ? 52.099 16.177 27.316 1.00 19.17 91 LEU E C 1
ATOM 8358 O O . LEU E 1 90 ? 51.898 17.204 26.668 1.00 19.37 91 LEU E O 1
ATOM 8363 N N . LEU E 1 91 ? 52.072 14.961 26.774 1.00 20.13 92 LEU E N 1
ATOM 8364 C CA . LEU E 1 91 ? 51.882 14.766 25.330 1.00 17.63 92 LEU E CA 1
ATOM 8365 C C . LEU E 1 91 ? 50.546 15.321 24.875 1.00 21.60 92 LEU E C 1
ATOM 8366 O O . LEU E 1 91 ? 50.464 15.915 23.812 1.00 19.09 92 LEU E O 1
ATOM 8371 N N . GLN E 1 92 ? 49.502 15.138 25.687 1.00 17.64 93 GLN E N 1
ATOM 8372 C CA . GLN E 1 92 ? 48.184 15.662 25.344 1.00 19.77 93 GLN E CA 1
ATOM 8373 C C . GLN E 1 92 ? 48.123 17.206 25.365 1.00 20.17 93 GLN E C 1
ATOM 8374 O O . GLN E 1 92 ? 47.468 17.824 24.508 1.00 17.77 93 GLN E O 1
ATOM 8380 N N . ARG E 1 93 ? 48.820 17.823 26.319 1.00 18.42 94 ARG E N 1
ATOM 8381 C CA . ARG E 1 93 ? 48.940 19.287 26.365 1.00 19.29 94 ARG E CA 1
ATOM 8382 C C . ARG E 1 93 ? 49.633 19.852 25.111 1.00 21.06 94 ARG E C 1
ATOM 8383 O O . ARG E 1 93 ? 49.247 20.892 24.593 1.00 20.68 94 ARG E O 1
ATOM 8391 N N . VAL E 1 94 ? 50.651 19.144 24.638 1.00 17.85 95 VAL E N 1
ATOM 8392 C CA . VAL E 1 94 ? 51.410 19.578 23.468 1.00 18.21 95 VAL E CA 1
ATOM 8393 C C . VAL E 1 94 ? 50.574 19.336 22.195 1.00 17.15 95 VAL E C 1
ATOM 8394 O O . VAL E 1 94 ? 50.440 20.224 21.352 1.00 16.99 95 VAL E O 1
ATOM 8398 N N . ALA E 1 95 ? 49.985 18.148 22.082 1.00 20.03 96 ALA E N 1
ATOM 8399 C CA . ALA E 1 95 ? 49.187 17.778 20.900 1.00 19.52 96 ALA E CA 1
ATOM 8400 C C . ALA E 1 95 ? 47.978 18.693 20.707 1.00 21.01 96 ALA E C 1
ATOM 8401 O O . ALA E 1 95 ? 47.654 19.055 19.578 1.00 24.12 96 ALA E O 1
ATOM 8403 N N . GLY E 1 96 ? 47.346 19.072 21.820 1.00 20.09 97 GLY E N 1
ATOM 8404 C CA . GLY E 1 96 ? 46.163 19.938 21.831 1.00 22.54 97 GLY E CA 1
ATOM 8405 C C . GLY E 1 96 ? 46.446 21.425 21.976 1.00 20.15 97 GLY E C 1
ATOM 8406 O O . GLY E 1 96 ? 45.516 22.215 22.158 1.00 19.91 97 GLY E O 1
ATOM 8407 N N . SER E 1 97 ? 47.725 21.810 21.909 1.00 23.78 98 SER E N 1
ATOM 8408 C CA . SER E 1 97 ? 48.137 23.213 22.091 1.00 21.63 98 SER E CA 1
ATOM 8409 C C . SER E 1 97 ? 47.417 24.179 21.141 1.00 19.68 98 SER E C 1
ATOM 8410 O O . SER E 1 97 ? 47.316 23.910 19.941 1.00 20.16 98 SER E O 1
ATOM 8413 N N . PRO E 1 98 ? 46.919 25.310 21.686 1.00 20.93 99 PRO E N 1
ATOM 8414 C CA . PRO E 1 98 ? 46.508 26.460 20.865 1.00 22.25 99 PRO E CA 1
ATOM 8415 C C . PRO E 1 98 ? 47.712 27.108 20.164 1.00 20.67 99 PRO E C 1
ATOM 8416 O O . PRO E 1 98 ? 47.540 27.752 19.125 1.00 24.49 99 PRO E O 1
ATOM 8420 N N . SER E 1 99 ? 48.914 26.925 20.715 1.00 19.83 100 SER E N 1
ATOM 8421 C CA . SER E 1 99 ? 50.137 27.354 20.014 1.00 21.91 100 SER E CA 1
ATOM 8422 C C . SER E 1 99 ? 50.435 26.452 18.826 1.00 25.79 100 SER E C 1
ATOM 8423 O O . SER E 1 99 ? 50.077 25.268 18.819 1.00 23.08 100 SER E O 1
ATOM 8426 N N . LEU E 1 100 ? 51.122 26.998 17.828 1.00 23.64 101 LEU E N 1
ATOM 8427 C CA . LEU E 1 100 ? 51.751 26.154 16.830 1.00 23.92 101 LEU E CA 1
ATOM 8428 C C . LEU E 1 100 ? 52.912 25.457 17.529 1.00 22.52 101 LEU E C 1
ATOM 8429 O O . LEU E 1 100 ? 53.519 26.012 18.438 1.00 22.71 101 LEU E O 1
ATOM 8434 N N . THR E 1 101 ? 53.195 24.226 17.141 1.00 23.03 102 THR E N 1
ATOM 8435 C CA . THR E 1 101 ? 54.275 23.479 17.766 1.00 20.99 102 THR E CA 1
ATOM 8436 C C . THR E 1 101 ? 55.227 22.929 16.714 1.00 22.80 102 THR E C 1
ATOM 8437 O O . THR E 1 101 ? 54.803 22.425 15.662 1.00 22.17 102 THR E O 1
ATOM 8441 N N . LEU E 1 102 ? 56.514 23.044 17.020 1.00 21.74 103 LEU E N 1
ATOM 8442 C CA . LEU E 1 102 ? 57.578 22.587 16.146 1.00 23.63 103 LEU E CA 1
ATOM 8443 C C . LEU E 1 102 ? 58.571 21.734 16.913 1.00 19.68 103 LEU E C 1
ATOM 8444 O O . LEU E 1 102 ? 59.018 22.108 18.004 1.00 26.01 103 LEU E O 1
ATOM 8449 N N . ALA E 1 103 ? 58.919 20.576 16.356 1.00 21.66 104 ALA E N 1
ATOM 8450 C CA . ALA E 1 103 ? 59.929 19.727 16.968 1.00 23.22 104 ALA E CA 1
ATOM 8451 C C . ALA E 1 103 ? 61.057 19.465 15.975 1.00 21.55 104 ALA E C 1
ATOM 8452 O O . ALA E 1 103 ? 60.820 19.301 14.776 1.00 27.77 104 ALA E O 1
ATOM 8454 N N . LEU E 1 104 ? 62.276 19.460 16.493 1.00 23.46 105 LEU E N 1
ATOM 8455 C CA . LEU E 1 104 ? 63.483 19.297 15.678 1.00 26.01 105 LEU E CA 1
ATOM 8456 C C . LEU E 1 104 ? 64.320 18.145 16.234 1.00 25.27 105 LEU E C 1
ATOM 8457 O O . LEU E 1 104 ? 64.948 18.274 17.294 1.00 28.52 105 LEU E O 1
ATOM 8462 N N . ALA E 1 105 ? 64.328 17.023 15.521 1.00 29.62 106 ALA E N 1
ATOM 8463 C CA . ALA E 1 105 ? 64.975 15.816 16.030 1.00 33.75 106 ALA E CA 1
ATOM 8464 C C . ALA E 1 105 ? 66.307 15.548 15.347 1.00 35.57 106 ALA E C 1
ATOM 8465 O O . ALA E 1 105 ? 66.466 15.800 14.158 1.00 34.48 106 ALA E O 1
ATOM 8467 N N . HIS E 1 106 ? 67.257 15.029 16.115 1.00 33.50 107 HIS E N 1
ATOM 8468 C CA . HIS E 1 106 ? 68.492 14.489 15.559 1.00 36.27 107 HIS E CA 1
ATOM 8469 C C . HIS E 1 106 ? 68.907 13.276 16.385 1.00 37.64 107 HIS E C 1
ATOM 8470 O O . HIS E 1 106 ? 68.289 12.988 17.414 1.00 37.76 107 HIS E O 1
ATOM 8477 N N . GLY E 1 107 ? 69.921 12.548 15.918 1.00 34.84 108 GLY E N 1
ATOM 8478 C CA . GLY E 1 107 ? 70.419 11.373 16.636 1.00 35.50 108 GLY E CA 1
ATOM 8479 C C . GLY E 1 107 ? 69.410 10.245 16.771 1.00 35.20 108 GLY E C 1
ATOM 8480 O O . GLY E 1 107 ? 68.465 10.149 15.978 1.00 34.27 108 GLY E O 1
ATOM 8481 N N . ARG E 1 108 ? 69.607 9.406 17.787 1.00 37.16 109 ARG E N 1
ATOM 8482 C CA . ARG E 1 108 ? 68.749 8.241 17.997 1.00 40.09 109 ARG E CA 1
ATOM 8483 C C . ARG E 1 108 ? 67.703 8.525 19.073 1.00 30.61 109 ARG E C 1
ATOM 8484 O O . ARG E 1 108 ? 68.032 8.894 20.203 1.00 34.02 109 ARG E O 1
ATOM 8492 N N . ASN E 1 109 ? 66.440 8.335 18.704 1.00 29.99 110 ASN E N 1
ATOM 8493 C CA . ASN E 1 109 ? 65.327 8.704 19.561 1.00 29.16 110 ASN E CA 1
ATOM 8494 C C . ASN E 1 109 ? 64.391 7.543 19.818 1.00 28.92 110 ASN E C 1
ATOM 8495 O O . ASN E 1 109 ? 64.132 6.732 18.922 1.00 28.19 110 ASN E O 1
ATOM 8500 N N . PHE E 1 110 ? 63.869 7.497 21.042 1.00 27.70 111 PHE E N 1
ATOM 8501 C CA . PHE E 1 110 ? 63.182 6.313 21.554 1.00 29.76 111 PHE E CA 1
ATOM 8502 C C . PHE E 1 110 ? 61.910 6.669 22.307 1.00 29.38 111 PHE E C 1
ATOM 8503 O O . PHE E 1 110 ? 61.866 7.673 23.025 1.00 25.59 111 PHE E O 1
ATOM 8511 N N . GLY E 1 111 ? 60.896 5.829 22.132 1.00 28.82 112 GLY E N 1
ATOM 8512 C CA . GLY E 1 111 ? 59.712 5.795 22.988 1.00 28.00 112 GLY E CA 1
ATOM 8513 C C . GLY E 1 111 ? 58.984 7.105 23.193 1.00 23.10 112 GLY E C 1
ATOM 8514 O O . GLY E 1 111 ? 58.571 7.763 22.221 1.00 22.25 112 GLY E O 1
ATOM 8515 N N . ALA E 1 112 ? 58.848 7.482 24.466 1.00 23.66 113 ALA E N 1
ATOM 8516 C CA . ALA E 1 112 ? 58.233 8.751 24.860 1.00 23.26 113 ALA E CA 1
ATOM 8517 C C . ALA E 1 112 ? 58.900 9.976 24.198 1.00 23.85 113 ALA E C 1
ATOM 8518 O O . ALA E 1 112 ? 58.228 10.972 23.922 1.00 25.07 113 ALA E O 1
ATOM 8520 N N . GLY E 1 113 ? 60.197 9.872 23.908 1.00 24.26 114 GLY E N 1
ATOM 8521 C CA . GLY E 1 113 ? 60.907 10.896 23.133 1.00 25.27 114 GLY E CA 1
ATOM 8522 C C . GLY E 1 113 ? 60.356 11.079 21.734 1.00 25.58 114 GLY E C 1
ATOM 8523 O O . GLY E 1 113 ? 60.095 12.208 21.294 1.00 24.90 114 GLY E O 1
ATOM 8524 N N . VAL E 1 114 ? 60.153 9.962 21.039 1.00 24.83 115 VAL E N 1
ATOM 8525 C CA . VAL E 1 114 ? 59.489 9.963 19.741 1.00 19.40 115 VAL E CA 1
ATOM 8526 C C . VAL E 1 114 ? 58.039 10.472 19.860 1.00 23.74 115 VAL E C 1
ATOM 8527 O O . VAL E 1 114 ? 57.562 11.193 18.999 1.00 18.50 115 VAL E O 1
ATOM 8531 N N . ASP E 1 115 ? 57.342 10.109 20.936 1.00 22.42 116 ASP E N 1
ATOM 8532 C CA . ASP E 1 115 ? 55.963 10.566 21.100 1.00 24.02 116 ASP E CA 1
ATOM 8533 C C . ASP E 1 115 ? 55.856 12.079 21.307 1.00 23.32 116 ASP E C 1
ATOM 8534 O O . ASP E 1 115 ? 54.883 12.709 20.859 1.00 26.17 116 ASP E O 1
ATOM 8539 N N . LEU E 1 116 ? 56.844 12.650 22.004 1.00 21.36 117 LEU E N 1
ATOM 8540 C CA . LEU E 1 116 ? 56.895 14.097 22.218 1.00 23.33 117 LEU E CA 1
ATOM 8541 C C . LEU E 1 116 ? 57.070 14.809 20.880 1.00 22.12 117 LEU E C 1
ATOM 8542 O O . LEU E 1 116 ? 56.380 15.788 20.585 1.00 20.12 117 LEU E O 1
ATOM 8547 N N . PHE E 1 117 ? 57.989 14.286 20.079 1.00 21.73 118 PHE E N 1
ATOM 8548 C CA . PHE E 1 117 ? 58.182 14.735 18.714 1.00 24.52 118 PHE E CA 1
ATOM 8549 C C . PHE E 1 117 ? 56.882 14.597 17.894 1.00 19.39 118 PHE E C 1
ATOM 8550 O O . PHE E 1 117 ? 56.490 15.531 17.183 1.00 21.85 118 PHE E O 1
ATOM 8558 N N . ALA E 1 118 ? 56.202 13.455 18.033 1.00 23.76 119 ALA E N 1
ATOM 8559 C CA . ALA E 1 118 ? 54.972 13.160 17.288 1.00 21.52 119 ALA E CA 1
ATOM 8560 C C . ALA E 1 118 ? 53.832 14.127 17.614 1.00 22.67 119 ALA E C 1
ATOM 8561 O O . ALA E 1 118 ? 53.013 14.440 16.744 1.00 19.96 119 ALA E O 1
ATOM 8563 N N . ALA E 1 119 ? 53.800 14.594 18.864 1.00 21.66 120 ALA E N 1
ATOM 8564 C CA . ALA E 1 119 ? 52.758 15.503 19.355 1.00 23.84 120 ALA E CA 1
ATOM 8565 C C . ALA E 1 119 ? 52.841 16.908 18.717 1.00 25.16 120 ALA E C 1
ATOM 8566 O O . ALA E 1 119 ? 51.877 17.660 18.720 1.00 24.02 120 ALA E O 1
ATOM 8568 N N . CYS E 1 120 ? 53.995 17.241 18.157 1.00 22.54 121 CYS E N 1
ATOM 8569 C CA . CYS E 1 120 ? 54.187 18.532 17.515 1.00 23.80 121 CYS E CA 1
ATOM 8570 C C . CYS E 1 120 ? 53.653 18.531 16.085 1.00 25.81 121 CYS E C 1
ATOM 8571 O O . CYS E 1 120 ? 53.646 17.483 15.433 1.00 23.19 121 CYS E O 1
ATOM 8574 N N . LYS E 1 121 ? 53.172 19.685 15.621 1.00 25.59 122 LYS E N 1
ATOM 8575 C CA . LYS E 1 121 ? 52.536 19.784 14.301 1.00 27.82 122 LYS E CA 1
ATOM 8576 C C . LYS E 1 121 ? 53.573 19.864 13.181 1.00 26.75 122 LYS E C 1
ATOM 8577 O O . LYS E 1 121 ? 53.452 19.163 12.181 1.00 27.76 122 LYS E O 1
ATOM 8583 N N . TRP E 1 122 ? 54.565 20.735 13.340 1.00 24.52 123 TRP E N 1
ATOM 8584 C CA . TRP E 1 122 ? 55.696 20.775 12.406 1.00 25.16 123 TRP E CA 1
ATOM 8585 C C . TRP E 1 122 ? 56.774 19.867 12.957 1.00 26.38 123 TRP E C 1
ATOM 8586 O O . TRP E 1 122 ? 57.246 20.049 14.096 1.00 27.02 123 TRP E O 1
ATOM 8597 N N . ARG E 1 123 ? 57.167 18.894 12.142 1.00 25.88 124 ARG E N 1
ATOM 8598 C CA A ARG E 1 123 ? 58.147 17.897 12.545 0.50 24.08 124 ARG E CA 1
ATOM 8599 C CA B ARG E 1 123 ? 58.140 17.887 12.537 0.50 26.73 124 ARG E CA 1
ATOM 8600 C C . ARG E 1 123 ? 59.269 17.777 11.515 1.00 27.14 124 ARG E C 1
ATOM 8601 O O . ARG E 1 123 ? 59.038 17.406 10.374 1.00 29.26 124 ARG E O 1
ATOM 8616 N N . TYR E 1 124 ? 60.483 18.095 11.940 1.00 28.34 125 TYR E N 1
ATOM 8617 C CA . TYR E 1 124 ? 61.653 17.995 11.066 1.00 31.97 125 TYR E CA 1
ATOM 8618 C C . TYR E 1 124 ? 62.752 17.234 11.777 1.00 31.99 125 TYR E C 1
ATOM 8619 O O . TYR E 1 124 ? 62.896 17.325 12.997 1.00 29.41 125 TYR E O 1
ATOM 8628 N N . CYS E 1 125 ? 63.553 16.493 11.020 1.00 31.13 126 CYS E N 1
ATOM 8629 C CA . CYS E 1 125 ? 64.704 15.819 11.609 1.00 31.48 126 CYS E CA 1
ATOM 8630 C C . CYS E 1 125 ? 65.923 15.936 10.690 1.00 31.29 126 CYS E C 1
ATOM 8631 O O . CYS E 1 125 ? 65.770 16.288 9.524 1.00 35.96 126 CYS E O 1
ATOM 8634 N N . THR E 1 126 ? 67.114 15.651 11.215 1.00 34.64 127 THR E N 1
ATOM 8635 C CA . THR E 1 126 ? 68.332 15.574 10.393 1.00 37.16 127 THR E CA 1
ATOM 8636 C C . THR E 1 126 ? 68.277 14.318 9.514 1.00 40.48 127 THR E C 1
ATOM 8637 O O . THR E 1 126 ? 67.639 13.337 9.902 1.00 38.35 127 THR E O 1
ATOM 8641 N N . PRO E 1 127 ? 68.956 14.328 8.336 1.00 43.51 128 PRO E N 1
ATOM 8642 C CA . PRO E 1 127 ? 68.916 13.151 7.443 1.00 43.41 128 PRO E CA 1
ATOM 8643 C C . PRO E 1 127 ? 69.390 11.839 8.084 1.00 41.22 128 PRO E C 1
ATOM 8644 O O . PRO E 1 127 ? 69.045 10.754 7.603 1.00 44.67 128 PRO E O 1
ATOM 8648 N N . GLU E 1 128 ? 70.153 11.952 9.169 1.00 42.41 129 GLU E N 1
ATOM 8649 C CA A GLU E 1 128 ? 70.784 10.835 9.867 0.50 45.58 129 GLU E CA 1
ATOM 8650 C CA B GLU E 1 128 ? 70.697 10.752 9.799 0.50 46.30 129 GLU E CA 1
ATOM 8651 C C . GLU E 1 128 ? 70.010 10.397 11.125 1.00 48.06 129 GLU E C 1
ATOM 8652 O O . GLU E 1 128 ? 70.414 9.447 11.809 1.00 47.12 129 GLU E O 1
ATOM 8663 N N . ALA E 1 129 ? 68.934 11.121 11.456 1.00 44.10 130 ALA E N 1
ATOM 8664 C CA . ALA E 1 129 ? 68.132 10.823 12.662 1.00 41.31 130 ALA E CA 1
ATOM 8665 C C . ALA E 1 129 ? 67.399 9.482 12.581 1.00 40.76 130 ALA E C 1
ATOM 8666 O O . ALA E 1 129 ? 67.029 9.019 11.492 1.00 41.18 130 ALA E O 1
ATOM 8668 N N . GLY E 1 130 ? 67.201 8.868 13.750 1.00 37.96 131 GLY E N 1
ATOM 8669 C CA . GLY E 1 130 ? 66.490 7.599 13.863 1.00 37.54 131 GLY E CA 1
ATOM 8670 C C . GLY E 1 130 ? 65.418 7.631 14.945 1.00 32.91 131 GLY E C 1
ATOM 8671 O O . GLY E 1 130 ? 65.507 8.420 15.896 1.00 30.82 131 GLY E O 1
ATOM 8672 N N . PHE E 1 131 ? 64.416 6.764 14.790 1.00 34.76 132 PHE E N 1
ATOM 8673 C CA . PHE E 1 131 ? 63.237 6.720 15.674 1.00 35.28 132 PHE E CA 1
ATOM 8674 C C . PHE E 1 131 ? 62.884 5.270 15.994 1.00 35.17 132 PHE E C 1
ATOM 8675 O O . PHE E 1 131 ? 62.935 4.417 15.115 1.00 35.70 132 PHE E O 1
ATOM 8683 N N . ARG E 1 132 ? 62.515 4.994 17.241 1.00 30.50 133 ARG E N 1
ATOM 8684 C CA . ARG E 1 132 ? 61.994 3.678 17.607 1.00 32.27 133 ARG E CA 1
ATOM 8685 C C . ARG E 1 132 ? 61.018 3.819 18.768 1.00 31.56 133 ARG E C 1
ATOM 8686 O O . ARG E 1 132 ? 61.323 4.482 19.757 1.00 29.85 133 ARG E O 1
ATOM 8694 N N . MET E 1 133 ? 59.840 3.216 18.622 1.00 34.04 134 MET E N 1
ATOM 8695 C CA . MET E 1 133 ? 58.824 3.157 19.682 1.00 30.18 134 MET E CA 1
ATOM 8696 C C . MET E 1 133 ? 58.619 1.679 20.091 1.00 28.96 134 MET E C 1
ATOM 8697 O O . MET E 1 133 ? 57.760 0.985 19.533 1.00 29.58 134 MET E O 1
ATOM 8702 N N . PRO E 1 134 ? 59.432 1.186 21.049 1.00 30.17 135 PRO E N 1
ATOM 8703 C CA . PRO E 1 134 ? 59.410 -0.226 21.407 1.00 28.89 135 PRO E CA 1
ATOM 8704 C C . PRO E 1 134 ? 58.480 -0.605 22.575 1.00 23.59 135 PRO E C 1
ATOM 8705 O O . PRO E 1 134 ? 58.468 -1.773 22.975 1.00 27.06 135 PRO E O 1
ATOM 8709 N N . GLY E 1 135 ? 57.729 0.359 23.113 1.00 23.53 136 GLY E N 1
ATOM 8710 C CA . GLY E 1 135 ? 56.970 0.166 24.362 1.00 20.36 136 GLY E CA 1
ATOM 8711 C C . GLY E 1 135 ? 56.026 -1.019 24.376 1.00 22.40 136 GLY E C 1
ATOM 8712 O O . GLY E 1 135 ? 55.821 -1.647 25.430 1.00 22.41 136 GLY E O 1
ATOM 8713 N N . LEU E 1 136 ? 55.447 -1.344 23.217 1.00 20.84 137 LEU E N 1
ATOM 8714 C CA . LEU E 1 136 ? 54.544 -2.506 23.145 1.00 22.55 137 LEU E CA 1
ATOM 8715 C C . LEU E 1 136 ? 55.245 -3.822 23.546 1.00 24.60 137 LEU E C 1
ATOM 8716 O O . LEU E 1 136 ? 54.601 -4.729 24.052 1.00 20.88 137 LEU E O 1
ATOM 8721 N N . LYS E 1 137 ? 56.572 -3.887 23.384 1.00 25.02 138 LYS E N 1
ATOM 8722 C CA . LYS E 1 137 ? 57.362 -5.051 23.840 1.00 29.62 138 LYS E CA 1
ATOM 8723 C C . LYS E 1 137 ? 57.256 -5.319 25.337 1.00 28.27 138 LYS E C 1
ATOM 8724 O O . LYS E 1 137 ? 57.435 -6.459 25.768 1.00 31.04 138 LYS E O 1
ATOM 8730 N N . PHE E 1 138 ? 56.978 -4.280 26.127 1.00 25.26 139 PHE E N 1
ATOM 8731 C CA . PHE E 1 138 ? 56.680 -4.490 27.544 1.00 23.80 139 PHE E CA 1
ATOM 8732 C C . PHE E 1 138 ? 55.225 -4.159 27.931 1.00 20.46 139 PHE E C 1
ATOM 8733 O O . PHE E 1 138 ? 54.939 -3.896 29.101 1.00 21.68 139 PHE E O 1
ATOM 8741 N N . GLY E 1 139 ? 54.336 -4.202 26.935 1.00 18.78 140 GLY E N 1
ATOM 8742 C CA . GLY E 1 139 ? 52.889 -4.018 27.132 1.00 21.09 140 GLY E CA 1
ATOM 8743 C C . GLY E 1 139 ? 52.415 -2.569 27.259 1.00 21.31 140 GLY E C 1
ATOM 8744 O O . GLY E 1 139 ? 51.245 -2.338 27.553 1.00 25.01 140 GLY E O 1
ATOM 8745 N N . LEU E 1 140 ? 53.308 -1.602 27.027 1.00 21.62 141 LEU E N 1
ATOM 8746 C CA . LEU E 1 140 ? 52.967 -0.177 27.186 1.00 20.33 141 LEU E CA 1
ATOM 8747 C C . LEU E 1 140 ? 52.189 0.325 25.960 1.00 22.93 141 LEU E C 1
ATOM 8748 O O . LEU E 1 140 ? 52.579 0.072 24.823 1.00 21.27 141 LEU E O 1
ATOM 8753 N N . VAL E 1 141 ? 51.080 1.019 26.197 1.00 17.51 142 VAL E N 1
ATOM 8754 C CA . VAL E 1 141 ? 50.286 1.592 25.101 1.00 16.76 142 VAL E CA 1
ATOM 8755 C C . VAL E 1 141 ? 50.359 3.110 25.215 1.00 22.16 142 VAL E C 1
ATOM 8756 O O . VAL E 1 141 ? 49.568 3.730 25.904 1.00 17.82 142 VAL E O 1
ATOM 8760 N N . LEU E 1 142 ? 51.360 3.697 24.566 1.00 19.82 143 LEU E N 1
ATOM 8761 C CA . LEU E 1 142 ? 51.642 5.137 24.694 1.00 24.26 143 LEU E CA 1
ATOM 8762 C C . LEU E 1 142 ? 51.807 5.795 23.320 1.00 23.94 143 LEU E C 1
ATOM 8763 O O . LEU E 1 142 ? 52.647 5.370 22.535 1.00 24.67 143 LEU E O 1
ATOM 8768 N N . GLY E 1 143 ? 51.007 6.821 23.027 1.00 21.70 144 GLY E N 1
ATOM 8769 C CA . GLY E 1 143 ? 51.126 7.541 21.755 1.00 22.01 144 GLY E CA 1
ATOM 8770 C C . GLY E 1 143 ? 50.582 6.789 20.541 1.00 26.71 144 GLY E C 1
ATOM 8771 O O . GLY E 1 143 ? 50.710 7.248 19.402 1.00 22.69 144 GLY E O 1
ATOM 8772 N N . THR E 1 144 ? 49.951 5.642 20.793 1.00 22.58 145 THR E N 1
ATOM 8773 C CA . THR E 1 144 ? 49.551 4.709 19.738 1.00 22.78 145 THR E CA 1
ATOM 8774 C C . THR E 1 144 ? 48.604 5.325 18.699 1.00 22.21 145 THR E C 1
ATOM 8775 O O . THR E 1 144 ? 48.885 5.300 17.496 1.00 23.76 145 THR E O 1
ATOM 8779 N N . ARG E 1 145 ? 47.489 5.874 19.168 1.00 22.30 146 ARG E N 1
ATOM 8780 C CA . ARG E 1 145 ? 46.482 6.477 18.290 1.00 21.55 146 ARG E CA 1
ATOM 8781 C C . ARG E 1 145 ? 46.971 7.754 17.610 1.00 24.64 146 ARG E C 1
ATOM 8782 O O . ARG E 1 145 ? 46.674 7.979 16.432 1.00 23.83 146 ARG E O 1
ATOM 8790 N N . ARG E 1 146 ? 47.722 8.584 18.334 1.00 21.60 147 ARG E N 1
ATOM 8791 C CA . ARG E 1 146 ? 48.304 9.782 17.702 1.00 24.99 147 ARG E CA 1
ATOM 8792 C C . ARG E 1 146 ? 49.283 9.403 16.566 1.00 24.33 147 ARG E C 1
ATOM 8793 O O . ARG E 1 146 ? 49.272 10.019 15.479 1.00 20.00 147 ARG E O 1
ATOM 8801 N N . PHE E 1 147 ? 50.091 8.374 16.795 1.00 21.74 148 PHE E N 1
ATOM 8802 C CA . PHE E 1 147 ? 50.966 7.856 15.729 1.00 18.70 148 PHE E CA 1
ATOM 8803 C C . PHE E 1 147 ? 50.160 7.360 14.515 1.00 27.52 148 PHE E C 1
ATOM 8804 O O . PHE E 1 147 ? 50.495 7.709 13.382 1.00 24.23 148 PHE E O 1
ATOM 8812 N N . ARG E 1 148 ? 49.085 6.597 14.770 1.00 21.57 149 ARG E N 1
ATOM 8813 C CA . ARG E 1 148 ? 48.135 6.127 13.751 1.00 22.25 149 ARG E CA 1
ATOM 8814 C C . ARG E 1 148 ? 47.541 7.264 12.913 1.00 26.12 149 ARG E C 1
ATOM 8815 O O . ARG E 1 148 ? 47.461 7.164 11.689 1.00 27.27 149 ARG E O 1
ATOM 8823 N N . ASP E 1 149 ? 47.130 8.341 13.578 1.00 20.69 150 ASP E N 1
ATOM 8824 C CA . ASP E 1 149 ? 46.566 9.514 12.904 1.00 24.39 150 ASP E CA 1
ATOM 8825 C C . ASP E 1 149 ? 47.542 10.174 11.909 1.00 26.32 150 ASP E C 1
ATOM 8826 O O . ASP E 1 149 ? 47.121 10.714 10.893 1.00 28.36 150 ASP E O 1
ATOM 8831 N N . ILE E 1 150 ? 48.833 10.121 12.217 1.00 24.20 151 ILE E N 1
ATOM 8832 C CA . ILE E 1 150 ? 49.865 10.667 11.343 1.00 28.28 151 ILE E CA 1
ATOM 8833 C C . ILE E 1 150 ? 50.116 9.740 10.149 1.00 33.94 151 ILE E C 1
ATOM 8834 O O . ILE E 1 150 ? 49.991 10.163 8.991 1.00 33.63 151 ILE E O 1
ATOM 8839 N N . VAL E 1 151 ? 50.450 8.478 10.432 1.00 28.94 152 VAL E N 1
ATOM 8840 C CA . VAL E 1 151 ? 50.932 7.559 9.385 1.00 33.04 152 VAL E CA 1
ATOM 8841 C C . VAL E 1 151 ? 49.867 6.614 8.815 1.00 33.83 152 VAL E C 1
ATOM 8842 O O . VAL E 1 151 ? 50.115 5.941 7.810 1.00 35.69 152 VAL E O 1
ATOM 8846 N N . GLY E 1 152 ? 48.700 6.543 9.455 1.00 26.37 153 GLY E N 1
ATOM 8847 C CA . GLY E 1 152 ? 47.653 5.604 9.030 1.00 25.55 153 GLY E CA 1
ATOM 8848 C C . GLY E 1 152 ? 47.756 4.245 9.728 1.00 27.11 153 GLY E C 1
ATOM 8849 O O . GLY E 1 152 ? 48.841 3.808 10.103 1.00 26.33 153 GLY E O 1
ATOM 8850 N N . ALA E 1 153 ? 46.614 3.582 9.905 1.00 29.76 154 ALA E N 1
ATOM 8851 C CA . ALA E 1 153 ? 46.535 2.324 10.663 1.00 34.37 154 ALA E CA 1
ATOM 8852 C C . ALA E 1 153 ? 47.433 1.198 10.128 1.00 38.60 154 ALA E C 1
ATOM 8853 O O . ALA E 1 153 ? 48.026 0.437 10.910 1.00 32.42 154 ALA E O 1
ATOM 8855 N N . ASP E 1 154 ? 47.540 1.106 8.805 1.00 38.42 155 ASP E N 1
ATOM 8856 C CA . ASP E 1 154 ? 48.417 0.123 8.164 1.00 42.61 155 ASP E CA 1
ATOM 8857 C C . ASP E 1 154 ? 49.887 0.289 8.586 1.00 39.84 155 ASP E C 1
ATOM 8858 O O . ASP E 1 154 ? 50.518 -0.655 9.073 1.00 34.69 155 ASP E O 1
ATOM 8863 N N . GLN E 1 155 ? 50.419 1.499 8.424 1.00 41.90 156 GLN E N 1
ATOM 8864 C CA . GLN E 1 155 ? 51.818 1.776 8.750 1.00 33.93 156 GLN E CA 1
ATOM 8865 C C . GLN E 1 155 ? 52.107 1.723 10.251 1.00 35.18 156 GLN E C 1
ATOM 8866 O O . GLN E 1 155 ? 53.196 1.308 10.667 1.00 35.00 156 GLN E O 1
ATOM 8872 N N . ALA E 1 156 ? 51.127 2.143 11.051 1.00 31.74 157 ALA E N 1
ATOM 8873 C CA . ALA E 1 156 ? 51.239 2.119 12.511 1.00 28.66 157 ALA E CA 1
ATOM 8874 C C . ALA E 1 156 ? 51.292 0.677 13.023 1.00 30.16 157 ALA E C 1
ATOM 8875 O O . ALA E 1 156 ? 52.124 0.346 13.875 1.00 26.81 157 ALA E O 1
ATOM 8877 N N . LEU E 1 157 ? 50.435 -0.186 12.470 1.00 27.97 158 LEU E N 1
ATOM 8878 C CA . LEU E 1 157 ? 50.461 -1.610 12.818 1.00 30.02 158 LEU E CA 1
ATOM 8879 C C . LEU E 1 157 ? 51.834 -2.246 12.539 1.00 31.93 158 LEU E C 1
ATOM 8880 O O . LEU E 1 157 ? 52.365 -2.942 13.404 1.00 33.54 158 LEU E O 1
ATOM 8885 N N . SER E 1 158 ? 52.411 -1.944 11.369 1.00 36.55 159 SER E N 1
ATOM 8886 C CA A SER E 1 158 ? 53.720 -2.480 10.969 0.50 37.78 159 SER E CA 1
ATOM 8887 C CA B SER E 1 158 ? 53.718 -2.479 10.967 0.50 38.73 159 SER E CA 1
ATOM 8888 C C . SER E 1 158 ? 54.861 -1.988 11.862 1.00 37.82 159 SER E C 1
ATOM 8889 O O . SER E 1 158 ? 55.684 -2.781 12.334 1.00 40.69 159 SER E O 1
ATOM 8894 N N . ILE E 1 159 ? 54.906 -0.681 12.104 1.00 36.57 160 ILE E N 1
ATOM 8895 C CA . ILE E 1 159 ? 55.987 -0.093 12.896 1.00 34.12 160 ILE E CA 1
ATOM 8896 C C . ILE E 1 159 ? 55.881 -0.403 14.395 1.00 34.54 160 ILE E C 1
ATOM 8897 O O . ILE E 1 159 ? 56.875 -0.780 15.020 1.00 34.79 160 ILE E O 1
ATOM 8902 N N . LEU E 1 160 ? 54.680 -0.255 14.955 1.00 31.40 161 LEU E N 1
ATOM 8903 C CA . LEU E 1 160 ? 54.479 -0.466 16.391 1.00 32.32 161 LEU E CA 1
ATOM 8904 C C . LEU E 1 160 ? 54.446 -1.948 16.762 1.00 35.76 161 LEU E C 1
ATOM 8905 O O . LEU E 1 160 ? 55.066 -2.354 17.748 1.00 43.22 161 LEU E O 1
ATOM 8910 N N . GLY E 1 161 ? 53.758 -2.743 15.942 1.00 40.24 162 GLY E N 1
ATOM 8911 C CA . GLY E 1 161 ? 53.545 -4.171 16.192 1.00 45.22 162 GLY E CA 1
ATOM 8912 C C . GLY E 1 161 ? 54.747 -5.086 16.036 1.00 47.60 162 GLY E C 1
ATOM 8913 O O . GLY E 1 161 ? 54.628 -6.296 16.259 1.00 55.40 162 GLY E O 1
ATOM 8914 N N . SER E 1 162 ? 55.882 -4.507 15.637 1.00 42.98 163 SER E N 1
ATOM 8915 C CA A SER E 1 162 ? 57.150 -5.227 15.535 0.50 44.73 163 SER E CA 1
ATOM 8916 C CA B SER E 1 162 ? 57.149 -5.226 15.534 0.50 43.57 163 SER E CA 1
ATOM 8917 C C . SER E 1 162 ? 58.271 -4.450 16.233 1.00 43.33 163 SER E C 1
ATOM 8918 O O . SER E 1 162 ? 59.414 -4.919 16.306 1.00 42.19 163 SER E O 1
ATOM 8923 N N . ALA E 1 163 ? 57.929 -3.262 16.744 1.00 44.05 164 ALA E N 1
ATOM 8924 C CA . ALA E 1 163 ? 58.848 -2.367 17.477 1.00 39.76 164 ALA E CA 1
ATOM 8925 C C . ALA E 1 163 ? 60.139 -2.013 16.734 1.00 44.42 164 ALA E C 1
ATOM 8926 O O . ALA E 1 163 ? 61.213 -1.884 17.344 1.00 44.06 164 ALA E O 1
ATOM 8928 N N . ARG E 1 164 ? 60.035 -1.840 15.421 1.00 46.30 165 ARG E N 1
ATOM 8929 C CA . ARG E 1 164 ? 61.222 -1.599 14.615 1.00 50.42 165 ARG E CA 1
ATOM 8930 C C . ARG E 1 164 ? 61.670 -0.143 14.629 1.00 48.11 165 ARG E C 1
ATOM 8931 O O . ARG E 1 164 ? 60.854 0.781 14.740 1.00 46.95 165 ARG E O 1
ATOM 8939 N N . ALA E 1 165 ? 62.983 0.035 14.545 1.00 48.10 166 ALA E N 1
ATOM 8940 C CA . ALA E 1 165 ? 63.584 1.341 14.354 1.00 49.02 166 ALA E CA 1
ATOM 8941 C C . ALA E 1 165 ? 63.367 1.792 12.912 1.00 47.76 166 ALA E C 1
ATOM 8942 O O . ALA E 1 165 ? 63.503 0.994 11.978 1.00 50.76 166 ALA E O 1
ATOM 8944 N N . PHE E 1 166 ? 62.995 3.057 12.733 1.00 43.41 167 PHE E N 1
ATOM 8945 C CA . PHE E 1 166 ? 62.898 3.635 11.393 1.00 41.06 167 PHE E CA 1
ATOM 8946 C C . PHE E 1 166 ? 63.780 4.873 11.232 1.00 44.15 167 PHE E C 1
ATOM 8947 O O . PHE E 1 166 ? 64.016 5.606 12.199 1.00 41.53 167 PHE E O 1
ATOM 8955 N N . ASP E 1 167 ? 64.307 5.073 10.022 1.00 42.93 168 ASP E N 1
ATOM 8956 C CA . ASP E 1 167 ? 65.212 6.196 9.745 1.00 44.73 168 ASP E CA 1
ATOM 8957 C C . ASP E 1 167 ? 64.481 7.431 9.219 1.00 40.64 168 ASP E C 1
ATOM 8958 O O . ASP E 1 167 ? 63.265 7.394 9.001 1.00 37.01 168 ASP E O 1
ATOM 8963 N N . ALA E 1 168 ? 65.243 8.503 9.008 1.00 40.47 169 ALA E N 1
ATOM 8964 C CA . ALA E 1 168 ? 64.734 9.780 8.498 1.00 40.96 169 ALA E CA 1
ATOM 8965 C C . ALA E 1 168 ? 64.031 9.673 7.145 1.00 39.21 169 ALA E C 1
ATOM 8966 O O . ALA E 1 168 ? 63.014 10.334 6.910 1.00 40.27 169 ALA E O 1
ATOM 8968 N N . ASP E 1 169 ? 64.582 8.835 6.266 1.00 44.59 170 ASP E N 1
ATOM 8969 C CA . ASP E 1 169 ? 64.031 8.596 4.935 1.00 45.91 170 ASP E CA 1
ATOM 8970 C C . ASP E 1 169 ? 62.657 7.940 5.005 1.00 41.15 170 ASP E C 1
ATOM 8971 O O . ASP E 1 169 ? 61.714 8.372 4.328 1.00 40.34 170 ASP E O 1
ATOM 8976 N N . GLU E 1 170 ? 62.551 6.903 5.835 1.00 40.58 171 GLU E N 1
ATOM 8977 C CA . GLU E 1 170 ? 61.273 6.237 6.070 1.00 38.82 171 GLU E CA 1
ATOM 8978 C C . GLU E 1 170 ? 60.289 7.188 6.766 1.00 37.09 171 GLU E C 1
ATOM 8979 O O . GLU E 1 170 ? 59.117 7.278 6.366 1.00 34.86 171 GLU E O 1
ATOM 8985 N N . ALA E 1 171 ? 60.778 7.916 7.774 1.00 34.45 172 ALA E N 1
ATOM 8986 C CA . ALA E 1 171 ? 59.969 8.946 8.460 1.00 34.09 172 ALA E CA 1
ATOM 8987 C C . ALA E 1 171 ? 59.339 9.948 7.477 1.00 34.06 172 ALA E C 1
ATOM 8988 O O . ALA E 1 171 ? 58.143 10.214 7.554 1.00 34.52 172 ALA E O 1
ATOM 8990 N N . ARG E 1 172 ? 60.132 10.462 6.530 1.00 37.60 173 ARG E N 1
ATOM 8991 C CA . ARG E 1 172 ? 59.607 11.379 5.505 1.00 36.07 173 ARG E CA 1
ATOM 8992 C C . ARG E 1 172 ? 58.607 10.725 4.556 1.00 36.74 173 ARG E C 1
ATOM 8993 O O . ARG E 1 172 ? 57.584 11.328 4.231 1.00 40.46 173 ARG E O 1
ATOM 9001 N N . ARG E 1 173 ? 58.908 9.494 4.133 1.00 41.63 174 ARG E N 1
ATOM 9002 C CA A ARG E 1 173 ? 58.056 8.716 3.230 0.50 40.27 174 ARG E CA 1
ATOM 9003 C CA B ARG E 1 173 ? 58.041 8.746 3.218 0.50 41.63 174 ARG E CA 1
ATOM 9004 C C . ARG E 1 173 ? 56.638 8.546 3.794 1.00 41.06 174 ARG E C 1
ATOM 9005 O O . ARG E 1 173 ? 55.643 8.717 3.082 1.00 39.14 174 ARG E O 1
ATOM 9020 N N . ILE E 1 174 ? 56.559 8.224 5.086 1.00 38.80 175 ILE E N 1
ATOM 9021 C CA . ILE E 1 174 ? 55.280 7.910 5.740 1.00 36.61 175 ILE E CA 1
ATOM 9022 C C . ILE E 1 174 ? 54.550 9.127 6.323 1.00 39.10 175 ILE E C 1
ATOM 9023 O O . ILE E 1 174 ? 53.436 8.998 6.852 1.00 36.53 175 ILE E O 1
ATOM 9028 N N . GLY E 1 175 ? 55.178 10.298 6.228 1.00 38.71 176 GLY E N 1
ATOM 9029 C CA . GLY E 1 175 ? 54.542 11.545 6.649 1.00 35.35 176 GLY E CA 1
ATOM 9030 C C . GLY E 1 175 ? 54.790 11.896 8.104 1.00 33.76 176 GLY E C 1
ATOM 9031 O O . GLY E 1 175 ? 54.195 12.843 8.633 1.00 41.21 176 GLY E O 1
ATOM 9032 N N . PHE E 1 176 ? 55.677 11.141 8.744 1.00 36.07 177 PHE E N 1
ATOM 9033 C CA . PHE E 1 176 ? 56.066 11.395 10.129 1.00 31.62 177 PHE E CA 1
ATOM 9034 C C . PHE E 1 176 ? 56.915 12.670 10.290 1.00 34.26 177 PHE E C 1
ATOM 9035 O O . PHE E 1 176 ? 56.838 13.346 11.314 1.00 32.84 177 PHE E O 1
ATOM 9043 N N . VAL E 1 177 ? 57.727 12.995 9.287 1.00 37.91 178 VAL E N 1
ATOM 9044 C CA . VAL E 1 177 ? 58.361 14.313 9.230 1.00 36.64 178 VAL E CA 1
ATOM 9045 C C . VAL E 1 177 ? 57.932 15.048 7.959 1.00 36.86 178 VAL E C 1
ATOM 9046 O O . VAL E 1 177 ? 57.644 14.412 6.941 1.00 38.36 178 VAL E O 1
ATOM 9050 N N . ARG E 1 178 ? 57.846 16.378 8.037 1.00 38.57 179 ARG E N 1
ATOM 9051 C CA . ARG E 1 178 ? 57.577 17.211 6.861 1.00 39.16 179 ARG E CA 1
ATOM 9052 C C . ARG E 1 178 ? 58.713 17.077 5.864 1.00 39.61 179 ARG E C 1
ATOM 9053 O O . ARG E 1 178 ? 58.480 16.921 4.662 1.00 44.47 179 ARG E O 1
ATOM 9061 N N . ASP E 1 179 ? 59.935 17.135 6.385 1.00 35.06 180 ASP E N 1
ATOM 9062 C CA . ASP E 1 179 ? 61.139 17.029 5.579 1.00 41.71 180 ASP E CA 1
ATOM 9063 C C . ASP E 1 179 ? 62.343 16.757 6.465 1.00 43.13 180 ASP E C 1
ATOM 9064 O O . ASP E 1 179 ? 62.277 16.909 7.693 1.00 44.11 180 ASP E O 1
ATOM 9069 N N . CYS E 1 180 ? 63.436 16.333 5.839 1.00 45.54 181 CYS E N 1
ATOM 9070 C CA . CYS E 1 180 ? 64.717 16.235 6.520 1.00 47.56 181 CYS E CA 1
ATOM 9071 C C . CYS E 1 180 ? 65.460 17.547 6.328 1.00 49.70 181 CYS E C 1
ATOM 9072 O O . CYS E 1 180 ? 65.447 18.122 5.236 1.00 53.75 181 CYS E O 1
ATOM 9075 N N . ALA E 1 181 ? 66.077 18.032 7.400 1.00 46.74 182 ALA E N 1
ATOM 9076 C CA . ALA E 1 181 ? 66.821 19.283 7.369 1.00 45.50 182 ALA E CA 1
ATOM 9077 C C . ALA E 1 181 ? 67.995 19.207 8.322 1.00 44.40 182 ALA E C 1
ATOM 9078 O O . ALA E 1 181 ? 67.842 18.800 9.477 1.00 43.53 182 ALA E O 1
ATOM 9080 N N . ALA E 1 182 ? 69.171 19.595 7.832 1.00 44.38 183 ALA E N 1
ATOM 9081 C CA . ALA E 1 182 ? 70.369 19.680 8.665 1.00 40.90 183 ALA E CA 1
ATOM 9082 C C . ALA E 1 182 ? 70.187 20.775 9.711 1.00 39.60 183 ALA E C 1
ATOM 9083 O O . ALA E 1 182 ? 69.385 21.696 9.526 1.00 41.92 183 ALA E O 1
ATOM 9085 N N . GLN E 1 183 ? 70.931 20.674 10.807 1.00 38.48 184 GLN E N 1
ATOM 9086 C CA . GLN E 1 183 ? 70.811 21.617 11.931 1.00 41.57 184 GLN E CA 1
ATOM 9087 C C . GLN E 1 183 ? 71.067 23.090 11.574 1.00 44.88 184 GLN E C 1
ATOM 9088 O O . GLN E 1 183 ? 70.602 23.994 12.274 1.00 39.47 184 GLN E O 1
ATOM 9094 N N . ALA E 1 184 ? 71.795 23.315 10.481 1.00 48.14 185 ALA E N 1
ATOM 9095 C CA . ALA E 1 184 ? 72.060 24.659 9.969 1.00 48.32 185 ALA E CA 1
ATOM 9096 C C . ALA E 1 184 ? 70.814 25.310 9.352 1.00 46.51 185 ALA E C 1
ATOM 9097 O O . ALA E 1 184 ? 70.703 26.535 9.331 1.00 46.39 185 ALA E O 1
ATOM 9099 N N . GLN E 1 185 ? 69.887 24.489 8.855 1.00 47.06 186 GLN E N 1
ATOM 9100 C CA . GLN E 1 185 ? 68.621 24.977 8.286 1.00 47.80 186 GLN E CA 1
ATOM 9101 C C . GLN E 1 185 ? 67.533 25.218 9.342 1.00 44.23 186 GLN E C 1
ATOM 9102 O O . GLN E 1 185 ? 66.462 25.757 9.029 1.00 39.33 186 GLN E O 1
ATOM 9108 N N . TRP E 1 186 ? 67.812 24.800 10.577 1.00 44.87 187 TRP E N 1
ATOM 9109 C CA . TRP E 1 186 ? 66.834 24.836 11.676 1.00 36.07 187 TRP E CA 1
ATOM 9110 C C . TRP E 1 186 ? 66.408 26.246 12.121 1.00 39.28 187 TRP E C 1
ATOM 9111 O O . TRP E 1 186 ? 65.201 26.483 12.263 1.00 35.27 187 TRP E O 1
ATOM 9122 N N . PRO E 1 187 ? 67.372 27.189 12.342 1.00 39.00 188 PRO E N 1
ATOM 9123 C CA . PRO E 1 187 ? 66.921 28.542 12.710 1.00 37.28 188 PRO E CA 1
ATOM 9124 C C . PRO E 1 187 ? 65.937 29.183 11.708 1.00 35.09 188 PRO E C 1
ATOM 9125 O O . PRO E 1 187 ? 64.991 29.862 12.131 1.00 32.82 188 PRO E O 1
ATOM 9129 N N . ALA E 1 188 ? 66.135 28.936 10.412 1.00 29.85 189 ALA E N 1
ATOM 9130 C CA . ALA E 1 188 ? 65.213 29.422 9.372 1.00 33.05 189 ALA E CA 1
ATOM 9131 C C . ALA E 1 188 ? 63.840 28.743 9.443 1.00 34.95 189 ALA E C 1
ATOM 9132 O O . ALA E 1 188 ? 62.820 29.395 9.202 1.00 31.71 189 ALA E O 1
ATOM 9134 N N . LEU E 1 189 ? 63.826 27.443 9.772 1.00 34.59 190 LEU E N 1
ATOM 9135 C CA . LEU E 1 189 ? 62.579 26.700 10.008 1.00 35.33 190 LEU E CA 1
ATOM 9136 C C . LEU E 1 189 ? 61.782 27.270 11.175 1.00 33.13 190 LEU E C 1
ATOM 9137 O O . LEU E 1 189 ? 60.561 27.442 11.069 1.00 32.58 190 LEU E O 1
ATOM 9142 N N . ILE E 1 190 ? 62.483 27.573 12.268 1.00 30.32 191 ILE E N 1
ATOM 9143 C CA . ILE E 1 190 ? 61.896 28.248 13.429 1.00 32.84 191 ILE E CA 1
ATOM 9144 C C . ILE E 1 190 ? 61.279 29.597 13.046 1.00 31.01 191 ILE E C 1
ATOM 9145 O O . ILE E 1 190 ? 60.147 29.902 13.448 1.00 29.59 191 ILE E O 1
ATOM 9150 N N . ASP E 1 191 ? 62.016 30.385 12.255 1.00 32.19 192 ASP E N 1
ATOM 9151 C CA . ASP E 1 191 ? 61.539 31.686 11.779 1.00 30.56 192 ASP E CA 1
ATOM 9152 C C . ASP E 1 191 ? 60.275 31.544 10.955 1.00 27.74 192 ASP E C 1
ATOM 9153 O O . ASP E 1 191 ? 59.336 32.319 11.121 1.00 27.68 192 ASP E O 1
ATOM 9158 N N . ALA E 1 192 ? 60.281 30.563 10.052 1.00 27.42 193 ALA E N 1
ATOM 9159 C CA . ALA E 1 192 ? 59.147 30.271 9.193 1.00 26.02 193 ALA E CA 1
ATOM 9160 C C . ALA E 1 192 ? 57.936 29.834 10.036 1.00 25.88 193 ALA E C 1
ATOM 9161 O O . ALA E 1 192 ? 56.813 30.230 9.744 1.00 30.68 193 ALA E O 1
ATOM 9163 N N . ALA E 1 193 ? 58.187 29.041 11.081 1.00 30.14 194 ALA E N 1
ATOM 9164 C CA . ALA E 1 193 ? 57.134 28.590 12.009 1.00 24.53 194 ALA E CA 1
ATOM 9165 C C . ALA E 1 193 ? 56.555 29.733 12.830 1.00 28.24 194 ALA E C 1
ATOM 9166 O O . ALA E 1 193 ? 55.338 29.809 13.003 1.00 26.90 194 ALA E O 1
ATOM 9168 N N . ALA E 1 194 ? 57.424 30.637 13.298 1.00 26.98 195 ALA E N 1
ATOM 9169 C CA . ALA E 1 194 ? 57.010 31.822 14.050 1.00 29.14 195 ALA E CA 1
ATOM 9170 C C . ALA E 1 194 ? 56.125 32.720 13.199 1.00 27.01 195 ALA E C 1
ATOM 9171 O O . ALA E 1 194 ? 55.136 33.255 13.689 1.00 24.46 195 ALA E O 1
ATOM 9173 N N . GLU E 1 195 ? 56.470 32.858 11.921 1.00 28.00 196 GLU E N 1
ATOM 9174 C CA . GLU E 1 195 ? 55.636 33.600 10.966 1.00 27.80 196 GLU E CA 1
ATOM 9175 C C . GLU E 1 195 ? 54.255 32.935 10.738 1.00 29.12 196 GLU E C 1
ATOM 9176 O O . GLU E 1 195 ? 53.217 33.599 10.779 1.00 26.85 196 GLU E O 1
ATOM 9182 N N . ALA E 1 196 ? 54.253 31.624 10.504 1.00 30.57 197 ALA E N 1
ATOM 9183 C CA . ALA E 1 196 ? 53.010 30.881 10.309 1.00 28.49 197 ALA E CA 1
ATOM 9184 C C . ALA E 1 196 ? 52.127 30.973 11.567 1.00 23.68 197 ALA E C 1
ATOM 9185 O O . ALA E 1 196 ? 50.919 31.221 11.475 1.00 28.29 197 ALA E O 1
ATOM 9187 N N . ALA E 1 197 ? 52.755 30.854 12.737 1.00 27.83 198 ALA E N 1
ATOM 9188 C CA . ALA E 1 197 ? 52.039 30.884 14.033 1.00 23.84 198 ALA E CA 1
ATOM 9189 C C . ALA E 1 197 ? 51.332 32.218 14.276 1.00 30.67 198 ALA E C 1
ATOM 9190 O O . ALA E 1 197 ? 50.218 32.252 14.810 1.00 35.59 198 ALA E O 1
ATOM 9192 N N . THR E 1 198 ? 51.979 33.311 13.866 1.00 27.68 199 THR E N 1
ATOM 9193 C CA . THR E 1 198 ? 51.446 34.664 14.075 1.00 26.21 199 THR E CA 1
ATOM 9194 C C . THR E 1 198 ? 50.637 35.202 12.902 1.00 26.98 199 THR E C 1
ATOM 9195 O O . THR E 1 198 ? 50.151 36.336 12.960 1.00 30.15 199 THR E O 1
ATOM 9199 N N . ALA E 1 199 ? 50.469 34.395 11.855 1.00 29.60 200 ALA E N 1
ATOM 9200 C CA . ALA E 1 199 ? 49.623 34.774 10.712 1.00 29.57 200 ALA E CA 1
ATOM 9201 C C . ALA E 1 199 ? 48.152 35.000 11.078 1.00 30.92 200 ALA E C 1
ATOM 9202 O O . ALA E 1 199 ? 47.461 35.760 10.400 1.00 32.77 200 ALA E O 1
ATOM 9204 N N . LEU E 1 200 ? 47.674 34.345 12.138 1.00 27.63 201 LEU E N 1
ATOM 9205 C CA . LEU E 1 200 ? 46.327 34.590 12.653 1.00 26.44 201 LEU E CA 1
ATOM 9206 C C . LEU E 1 200 ? 46.366 35.151 14.072 1.00 28.71 201 LEU E C 1
ATOM 9207 O O . LEU E 1 200 ? 47.367 34.997 14.768 1.00 32.03 201 LEU E O 1
ATOM 9212 N N . ASP E 1 201 ? 45.282 35.812 14.482 1.00 30.54 202 ASP E N 1
ATOM 9213 C CA . ASP E 1 201 ? 45.134 36.301 15.860 1.00 32.92 202 ASP E CA 1
ATOM 9214 C C . ASP E 1 201 ? 45.031 35.106 16.830 1.00 32.77 202 ASP E C 1
ATOM 9215 O O . ASP E 1 201 ? 44.604 34.012 16.416 1.00 28.85 202 ASP E O 1
ATOM 9220 N N . PRO E 1 202 ? 45.456 35.291 18.100 1.00 34.16 203 PRO E N 1
ATOM 9221 C CA . PRO E 1 202 ? 45.437 34.196 19.085 1.00 31.04 203 PRO E CA 1
ATOM 9222 C C . PRO E 1 202 ? 44.128 33.418 19.243 1.00 32.77 203 PRO E C 1
ATOM 9223 O O . PRO E 1 202 ? 44.171 32.185 19.284 1.00 28.90 203 PRO E O 1
ATOM 9227 N N . ALA E 1 203 ? 42.988 34.110 19.304 1.00 29.47 204 ALA E N 1
ATOM 9228 C CA . ALA E 1 203 ? 41.689 33.429 19.426 1.00 31.97 204 ALA E CA 1
ATOM 9229 C C . ALA E 1 203 ? 41.339 32.586 18.202 1.00 27.90 204 ALA E C 1
ATOM 9230 O O . ALA E 1 203 ? 40.824 31.474 18.332 1.00 28.09 204 ALA E O 1
ATOM 9232 N N . THR E 1 204 ? 41.595 33.126 17.015 1.00 29.76 205 THR E N 1
ATOM 9233 C CA . THR E 1 204 ? 41.328 32.400 15.768 1.00 28.88 205 THR E CA 1
ATOM 9234 C C . THR E 1 204 ? 42.272 31.204 15.574 1.00 22.39 205 THR E C 1
ATOM 9235 O O . THR E 1 204 ? 41.822 30.125 15.158 1.00 27.05 205 THR E O 1
ATOM 9239 N N . ARG E 1 205 ? 43.558 31.400 15.878 1.00 25.03 206 ARG E N 1
ATOM 9240 C CA . ARG E 1 205 ? 44.541 30.306 15.876 1.00 27.99 206 ARG E CA 1
ATOM 9241 C C . ARG E 1 205 ? 44.104 29.163 16.802 1.00 24.08 206 ARG E C 1
ATOM 9242 O O . ARG E 1 205 ? 44.118 28.002 16.402 1.00 22.43 206 ARG E O 1
ATOM 9250 N N . ALA E 1 206 ? 43.701 29.507 18.025 1.00 24.69 207 ALA E N 1
ATOM 9251 C CA . ALA E 1 206 ? 43.203 28.523 18.977 1.00 24.62 207 ALA E CA 1
ATOM 9252 C C . ALA E 1 206 ? 41.984 27.787 18.414 1.00 22.57 207 ALA E C 1
ATOM 9253 O O . ALA E 1 206 ? 41.910 26.565 18.484 1.00 23.35 207 ALA E O 1
ATOM 9255 N N . THR E 1 207 ? 41.051 28.530 17.820 1.00 28.04 208 THR E N 1
ATOM 9256 C CA . THR E 1 207 ? 39.852 27.939 17.205 1.00 28.60 208 THR E CA 1
ATOM 9257 C C . THR E 1 207 ? 40.184 26.986 16.055 1.00 25.91 208 THR E C 1
ATOM 9258 O O . THR E 1 207 ? 39.678 25.861 16.001 1.00 29.77 208 THR E O 1
ATOM 9262 N N . LEU E 1 208 ? 41.072 27.418 15.165 1.00 23.63 209 LEU E N 1
ATOM 9263 C CA . LEU E 1 208 ? 41.511 26.571 14.056 1.00 22.24 209 LEU E CA 1
ATOM 9264 C C . LEU E 1 208 ? 42.110 25.259 14.544 1.00 22.15 209 LEU E C 1
ATOM 9265 O O . LEU E 1 208 ? 41.780 24.205 14.017 1.00 23.47 209 LEU E O 1
ATOM 9270 N N . HIS E 1 209 ? 42.978 25.326 15.557 1.00 20.29 210 HIS E N 1
ATOM 9271 C CA . HIS E 1 209 ? 43.649 24.137 16.070 1.00 18.36 210 HIS E CA 1
ATOM 9272 C C . HIS E 1 209 ? 42.637 23.153 16.657 1.00 20.86 210 HIS E C 1
ATOM 9273 O O . HIS E 1 209 ? 42.752 21.951 16.428 1.00 24.70 210 HIS E O 1
ATOM 9280 N N . ARG E 1 210 ? 41.649 23.711 17.363 1.00 23.80 211 ARG E N 1
ATOM 9281 C CA A ARG E 1 210 ? 40.566 22.939 17.980 0.50 26.96 211 ARG E CA 1
ATOM 9282 C CA B ARG E 1 210 ? 40.544 22.975 17.984 0.50 26.23 211 ARG E CA 1
ATOM 9283 C C . ARG E 1 210 ? 39.696 22.253 16.924 1.00 29.98 211 ARG E C 1
ATOM 9284 O O . ARG E 1 210 ? 39.451 21.041 17.002 1.00 30.73 211 ARG E O 1
ATOM 9299 N N . VAL E 1 211 ? 39.268 23.021 15.930 1.00 33.00 212 VAL E N 1
ATOM 9300 C CA . VAL E 1 211 ? 38.449 22.548 14.808 1.00 31.13 212 VAL E CA 1
ATOM 9301 C C . VAL E 1 211 ? 39.147 21.454 13.968 1.00 28.64 212 VAL E C 1
ATOM 9302 O O . VAL E 1 211 ? 38.515 20.473 13.580 1.00 32.62 212 VAL E O 1
ATOM 9306 N N . LEU E 1 212 ? 40.458 21.579 13.738 1.00 27.46 213 LEU E N 1
ATOM 9307 C CA . LEU E 1 212 ? 41.199 20.577 12.962 1.00 26.80 213 LEU E CA 1
ATOM 9308 C C . LEU E 1 212 ? 41.530 19.244 13.658 1.00 35.74 213 LEU E C 1
ATOM 9309 O O . LEU E 1 212 ? 41.701 18.224 12.985 1.00 37.31 213 LEU E O 1
ATOM 9314 N N . ARG E 1 213 ? 41.634 19.252 14.985 1.00 33.06 214 ARG E N 1
ATOM 9315 C CA A ARG E 1 213 ? 42.193 18.113 15.729 0.50 35.68 214 ARG E CA 1
ATOM 9316 C CA B ARG E 1 213 ? 42.196 18.108 15.716 0.50 35.87 214 ARG E CA 1
ATOM 9317 C C . ARG E 1 213 ? 41.212 16.946 15.909 1.00 33.39 214 ARG E C 1
ATOM 9318 O O . ARG E 1 213 ? 40.037 17.162 16.201 1.00 36.08 214 ARG E O 1
ATOM 9333 N N . ASP E 1 214 ? 41.709 15.713 15.735 1.00 34.87 215 ASP E N 1
ATOM 9334 C CA . ASP E 1 214 ? 40.956 14.498 16.079 1.00 37.25 215 ASP E CA 1
ATOM 9335 C C . ASP E 1 214 ? 41.233 14.203 17.559 1.00 37.32 215 ASP E C 1
ATOM 9336 O O . ASP E 1 214 ? 42.292 13.677 17.911 1.00 37.25 215 ASP E O 1
ATOM 9341 N N . ASP E 1 215 ? 40.293 14.561 18.423 1.00 28.73 216 ASP E N 1
ATOM 9342 C CA . ASP E 1 215 ? 40.494 14.443 19.878 1.00 29.50 216 ASP E CA 1
ATOM 9343 C C . ASP E 1 215 ? 40.060 13.070 20.439 1.00 23.53 216 ASP E C 1
ATOM 9344 O O . ASP E 1 215 ? 38.877 12.785 20.531 1.00 28.39 216 ASP E O 1
ATOM 9349 N N . HIS E 1 216 ? 41.025 12.255 20.850 1.00 20.21 217 HIS E N 1
ATOM 9350 C CA . HIS E 1 216 ? 40.719 10.991 21.558 1.00 16.52 217 HIS E CA 1
ATOM 9351 C C . HIS E 1 216 ? 41.592 10.911 22.802 1.00 18.47 217 HIS E C 1
ATOM 9352 O O . HIS E 1 216 ? 42.152 9.854 23.126 1.00 18.61 217 HIS E O 1
ATOM 9359 N N . ASP E 1 217 ? 41.682 12.047 23.495 1.00 16.75 218 ASP E N 1
ATOM 9360 C CA . ASP E 1 217 ? 42.545 12.202 24.664 1.00 19.55 218 ASP E CA 1
ATOM 9361 C C . ASP E 1 217 ? 42.118 11.205 25.756 1.00 17.59 218 ASP E C 1
ATOM 9362 O O . ASP E 1 217 ? 42.967 10.539 26.322 1.00 15.92 218 ASP E O 1
ATOM 9367 N N . ASP E 1 218 ? 40.810 11.096 26.021 1.00 15.59 219 ASP E N 1
ATOM 9368 C CA . ASP E 1 218 ? 40.362 10.186 27.092 1.00 17.85 219 ASP E CA 1
ATOM 9369 C C . ASP E 1 218 ? 40.649 8.709 26.785 1.00 18.29 219 ASP E C 1
ATOM 9370 O O . ASP E 1 218 ? 41.143 7.960 27.643 1.00 14.37 219 ASP E O 1
ATOM 9375 N N . ALA E 1 219 ? 40.384 8.305 25.548 1.00 16.22 220 ALA E N 1
ATOM 9376 C CA . ALA E 1 219 ? 40.682 6.937 25.104 1.00 19.25 220 ALA E CA 1
ATOM 9377 C C . ALA E 1 219 ? 42.179 6.662 25.230 1.00 19.37 220 ALA E C 1
ATOM 9378 O O . ALA E 1 219 ? 42.574 5.572 25.648 1.00 16.91 220 ALA E O 1
ATOM 9380 N N . ASP E 1 220 ? 43.010 7.638 24.862 1.00 18.32 221 ASP E N 1
ATOM 9381 C CA . ASP E 1 220 ? 44.476 7.471 24.950 1.00 17.76 221 ASP E CA 1
ATOM 9382 C C . ASP E 1 220 ? 45.006 7.375 26.389 1.00 14.03 221 ASP E C 1
ATOM 9383 O O . ASP E 1 220 ? 45.843 6.526 26.691 1.00 14.65 221 ASP E O 1
ATOM 9388 N N . LEU E 1 221 ? 44.509 8.228 27.273 1.00 14.49 222 LEU E N 1
ATOM 9389 C CA . LEU E 1 221 ? 44.947 8.187 28.663 1.00 16.63 222 LEU E CA 1
ATOM 9390 C C . LEU E 1 221 ? 44.443 6.893 29.343 1.00 13.78 222 LEU E C 1
ATOM 9391 O O . LEU E 1 221 ? 45.178 6.299 30.118 1.00 16.18 222 LEU E O 1
ATOM 9396 N N . ALA E 1 222 ? 43.211 6.468 29.037 1.00 17.52 223 ALA E N 1
ATOM 9397 C CA . ALA E 1 222 ? 42.677 5.223 29.604 1.00 16.96 223 ALA E CA 1
ATOM 9398 C C . ALA E 1 222 ? 43.515 4.018 29.180 1.00 14.87 223 ALA E C 1
ATOM 9399 O O . ALA E 1 222 ? 43.887 3.208 30.032 1.00 15.95 223 ALA E O 1
ATOM 9401 N N . ALA E 1 223 ? 43.876 3.959 27.895 1.00 15.19 224 ALA E N 1
ATOM 9402 C CA . ALA E 1 223 ? 44.664 2.838 27.361 1.00 19.24 224 ALA E CA 1
ATOM 9403 C C . ALA E 1 223 ? 46.060 2.815 27.956 1.00 19.50 224 ALA E C 1
ATOM 9404 O O . ALA E 1 223 ? 46.588 1.738 28.257 1.00 18.41 224 ALA E O 1
ATOM 9406 N N . LEU E 1 224 ? 46.651 3.993 28.120 1.00 18.62 225 LEU E N 1
ATOM 9407 C CA A LEU E 1 224 ? 47.960 4.116 28.758 0.50 18.19 225 LEU E CA 1
ATOM 9408 C CA B LEU E 1 224 ? 47.965 4.078 28.747 0.50 20.20 225 LEU E CA 1
ATOM 9409 C C . LEU E 1 224 ? 47.891 3.594 30.193 1.00 19.80 225 LEU E C 1
ATOM 9410 O O . LEU E 1 224 ? 48.701 2.758 30.603 1.00 16.10 225 LEU E O 1
ATOM 9419 N N . ALA E 1 225 ? 46.921 4.112 30.946 1.00 16.90 226 ALA E N 1
ATOM 9420 C CA . ALA E 1 225 ? 46.780 3.778 32.368 1.00 16.99 226 ALA E CA 1
ATOM 9421 C C . ALA E 1 225 ? 46.568 2.274 32.558 1.00 18.32 226 ALA E C 1
ATOM 9422 O O . ALA E 1 225 ? 47.247 1.650 33.375 1.00 18.28 226 ALA E O 1
ATOM 9424 N N . ARG E 1 226 ? 45.640 1.689 31.802 1.00 16.05 227 ARG E N 1
ATOM 9425 C CA . ARG E 1 226 ? 45.406 0.239 31.824 1.00 16.82 227 ARG E CA 1
ATOM 9426 C C . ARG E 1 226 ? 46.677 -0.528 31.531 1.00 20.31 227 ARG E C 1
ATOM 9427 O O . ARG E 1 226 ? 47.009 -1.459 32.258 1.00 18.23 227 ARG E O 1
ATOM 9435 N N . SER E 1 227 ? 47.396 -0.110 30.489 1.00 18.09 228 SER E N 1
ATOM 9436 C CA . SER E 1 227 ? 48.598 -0.829 30.038 1.00 16.33 228 SER E CA 1
ATOM 9437 C C . SER E 1 227 ? 49.727 -0.847 31.078 1.00 20.48 228 SER E C 1
ATOM 9438 O O . SER E 1 227 ? 50.414 -1.857 31.251 1.00 23.09 228 SER E O 1
ATOM 9441 N N . ALA E 1 228 ? 49.910 0.265 31.777 1.00 19.25 229 ALA E N 1
ATOM 9442 C CA . ALA E 1 228 ? 50.988 0.390 32.745 1.00 19.34 229 ALA E CA 1
ATOM 9443 C C . ALA E 1 228 ? 50.595 -0.070 34.151 1.00 23.84 229 ALA E C 1
ATOM 9444 O O . ALA E 1 228 ? 51.465 -0.315 34.989 1.00 27.11 229 ALA E O 1
ATOM 9446 N N . ALA E 1 229 ? 49.293 -0.208 34.405 1.00 16.03 230 ALA E N 1
ATOM 9447 C CA . ALA E 1 229 ? 48.830 -0.594 35.735 1.00 22.30 230 ALA E CA 1
ATOM 9448 C C . ALA E 1 229 ? 48.618 -2.087 35.880 1.00 24.01 230 ALA E C 1
ATOM 9449 O O . ALA E 1 229 ? 48.310 -2.535 36.981 1.00 22.77 230 ALA E O 1
ATOM 9451 N N . GLN E 1 230 ? 48.724 -2.836 34.777 1.00 22.97 231 GLN E N 1
ATOM 9452 C CA . GLN E 1 230 ? 48.603 -4.304 34.830 1.00 24.64 231 GLN E CA 1
ATOM 9453 C C . GLN E 1 230 ? 49.711 -4.815 35.748 1.00 23.32 231 GLN E C 1
ATOM 9454 O O . GLN E 1 230 ? 50.875 -4.414 35.575 1.00 23.07 231 GLN E O 1
ATOM 9460 N N . PRO E 1 231 ? 49.364 -5.661 36.743 1.00 23.38 232 PRO E N 1
ATOM 9461 C CA . PRO E 1 231 ? 50.394 -6.224 37.634 1.00 22.39 232 PRO E CA 1
ATOM 9462 C C . PRO E 1 231 ? 51.583 -6.841 36.876 1.00 21.01 232 PRO E C 1
ATOM 9463 O O . PRO E 1 231 ? 51.405 -7.433 35.806 1.00 22.66 232 PRO E O 1
ATOM 9467 N N . GLY E 1 232 ? 52.784 -6.637 37.415 1.00 24.46 233 GLY E N 1
ATOM 9468 C CA . GLY E 1 232 ? 54.009 -7.134 36.786 1.00 25.54 233 GLY E CA 1
ATOM 9469 C C . GLY E 1 232 ? 54.621 -6.196 35.755 1.00 26.98 233 GLY E C 1
ATOM 9470 O O . GLY E 1 232 ? 55.359 -6.643 34.874 1.00 32.13 233 GLY E O 1
ATOM 9471 N N . PHE E 1 233 ? 54.323 -4.897 35.875 1.00 27.16 234 PHE E N 1
ATOM 9472 C CA . PHE E 1 233 ? 54.883 -3.855 34.994 1.00 28.08 234 PHE E CA 1
ATOM 9473 C C . PHE E 1 233 ? 56.416 -3.810 35.008 1.00 20.95 234 PHE E C 1
ATOM 9474 O O . PHE E 1 233 ? 57.038 -3.883 33.939 1.00 23.61 234 PHE E O 1
ATOM 9482 N N . LYS E 1 234 ? 57.002 -3.720 36.207 1.00 25.31 235 LYS E N 1
ATOM 9483 C CA . LYS E 1 234 ? 58.465 -3.687 36.378 1.00 26.75 235 LYS E CA 1
ATOM 9484 C C . LYS E 1 234 ? 59.142 -4.904 35.788 1.00 25.28 235 LYS E C 1
ATOM 9485 O O . LYS E 1 234 ? 60.213 -4.783 35.188 1.00 27.18 235 LYS E O 1
ATOM 9491 N N . ALA E 1 235 ? 58.508 -6.066 35.957 1.00 25.20 236 ALA E N 1
ATOM 9492 C CA . ALA E 1 235 ? 59.006 -7.321 35.401 1.00 28.00 236 ALA E CA 1
ATOM 9493 C C . ALA E 1 235 ? 58.999 -7.337 33.870 1.00 29.12 236 ALA E C 1
ATOM 9494 O O . ALA E 1 235 ? 59.934 -7.844 33.256 1.00 26.10 236 ALA E O 1
ATOM 9496 N N . ARG E 1 236 ? 57.954 -6.773 33.256 1.00 25.58 237 ARG E N 1
ATOM 9497 C CA . ARG E 1 236 ? 57.885 -6.661 31.795 1.00 27.82 237 ARG E CA 1
ATOM 9498 C C . ARG E 1 236 ? 58.991 -5.738 31.263 1.00 23.54 237 ARG E C 1
ATOM 9499 O O . ARG E 1 236 ? 59.605 -6.017 30.227 1.00 30.61 237 ARG E O 1
ATOM 9507 N N . ILE E 1 237 ? 59.249 -4.651 31.986 1.00 25.67 238 ILE E N 1
ATOM 9508 C CA . ILE E 1 237 ? 60.324 -3.725 31.646 1.00 22.95 238 ILE E CA 1
ATOM 9509 C C . ILE E 1 237 ? 61.680 -4.446 31.719 1.00 30.37 238 ILE E C 1
ATOM 9510 O O . ILE E 1 237 ? 62.492 -4.327 30.793 1.00 31.25 238 ILE E O 1
ATOM 9515 N N . ARG E 1 238 ? 61.888 -5.213 32.797 1.00 31.41 239 ARG E N 1
ATOM 9516 C CA A ARG E 1 238 ? 63.120 -5.982 32.983 0.50 33.68 239 ARG E CA 1
ATOM 9517 C CA B ARG E 1 238 ? 63.123 -5.994 32.984 0.50 35.58 239 ARG E CA 1
ATOM 9518 C C . ARG E 1 238 ? 63.414 -6.916 31.804 1.00 34.48 239 ARG E C 1
ATOM 9519 O O . ARG E 1 238 ? 64.534 -6.925 31.278 1.00 39.97 239 ARG E O 1
ATOM 9534 N N . ASP E 1 239 ? 62.408 -7.681 31.386 1.00 37.96 240 ASP E N 1
ATOM 9535 C CA . ASP E 1 239 ? 62.569 -8.639 30.298 1.00 41.47 240 ASP E CA 1
ATOM 9536 C C . ASP E 1 239 ? 62.861 -7.940 28.979 1.00 45.19 240 ASP E C 1
ATOM 9537 O O . ASP E 1 239 ? 63.645 -8.441 28.170 1.00 46.93 240 ASP E O 1
ATOM 9542 N N . TYR E 1 240 ? 62.225 -6.789 28.775 1.00 39.82 241 TYR E N 1
ATOM 9543 C CA . TYR E 1 240 ? 62.510 -5.968 27.620 1.00 39.52 241 TYR E CA 1
ATOM 9544 C C . TYR E 1 240 ? 63.960 -5.465 27.659 1.00 36.77 241 TYR E C 1
ATOM 9545 O O . TYR E 1 240 ? 64.689 -5.597 26.670 1.00 39.36 241 TYR E O 1
ATOM 9554 N N . LEU E 1 241 ? 64.376 -4.908 28.791 1.00 33.62 242 LEU E N 1
ATOM 9555 C CA . LEU E 1 241 ? 65.708 -4.301 28.900 1.00 39.22 242 LEU E CA 1
ATOM 9556 C C . LEU E 1 241 ? 66.875 -5.308 28.787 1.00 49.17 242 LEU E C 1
ATOM 9557 O O . LEU E 1 241 ? 68.040 -4.908 28.708 1.00 52.51 242 LEU E O 1
ATOM 9562 N N . ALA E 1 242 ? 66.542 -6.601 28.765 1.00 54.48 243 ALA E N 1
ATOM 9563 C CA . ALA E 1 242 ? 67.502 -7.685 28.564 1.00 59.66 243 ALA E CA 1
ATOM 9564 C C . ALA E 1 242 ? 67.712 -8.041 27.078 1.00 63.24 243 ALA E C 1
ATOM 9565 O O . ALA E 1 242 ? 68.759 -8.582 26.715 1.00 65.02 243 ALA E O 1
ATOM 9567 N N . GLN E 1 243 ? 66.722 -7.735 26.246 1.00 69.21 244 GLN E N 1
ATOM 9568 C CA . GLN E 1 243 ? 66.648 -8.300 24.904 1.00 77.72 244 GLN E CA 1
ATOM 9569 C C . GLN E 1 243 ? 67.839 -7.866 24.056 1.00 83.08 244 GLN E C 1
ATOM 9570 O O . GLN E 1 243 ? 68.408 -6.795 24.269 1.00 83.49 244 GLN E O 1
ATOM 9576 N N . PRO E 1 244 ? 68.211 -8.704 23.094 1.00 88.02 245 PRO E N 1
ATOM 9577 C CA . PRO E 1 244 ? 68.909 -8.237 21.892 1.00 88.79 245 PRO E CA 1
ATOM 9578 C C . PRO E 1 244 ? 69.045 -6.718 21.871 1.00 88.84 245 PRO E C 1
ATOM 9579 O O . PRO E 1 244 ? 70.135 -6.221 21.591 1.00 88.96 245 PRO E O 1
ATOM 9583 N N . LEU F 1 3 ? 49.536 -9.767 54.194 1.00 63.84 4 LEU F N 1
ATOM 9584 C CA . LEU F 1 3 ? 49.622 -11.024 54.999 1.00 63.64 4 LEU F CA 1
ATOM 9585 C C . LEU F 1 3 ? 48.924 -12.195 54.293 1.00 59.73 4 LEU F C 1
ATOM 9586 O O . LEU F 1 3 ? 47.700 -12.185 54.114 1.00 59.91 4 LEU F O 1
ATOM 9591 N N . SER F 1 4 ? 49.712 -13.203 53.910 1.00 53.22 5 SER F N 1
ATOM 9592 C CA . SER F 1 4 ? 49.233 -14.362 53.129 1.00 46.91 5 SER F CA 1
ATOM 9593 C C . SER F 1 4 ? 48.283 -15.303 53.864 1.00 43.32 5 SER F C 1
ATOM 9594 O O . SER F 1 4 ? 47.498 -16.022 53.236 1.00 45.80 5 SER F O 1
ATOM 9597 N N . ALA F 1 5 ? 48.358 -15.300 55.191 1.00 38.84 6 ALA F N 1
ATOM 9598 C CA . ALA F 1 5 ? 47.499 -16.142 56.025 1.00 40.91 6 ALA F CA 1
ATOM 9599 C C . ALA F 1 5 ? 46.104 -15.533 56.240 1.00 34.51 6 ALA F C 1
ATOM 9600 O O . ALA F 1 5 ? 45.174 -16.211 56.688 1.00 30.95 6 ALA F O 1
ATOM 9602 N N . SER F 1 6 ? 45.974 -14.250 55.917 1.00 34.99 7 SER F N 1
ATOM 9603 C CA A SER F 1 6 ? 44.716 -13.530 56.072 0.50 30.90 7 SER F CA 1
ATOM 9604 C CA B SER F 1 6 ? 44.709 -13.550 56.081 0.50 32.82 7 SER F CA 1
ATOM 9605 C C . SER F 1 6 ? 43.760 -13.838 54.917 1.00 29.31 7 SER F C 1
ATOM 9606 O O . SER F 1 6 ? 44.179 -14.271 53.830 1.00 28.17 7 SER F O 1
ATOM 9611 N N . LEU F 1 7 ? 42.481 -13.620 55.166 1.00 21.58 8 LEU F N 1
ATOM 9612 C CA . LEU F 1 7 ? 41.441 -13.771 54.165 1.00 20.62 8 LEU F CA 1
ATOM 9613 C C . LEU F 1 7 ? 40.617 -12.467 54.186 1.00 19.96 8 LEU F C 1
ATOM 9614 O O . LEU F 1 7 ? 39.560 -12.398 54.820 1.00 19.53 8 LEU F O 1
ATOM 9619 N N . PRO F 1 8 ? 41.127 -11.407 53.525 1.00 19.70 9 PRO F N 1
ATOM 9620 C CA . PRO F 1 8 ? 40.375 -10.147 53.485 1.00 18.13 9 PRO F CA 1
ATOM 9621 C C . PRO F 1 8 ? 39.118 -10.241 52.603 1.00 20.77 9 PRO F C 1
ATOM 9622 O O . PRO F 1 8 ? 38.207 -9.430 52.749 1.00 18.63 9 PRO F O 1
ATOM 9626 N N . LEU F 1 9 ? 39.078 -11.233 51.716 1.00 17.63 10 LEU F N 1
ATOM 9627 C CA . LEU F 1 9 ? 37.916 -11.486 50.865 1.00 19.31 10 LEU F CA 1
ATOM 9628 C C . LEU F 1 9 ? 37.502 -12.949 50.958 1.00 18.88 10 LEU F C 1
ATOM 9629 O O . LEU F 1 9 ? 38.269 -13.836 50.566 1.00 19.06 10 LEU F O 1
ATOM 9634 N N . ALA F 1 10 ? 36.300 -13.206 51.460 1.00 18.32 11 ALA F N 1
ATOM 9635 C CA . ALA F 1 10 ? 35.737 -14.562 51.461 1.00 19.19 11 ALA F CA 1
ATOM 9636 C C . ALA F 1 10 ? 34.889 -14.739 50.200 1.00 18.17 11 ALA F C 1
ATOM 9637 O O . ALA F 1 10 ? 34.106 -13.846 49.830 1.00 17.98 11 ALA F O 1
ATOM 9639 N N . ILE F 1 11 ? 35.047 -15.882 49.539 1.00 17.06 12 ILE F N 1
ATOM 9640 C CA . ILE F 1 11 ? 34.254 -16.177 48.343 1.00 17.75 12 ILE F CA 1
ATOM 9641 C C . ILE F 1 11 ? 33.464 -17.477 48.543 1.00 19.61 12 ILE F C 1
ATOM 9642 O O . ILE F 1 11 ? 34.044 -18.544 48.786 1.00 21.72 12 ILE F O 1
ATOM 9647 N N . GLU F 1 12 ? 32.139 -17.379 48.470 1.00 17.84 13 GLU F N 1
ATOM 9648 C CA . GLU F 1 12 ? 31.267 -18.564 48.523 1.00 21.02 13 GLU F CA 1
ATOM 9649 C C . GLU F 1 12 ? 30.829 -18.899 47.105 1.00 23.94 13 GLU F C 1
ATOM 9650 O O . GLU F 1 12 ? 30.285 -18.059 46.396 1.00 21.65 13 GLU F O 1
ATOM 9656 N N . ARG F 1 13 ? 31.092 -20.124 46.688 1.00 17.85 14 ARG F N 1
ATOM 9657 C CA . ARG F 1 13 ? 30.779 -20.546 45.325 1.00 17.64 14 ARG F CA 1
ATOM 9658 C C . ARG F 1 13 ? 29.638 -21.546 45.273 1.00 19.82 14 ARG F C 1
ATOM 9659 O O . ARG F 1 13 ? 29.712 -22.617 45.897 1.00 16.91 14 ARG F O 1
ATOM 9667 N N . ARG F 1 14 ? 28.584 -21.177 44.539 1.00 17.94 15 ARG F N 1
ATOM 9668 C CA . ARG F 1 14 ? 27.431 -22.044 44.259 1.00 15.62 15 ARG F CA 1
ATOM 9669 C C . ARG F 1 14 ? 27.146 -22.020 42.753 1.00 19.27 15 ARG F C 1
ATOM 9670 O O . ARG F 1 14 ? 27.634 -21.112 42.055 1.00 19.85 15 ARG F O 1
ATOM 9678 N N . PRO F 1 15 ? 26.408 -23.028 42.225 1.00 23.37 16 PRO F N 1
ATOM 9679 C CA . PRO F 1 15 ? 26.188 -23.068 40.774 1.00 26.09 16 PRO F CA 1
ATOM 9680 C C . PRO F 1 15 ? 25.578 -21.793 40.171 1.00 26.25 16 PRO F C 1
ATOM 9681 O O . PRO F 1 15 ? 26.020 -21.360 39.120 1.00 25.07 16 PRO F O 1
ATOM 9685 N N . ALA F 1 16 ? 24.612 -21.177 40.846 1.00 17.73 17 ALA F N 1
ATOM 9686 C CA . ALA F 1 16 ? 23.947 -20.006 40.280 1.00 22.03 17 ALA F CA 1
ATOM 9687 C C . ALA F 1 16 ? 24.569 -18.680 40.737 1.00 24.13 17 ALA F C 1
ATOM 9688 O O . ALA F 1 16 ? 24.302 -17.630 40.141 1.00 19.73 17 ALA F O 1
ATOM 9690 N N . ALA F 1 17 ? 25.391 -18.725 41.788 1.00 19.52 18 ALA F N 1
ATOM 9691 C CA . ALA F 1 17 ? 25.850 -17.491 42.458 1.00 19.37 18 ALA F CA 1
ATOM 9692 C C . ALA F 1 17 ? 27.171 -17.631 43.206 1.00 18.19 18 ALA F C 1
ATOM 9693 O O . ALA F 1 17 ? 27.387 -18.625 43.924 1.00 16.72 18 ALA F O 1
ATOM 9695 N N . TRP F 1 18 ? 28.044 -16.639 43.038 1.00 16.34 19 TRP F N 1
ATOM 9696 C CA . TRP F 1 18 ? 29.180 -16.469 43.927 1.00 13.12 19 TRP F CA 1
ATOM 9697 C C . TRP F 1 18 ? 28.917 -15.265 44.819 1.00 17.51 19 TRP F C 1
ATOM 9698 O O . TRP F 1 18 ? 28.475 -14.199 44.335 1.00 16.93 19 TRP F O 1
ATOM 9709 N N . THR F 1 19 ? 29.181 -15.436 46.112 1.00 15.64 20 THR F N 1
ATOM 9710 C CA . THR F 1 19 ? 29.088 -14.352 47.063 1.00 15.10 20 THR F CA 1
ATOM 9711 C C . THR F 1 19 ? 30.494 -13.906 47.490 1.00 16.42 20 THR F C 1
ATOM 9712 O O . THR F 1 19 ? 31.286 -14.704 48.030 1.00 18.46 20 THR F O 1
ATOM 9716 N N . PHE F 1 20 ? 30.780 -12.634 47.234 1.00 16.75 21 PHE F N 1
ATOM 9717 C CA . PHE F 1 20 ? 32.022 -11.968 47.609 1.00 16.91 21 PHE F CA 1
ATOM 9718 C C . PHE F 1 20 ? 31.772 -11.201 48.894 1.00 20.00 21 PHE F C 1
ATOM 9719 O O . PHE F 1 20 ? 31.061 -10.193 48.890 1.00 15.49 21 PHE F O 1
ATOM 9727 N N . THR F 1 21 ? 32.323 -11.685 49.998 1.00 18.31 22 THR F N 1
ATOM 9728 C CA . THR F 1 21 ? 32.150 -10.987 51.265 1.00 16.23 22 THR F CA 1
ATOM 9729 C C . THR F 1 21 ? 33.444 -10.280 51.666 1.00 17.67 22 THR F C 1
ATOM 9730 O O . THR F 1 21 ? 34.443 -10.929 51.999 1.00 16.99 22 THR F O 1
ATOM 9734 N N . LEU F 1 22 ? 33.419 -8.954 51.615 1.00 16.63 23 LEU F N 1
ATOM 9735 C CA . LEU F 1 22 ? 34.500 -8.130 52.134 1.00 18.95 23 LEU F CA 1
ATOM 9736 C C . LEU F 1 22 ? 34.632 -8.402 53.640 1.00 18.13 23 LEU F C 1
ATOM 9737 O O . LEU F 1 22 ? 33.653 -8.331 54.387 1.00 20.42 23 LEU F O 1
ATOM 9742 N N . SER F 1 23 ? 35.842 -8.763 54.053 1.00 17.34 24 SER F N 1
ATOM 9743 C CA . SER F 1 23 ? 36.024 -9.402 55.353 1.00 19.84 24 SER F CA 1
ATOM 9744 C C . SER F 1 23 ? 37.169 -8.739 56.076 1.00 20.87 24 SER F C 1
ATOM 9745 O O . SER F 1 23 ? 38.123 -9.410 56.498 1.00 17.93 24 SER F O 1
ATOM 9748 N N . ARG F 1 24 ? 37.083 -7.416 56.206 1.00 18.32 25 ARG F N 1
ATOM 9749 C CA . ARG F 1 24 ? 37.980 -6.629 57.048 1.00 21.69 25 ARG F CA 1
ATOM 9750 C C . ARG F 1 24 ? 37.131 -5.828 58.060 1.00 21.38 25 ARG F C 1
ATOM 9751 O O . ARG F 1 24 ? 37.163 -4.582 58.054 1.00 22.47 25 ARG F O 1
ATOM 9759 N N . PRO F 1 25 ? 36.375 -6.542 58.936 1.00 23.50 26 PRO F N 1
ATOM 9760 C CA . PRO F 1 25 ? 35.407 -5.838 59.783 1.00 25.00 26 PRO F CA 1
ATOM 9761 C C . PRO F 1 25 ? 36.033 -4.934 60.852 1.00 25.68 26 PRO F C 1
ATOM 9762 O O . PRO F 1 25 ? 35.346 -4.047 61.350 1.00 28.84 26 PRO F O 1
ATOM 9766 N N . GLU F 1 26 ? 37.313 -5.139 61.186 1.00 25.93 27 GLU F N 1
ATOM 9767 C CA . GLU F 1 26 ? 38.015 -4.238 62.123 1.00 28.77 27 GLU F CA 1
ATOM 9768 C C . GLU F 1 26 ? 38.531 -2.973 61.419 1.00 29.97 27 GLU F C 1
ATOM 9769 O O . GLU F 1 26 ? 38.959 -2.026 62.072 1.00 28.77 27 GLU F O 1
ATOM 9775 N N . LYS F 1 27 ? 38.500 -2.982 60.087 1.00 23.74 28 LYS F N 1
ATOM 9776 C CA . LYS F 1 27 ? 38.938 -1.854 59.272 1.00 21.59 28 LYS F CA 1
ATOM 9777 C C . LYS F 1 27 ? 37.793 -1.279 58.415 1.00 22.52 28 LYS F C 1
ATOM 9778 O O . LYS F 1 27 ? 38.051 -0.654 57.394 1.00 21.35 28 LYS F O 1
ATOM 9784 N N . ARG F 1 28 ? 36.539 -1.501 58.835 1.00 17.39 29 ARG F N 1
ATOM 9785 C CA . ARG F 1 28 ? 35.336 -0.993 58.158 1.00 19.23 29 ARG F CA 1
ATOM 9786 C C . ARG F 1 28 ? 35.312 -1.420 56.684 1.00 19.03 29 ARG F C 1
ATOM 9787 O O . ARG F 1 28 ? 34.874 -0.661 55.812 1.00 16.25 29 ARG F O 1
ATOM 9795 N N . ASN F 1 29 ? 35.816 -2.626 56.430 1.00 16.59 30 ASN F N 1
ATOM 9796 C CA . ASN F 1 29 ? 35.992 -3.183 55.090 1.00 12.69 30 ASN F CA 1
ATOM 9797 C C . ASN F 1 29 ? 36.628 -2.232 54.072 1.00 18.50 30 ASN F C 1
ATOM 9798 O O . ASN F 1 29 ? 36.231 -2.188 52.907 1.00 17.69 30 ASN F O 1
ATOM 9803 N N . ALA F 1 30 ? 37.615 -1.472 54.533 1.00 16.33 31 ALA F N 1
ATOM 9804 C CA . ALA F 1 30 ? 38.307 -0.537 53.670 1.00 16.69 31 ALA F CA 1
ATOM 9805 C C . ALA F 1 30 ? 39.135 -1.309 52.633 1.00 16.65 31 ALA F C 1
ATOM 9806 O O . ALA F 1 30 ? 39.582 -2.426 52.889 1.00 18.92 31 ALA F O 1
ATOM 9808 N N . LEU F 1 31 ? 39.293 -0.698 51.462 1.00 19.13 32 LEU F N 1
ATOM 9809 C CA . LEU F 1 31 ? 39.915 -1.328 50.319 1.00 16.39 32 LEU F CA 1
ATOM 9810 C C . LEU F 1 31 ? 41.416 -1.073 50.345 1.00 18.24 32 LEU F C 1
ATOM 9811 O O . LEU F 1 31 ? 41.899 -0.035 49.876 1.00 16.10 32 LEU F O 1
ATOM 9816 N N . SER F 1 32 ? 42.143 -2.024 50.930 1.00 18.83 33 SER F N 1
ATOM 9817 C CA . SER F 1 32 ? 43.598 -2.086 50.800 1.00 19.26 33 SER F CA 1
ATOM 9818 C C . SER F 1 32 ? 43.925 -2.537 49.384 1.00 19.15 33 SER F C 1
ATOM 9819 O O . SER F 1 32 ? 43.062 -3.072 48.688 1.00 16.58 33 SER F O 1
ATOM 9822 N N . ALA F 1 33 ? 45.178 -2.355 48.961 1.00 15.07 34 ALA F N 1
ATOM 9823 C CA . ALA F 1 33 ? 45.611 -2.888 47.661 1.00 17.66 34 ALA F CA 1
ATOM 9824 C C . ALA F 1 33 ? 45.334 -4.389 47.533 1.00 18.80 34 ALA F C 1
ATOM 9825 O O . ALA F 1 33 ? 44.852 -4.838 46.495 1.00 18.67 34 ALA F O 1
ATOM 9827 N N . GLU F 1 34 ? 45.605 -5.144 48.604 1.00 18.76 35 GLU F N 1
ATOM 9828 C CA . GLU F 1 34 ? 45.400 -6.593 48.632 1.00 21.38 35 GLU F CA 1
ATOM 9829 C C . GLU F 1 34 ? 43.924 -6.969 48.396 1.00 18.50 35 GLU F C 1
ATOM 9830 O O . GLU F 1 34 ? 43.627 -7.863 47.586 1.00 17.63 35 GLU F O 1
ATOM 9836 N N . LEU F 1 35 ? 43.016 -6.296 49.110 1.00 14.75 36 LEU F N 1
ATOM 9837 C CA . LEU F 1 35 ? 41.581 -6.558 48.957 1.00 16.22 36 LEU F CA 1
ATOM 9838 C C . LEU F 1 35 ? 41.112 -6.248 47.524 1.00 16.86 36 LEU F C 1
ATOM 9839 O O . LEU F 1 35 ? 40.388 -7.051 46.935 1.00 13.68 36 LEU F O 1
ATOM 9844 N N . VAL F 1 36 ? 41.573 -5.133 46.955 1.00 14.44 37 VAL F N 1
ATOM 9845 C CA . VAL F 1 36 ? 41.206 -4.758 45.576 1.00 17.02 37 VAL F CA 1
ATOM 9846 C C . VAL F 1 36 ? 41.693 -5.833 44.609 1.00 18.20 37 VAL F C 1
ATOM 9847 O O . VAL F 1 36 ? 40.916 -6.308 43.777 1.00 15.02 37 VAL F O 1
ATOM 9851 N N . GLU F 1 37 ? 42.948 -6.265 44.760 1.00 17.87 38 GLU F N 1
ATOM 9852 C CA . GLU F 1 37 ? 43.487 -7.331 43.902 1.00 19.66 38 GLU F CA 1
ATOM 9853 C C . GLU F 1 37 ? 42.732 -8.670 44.050 1.00 17.48 38 GLU F C 1
ATOM 9854 O O . GLU F 1 37 ? 42.489 -9.340 43.058 1.00 18.50 38 GLU F O 1
ATOM 9860 N N . ALA F 1 38 ? 42.341 -9.020 45.279 1.00 18.87 39 ALA F N 1
ATOM 9861 C CA . ALA F 1 38 ? 41.522 -10.213 45.528 1.00 19.56 39 ALA F CA 1
ATOM 9862 C C . ALA F 1 38 ? 40.142 -10.147 44.844 1.00 15.80 39 ALA F C 1
ATOM 9863 O O . ALA F 1 38 ? 39.664 -11.146 44.295 1.00 18.25 39 ALA F O 1
ATOM 9865 N N . LEU F 1 39 ? 39.529 -8.968 44.867 1.00 17.53 40 LEU F N 1
ATOM 9866 C CA . LEU F 1 39 ? 38.250 -8.723 44.209 1.00 17.53 40 LEU F CA 1
ATOM 9867 C C . LEU F 1 39 ? 38.358 -8.839 42.689 1.00 16.89 40 LEU F C 1
ATOM 9868 O O . LEU F 1 39 ? 37.512 -9.464 42.063 1.00 17.58 40 LEU F O 1
ATOM 9873 N N . ILE F 1 40 ? 39.401 -8.239 42.113 1.00 15.01 41 ILE F N 1
ATOM 9874 C CA . ILE F 1 40 ? 39.665 -8.319 40.676 1.00 15.88 41 ILE F CA 1
ATOM 9875 C C . ILE F 1 40 ? 39.879 -9.768 40.240 1.00 16.53 41 ILE F C 1
ATOM 9876 O O . ILE F 1 40 ? 39.302 -10.199 39.250 1.00 14.69 41 ILE F O 1
ATOM 9881 N N . ASP F 1 41 ? 40.679 -10.514 41.003 1.00 18.36 42 ASP F N 1
ATOM 9882 C CA . ASP F 1 41 ? 40.952 -11.926 40.703 1.00 21.22 42 ASP F CA 1
ATOM 9883 C C . ASP F 1 41 ? 39.660 -12.746 40.727 1.00 21.49 42 ASP F C 1
ATOM 9884 O O . ASP F 1 41 ? 39.410 -13.557 39.821 1.00 19.76 42 ASP F O 1
ATOM 9889 N N . GLY F 1 42 ? 38.833 -12.475 41.739 1.00 16.16 43 GLY F N 1
ATOM 9890 C CA . GLY F 1 42 ? 37.593 -13.215 41.962 1.00 16.35 43 GLY F CA 1
ATOM 9891 C C . GLY F 1 42 ? 36.543 -12.943 40.903 1.00 17.22 43 GLY F C 1
ATOM 9892 O O . GLY F 1 42 ? 35.871 -13.861 40.428 1.00 17.41 43 GLY F O 1
ATOM 9893 N N . VAL F 1 43 ? 36.382 -11.669 40.564 1.00 19.39 44 VAL F N 1
ATOM 9894 C CA . VAL F 1 43 ? 35.455 -11.238 39.521 1.00 16.27 44 VAL F CA 1
ATOM 9895 C C . VAL F 1 43 ? 35.900 -11.786 38.157 1.00 18.82 44 VAL F C 1
ATOM 9896 O O . VAL F 1 43 ? 35.079 -12.284 37.393 1.00 17.67 44 VAL F O 1
ATOM 9900 N N . ASP F 1 44 ? 37.206 -11.751 37.897 1.00 15.23 45 ASP F N 1
ATOM 9901 C CA . ASP F 1 44 ? 37.764 -12.345 36.657 1.00 19.10 45 ASP F CA 1
ATOM 9902 C C . ASP F 1 44 ? 37.485 -13.849 36.548 1.00 17.48 45 ASP F C 1
ATOM 9903 O O . ASP F 1 44 ? 37.063 -14.319 35.490 1.00 16.96 45 ASP F O 1
ATOM 9908 N N . ALA F 1 45 ? 37.711 -14.590 37.636 1.00 15.65 46 ALA F N 1
ATOM 9909 C CA . ALA F 1 45 ? 37.419 -16.035 37.705 1.00 18.26 46 ALA F CA 1
ATOM 9910 C C . ALA F 1 45 ? 35.938 -16.334 37.459 1.00 16.61 46 ALA F C 1
ATOM 9911 O O . ALA F 1 45 ? 35.605 -17.208 36.663 1.00 16.19 46 ALA F O 1
ATOM 9913 N N . ALA F 1 46 ? 35.059 -15.581 38.119 1.00 19.66 47 ALA F N 1
ATOM 9914 C CA . ALA F 1 46 ? 33.623 -15.698 37.899 1.00 23.33 47 ALA F CA 1
ATOM 9915 C C . ALA F 1 46 ? 33.230 -15.452 36.432 1.00 18.94 47 ALA F C 1
ATOM 9916 O O . ALA F 1 46 ? 32.387 -16.167 35.899 1.00 19.56 47 ALA F O 1
ATOM 9918 N N . HIS F 1 47 ? 33.861 -14.465 35.798 1.00 19.31 48 HIS F N 1
ATOM 9919 C CA A HIS F 1 47 ? 33.596 -14.156 34.405 0.50 16.72 48 HIS F CA 1
ATOM 9920 C CA B HIS F 1 47 ? 33.647 -14.139 34.373 0.50 18.69 48 HIS F CA 1
ATOM 9921 C C . HIS F 1 47 ? 34.028 -15.347 33.526 1.00 21.27 48 HIS F C 1
ATOM 9922 O O . HIS F 1 47 ? 33.291 -15.762 32.635 1.00 18.09 48 HIS F O 1
ATOM 9935 N N . ARG F 1 48 ? 35.189 -15.928 33.822 1.00 20.34 49 ARG F N 1
ATOM 9936 C CA . ARG F 1 48 ? 35.640 -17.113 33.086 1.00 23.45 49 ARG F CA 1
ATOM 9937 C C . ARG F 1 48 ? 34.681 -18.287 33.248 1.00 23.84 49 ARG F C 1
ATOM 9938 O O . ARG F 1 48 ? 34.443 -19.023 32.290 1.00 21.81 49 ARG F O 1
ATOM 9946 N N . GLU F 1 49 ? 34.088 -18.430 34.434 1.00 21.90 50 GLU F N 1
ATOM 9947 C CA . GLU F 1 49 ? 33.231 -19.583 34.742 1.00 24.46 50 GLU F CA 1
ATOM 9948 C C . GLU F 1 49 ? 31.748 -19.291 34.434 1.00 24.22 50 GLU F C 1
ATOM 9949 O O . GLU F 1 49 ? 30.870 -20.140 34.626 1.00 23.34 50 GLU F O 1
ATOM 9955 N N . GLN F 1 50 ? 31.494 -18.081 33.936 1.00 23.83 51 GLN F N 1
ATOM 9956 C CA . GLN F 1 50 ? 30.159 -17.605 33.566 1.00 19.73 51 GLN F CA 1
ATOM 9957 C C . GLN F 1 50 ? 29.118 -17.756 34.691 1.00 20.30 51 GLN F C 1
ATOM 9958 O O . GLN F 1 50 ? 27.996 -18.203 34.461 1.00 21.05 51 GLN F O 1
ATOM 9964 N N . VAL F 1 51 ? 29.516 -17.380 35.903 1.00 18.75 52 VAL F N 1
ATOM 9965 C CA . VAL F 1 51 ? 28.636 -17.418 37.084 1.00 19.34 52 VAL F CA 1
ATOM 9966 C C . VAL F 1 51 ? 27.451 -16.487 36.803 1.00 16.25 52 VAL F C 1
ATOM 9967 O O . VAL F 1 51 ? 27.651 -15.333 36.398 1.00 16.43 52 VAL F O 1
ATOM 9971 N N . PRO F 1 52 ? 26.211 -16.996 36.926 1.00 20.26 53 PRO F N 1
ATOM 9972 C CA . PRO F 1 52 ? 25.024 -16.146 36.621 1.00 19.81 53 PRO F CA 1
ATOM 9973 C C . PRO F 1 52 ? 24.873 -14.905 37.505 1.00 19.34 53 PRO F C 1
ATOM 9974 O O . PRO F 1 52 ? 24.560 -13.817 37.001 1.00 19.29 53 PRO F O 1
ATOM 9978 N N . LEU F 1 53 ? 25.117 -15.058 38.804 1.00 15.54 54 LEU F N 1
ATOM 9979 C CA . LEU F 1 53 ? 24.931 -13.968 39.747 1.00 14.95 54 LEU F CA 1
ATOM 9980 C C . LEU F 1 53 ? 26.167 -13.726 40.611 1.00 19.24 54 LEU F C 1
ATOM 9981 O O . LEU F 1 53 ? 26.725 -14.666 41.173 1.00 17.08 54 LEU F O 1
ATOM 9986 N N . LEU F 1 54 ? 26.590 -12.472 40.726 1.00 17.45 55 LEU F N 1
ATOM 9987 C CA . LEU F 1 54 ? 27.582 -12.102 41.751 1.00 14.71 55 LEU F CA 1
ATOM 9988 C C . LEU F 1 54 ? 26.936 -11.288 42.869 1.00 16.91 55 LEU F C 1
ATOM 9989 O O . LEU F 1 54 ? 26.266 -10.276 42.607 1.00 17.42 55 LEU F O 1
ATOM 9994 N N . VAL F 1 55 ? 27.150 -11.716 44.110 1.00 15.20 56 VAL F N 1
ATOM 9995 C CA . VAL F 1 55 ? 26.612 -11.014 45.274 1.00 12.41 56 VAL F CA 1
ATOM 9996 C C . VAL F 1 55 ? 27.786 -10.336 45.989 1.00 16.43 56 VAL F C 1
ATOM 9997 O O . VAL F 1 55 ? 28.837 -10.958 46.195 1.00 17.72 56 VAL F O 1
ATOM 10001 N N . PHE F 1 56 ? 27.641 -9.053 46.314 1.00 15.30 57 PHE F N 1
ATOM 10002 C CA . PHE F 1 56 ? 28.658 -8.353 47.084 1.00 14.08 57 PHE F CA 1
ATOM 10003 C C . PHE F 1 56 ? 28.112 -7.935 48.460 1.00 17.61 57 PHE F C 1
ATOM 10004 O O . PHE F 1 56 ? 27.028 -7.358 48.583 1.00 14.68 57 PHE F O 1
ATOM 10012 N N . ALA F 1 57 ? 28.892 -8.220 49.493 1.00 17.97 58 ALA F N 1
ATOM 10013 C CA . ALA F 1 57 ? 28.432 -7.975 50.860 1.00 18.52 58 ALA F CA 1
ATOM 10014 C C . ALA F 1 57 ? 29.637 -7.629 51.713 1.00 17.63 58 ALA F C 1
ATOM 10015 O O . ALA F 1 57 ? 30.781 -7.859 51.309 1.00 19.58 58 ALA F O 1
ATOM 10017 N N . GLY F 1 58 ? 29.394 -7.080 52.894 1.00 15.33 59 GLY F N 1
ATOM 10018 C CA . GLY F 1 58 ? 30.499 -6.789 53.815 1.00 15.79 59 GLY F CA 1
ATOM 10019 C C . GLY F 1 58 ? 30.245 -7.399 55.182 1.00 17.57 59 GLY F C 1
ATOM 10020 O O . GLY F 1 58 ? 29.118 -7.346 55.675 1.00 19.00 59 GLY F O 1
ATOM 10021 N N . ALA F 1 59 ? 31.268 -8.020 55.766 1.00 19.08 60 ALA F N 1
ATOM 10022 C CA . ALA F 1 59 ? 31.170 -8.534 57.156 1.00 17.59 60 ALA F CA 1
ATOM 10023 C C . ALA F 1 59 ? 31.228 -7.378 58.182 1.00 20.34 60 ALA F C 1
ATOM 10024 O O . ALA F 1 59 ? 31.801 -6.314 57.920 1.00 15.74 60 ALA F O 1
ATOM 10026 N N . GLY F 1 60 ? 30.647 -7.598 59.361 1.00 18.41 61 GLY F N 1
ATOM 10027 C CA . GLY F 1 60 ? 30.727 -6.596 60.408 1.00 22.92 61 GLY F CA 1
ATOM 10028 C C . GLY F 1 60 ? 29.659 -5.532 60.268 1.00 16.35 61 GLY F C 1
ATOM 10029 O O . GLY F 1 60 ? 28.523 -5.828 59.897 1.00 19.39 61 GLY F O 1
ATOM 10030 N N . ARG F 1 61 ? 30.036 -4.293 60.556 1.00 19.44 62 ARG F N 1
ATOM 10031 C CA . ARG F 1 61 ? 29.071 -3.213 60.682 1.00 19.77 62 ARG F CA 1
ATOM 10032 C C . ARG F 1 61 ? 28.733 -2.513 59.371 1.00 20.02 62 ARG F C 1
ATOM 10033 O O . ARG F 1 61 ? 27.750 -1.780 59.329 1.00 20.05 62 ARG F O 1
ATOM 10041 N N . ASN F 1 62 ? 29.509 -2.742 58.304 1.00 18.26 63 ASN F N 1
ATOM 10042 C CA . ASN F 1 62 ? 29.239 -2.025 57.054 1.00 18.40 63 ASN F CA 1
ATOM 10043 C C . ASN F 1 62 ? 29.508 -2.835 55.790 1.00 18.50 63 ASN F C 1
ATOM 10044 O O . ASN F 1 62 ? 29.966 -3.978 55.864 1.00 16.58 63 ASN F O 1
ATOM 10049 N N . PHE F 1 63 ? 29.258 -2.206 54.637 1.00 16.79 64 PHE F N 1
ATOM 10050 C CA . PHE F 1 63 ? 29.581 -2.794 53.346 1.00 16.40 64 PHE F CA 1
ATOM 10051 C C . PHE F 1 63 ? 31.057 -2.487 53.051 1.00 15.86 64 PHE F C 1
ATOM 10052 O O . PHE F 1 63 ? 31.886 -3.430 52.965 1.00 14.98 64 PHE F O 1
ATOM 10060 N N . SER F 1 64 ? 31.385 -1.192 52.915 1.00 16.61 65 SER F N 1
ATOM 10061 C CA . SER F 1 64 ? 32.776 -0.752 52.741 1.00 16.71 65 SER F CA 1
ATOM 10062 C C . SER F 1 64 ? 32.988 0.760 52.950 1.00 15.05 65 SER F C 1
ATOM 10063 O O . SER F 1 64 ? 32.214 1.588 52.452 1.00 15.94 65 SER F O 1
ATOM 10066 N N . ALA F 1 65 ? 34.065 1.104 53.652 1.00 12.98 66 ALA F N 1
ATOM 10067 C CA . ALA F 1 65 ? 34.485 2.489 53.830 1.00 18.21 66 ALA F CA 1
ATOM 10068 C C . ALA F 1 65 ? 35.385 3.019 52.695 1.00 17.00 66 ALA F C 1
ATOM 10069 O O . ALA F 1 65 ? 35.976 4.097 52.826 1.00 16.90 66 ALA F O 1
ATOM 10071 N N . GLY F 1 66 ? 35.482 2.280 51.583 1.00 16.32 67 GLY F N 1
ATOM 10072 C CA . GLY F 1 66 ? 36.330 2.722 50.461 1.00 16.18 67 GLY F CA 1
ATOM 10073 C C . GLY F 1 66 ? 37.827 2.658 50.708 1.00 19.02 67 GLY F C 1
ATOM 10074 O O . GLY F 1 66 ? 38.289 1.854 51.503 1.00 19.46 67 GLY F O 1
ATOM 10075 N N . PHE F 1 67 ? 38.580 3.499 49.999 1.00 15.55 68 PHE F N 1
ATOM 10076 C CA . PHE F 1 67 ? 40.054 3.474 50.031 1.00 17.66 68 PHE F CA 1
ATOM 10077 C C . PHE F 1 67 ? 40.600 3.408 51.469 1.00 16.27 68 PHE F C 1
ATOM 10078 O O . PHE F 1 67 ? 40.228 4.222 52.317 1.00 18.55 68 PHE F O 1
ATOM 10086 N N . ASP F 1 68 ? 41.441 2.416 51.738 1.00 18.60 69 ASP F N 1
ATOM 10087 C CA . ASP F 1 68 ? 42.083 2.299 53.051 1.00 16.98 69 ASP F CA 1
ATOM 10088 C C . ASP F 1 68 ? 43.215 3.333 53.164 1.00 18.01 69 ASP F C 1
ATOM 10089 O O . ASP F 1 68 ? 44.263 3.180 52.535 1.00 17.82 69 ASP F O 1
ATOM 10094 N N . PHE F 1 69 ? 43.003 4.352 53.989 1.00 18.14 70 PHE F N 1
ATOM 10095 C CA . PHE F 1 69 ? 44.020 5.408 54.184 1.00 22.41 70 PHE F CA 1
ATOM 10096 C C . PHE F 1 69 ? 45.060 5.084 55.260 1.00 25.30 70 PHE F C 1
ATOM 10097 O O . PHE F 1 69 ? 45.956 5.900 55.509 1.00 22.14 70 PHE F O 1
ATOM 10105 N N . THR F 1 70 ? 44.921 3.913 55.891 1.00 24.60 71 THR F N 1
ATOM 10106 C CA . THR F 1 70 ? 45.772 3.478 57.019 1.00 27.33 71 THR F CA 1
ATOM 10107 C C . THR F 1 70 ? 47.244 3.819 56.854 1.00 32.83 71 THR F C 1
ATOM 10108 O O . THR F 1 70 ? 47.811 4.524 57.685 1.00 38.87 71 THR F O 1
ATOM 10112 N N . ASP F 1 71 ? 47.882 3.368 55.789 1.00 32.82 72 ASP F N 1
ATOM 10113 C CA . ASP F 1 71 ? 49.299 3.729 55.717 1.00 43.77 72 ASP F CA 1
ATOM 10114 C C . ASP F 1 71 ? 49.655 4.654 54.557 1.00 38.79 72 ASP F C 1
ATOM 10115 O O . ASP F 1 71 ? 50.700 4.485 53.924 1.00 38.60 72 ASP F O 1
ATOM 10120 N N . TYR F 1 72 ? 48.793 5.646 54.301 1.00 34.61 73 TYR F N 1
ATOM 10121 C CA . TYR F 1 72 ? 48.941 6.477 53.093 1.00 29.00 73 TYR F CA 1
ATOM 10122 C C . TYR F 1 72 ? 50.189 7.367 53.165 1.00 28.55 73 TYR F C 1
ATOM 10123 O O . TYR F 1 72 ? 50.797 7.659 52.128 1.00 25.83 73 TYR F O 1
ATOM 10132 N N . GLU F 1 73 ? 50.573 7.787 54.377 1.00 32.07 74 GLU F N 1
ATOM 10133 C CA . GLU F 1 73 ? 51.776 8.624 54.549 1.00 32.63 74 GLU F CA 1
ATOM 10134 C C . GLU F 1 73 ? 53.050 7.902 54.113 1.00 26.97 74 GLU F C 1
ATOM 10135 O O . GLU F 1 73 ? 53.969 8.534 53.581 1.00 31.41 74 GLU F O 1
ATOM 10141 N N . THR F 1 74 ? 53.089 6.584 54.316 1.00 27.01 75 THR F N 1
ATOM 10142 C CA . THR F 1 74 ? 54.254 5.777 53.946 1.00 32.53 75 THR F CA 1
ATOM 10143 C C . THR F 1 74 ? 54.242 5.396 52.461 1.00 32.68 75 THR F C 1
ATOM 10144 O O . THR F 1 74 ? 55.196 4.811 51.954 1.00 35.43 75 THR F O 1
ATOM 10148 N N . GLN F 1 75 ? 53.159 5.729 51.766 1.00 28.88 76 GLN F N 1
ATOM 10149 C CA . GLN F 1 75 ? 53.042 5.396 50.358 1.00 33.44 76 GLN F CA 1
ATOM 10150 C C . GLN F 1 75 ? 53.320 6.626 49.506 1.00 24.39 76 GLN F C 1
ATOM 10151 O O . GLN F 1 75 ? 53.004 7.743 49.904 1.00 26.43 76 GLN F O 1
ATOM 10157 N N . SER F 1 76 ? 53.951 6.423 48.355 1.00 23.22 77 SER F N 1
ATOM 10158 C CA . SER F 1 76 ? 54.264 7.524 47.448 1.00 22.85 77 SER F CA 1
ATOM 10159 C C . SER F 1 76 ? 53.016 7.934 46.674 1.00 25.55 77 SER F C 1
ATOM 10160 O O . SER F 1 76 ? 52.007 7.210 46.683 1.00 23.57 77 SER F O 1
ATOM 10163 N N . GLU F 1 77 ? 53.093 9.088 46.011 1.00 24.53 78 GLU F N 1
ATOM 10164 C CA A GLU F 1 77 ? 52.035 9.612 45.140 0.50 26.00 78 GLU F CA 1
ATOM 10165 C CA B GLU F 1 77 ? 51.961 9.551 45.229 0.50 27.15 78 GLU F CA 1
ATOM 10166 C C . GLU F 1 77 ? 51.667 8.578 44.081 1.00 24.24 78 GLU F C 1
ATOM 10167 O O . GLU F 1 77 ? 50.508 8.387 43.738 1.00 21.88 78 GLU F O 1
ATOM 10178 N N . GLY F 1 78 ? 52.702 7.937 43.544 1.00 23.30 79 GLY F N 1
ATOM 10179 C CA . GLY F 1 78 ? 52.554 6.890 42.554 1.00 20.58 79 GLY F CA 1
ATOM 10180 C C . GLY F 1 78 ? 51.836 5.656 43.093 1.00 21.36 79 GLY F C 1
ATOM 10181 O O . GLY F 1 78 ? 50.992 5.075 42.399 1.00 17.85 79 GLY F O 1
ATOM 10182 N N . ASP F 1 79 ? 52.165 5.251 44.324 1.00 20.35 80 ASP F N 1
ATOM 10183 C CA . ASP F 1 79 ? 51.510 4.110 44.955 1.00 19.75 80 ASP F CA 1
ATOM 10184 C C . ASP F 1 79 ? 50.003 4.375 45.091 1.00 19.18 80 ASP F C 1
ATOM 10185 O O . ASP F 1 79 ? 49.189 3.501 44.808 1.00 18.13 80 ASP F O 1
ATOM 10190 N N . LEU F 1 80 ? 49.661 5.588 45.505 1.00 18.43 81 LEU F N 1
ATOM 10191 C CA . LEU F 1 80 ? 48.275 5.976 45.700 1.00 22.66 81 LEU F CA 1
ATOM 10192 C C . LEU F 1 80 ? 47.538 6.051 44.366 1.00 19.69 81 LEU F C 1
ATOM 10193 O O . LEU F 1 80 ? 46.433 5.550 44.281 1.00 15.35 81 LEU F O 1
ATOM 10198 N N . LEU F 1 81 ? 48.172 6.626 43.334 1.00 14.82 82 LEU F N 1
ATOM 10199 C CA . LEU F 1 81 ? 47.587 6.631 41.970 1.00 16.72 82 LEU F CA 1
ATOM 10200 C C . LEU F 1 81 ? 47.286 5.207 41.493 1.00 17.19 82 LEU F C 1
ATOM 10201 O O . LEU F 1 81 ? 46.171 4.916 41.049 1.00 16.10 82 LEU F O 1
ATOM 10206 N N . LEU F 1 82 ? 48.276 4.321 41.596 1.00 14.66 83 LEU F N 1
ATOM 10207 C CA . LEU F 1 82 ? 48.096 2.928 41.188 1.00 16.25 83 LEU F CA 1
ATOM 10208 C C . LEU F 1 82 ? 46.898 2.262 41.898 1.00 17.47 83 LEU F C 1
ATOM 10209 O O . LEU F 1 82 ? 46.067 1.630 41.246 1.00 15.82 83 LEU F O 1
ATOM 10214 N N . ARG F 1 83 ? 46.804 2.430 43.215 1.00 15.11 84 ARG F N 1
ATOM 10215 C CA . ARG F 1 83 ? 45.714 1.832 43.968 1.00 15.58 84 ARG F CA 1
ATOM 10216 C C . ARG F 1 83 ? 44.356 2.368 43.492 1.00 14.78 84 ARG F C 1
ATOM 10217 O O . ARG F 1 83 ? 43.385 1.611 43.335 1.00 15.23 84 ARG F O 1
ATOM 10225 N N . MET F 1 84 ? 44.299 3.674 43.234 1.00 17.78 85 MET F N 1
ATOM 10226 C CA . MET F 1 84 ? 43.070 4.291 42.717 1.00 19.03 85 MET F CA 1
ATOM 10227 C C . MET F 1 84 ? 42.704 3.791 41.308 1.00 17.65 85 MET F C 1
ATOM 10228 O O . MET F 1 84 ? 41.532 3.521 41.025 1.00 14.42 85 MET F O 1
ATOM 10233 N N . VAL F 1 85 ? 43.709 3.652 40.445 1.00 16.35 86 VAL F N 1
ATOM 10234 C CA . VAL F 1 85 ? 43.510 3.095 39.097 1.00 14.29 86 VAL F CA 1
ATOM 10235 C C . VAL F 1 85 ? 43.001 1.663 39.144 1.00 13.43 86 VAL F C 1
ATOM 10236 O O . VAL F 1 85 ? 42.046 1.325 38.437 1.00 16.14 86 VAL F O 1
ATOM 10240 N N . ARG F 1 86 ? 43.592 0.831 40.014 1.00 14.44 87 ARG F N 1
ATOM 10241 C CA . ARG F 1 86 ? 43.148 -0.555 40.162 1.00 16.41 87 ARG F CA 1
ATOM 10242 C C . ARG F 1 86 ? 41.695 -0.645 40.696 1.00 15.81 87 ARG F C 1
ATOM 10243 O O . ARG F 1 86 ? 40.925 -1.520 40.280 1.00 16.39 87 ARG F O 1
ATOM 10251 N N . ILE F 1 87 ? 41.347 0.267 41.600 1.00 15.41 88 ILE F N 1
ATOM 10252 C CA . ILE F 1 87 ? 39.969 0.411 42.050 1.00 14.07 88 ILE F CA 1
ATOM 10253 C C . ILE F 1 87 ? 39.038 0.720 40.869 1.00 15.92 88 ILE F C 1
ATOM 10254 O O . ILE F 1 87 ? 38.025 0.055 40.687 1.00 13.82 88 ILE F O 1
ATOM 10259 N N . GLU F 1 88 ? 39.381 1.707 40.051 1.00 16.47 89 GLU F N 1
ATOM 10260 C CA . GLU F 1 88 ? 38.521 2.009 38.896 1.00 18.12 89 GLU F CA 1
ATOM 10261 C C . GLU F 1 88 ? 38.401 0.828 37.922 1.00 16.83 89 GLU F C 1
ATOM 10262 O O . GLU F 1 88 ? 37.321 0.559 37.405 1.00 15.81 89 GLU F O 1
ATOM 10268 N N . MET F 1 89 ? 39.507 0.127 37.682 1.00 16.88 90 MET F N 1
ATOM 10269 C CA . MET F 1 89 ? 39.487 -1.098 36.875 1.00 14.84 90 MET F CA 1
ATOM 10270 C C . MET F 1 89 ? 38.528 -2.148 37.467 1.00 17.21 90 MET F C 1
ATOM 10271 O O . MET F 1 89 ? 37.699 -2.697 36.749 1.00 17.78 90 MET F O 1
ATOM 10276 N N . LEU F 1 90 ? 38.598 -2.361 38.778 1.00 14.94 91 LEU F N 1
ATOM 10277 C CA . LEU F 1 90 ? 37.642 -3.242 39.466 1.00 14.24 91 LEU F CA 1
ATOM 10278 C C . LEU F 1 90 ? 36.193 -2.777 39.241 1.00 12.28 91 LEU F C 1
ATOM 10279 O O . LEU F 1 90 ? 35.340 -3.588 38.875 1.00 14.06 91 LEU F O 1
ATOM 10284 N N . LEU F 1 91 ? 35.938 -1.487 39.452 1.00 14.23 92 LEU F N 1
ATOM 10285 C CA . LEU F 1 91 ? 34.566 -0.954 39.345 1.00 15.93 92 LEU F CA 1
ATOM 10286 C C . LEU F 1 91 ? 34.024 -1.177 37.933 1.00 15.40 92 LEU F C 1
ATOM 10287 O O . LEU F 1 91 ? 32.891 -1.597 37.740 1.00 11.79 92 LEU F O 1
ATOM 10292 N N . GLN F 1 92 ? 34.871 -0.933 36.943 1.00 14.30 93 GLN F N 1
ATOM 10293 C CA . GLN F 1 92 ? 34.491 -1.142 35.543 1.00 16.56 93 GLN F CA 1
ATOM 10294 C C . GLN F 1 92 ? 34.203 -2.607 35.174 1.00 14.53 93 GLN F C 1
ATOM 10295 O O . GLN F 1 92 ? 33.254 -2.879 34.423 1.00 16.00 93 GLN F O 1
ATOM 10301 N N . ARG F 1 93 ? 34.976 -3.544 35.739 1.00 15.69 94 ARG F N 1
ATOM 10302 C CA . ARG F 1 93 ? 34.731 -4.989 35.587 1.00 14.09 94 ARG F CA 1
ATOM 10303 C C . ARG F 1 93 ? 33.364 -5.384 36.188 1.00 13.69 94 ARG F C 1
ATOM 10304 O O . ARG F 1 93 ? 32.606 -6.121 35.582 1.00 16.28 94 ARG F O 1
ATOM 10312 N N . VAL F 1 94 ? 33.065 -4.874 37.376 1.00 13.61 95 VAL F N 1
ATOM 10313 C CA . VAL F 1 94 ? 31.778 -5.168 38.022 1.00 15.04 95 VAL F CA 1
ATOM 10314 C C . VAL F 1 94 ? 30.609 -4.520 37.231 1.00 13.91 95 VAL F C 1
ATOM 10315 O O . VAL F 1 94 ? 29.621 -5.209 36.879 1.00 14.74 95 VAL F O 1
ATOM 10319 N N . ALA F 1 95 ? 30.726 -3.212 36.961 1.00 14.37 96 ALA F N 1
ATOM 10320 C CA . ALA F 1 95 ? 29.673 -2.474 36.231 1.00 17.32 96 ALA F CA 1
ATOM 10321 C C . ALA F 1 95 ? 29.353 -3.090 34.852 1.00 18.09 96 ALA F C 1
ATOM 10322 O O . ALA F 1 95 ? 28.203 -3.111 34.433 1.00 17.95 96 ALA F O 1
ATOM 10324 N N . GLY F 1 96 ? 30.383 -3.589 34.168 1.00 17.30 97 GLY F N 1
ATOM 10325 C CA . GLY F 1 96 ? 30.226 -4.200 32.846 1.00 20.16 97 GLY F CA 1
ATOM 10326 C C . GLY F 1 96 ? 30.119 -5.717 32.841 1.00 18.61 97 GLY F C 1
ATOM 10327 O O . GLY F 1 96 ? 30.299 -6.346 31.800 1.00 20.50 97 GLY F O 1
ATOM 10328 N N . SER F 1 97 ? 29.833 -6.310 34.000 1.00 16.83 98 SER F N 1
ATOM 10329 C CA . SER F 1 97 ? 29.807 -7.761 34.145 1.00 12.17 98 SER F CA 1
ATOM 10330 C C . SER F 1 97 ? 28.690 -8.402 33.307 1.00 14.21 98 SER F C 1
ATOM 10331 O O . SER F 1 97 ? 27.580 -7.901 33.278 1.00 16.62 98 SER F O 1
ATOM 10334 N N . PRO F 1 98 ? 28.992 -9.510 32.625 1.00 18.74 99 PRO F N 1
ATOM 10335 C CA . PRO F 1 98 ? 27.919 -10.309 32.020 1.00 18.10 99 PRO F CA 1
ATOM 10336 C C . PRO F 1 98 ? 27.049 -11.043 33.048 1.00 16.57 99 PRO F C 1
ATOM 10337 O O . PRO F 1 98 ? 25.973 -11.523 32.699 1.00 19.38 99 PRO F O 1
ATOM 10341 N N . SER F 1 99 ? 27.523 -11.167 34.282 1.00 16.47 100 SER F N 1
ATOM 10342 C CA . SER F 1 99 ? 26.688 -11.720 35.353 1.00 15.92 100 SER F CA 1
ATOM 10343 C C . SER F 1 99 ? 25.707 -10.649 35.789 1.00 14.17 100 SER F C 1
ATOM 10344 O O . SER F 1 99 ? 25.989 -9.457 35.691 1.00 16.34 100 SER F O 1
ATOM 10347 N N . LEU F 1 100 ? 24.556 -11.078 36.300 1.00 15.26 101 LEU F N 1
ATOM 10348 C CA . LEU F 1 100 ? 23.763 -10.189 37.114 1.00 14.63 101 LEU F CA 1
ATOM 10349 C C . LEU F 1 100 ? 24.568 -9.892 38.396 1.00 17.70 101 LEU F C 1
ATOM 10350 O O . LEU F 1 100 ? 25.354 -10.736 38.871 1.00 19.01 101 LEU F O 1
ATOM 10355 N N . THR F 1 101 ? 24.414 -8.686 38.928 1.00 13.81 102 THR F N 1
ATOM 10356 C CA . THR F 1 101 ? 25.181 -8.291 40.106 1.00 11.38 102 THR F CA 1
ATOM 10357 C C . THR F 1 101 ? 24.224 -7.705 41.150 1.00 16.18 102 THR F C 1
ATOM 10358 O O . THR F 1 101 ? 23.281 -6.951 40.815 1.00 14.75 102 THR F O 1
ATOM 10362 N N . LEU F 1 102 ? 24.463 -8.091 42.400 1.00 16.33 103 LEU F N 1
ATOM 10363 C CA . LEU F 1 102 ? 23.640 -7.685 43.539 1.00 13.27 103 LEU F CA 1
ATOM 10364 C C . LEU F 1 102 ? 24.541 -7.224 44.704 1.00 16.00 103 LEU F C 1
ATOM 10365 O O . LEU F 1 102 ? 25.517 -7.890 45.064 1.00 18.12 103 LEU F O 1
ATOM 10370 N N . ALA F 1 103 ? 24.239 -6.061 45.255 1.00 12.14 104 ALA F N 1
ATOM 10371 C CA . ALA F 1 103 ? 24.991 -5.562 46.403 1.00 11.42 104 ALA F CA 1
ATOM 10372 C C . ALA F 1 103 ? 24.031 -5.307 47.565 1.00 17.36 104 ALA F C 1
ATOM 10373 O O . ALA F 1 103 ? 22.910 -4.851 47.353 1.00 16.57 104 ALA F O 1
ATOM 10375 N N . LEU F 1 104 ? 24.494 -5.608 48.784 1.00 15.74 105 LEU F N 1
ATOM 10376 C CA . LEU F 1 104 ? 23.673 -5.482 49.996 1.00 15.58 105 LEU F CA 1
ATOM 10377 C C . LEU F 1 104 ? 24.413 -4.628 51.023 1.00 18.16 105 LEU F C 1
ATOM 10378 O O . LEU F 1 104 ? 25.403 -5.075 51.615 1.00 16.94 105 LEU F O 1
ATOM 10383 N N . ALA F 1 105 ? 23.955 -3.387 51.186 1.00 17.34 106 ALA F N 1
ATOM 10384 C CA . ALA F 1 105 ? 24.657 -2.387 51.989 1.00 15.25 106 ALA F CA 1
ATOM 10385 C C . ALA F 1 105 ? 24.046 -2.253 53.379 1.00 19.61 106 ALA F C 1
ATOM 10386 O O . ALA F 1 105 ? 22.828 -2.314 53.541 1.00 17.11 106 ALA F O 1
ATOM 10388 N N . HIS F 1 106 ? 24.918 -2.075 54.365 1.00 18.84 107 HIS F N 1
ATOM 10389 C CA . HIS F 1 106 ? 24.506 -1.713 55.711 1.00 20.12 107 HIS F CA 1
ATOM 10390 C C . HIS F 1 106 ? 25.578 -0.804 56.316 1.00 18.10 107 HIS F C 1
ATOM 10391 O O . HIS F 1 106 ? 26.673 -0.642 55.746 1.00 17.31 107 HIS F O 1
ATOM 10398 N N . GLY F 1 107 ? 25.252 -0.178 57.447 1.00 18.43 108 GLY F N 1
ATOM 10399 C CA . GLY F 1 107 ? 26.196 0.710 58.112 1.00 17.74 108 GLY F CA 1
ATOM 10400 C C . GLY F 1 107 ? 26.542 1.959 57.303 1.00 19.14 108 GLY F C 1
ATOM 10401 O O . GLY F 1 107 ? 25.821 2.326 56.348 1.00 16.01 108 GLY F O 1
ATOM 10402 N N . ARG F 1 108 ? 27.645 2.606 57.684 1.00 19.61 109 ARG F N 1
ATOM 10403 C CA A ARG F 1 108 ? 28.108 3.846 57.052 0.50 20.84 109 ARG F CA 1
ATOM 10404 C CA B ARG F 1 108 ? 28.039 3.824 56.997 0.50 18.62 109 ARG F CA 1
ATOM 10405 C C . ARG F 1 108 ? 29.113 3.491 55.965 1.00 20.74 109 ARG F C 1
ATOM 10406 O O . ARG F 1 108 ? 30.124 2.856 56.258 1.00 17.46 109 ARG F O 1
ATOM 10421 N N . ASN F 1 109 ? 28.846 3.901 54.735 1.00 16.06 110 ASN F N 1
ATOM 10422 C CA . ASN F 1 109 ? 29.715 3.560 53.610 1.00 16.93 110 ASN F CA 1
ATOM 10423 C C . ASN F 1 109 ? 30.306 4.776 52.918 1.00 17.15 110 ASN F C 1
ATOM 10424 O O . ASN F 1 109 ? 29.659 5.822 52.854 1.00 19.42 110 ASN F O 1
ATOM 10429 N N . PHE F 1 110 ? 31.534 4.644 52.407 1.00 14.86 111 PHE F N 1
ATOM 10430 C CA . PHE F 1 110 ? 32.263 5.816 51.888 1.00 16.11 111 PHE F CA 1
ATOM 10431 C C . PHE F 1 110 ? 32.979 5.540 50.577 1.00 19.58 111 PHE F C 1
ATOM 10432 O O . PHE F 1 110 ? 33.505 4.436 50.377 1.00 14.87 111 PHE F O 1
ATOM 10440 N N . GLY F 1 111 ? 33.015 6.561 49.717 1.00 18.46 112 GLY F N 1
ATOM 10441 C CA . GLY F 1 111 ? 33.930 6.608 48.575 1.00 18.39 112 GLY F CA 1
ATOM 10442 C C . GLY F 1 111 ? 33.830 5.422 47.652 1.00 13.51 112 GLY F C 1
ATOM 10443 O O . GLY F 1 111 ? 32.741 5.041 47.225 1.00 15.54 112 GLY F O 1
ATOM 10444 N N . ALA F 1 112 ? 34.969 4.784 47.407 1.00 17.01 113 ALA F N 1
ATOM 10445 C CA . ALA F 1 112 ? 35.028 3.624 46.533 1.00 14.23 113 ALA F CA 1
ATOM 10446 C C . ALA F 1 112 ? 34.110 2.480 46.985 1.00 16.85 113 ALA F C 1
ATOM 10447 O O . ALA F 1 112 ? 33.683 1.680 46.160 1.00 16.34 113 ALA F O 1
ATOM 10449 N N . GLY F 1 113 ? 33.813 2.417 48.288 1.00 15.98 114 GLY F N 1
ATOM 10450 C CA . GLY F 1 113 ? 32.803 1.479 48.816 1.00 15.58 114 GLY F CA 1
ATOM 10451 C C . GLY F 1 113 ? 31.394 1.727 48.281 1.00 17.87 114 GLY F C 1
ATOM 10452 O O . GLY F 1 113 ? 30.673 0.779 47.881 1.00 14.19 114 GLY F O 1
ATOM 10453 N N . VAL F 1 114 ? 30.995 3.002 48.266 1.00 17.44 115 VAL F N 1
ATOM 10454 C CA . VAL F 1 114 ? 29.733 3.425 47.653 1.00 15.33 115 VAL F CA 1
ATOM 10455 C C . VAL F 1 114 ? 29.801 3.199 46.133 1.00 11.27 115 VAL F C 1
ATOM 10456 O O . VAL F 1 114 ? 28.814 2.814 45.516 1.00 12.91 115 VAL F O 1
ATOM 10460 N N . ASP F 1 115 ? 30.953 3.433 45.515 1.00 13.38 116 ASP F N 1
ATOM 10461 C CA . ASP F 1 115 ? 31.041 3.173 44.062 1.00 13.35 116 ASP F CA 1
ATOM 10462 C C . ASP F 1 115 ? 30.960 1.676 43.702 1.00 11.31 116 ASP F C 1
ATOM 10463 O O . ASP F 1 115 ? 30.383 1.312 42.679 1.00 13.89 116 ASP F O 1
ATOM 10468 N N . LEU F 1 116 ? 31.517 0.805 44.545 1.00 14.69 117 LEU F N 1
ATOM 10469 C CA . LEU F 1 116 ? 31.399 -0.645 44.334 1.00 14.43 117 LEU F CA 1
ATOM 10470 C C . LEU F 1 116 ? 29.938 -1.102 44.397 1.00 13.71 117 LEU F C 1
ATOM 10471 O O . LEU F 1 116 ? 29.472 -1.865 43.540 1.00 15.34 117 LEU F O 1
ATOM 10476 N N . PHE F 1 117 ? 29.233 -0.588 45.403 1.00 14.02 118 PHE F N 1
ATOM 10477 C CA . PHE F 1 117 ? 27.783 -0.750 45.539 1.00 14.34 118 PHE F CA 1
ATOM 10478 C C . PHE F 1 117 ? 27.061 -0.264 44.248 1.00 12.29 118 PHE F C 1
ATOM 10479 O O . PHE F 1 117 ? 26.254 -1.022 43.642 1.00 14.18 118 PHE F O 1
ATOM 10487 N N . ALA F 1 118 ? 27.396 0.959 43.817 1.00 16.62 119 ALA F N 1
ATOM 10488 C CA . ALA F 1 118 ? 26.791 1.605 42.635 1.00 16.69 119 ALA F CA 1
ATOM 10489 C C . ALA F 1 118 ? 27.000 0.791 41.351 1.00 18.62 119 ALA F C 1
ATOM 10490 O O . ALA F 1 118 ? 26.147 0.786 40.465 1.00 18.19 119 ALA F O 1
ATOM 10492 N N . ALA F 1 119 ? 28.140 0.100 41.275 1.00 17.09 120 ALA F N 1
ATOM 10493 C CA . ALA F 1 119 ? 28.524 -0.679 40.090 1.00 19.06 120 ALA F CA 1
ATOM 10494 C C . ALA F 1 119 ? 27.617 -1.896 39.897 1.00 15.12 120 ALA F C 1
ATOM 10495 O O . ALA F 1 119 ? 27.531 -2.446 38.805 1.00 17.29 120 ALA F O 1
ATOM 10497 N N . CYS F 1 120 ? 26.957 -2.320 40.979 1.00 14.75 121 CYS F N 1
ATOM 10498 C CA . CYS F 1 120 ? 26.028 -3.448 40.925 1.00 15.93 121 CYS F CA 1
ATOM 10499 C C . CYS F 1 120 ? 24.638 -3.051 40.409 1.00 20.13 121 CYS F C 1
ATOM 10500 O O . CYS F 1 120 ? 24.213 -1.925 40.596 1.00 18.10 121 CYS F O 1
ATOM 10503 N N . LYS F 1 121 ? 23.941 -3.981 39.767 1.00 15.67 122 LYS F N 1
ATOM 10504 C CA . LYS F 1 121 ? 22.682 -3.692 39.094 1.00 14.86 122 LYS F CA 1
ATOM 10505 C C . LYS F 1 121 ? 21.496 -3.727 40.048 1.00 15.58 122 LYS F C 1
ATOM 10506 O O . LYS F 1 121 ? 20.623 -2.861 39.966 1.00 19.59 122 LYS F O 1
ATOM 10512 N N . TRP F 1 122 ? 21.450 -4.748 40.901 1.00 14.60 123 TRP F N 1
ATOM 10513 C CA . TRP F 1 122 ? 20.431 -4.831 41.964 1.00 15.02 123 TRP F CA 1
ATOM 10514 C C . TRP F 1 122 ? 21.113 -4.266 43.204 1.00 17.76 123 TRP F C 1
ATOM 10515 O O . TRP F 1 122 ? 22.153 -4.775 43.625 1.00 20.52 123 TRP F O 1
ATOM 10526 N N . ARG F 1 123 ? 20.546 -3.212 43.776 1.00 14.03 124 ARG F N 1
ATOM 10527 C CA A ARG F 1 123 ? 21.150 -2.553 44.927 0.50 11.65 124 ARG F CA 1
ATOM 10528 C CA B ARG F 1 123 ? 21.135 -2.529 44.925 0.50 15.65 124 ARG F CA 1
ATOM 10529 C C . ARG F 1 123 ? 20.127 -2.392 46.056 1.00 16.58 124 ARG F C 1
ATOM 10530 O O . ARG F 1 123 ? 19.103 -1.746 45.884 1.00 18.47 124 ARG F O 1
ATOM 10545 N N . TYR F 1 124 ? 20.430 -2.987 47.199 1.00 15.96 125 TYR F N 1
ATOM 10546 C CA . TYR F 1 124 ? 19.554 -2.918 48.384 1.00 20.51 125 TYR F CA 1
ATOM 10547 C C . TYR F 1 124 ? 20.352 -2.460 49.592 1.00 18.74 125 TYR F C 1
ATOM 10548 O O . TYR F 1 124 ? 21.541 -2.741 49.696 1.00 14.72 125 TYR F O 1
ATOM 10557 N N . CYS F 1 125 ? 19.711 -1.740 50.506 1.00 17.39 126 CYS F N 1
ATOM 10558 C CA . CYS F 1 125 ? 20.391 -1.374 51.740 1.00 14.98 126 CYS F CA 1
ATOM 10559 C C . CYS F 1 125 ? 19.431 -1.459 52.920 1.00 17.76 126 CYS F C 1
ATOM 10560 O O . CYS F 1 125 ? 18.222 -1.419 52.731 1.00 20.99 126 CYS F O 1
ATOM 10563 N N . THR F 1 126 ? 19.978 -1.562 54.125 1.00 19.96 127 THR F N 1
ATOM 10564 C CA . THR F 1 126 ? 19.149 -1.523 55.334 1.00 19.91 127 THR F CA 1
ATOM 10565 C C . THR F 1 126 ? 18.563 -0.119 55.483 1.00 17.59 127 THR F C 1
ATOM 10566 O O . THR F 1 126 ? 19.110 0.860 54.924 1.00 18.12 127 THR F O 1
ATOM 10570 N N . PRO F 1 127 ? 17.423 0.004 56.187 1.00 22.06 128 PRO F N 1
ATOM 10571 C CA . PRO F 1 127 ? 16.906 1.342 56.500 1.00 25.18 128 PRO F CA 1
ATOM 10572 C C . PRO F 1 127 ? 17.863 2.276 57.242 1.00 22.48 128 PRO F C 1
ATOM 10573 O O . PRO F 1 127 ? 17.654 3.482 57.221 1.00 21.05 128 PRO F O 1
ATOM 10577 N N . GLU F 1 128 ? 18.909 1.736 57.864 1.00 18.61 129 GLU F N 1
ATOM 10578 C CA . GLU F 1 128 ? 19.876 2.550 58.595 1.00 19.64 129 GLU F CA 1
ATOM 10579 C C . GLU F 1 128 ? 21.147 2.866 57.790 1.00 17.31 129 GLU F C 1
ATOM 10580 O O . GLU F 1 128 ? 22.028 3.565 58.285 1.00 20.33 129 GLU F O 1
ATOM 10586 N N . ALA F 1 129 ? 21.253 2.346 56.568 1.00 15.65 130 ALA F N 1
ATOM 10587 C CA . ALA F 1 129 ? 22.507 2.534 55.801 1.00 17.14 130 ALA F CA 1
ATOM 10588 C C . ALA F 1 129 ? 22.730 4.005 55.439 1.00 18.94 130 ALA F C 1
ATOM 10589 O O . ALA F 1 129 ? 21.776 4.763 55.229 1.00 21.55 130 ALA F O 1
ATOM 10591 N N . GLY F 1 130 ? 24.000 4.395 55.400 1.00 17.83 131 GLY F N 1
ATOM 10592 C CA . GLY F 1 130 ? 24.398 5.733 54.994 1.00 19.71 131 GLY F CA 1
ATOM 10593 C C . GLY F 1 130 ? 25.447 5.648 53.900 1.00 21.05 131 GLY F C 1
ATOM 10594 O O . GLY F 1 130 ? 26.192 4.660 53.819 1.00 19.41 131 GLY F O 1
ATOM 10595 N N . PHE F 1 131 ? 25.489 6.671 53.053 1.00 17.54 132 PHE F N 1
ATOM 10596 C CA . PHE F 1 131 ? 26.429 6.723 51.921 1.00 17.23 132 PHE F CA 1
ATOM 10597 C C . PHE F 1 131 ? 27.075 8.112 51.822 1.00 17.58 132 PHE F C 1
ATOM 10598 O O . PHE F 1 131 ? 26.391 9.132 51.946 1.00 20.43 132 PHE F O 1
ATOM 10606 N N . ARG F 1 132 ? 28.385 8.149 51.597 1.00 17.83 133 ARG F N 1
ATOM 10607 C CA . ARG F 1 132 ? 29.063 9.409 51.283 1.00 15.74 133 ARG F CA 1
ATOM 10608 C C . ARG F 1 132 ? 30.213 9.205 50.295 1.00 20.08 133 ARG F C 1
ATOM 10609 O O . ARG F 1 132 ? 31.019 8.313 50.493 1.00 21.49 133 ARG F O 1
ATOM 10617 N N . MET F 1 133 ? 30.265 10.020 49.236 1.00 17.93 134 MET F N 1
ATOM 10618 C CA . MET F 1 133 ? 31.406 10.030 48.291 1.00 16.43 134 MET F CA 1
ATOM 10619 C C . MET F 1 133 ? 32.047 11.394 48.480 1.00 20.80 134 MET F C 1
ATOM 10620 O O . MET F 1 133 ? 31.626 12.367 47.856 1.00 23.02 134 MET F O 1
ATOM 10625 N N . PRO F 1 134 ? 33.036 11.486 49.407 1.00 19.98 135 PRO F N 1
ATOM 10626 C CA . PRO F 1 134 ? 33.642 12.780 49.771 1.00 22.40 135 PRO F CA 1
ATOM 10627 C C . PRO F 1 134 ? 34.881 13.145 48.956 1.00 22.63 135 PRO F C 1
ATOM 10628 O O . PRO F 1 134 ? 35.431 14.220 49.152 1.00 21.04 135 PRO F O 1
ATOM 10632 N N . GLY F 1 135 ? 35.309 12.253 48.065 1.00 20.10 136 GLY F N 1
ATOM 10633 C CA . GLY F 1 135 ? 36.584 12.391 47.372 1.00 23.20 136 GLY F CA 1
ATOM 10634 C C . GLY F 1 135 ? 36.817 13.680 46.606 1.00 20.62 136 GLY F C 1
ATOM 10635 O O . GLY F 1 135 ? 37.978 14.081 46.417 1.00 15.42 136 GLY F O 1
ATOM 10636 N N . LEU F 1 136 ? 35.742 14.332 46.155 1.00 18.21 137 LEU F N 1
ATOM 10637 C CA . LEU F 1 136 ? 35.875 15.610 45.449 1.00 19.40 137 LEU F CA 1
ATOM 10638 C C . LEU F 1 136 ? 36.507 16.705 46.343 1.00 16.97 137 LEU F C 1
ATOM 10639 O O . LEU F 1 136 ? 37.185 17.608 45.841 1.00 19.35 137 LEU F O 1
ATOM 10644 N N . LYS F 1 137 ? 36.326 16.585 47.660 1.00 16.84 138 LYS F N 1
ATOM 10645 C CA . LYS F 1 137 ? 36.997 17.456 48.649 1.00 20.59 138 LYS F CA 1
ATOM 10646 C C . LYS F 1 137 ? 38.517 17.449 48.529 1.00 23.94 138 LYS F C 1
ATOM 10647 O O . LYS F 1 137 ? 39.157 18.438 48.859 1.00 27.85 138 LYS F O 1
ATOM 10653 N N . PHE F 1 138 ? 39.085 16.334 48.073 1.00 17.28 139 PHE F N 1
ATOM 10654 C CA . PHE F 1 138 ? 40.516 16.287 47.756 1.00 17.13 139 PHE F CA 1
ATOM 10655 C C . PHE F 1 138 ? 40.819 16.116 46.273 1.00 18.90 139 PHE F C 1
ATOM 10656 O O . PHE F 1 138 ? 41.928 15.711 45.888 1.00 19.78 139 PHE F O 1
ATOM 10664 N N . GLY F 1 139 ? 39.842 16.460 45.440 1.00 18.20 140 GLY F N 1
ATOM 10665 C CA . GLY F 1 139 ? 40.058 16.501 44.008 1.00 19.15 140 GLY F CA 1
ATOM 10666 C C . GLY F 1 139 ? 39.852 15.189 43.272 1.00 20.72 140 GLY F C 1
ATOM 10667 O O . GLY F 1 139 ? 40.002 15.147 42.057 1.00 22.81 140 GLY F O 1
ATOM 10668 N N . LEU F 1 140 ? 39.502 14.124 43.990 1.00 17.15 141 LEU F N 1
ATOM 10669 C CA . LEU F 1 140 ? 39.296 12.803 43.371 1.00 19.17 141 LEU F CA 1
ATOM 10670 C C . LEU F 1 140 ? 38.007 12.757 42.539 1.00 19.31 141 LEU F C 1
ATOM 10671 O O . LEU F 1 140 ? 36.928 13.133 43.023 1.00 20.29 141 LEU F O 1
ATOM 10676 N N . VAL F 1 141 ? 38.129 12.285 41.296 1.00 18.19 142 VAL F N 1
ATOM 10677 C CA . VAL F 1 141 ? 36.976 12.122 40.401 1.00 16.20 142 VAL F CA 1
ATOM 10678 C C . VAL F 1 141 ? 36.780 10.625 40.127 1.00 17.39 142 VAL F C 1
ATOM 10679 O O . VAL F 1 141 ? 37.369 10.060 39.214 1.00 15.76 142 VAL F O 1
ATOM 10683 N N . LEU F 1 142 ? 35.979 9.988 40.978 1.00 15.67 143 LEU F N 1
ATOM 10684 C CA . LEU F 1 142 ? 35.848 8.538 40.973 1.00 14.80 143 LEU F CA 1
ATOM 10685 C C . LEU F 1 142 ? 34.370 8.163 41.021 1.00 16.74 143 LEU F C 1
ATOM 10686 O O . LEU F 1 142 ? 33.668 8.612 41.928 1.00 16.64 143 LEU F O 1
ATOM 10691 N N . GLY F 1 143 ? 33.893 7.359 40.059 1.00 16.75 144 GLY F N 1
ATOM 10692 C CA . GLY F 1 143 ? 32.495 6.894 40.059 1.00 16.78 144 GLY F CA 1
ATOM 10693 C C . GLY F 1 143 ? 31.457 7.931 39.638 1.00 16.04 144 GLY F C 1
ATOM 10694 O O . GLY F 1 143 ? 30.262 7.631 39.580 1.00 15.19 144 GLY F O 1
ATOM 10695 N N . THR F 1 144 ? 31.926 9.130 39.298 1.00 17.54 145 THR F N 1
ATOM 10696 C CA . THR F 1 144 ? 31.078 10.304 39.065 1.00 15.21 145 THR F CA 1
ATOM 10697 C C . THR F 1 144 ? 30.004 10.082 37.996 1.00 15.55 145 THR F C 1
ATOM 10698 O O . THR F 1 144 ? 28.799 10.274 38.257 1.00 13.34 145 THR F O 1
ATOM 10702 N N . ARG F 1 145 ? 30.424 9.647 36.809 1.00 15.65 146 ARG F N 1
ATOM 10703 C CA . ARG F 1 145 ? 29.485 9.407 35.725 1.00 17.67 146 ARG F CA 1
ATOM 10704 C C . ARG F 1 145 ? 28.537 8.232 35.957 1.00 14.15 146 ARG F C 1
ATOM 10705 O O . ARG F 1 145 ? 27.399 8.297 35.529 1.00 18.17 146 ARG F O 1
ATOM 10713 N N . ARG F 1 146 ? 29.014 7.158 36.593 1.00 13.43 147 ARG F N 1
ATOM 10714 C CA . ARG F 1 146 ? 28.145 6.030 36.886 1.00 13.48 147 ARG F CA 1
ATOM 10715 C C . ARG F 1 146 ? 27.056 6.448 37.893 1.00 12.96 147 ARG F C 1
ATOM 10716 O O . ARG F 1 146 ? 25.884 6.036 37.772 1.00 14.83 147 ARG F O 1
ATOM 10724 N N . PHE F 1 147 ? 27.433 7.281 38.862 1.00 14.34 148 PHE F N 1
ATOM 10725 C CA . PHE F 1 147 ? 26.454 7.795 39.842 1.00 15.30 148 PHE F CA 1
ATOM 10726 C C . PHE F 1 147 ? 25.379 8.648 39.163 1.00 16.34 148 PHE F C 1
ATOM 10727 O O . PHE F 1 147 ? 24.176 8.452 39.387 1.00 17.41 148 PHE F O 1
ATOM 10735 N N . ARG F 1 148 ? 25.832 9.596 38.340 1.00 18.28 149 ARG F N 1
ATOM 10736 C CA . ARG F 1 148 ? 24.970 10.430 37.503 1.00 17.81 149 ARG F CA 1
ATOM 10737 C C . ARG F 1 148 ? 23.958 9.591 36.701 1.00 15.38 149 ARG F C 1
ATOM 10738 O O . ARG F 1 148 ? 22.768 9.875 36.718 1.00 16.03 149 ARG F O 1
ATOM 10746 N N . ASP F 1 149 ? 24.453 8.542 36.039 1.00 14.48 150 ASP F N 1
ATOM 10747 C CA . ASP F 1 149 ? 23.622 7.638 35.228 1.00 15.97 150 ASP F CA 1
ATOM 10748 C C . ASP F 1 149 ? 22.504 6.994 36.032 1.00 17.14 150 ASP F C 1
ATOM 10749 O O . ASP F 1 149 ? 21.421 6.804 35.513 1.00 18.07 150 ASP F O 1
ATOM 10754 N N . ILE F 1 150 ? 22.773 6.671 37.291 1.00 14.92 151 ILE F N 1
ATOM 10755 C CA . ILE F 1 150 ? 21.766 6.067 38.161 1.00 18.05 151 ILE F CA 1
ATOM 10756 C C . ILE F 1 150 ? 20.754 7.114 38.654 1.00 18.69 151 ILE F C 1
ATOM 10757 O O . ILE F 1 150 ? 19.533 6.944 38.499 1.00 19.29 151 ILE F O 1
ATOM 10762 N N . VAL F 1 151 ? 21.251 8.182 39.270 1.00 15.24 152 VAL F N 1
ATOM 10763 C CA . VAL F 1 151 ? 20.365 9.135 39.978 1.00 20.29 152 VAL F CA 1
ATOM 10764 C C . VAL F 1 151 ? 19.941 10.378 39.158 1.00 19.91 152 VAL F C 1
ATOM 10765 O O . VAL F 1 151 ? 19.032 11.113 39.566 1.00 19.13 152 VAL F O 1
ATOM 10769 N N . GLY F 1 152 ? 20.578 10.595 38.005 1.00 16.24 153 GLY F N 1
ATOM 10770 C CA . GLY F 1 152 ? 20.279 11.763 37.161 1.00 17.58 153 GLY F CA 1
ATOM 10771 C C . GLY F 1 152 ? 21.245 12.897 37.493 1.00 17.65 153 GLY F C 1
ATOM 10772 O O . GLY F 1 152 ? 21.751 12.976 38.620 1.00 15.52 153 GLY F O 1
ATOM 10773 N N . ALA F 1 153 ? 21.525 13.760 36.513 1.00 20.39 154 ALA F N 1
ATOM 10774 C CA . ALA F 1 153 ? 22.485 14.869 36.698 1.00 18.61 154 ALA F CA 1
ATOM 10775 C C . ALA F 1 153 ? 22.096 15.831 37.832 1.00 20.96 154 ALA F C 1
ATOM 10776 O O . ALA F 1 153 ? 22.970 16.342 38.538 1.00 22.54 154 ALA F O 1
ATOM 10778 N N . ASP F 1 154 ? 20.793 16.057 37.994 1.00 19.17 155 ASP F N 1
ATOM 10779 C CA . ASP F 1 154 ? 20.267 16.959 39.018 1.00 24.12 155 ASP F CA 1
ATOM 10780 C C . ASP F 1 154 ? 20.625 16.441 40.420 1.00 23.29 155 ASP F C 1
ATOM 10781 O O . ASP F 1 154 ? 21.338 17.122 41.175 1.00 21.15 155 ASP F O 1
ATOM 10786 N N . GLN F 1 155 ? 20.185 15.224 40.747 1.00 20.42 156 GLN F N 1
ATOM 10787 C CA . GLN F 1 155 ? 20.499 14.627 42.058 1.00 20.80 156 GLN F CA 1
ATOM 10788 C C . GLN F 1 155 ? 21.998 14.403 42.279 1.00 23.63 156 GLN F C 1
ATOM 10789 O O . GLN F 1 155 ? 22.498 14.550 43.401 1.00 23.54 156 GLN F O 1
ATOM 10795 N N . ALA F 1 156 ? 22.712 14.050 41.208 1.00 18.13 157 ALA F N 1
ATOM 10796 C CA . ALA F 1 156 ? 24.159 13.835 41.308 1.00 19.89 157 ALA F CA 1
ATOM 10797 C C . ALA F 1 156 ? 24.844 15.132 41.681 1.00 19.51 157 ALA F C 1
ATOM 10798 O O . ALA F 1 156 ? 25.728 15.140 42.529 1.00 18.22 157 ALA F O 1
ATOM 10800 N N . LEU F 1 157 ? 24.427 16.238 41.061 1.00 18.77 158 LEU F N 1
ATOM 10801 C CA . LEU F 1 157 ? 24.993 17.538 41.428 1.00 19.11 158 LEU F CA 1
ATOM 10802 C C . LEU F 1 157 ? 24.680 17.909 42.895 1.00 18.18 158 LEU F C 1
ATOM 10803 O O . LEU F 1 157 ? 25.563 18.367 43.609 1.00 21.31 158 LEU F O 1
ATOM 10808 N N . SER F 1 158 ? 23.445 17.685 43.329 1.00 20.13 159 SER F N 1
ATOM 10809 C CA A SER F 1 158 ? 23.048 17.968 44.710 0.50 22.90 159 SER F CA 1
ATOM 10810 C CA B SER F 1 158 ? 23.072 17.997 44.705 0.50 20.16 159 SER F CA 1
ATOM 10811 C C . SER F 1 158 ? 23.942 17.242 45.724 1.00 24.39 159 SER F C 1
ATOM 10812 O O . SER F 1 158 ? 24.385 17.826 46.708 1.00 27.24 159 SER F O 1
ATOM 10817 N N . ILE F 1 159 ? 24.218 15.967 45.462 1.00 18.32 160 ILE F N 1
ATOM 10818 C CA . ILE F 1 159 ? 25.067 15.155 46.350 1.00 18.69 160 ILE F CA 1
ATOM 10819 C C . ILE F 1 159 ? 26.571 15.394 46.174 1.00 18.68 160 ILE F C 1
ATOM 10820 O O . ILE F 1 159 ? 27.276 15.702 47.148 1.00 18.70 160 ILE F O 1
ATOM 10825 N N . LEU F 1 160 ? 27.073 15.237 44.945 1.00 18.25 161 LEU F N 1
ATOM 10826 C CA . LEU F 1 160 ? 28.515 15.325 44.723 1.00 19.15 161 LEU F CA 1
ATOM 10827 C C . LEU F 1 160 ? 29.039 16.760 44.815 1.00 14.88 161 LEU F C 1
ATOM 10828 O O . LEU F 1 160 ? 30.166 16.973 45.257 1.00 19.52 161 LEU F O 1
ATOM 10833 N N . GLY F 1 161 ? 28.222 17.743 44.423 1.00 18.99 162 GLY F N 1
ATOM 10834 C CA . GLY F 1 161 ? 28.643 19.147 44.464 1.00 22.73 162 GLY F CA 1
ATOM 10835 C C . GLY F 1 161 ? 28.973 19.639 45.862 1.00 25.04 162 GLY F C 1
ATOM 10836 O O . GLY F 1 161 ? 29.825 20.528 46.033 1.00 21.49 162 GLY F O 1
ATOM 10837 N N . SER F 1 162 ? 28.281 19.064 46.854 1.00 22.06 163 SER F N 1
ATOM 10838 C CA . SER F 1 162 ? 28.517 19.348 48.270 1.00 23.08 163 SER F CA 1
ATOM 10839 C C . SER F 1 162 ? 29.394 18.275 48.923 1.00 26.72 163 SER F C 1
ATOM 10840 O O . SER F 1 162 ? 29.740 18.394 50.105 1.00 24.26 163 SER F O 1
ATOM 10843 N N . ALA F 1 163 ? 29.746 17.232 48.156 1.00 25.26 164 ALA F N 1
ATOM 10844 C CA . ALA F 1 163 ? 30.449 16.038 48.678 1.00 26.03 164 ALA F CA 1
ATOM 10845 C C . ALA F 1 163 ? 29.798 15.536 49.973 1.00 26.21 164 ALA F C 1
ATOM 10846 O O . ALA F 1 163 ? 30.473 15.252 50.963 1.00 25.62 164 ALA F O 1
ATOM 10848 N N . ARG F 1 164 ? 28.474 15.444 49.953 1.00 20.90 165 ARG F N 1
ATOM 10849 C CA . ARG F 1 164 ? 27.706 15.220 51.168 1.00 22.57 165 ARG F CA 1
ATOM 10850 C C . ARG F 1 164 ? 27.190 13.793 51.323 1.00 26.28 165 ARG F C 1
ATOM 10851 O O . ARG F 1 164 ? 27.036 13.057 50.329 1.00 21.89 165 ARG F O 1
ATOM 10859 N N . ALA F 1 165 ? 26.907 13.430 52.579 1.00 23.42 166 ALA F N 1
ATOM 10860 C CA . ALA F 1 165 ? 26.264 12.169 52.909 1.00 25.03 166 ALA F CA 1
ATOM 10861 C C . ALA F 1 165 ? 24.811 12.144 52.448 1.00 23.85 166 ALA F C 1
ATOM 10862 O O . ALA F 1 165 ? 24.185 13.192 52.270 1.00 26.62 166 ALA F O 1
ATOM 10864 N N . PHE F 1 166 ? 24.292 10.939 52.237 1.00 22.77 167 PHE F N 1
ATOM 10865 C CA . PHE F 1 166 ? 22.857 10.720 52.051 1.00 21.23 167 PHE F CA 1
ATOM 10866 C C . PHE F 1 166 ? 22.422 9.411 52.692 1.00 24.89 167 PHE F C 1
ATOM 10867 O O . PHE F 1 166 ? 23.175 8.434 52.691 1.00 24.06 167 PHE F O 1
ATOM 10875 N N . ASP F 1 167 ? 21.213 9.398 53.261 1.00 21.07 168 ASP F N 1
ATOM 10876 C CA . ASP F 1 167 ? 20.751 8.237 54.003 1.00 23.86 168 ASP F CA 1
ATOM 10877 C C . ASP F 1 167 ? 19.945 7.295 53.123 1.00 23.65 168 ASP F C 1
ATOM 10878 O O . ASP F 1 167 ? 19.792 7.549 51.918 1.00 23.08 168 ASP F O 1
ATOM 10883 N N . ALA F 1 168 ? 19.418 6.229 53.727 1.00 22.58 169 ALA F N 1
ATOM 10884 C CA . ALA F 1 168 ? 18.689 5.198 52.985 1.00 23.92 169 ALA F CA 1
ATOM 10885 C C . ALA F 1 168 ? 17.412 5.726 52.338 1.00 23.70 169 ALA F C 1
ATOM 10886 O O . ALA F 1 168 ? 17.077 5.313 51.229 1.00 21.64 169 ALA F O 1
ATOM 10888 N N . ASP F 1 169 ? 16.704 6.628 53.034 1.00 22.17 170 ASP F N 1
ATOM 10889 C CA . ASP F 1 169 ? 15.463 7.199 52.502 1.00 27.51 170 ASP F CA 1
ATOM 10890 C C . ASP F 1 169 ? 15.735 7.981 51.236 1.00 23.04 170 ASP F C 1
ATOM 10891 O O . ASP F 1 169 ? 15.019 7.823 50.253 1.00 21.85 170 ASP F O 1
ATOM 10896 N N . GLU F 1 170 ? 16.773 8.811 51.285 1.00 19.38 171 GLU F N 1
ATOM 10897 C CA . GLU F 1 170 ? 17.170 9.607 50.136 1.00 23.74 171 GLU F CA 1
ATOM 10898 C C . GLU F 1 170 ? 17.628 8.672 49.019 1.00 22.62 171 GLU F C 1
ATOM 10899 O O . GLU F 1 170 ? 17.214 8.842 47.878 1.00 19.54 171 GLU F O 1
ATOM 10905 N N . ALA F 1 171 ? 18.451 7.679 49.362 1.00 20.73 172 ALA F N 1
ATOM 10906 C CA . ALA F 1 171 ? 18.915 6.672 48.393 1.00 19.31 172 ALA F CA 1
ATOM 10907 C C . ALA F 1 171 ? 17.765 5.985 47.639 1.00 19.00 172 ALA F C 1
ATOM 10908 O O . ALA F 1 171 ? 17.798 5.852 46.407 1.00 19.35 172 ALA F O 1
ATOM 10910 N N . ARG F 1 172 ? 16.728 5.583 48.371 1.00 17.65 173 ARG F N 1
ATOM 10911 C CA . ARG F 1 172 ? 15.528 5.017 47.757 1.00 22.57 173 ARG F CA 1
ATOM 10912 C C . ARG F 1 172 ? 14.808 6.002 46.836 1.00 22.31 173 ARG F C 1
ATOM 10913 O O . ARG F 1 172 ? 14.506 5.661 45.699 1.00 19.66 173 ARG F O 1
ATOM 10921 N N . ARG F 1 173 ? 14.585 7.211 47.348 1.00 22.26 174 ARG F N 1
ATOM 10922 C CA A ARG F 1 173 ? 13.905 8.307 46.646 0.50 24.25 174 ARG F CA 1
ATOM 10923 C CA B ARG F 1 173 ? 13.873 8.267 46.619 0.50 25.09 174 ARG F CA 1
ATOM 10924 C C . ARG F 1 173 ? 14.519 8.595 45.268 1.00 22.69 174 ARG F C 1
ATOM 10925 O O . ARG F 1 173 ? 13.817 8.726 44.268 1.00 22.95 174 ARG F O 1
ATOM 10940 N N . ILE F 1 174 ? 15.847 8.694 45.238 1.00 20.25 175 ILE F N 1
ATOM 10941 C CA . ILE F 1 174 ? 16.602 9.046 44.021 1.00 24.33 175 ILE F CA 1
ATOM 10942 C C . ILE F 1 174 ? 16.925 7.862 43.076 1.00 22.31 175 ILE F C 1
ATOM 10943 O O . ILE F 1 174 ? 17.544 8.045 42.011 1.00 21.35 175 ILE F O 1
ATOM 10948 N N . GLY F 1 175 ? 16.513 6.655 43.472 1.00 19.61 176 GLY F N 1
ATOM 10949 C CA . GLY F 1 175 ? 16.735 5.456 42.664 1.00 19.75 176 GLY F CA 1
ATOM 10950 C C . GLY F 1 175 ? 18.119 4.843 42.820 1.00 20.25 176 GLY F C 1
ATOM 10951 O O . GLY F 1 175 ? 18.501 3.939 42.067 1.00 21.15 176 GLY F O 1
ATOM 10952 N N . PHE F 1 176 ? 18.873 5.320 43.803 1.00 17.07 177 PHE F N 1
ATOM 10953 C CA . PHE F 1 176 ? 20.139 4.686 44.127 1.00 17.27 177 PHE F CA 1
ATOM 10954 C C . PHE F 1 176 ? 19.999 3.255 44.680 1.00 20.34 177 PHE F C 1
ATOM 10955 O O . PHE F 1 176 ? 20.853 2.399 44.423 1.00 17.99 177 PHE F O 1
ATOM 10963 N N . VAL F 1 177 ? 18.941 2.989 45.454 1.00 17.07 178 VAL F N 1
ATOM 10964 C CA . VAL F 1 177 ? 18.649 1.602 45.821 1.00 19.08 178 VAL F CA 1
ATOM 10965 C C . VAL F 1 177 ? 17.280 1.216 45.287 1.00 24.69 178 VAL F C 1
ATOM 10966 O O . VAL F 1 177 ? 16.400 2.083 45.152 1.00 22.78 178 VAL F O 1
ATOM 10970 N N . ARG F 1 178 ? 17.122 -0.068 44.953 1.00 25.89 179 ARG F N 1
ATOM 10971 C CA . ARG F 1 178 ? 15.835 -0.636 44.543 1.00 28.96 179 ARG F CA 1
ATOM 10972 C C . ARG F 1 178 ? 14.814 -0.460 45.662 1.00 27.75 179 ARG F C 1
ATOM 10973 O O . ARG F 1 178 ? 13.691 -0.011 45.436 1.00 27.98 179 ARG F O 1
ATOM 10981 N N . ASP F 1 179 ? 15.231 -0.816 46.870 1.00 25.21 180 ASP F N 1
ATOM 10982 C CA . ASP F 1 179 ? 14.390 -0.706 48.044 1.00 26.59 180 ASP F CA 1
ATOM 10983 C C . ASP F 1 179 ? 15.287 -0.787 49.264 1.00 27.01 180 ASP F C 1
ATOM 10984 O O . ASP F 1 179 ? 16.460 -1.163 49.165 1.00 21.55 180 ASP F O 1
ATOM 10989 N N . CYS F 1 180 ? 14.726 -0.414 50.410 1.00 19.61 181 CYS F N 1
ATOM 10990 C CA . CYS F 1 180 ? 15.352 -0.687 51.691 1.00 23.24 181 CYS F CA 1
ATOM 10991 C C . CYS F 1 180 ? 14.861 -2.047 52.132 1.00 25.42 181 CYS F C 1
ATOM 10992 O O . CYS F 1 180 ? 13.676 -2.361 51.992 1.00 29.44 181 CYS F O 1
ATOM 10995 N N . ALA F 1 181 ? 15.784 -2.878 52.600 1.00 21.32 182 ALA F N 1
ATOM 10996 C CA . ALA F 1 181 ? 15.443 -4.186 53.112 1.00 20.84 182 ALA F CA 1
ATOM 10997 C C . ALA F 1 181 ? 16.377 -4.482 54.284 1.00 21.43 182 ALA F C 1
ATOM 10998 O O . ALA F 1 181 ? 17.607 -4.381 54.153 1.00 19.55 182 ALA F O 1
ATOM 11000 N N . ALA F 1 182 ? 15.802 -4.818 55.436 1.00 23.04 183 ALA F N 1
ATOM 11001 C CA . ALA F 1 182 ? 16.611 -5.299 56.567 1.00 22.76 183 ALA F CA 1
ATOM 11002 C C . ALA F 1 182 ? 17.312 -6.629 56.238 1.00 18.62 183 ALA F C 1
ATOM 11003 O O . ALA F 1 182 ? 16.921 -7.334 55.302 1.00 21.77 183 ALA F O 1
ATOM 11005 N N . GLN F 1 183 ? 18.336 -6.983 57.021 1.00 19.19 184 GLN F N 1
ATOM 11006 C CA . GLN F 1 183 ? 19.148 -8.169 56.725 1.00 17.83 184 GLN F CA 1
ATOM 11007 C C . GLN F 1 183 ? 18.352 -9.494 56.739 1.00 21.05 184 GLN F C 1
ATOM 11008 O O . GLN F 1 183 ? 18.703 -10.426 56.020 1.00 18.36 184 GLN F O 1
ATOM 11014 N N . ALA F 1 184 ? 17.264 -9.564 57.511 1.00 21.66 185 ALA F N 1
ATOM 11015 C CA . ALA F 1 184 ? 16.425 -10.771 57.523 1.00 25.74 185 ALA F CA 1
ATOM 11016 C C . ALA F 1 184 ? 15.849 -11.125 56.132 1.00 26.27 185 ALA F C 1
ATOM 11017 O O . ALA F 1 184 ? 15.624 -12.298 55.843 1.00 27.37 185 ALA F O 1
ATOM 11019 N N . GLN F 1 185 ? 15.663 -10.107 55.287 1.00 22.06 186 GLN F N 1
ATOM 11020 C CA A GLN F 1 185 ? 15.070 -10.287 53.956 0.50 24.49 186 GLN F CA 1
ATOM 11021 C CA B GLN F 1 185 ? 15.073 -10.253 53.947 0.50 24.87 186 GLN F CA 1
ATOM 11022 C C . GLN F 1 185 ? 16.106 -10.623 52.872 1.00 26.89 186 GLN F C 1
ATOM 11023 O O . GLN F 1 185 ? 15.741 -11.008 51.739 1.00 25.43 186 GLN F O 1
ATOM 11034 N N . TRP F 1 186 ? 17.392 -10.492 53.214 1.00 21.26 187 TRP F N 1
ATOM 11035 C CA . TRP F 1 186 ? 18.498 -10.691 52.249 1.00 21.00 187 TRP F CA 1
ATOM 11036 C C . TRP F 1 186 ? 18.647 -12.098 51.627 1.00 24.36 187 TRP F C 1
ATOM 11037 O O . TRP F 1 186 ? 18.883 -12.202 50.408 1.00 19.78 187 TRP F O 1
ATOM 11048 N N . PRO F 1 187 ? 18.499 -13.187 52.427 1.00 26.71 188 PRO F N 1
ATOM 11049 C CA . PRO F 1 187 ? 18.515 -14.497 51.751 1.00 24.49 188 PRO F CA 1
ATOM 11050 C C . PRO F 1 187 ? 17.465 -14.664 50.638 1.00 24.09 188 PRO F C 1
ATOM 11051 O O . PRO F 1 187 ? 17.792 -15.190 49.561 1.00 22.11 188 PRO F O 1
ATOM 11055 N N . ALA F 1 188 ? 16.245 -14.195 50.876 1.00 20.47 189 ALA F N 1
ATOM 11056 C CA . ALA F 1 188 ? 15.183 -14.240 49.871 1.00 26.63 189 ALA F CA 1
ATOM 11057 C C . ALA F 1 188 ? 15.485 -13.370 48.644 1.00 28.61 189 ALA F C 1
ATOM 11058 O O . ALA F 1 188 ? 15.168 -13.770 47.522 1.00 24.32 189 ALA F O 1
ATOM 11060 N N . LEU F 1 189 ? 16.080 -12.191 48.864 1.00 23.97 190 LEU F N 1
ATOM 11061 C CA . LEU F 1 189 ? 16.539 -11.331 47.772 1.00 22.30 190 LEU F CA 1
ATOM 11062 C C . LEU F 1 189 ? 17.603 -12.003 46.902 1.00 21.50 190 LEU F C 1
ATOM 11063 O O . LEU F 1 189 ? 17.541 -11.920 45.675 1.00 20.49 190 LEU F O 1
ATOM 11068 N N . ILE F 1 190 ? 18.559 -12.679 47.537 1.00 21.65 191 ILE F N 1
ATOM 11069 C CA . ILE F 1 190 ? 19.613 -13.398 46.819 1.00 22.33 191 ILE F CA 1
ATOM 11070 C C . ILE F 1 190 ? 18.988 -14.535 45.983 1.00 17.88 191 ILE F C 1
ATOM 11071 O O . ILE F 1 190 ? 19.349 -14.735 44.818 1.00 19.77 191 ILE F O 1
ATOM 11076 N N . ASP F 1 191 ? 18.056 -15.275 46.583 1.00 19.13 192 ASP F N 1
ATOM 11077 C CA . ASP F 1 191 ? 17.351 -16.327 45.851 1.00 20.70 192 ASP F CA 1
ATOM 11078 C C . ASP F 1 191 ? 16.615 -15.763 44.627 1.00 19.57 192 ASP F C 1
ATOM 11079 O O . ASP F 1 191 ? 16.748 -16.316 43.521 1.00 20.31 192 ASP F O 1
ATOM 11084 N N . ALA F 1 192 ? 15.897 -14.649 44.818 1.00 18.16 193 ALA F N 1
ATOM 11085 C CA . ALA F 1 192 ? 15.180 -13.965 43.719 1.00 20.65 193 ALA F CA 1
ATOM 11086 C C . ALA F 1 192 ? 16.162 -13.502 42.616 1.00 18.72 193 ALA F C 1
ATOM 11087 O O . ALA F 1 192 ? 15.882 -13.645 41.417 1.00 21.56 193 ALA F O 1
ATOM 11089 N N . ALA F 1 193 ? 17.311 -12.982 43.040 1.00 23.49 194 ALA F N 1
ATOM 11090 C CA . ALA F 1 193 ? 18.353 -12.525 42.122 1.00 18.54 194 ALA F CA 1
ATOM 11091 C C . ALA F 1 193 ? 18.933 -13.680 41.312 1.00 18.50 194 ALA F C 1
ATOM 11092 O O . ALA F 1 193 ? 19.109 -13.556 40.090 1.00 18.57 194 ALA F O 1
ATOM 11094 N N . ALA F 1 194 ? 19.185 -14.813 41.977 1.00 20.54 195 ALA F N 1
ATOM 11095 C CA . ALA F 1 194 ? 19.719 -16.035 41.326 1.00 21.15 195 ALA F CA 1
ATOM 11096 C C . ALA F 1 194 ? 18.741 -16.568 40.276 1.00 19.93 195 ALA F C 1
ATOM 11097 O O . ALA F 1 194 ? 19.144 -16.935 39.175 1.00 20.71 195 ALA F O 1
ATOM 11099 N N . GLU F 1 195 ? 17.451 -16.553 40.612 1.00 20.99 196 GLU F N 1
ATOM 11100 C CA . GLU F 1 195 ? 16.379 -16.923 39.682 1.00 28.79 196 GLU F CA 1
ATOM 11101 C C . GLU F 1 195 ? 16.305 -15.965 38.467 1.00 20.41 196 GLU F C 1
ATOM 11102 O O . GLU F 1 195 ? 16.194 -16.421 37.326 1.00 23.54 196 GLU F O 1
ATOM 11108 N N . ALA F 1 196 ? 16.394 -14.656 38.724 1.00 21.40 197 ALA F N 1
ATOM 11109 C CA . ALA F 1 196 ? 16.373 -13.645 37.660 1.00 22.44 197 ALA F CA 1
ATOM 11110 C C . ALA F 1 196 ? 17.598 -13.843 36.758 1.00 21.03 197 ALA F C 1
ATOM 11111 O O . ALA F 1 196 ? 17.494 -13.779 35.531 1.00 23.02 197 ALA F O 1
ATOM 11113 N N . ALA F 1 197 ? 18.745 -14.139 37.373 1.00 21.15 198 ALA F N 1
ATOM 11114 C CA . ALA F 1 197 ? 20.002 -14.253 36.638 1.00 20.21 198 ALA F CA 1
ATOM 11115 C C . ALA F 1 197 ? 19.991 -15.445 35.703 1.00 23.96 198 ALA F C 1
ATOM 11116 O O . ALA F 1 197 ? 20.527 -15.371 34.604 1.00 25.17 198 ALA F O 1
ATOM 11118 N N . THR F 1 198 ? 19.358 -16.529 36.146 1.00 21.11 199 THR F N 1
ATOM 11119 C CA . THR F 1 198 ? 19.300 -17.776 35.397 1.00 24.21 199 THR F CA 1
ATOM 11120 C C . THR F 1 198 ? 18.061 -17.870 34.493 1.00 23.73 199 THR F C 1
ATOM 11121 O O . THR F 1 198 ? 17.871 -18.889 33.822 1.00 25.89 199 THR F O 1
ATOM 11125 N N . ALA F 1 199 ? 17.240 -16.815 34.458 1.00 22.64 200 ALA F N 1
ATOM 11126 C CA . ALA F 1 199 ? 16.048 -16.787 33.579 1.00 23.41 200 ALA F CA 1
ATOM 11127 C C . ALA F 1 199 ? 16.427 -16.830 32.079 1.00 22.56 200 ALA F C 1
ATOM 11128 O O . ALA F 1 199 ? 15.630 -17.277 31.245 1.00 23.20 200 ALA F O 1
ATOM 11130 N N . LEU F 1 200 ? 17.650 -16.394 31.758 1.00 23.28 201 LEU F N 1
ATOM 11131 C CA . LEU F 1 200 ? 18.127 -16.354 30.370 1.00 19.18 201 LEU F CA 1
ATOM 11132 C C . LEU F 1 200 ? 19.408 -17.141 30.245 1.00 25.43 201 LEU F C 1
ATOM 11133 O O . LEU F 1 200 ? 20.118 -17.348 31.230 1.00 25.26 201 LEU F O 1
ATOM 11138 N N . ASP F 1 201 ? 19.736 -17.564 29.034 1.00 23.51 202 ASP F N 1
ATOM 11139 C CA . ASP F 1 201 ? 20.984 -18.301 28.870 1.00 25.17 202 ASP F CA 1
ATOM 11140 C C . ASP F 1 201 ? 22.195 -17.337 28.926 1.00 26.43 202 ASP F C 1
ATOM 11141 O O . ASP F 1 201 ? 22.016 -16.120 28.753 1.00 23.49 202 ASP F O 1
ATOM 11146 N N . PRO F 1 202 ? 23.397 -17.857 29.250 1.00 28.32 203 PRO F N 1
ATOM 11147 C CA . PRO F 1 202 ? 24.565 -16.994 29.454 1.00 26.97 203 PRO F CA 1
ATOM 11148 C C . PRO F 1 202 ? 24.806 -15.968 28.350 1.00 22.51 203 PRO F C 1
ATOM 11149 O O . PRO F 1 202 ? 25.043 -14.784 28.652 1.00 21.09 203 PRO F O 1
ATOM 11153 N N . ALA F 1 203 ? 24.735 -16.401 27.092 1.00 22.82 204 ALA F N 1
ATOM 11154 C CA . ALA F 1 203 ? 25.020 -15.503 25.972 1.00 22.72 204 ALA F CA 1
ATOM 11155 C C . ALA F 1 203 ? 23.987 -14.366 25.877 1.00 22.08 204 ALA F C 1
ATOM 11156 O O . ALA F 1 203 ? 24.335 -13.207 25.633 1.00 17.80 204 ALA F O 1
ATOM 11158 N N . THR F 1 204 ? 22.716 -14.703 26.085 1.00 18.43 205 THR F N 1
ATOM 11159 C CA . THR F 1 204 ? 21.651 -13.703 26.013 1.00 18.38 205 THR F CA 1
ATOM 11160 C C . THR F 1 204 ? 21.689 -12.749 27.204 1.00 17.46 205 THR F C 1
ATOM 11161 O O . THR F 1 204 ? 21.440 -11.549 27.046 1.00 15.91 205 THR F O 1
ATOM 11165 N N . ARG F 1 205 ? 22.005 -13.283 28.385 1.00 18.12 206 ARG F N 1
ATOM 11166 C CA . ARG F 1 205 ? 22.201 -12.447 29.572 1.00 18.89 206 ARG F CA 1
ATOM 11167 C C . ARG F 1 205 ? 23.300 -11.396 29.313 1.00 16.79 206 ARG F C 1
ATOM 11168 O O . ARG F 1 205 ? 23.105 -10.209 29.575 1.00 17.19 206 ARG F O 1
ATOM 11176 N N . ALA F 1 206 ? 24.422 -11.844 28.760 1.00 17.82 207 ALA F N 1
ATOM 11177 C CA . ALA F 1 206 ? 25.562 -10.967 28.471 1.00 18.95 207 ALA F CA 1
ATOM 11178 C C . ALA F 1 206 ? 25.190 -9.881 27.471 1.00 18.16 207 ALA F C 1
ATOM 11179 O O . ALA F 1 206 ? 25.525 -8.705 27.662 1.00 19.05 207 ALA F O 1
ATOM 11181 N N . THR F 1 207 ? 24.467 -10.274 26.422 1.00 20.95 208 THR F N 1
ATOM 11182 C CA . THR F 1 207 ? 23.995 -9.335 25.401 1.00 19.99 208 THR F CA 1
ATOM 11183 C C . THR F 1 207 ? 23.037 -8.288 25.980 1.00 18.48 208 THR F C 1
ATOM 11184 O O . THR F 1 207 ? 23.228 -7.103 25.758 1.00 18.56 208 THR F O 1
ATOM 11188 N N . LEU F 1 208 ? 22.046 -8.720 26.758 1.00 18.65 209 LEU F N 1
ATOM 11189 C CA . LEU F 1 208 ? 21.141 -7.787 27.429 1.00 16.33 209 LEU F CA 1
ATOM 11190 C C . LEU F 1 208 ? 21.892 -6.724 28.240 1.00 17.59 209 LEU F C 1
ATOM 11191 O O . LEU F 1 208 ? 21.619 -5.529 28.111 1.00 18.49 209 LEU F O 1
ATOM 11196 N N . HIS F 1 209 ? 22.854 -7.161 29.055 1.00 19.57 210 HIS F N 1
ATOM 11197 C CA . HIS F 1 209 ? 23.635 -6.222 29.873 1.00 18.04 210 HIS F CA 1
ATOM 11198 C C . HIS F 1 209 ? 24.417 -5.213 29.035 1.00 16.27 210 HIS F C 1
ATOM 11199 O O . HIS F 1 209 ? 24.385 -4.010 29.319 1.00 16.82 210 HIS F O 1
ATOM 11206 N N . ARG F 1 210 ? 25.080 -5.728 27.996 1.00 20.57 211 ARG F N 1
ATOM 11207 C CA A ARG F 1 210 ? 25.831 -4.933 27.019 0.50 20.23 211 ARG F CA 1
ATOM 11208 C CA B ARG F 1 210 ? 25.837 -4.926 27.035 0.50 21.45 211 ARG F CA 1
ATOM 11209 C C . ARG F 1 210 ? 24.944 -3.870 26.371 1.00 20.82 211 ARG F C 1
ATOM 11210 O O . ARG F 1 210 ? 25.293 -2.679 26.326 1.00 20.83 211 ARG F O 1
ATOM 11225 N N . VAL F 1 211 ? 23.796 -4.311 25.865 1.00 16.56 212 VAL F N 1
ATOM 11226 C CA . VAL F 1 211 ? 22.835 -3.447 25.176 1.00 20.98 212 VAL F CA 1
ATOM 11227 C C . VAL F 1 211 ? 22.267 -2.394 26.138 1.00 20.93 212 VAL F C 1
ATOM 11228 O O . VAL F 1 211 ? 22.119 -1.225 25.765 1.00 23.05 212 VAL F O 1
ATOM 11232 N N . LEU F 1 212 ? 22.000 -2.773 27.393 1.00 21.82 213 LEU F N 1
ATOM 11233 C CA . LEU F 1 212 ? 21.425 -1.805 28.338 1.00 17.03 213 LEU F CA 1
ATOM 11234 C C . LEU F 1 212 ? 22.378 -0.726 28.855 1.00 27.29 213 LEU F C 1
ATOM 11235 O O . LEU F 1 212 ? 21.953 0.405 29.068 1.00 28.73 213 LEU F O 1
ATOM 11240 N N . ARG F 1 213 ? 23.655 -1.079 29.017 1.00 21.15 214 ARG F N 1
ATOM 11241 C CA A ARG F 1 213 ? 24.664 -0.230 29.657 0.50 21.79 214 ARG F CA 1
ATOM 11242 C CA B ARG F 1 213 ? 24.624 -0.203 29.677 0.50 20.52 214 ARG F CA 1
ATOM 11243 C C . ARG F 1 213 ? 25.074 1.000 28.833 1.00 21.33 214 ARG F C 1
ATOM 11244 O O . ARG F 1 213 ? 25.213 0.918 27.608 1.00 22.84 214 ARG F O 1
ATOM 11259 N N . ASP F 1 214 ? 25.287 2.124 29.522 1.00 22.99 215 ASP F N 1
ATOM 11260 C CA . ASP F 1 214 ? 25.896 3.331 28.951 1.00 26.70 215 ASP F CA 1
ATOM 11261 C C . ASP F 1 214 ? 27.413 3.259 29.216 1.00 25.44 215 ASP F C 1
ATOM 11262 O O . ASP F 1 214 ? 27.877 3.527 30.325 1.00 27.04 215 ASP F O 1
ATOM 11267 N N . ASP F 1 215 ? 28.180 2.870 28.203 1.00 20.02 216 ASP F N 1
ATOM 11268 C CA . ASP F 1 215 ? 29.615 2.646 28.385 1.00 23.15 216 ASP F CA 1
ATOM 11269 C C . ASP F 1 215 ? 30.404 3.934 28.182 1.00 22.29 216 ASP F C 1
ATOM 11270 O O . ASP F 1 215 ? 30.545 4.417 27.064 1.00 22.70 216 ASP F O 1
ATOM 11275 N N . HIS F 1 216 ? 30.917 4.472 29.276 1.00 20.07 217 HIS F N 1
ATOM 11276 C CA . HIS F 1 216 ? 31.882 5.579 29.217 1.00 20.09 217 HIS F CA 1
ATOM 11277 C C . HIS F 1 216 ? 33.141 5.229 30.018 1.00 16.31 217 HIS F C 1
ATOM 11278 O O . HIS F 1 216 ? 33.702 6.098 30.713 1.00 17.12 217 HIS F O 1
ATOM 11285 N N . ASP F 1 217 ? 33.568 3.961 29.917 1.00 16.99 218 ASP F N 1
ATOM 11286 C CA . ASP F 1 217 ? 34.719 3.426 30.678 1.00 16.08 218 ASP F CA 1
ATOM 11287 C C . ASP F 1 217 ? 36.007 4.220 30.449 1.00 16.09 218 ASP F C 1
ATOM 11288 O O . ASP F 1 217 ? 36.688 4.545 31.405 1.00 15.73 218 ASP F O 1
ATOM 11293 N N . ASP F 1 218 ? 36.340 4.514 29.187 1.00 16.28 219 ASP F N 1
ATOM 11294 C CA . ASP F 1 218 ? 37.548 5.297 28.903 1.00 15.29 219 ASP F CA 1
ATOM 11295 C C . ASP F 1 218 ? 37.503 6.718 29.491 1.00 17.51 219 ASP F C 1
ATOM 11296 O O . ASP F 1 218 ? 38.447 7.130 30.173 1.00 14.71 219 ASP F O 1
ATOM 11301 N N . ALA F 1 219 ? 36.401 7.444 29.279 1.00 14.88 220 ALA F N 1
ATOM 11302 C CA . ALA F 1 219 ? 36.234 8.766 29.896 1.00 19.06 220 ALA F CA 1
ATOM 11303 C C . ALA F 1 219 ? 36.367 8.703 31.435 1.00 17.50 220 ALA F C 1
ATOM 11304 O O . ALA F 1 219 ? 36.981 9.580 32.041 1.00 15.39 220 ALA F O 1
ATOM 11306 N N . ASP F 1 220 ? 35.782 7.671 32.040 1.00 18.21 221 ASP F N 1
ATOM 11307 C CA . ASP F 1 220 ? 35.822 7.464 33.494 1.00 15.12 221 ASP F CA 1
ATOM 11308 C C . ASP F 1 220 ? 37.227 7.203 33.998 1.00 15.16 221 ASP F C 1
ATOM 11309 O O . ASP F 1 220 ? 37.670 7.819 34.985 1.00 16.21 221 ASP F O 1
ATOM 11314 N N . LEU F 1 221 ? 37.960 6.337 33.297 1.00 15.09 222 LEU F N 1
ATOM 11315 C CA . LEU F 1 221 ? 39.314 6.019 33.749 1.00 13.71 222 LEU F CA 1
ATOM 11316 C C . LEU F 1 221 ? 40.249 7.220 33.538 1.00 16.41 222 LEU F C 1
ATOM 11317 O O . LEU F 1 221 ? 41.052 7.521 34.422 1.00 14.13 222 LEU F O 1
ATOM 11322 N N . ALA F 1 222 ? 40.118 7.899 32.394 1.00 16.46 223 ALA F N 1
ATOM 11323 C CA . ALA F 1 222 ? 40.883 9.146 32.130 1.00 15.79 223 ALA F CA 1
ATOM 11324 C C . ALA F 1 222 ? 40.665 10.190 33.222 1.00 13.43 223 ALA F C 1
ATOM 11325 O O . ALA F 1 222 ? 41.631 10.746 33.760 1.00 12.71 223 ALA F O 1
ATOM 11327 N N . ALA F 1 223 ? 39.400 10.449 33.554 1.00 15.91 224 ALA F N 1
ATOM 11328 C CA . ALA F 1 223 ? 39.056 11.432 34.597 1.00 16.56 224 ALA F CA 1
ATOM 11329 C C . ALA F 1 223 ? 39.651 11.050 35.944 1.00 18.46 224 ALA F C 1
ATOM 11330 O O . ALA F 1 223 ? 40.190 11.915 36.651 1.00 15.84 224 ALA F O 1
ATOM 11332 N N . LEU F 1 224 ? 39.574 9.768 36.292 1.00 16.74 225 LEU F N 1
ATOM 11333 C CA A LEU F 1 224 ? 40.164 9.276 37.527 0.50 16.01 225 LEU F CA 1
ATOM 11334 C CA B LEU F 1 224 ? 40.171 9.315 37.548 0.50 18.55 225 LEU F CA 1
ATOM 11335 C C . LEU F 1 224 ? 41.688 9.482 37.548 1.00 17.59 225 LEU F C 1
ATOM 11336 O O . LEU F 1 224 ? 42.234 10.045 38.491 1.00 16.48 225 LEU F O 1
ATOM 11345 N N . ALA F 1 225 ? 42.359 8.998 36.498 1.00 15.71 226 ALA F N 1
ATOM 11346 C CA . ALA F 1 225 ? 43.817 9.106 36.396 1.00 19.18 226 ALA F CA 1
ATOM 11347 C C . ALA F 1 225 ? 44.318 10.560 36.478 1.00 22.55 226 ALA F C 1
ATOM 11348 O O . ALA F 1 225 ? 45.245 10.860 37.228 1.00 21.16 226 ALA F O 1
ATOM 11350 N N . ARG F 1 226 ? 43.688 11.462 35.732 1.00 14.83 227 ARG F N 1
ATOM 11351 C CA . ARG F 1 226 ? 44.009 12.895 35.839 1.00 17.10 227 ARG F CA 1
ATOM 11352 C C . ARG F 1 226 ? 43.867 13.417 37.245 1.00 19.52 227 ARG F C 1
ATOM 11353 O O . ARG F 1 226 ? 44.776 14.066 37.750 1.00 21.28 227 ARG F O 1
ATOM 11361 N N . SER F 1 227 ? 42.730 13.127 37.880 1.00 17.40 228 SER F N 1
ATOM 11362 C CA . SER F 1 227 ? 42.446 13.672 39.211 1.00 17.89 228 SER F CA 1
ATOM 11363 C C . SER F 1 227 ? 43.451 13.203 40.268 1.00 20.71 228 SER F C 1
ATOM 11364 O O . SER F 1 227 ? 43.884 13.996 41.099 1.00 20.14 228 SER F O 1
ATOM 11367 N N . ALA F 1 228 ? 43.844 11.932 40.211 1.00 20.90 229 ALA F N 1
ATOM 11368 C CA . ALA F 1 228 ? 44.730 11.355 41.206 1.00 23.72 229 ALA F CA 1
ATOM 11369 C C . ALA F 1 228 ? 46.208 11.556 40.842 1.00 21.87 229 ALA F C 1
ATOM 11370 O O . ALA F 1 228 ? 47.088 11.347 41.691 1.00 29.19 229 ALA F O 1
ATOM 11372 N N . ALA F 1 229 ? 46.476 11.946 39.595 1.00 18.96 230 ALA F N 1
ATOM 11373 C CA . ALA F 1 229 ? 47.858 12.237 39.156 1.00 19.20 230 ALA F CA 1
ATOM 11374 C C . ALA F 1 229 ? 48.292 13.718 39.295 1.00 23.74 230 ALA F C 1
ATOM 11375 O O . ALA F 1 229 ? 49.455 14.033 39.063 1.00 27.09 230 ALA F O 1
ATOM 11377 N N . GLN F 1 230 ? 47.367 14.604 39.662 1.00 24.02 231 GLN F N 1
ATOM 11378 C CA . GLN F 1 230 ? 47.692 16.014 39.900 1.00 29.19 231 GLN F CA 1
ATOM 11379 C C . GLN F 1 230 ? 48.719 16.092 41.021 1.00 26.22 231 GLN F C 1
ATOM 11380 O O . GLN F 1 230 ? 48.498 15.489 42.075 1.00 24.39 231 GLN F O 1
ATOM 11386 N N . PRO F 1 231 ? 49.858 16.799 40.787 1.00 27.31 232 PRO F N 1
ATOM 11387 C CA . PRO F 1 231 ? 50.838 17.013 41.859 1.00 26.87 232 PRO F CA 1
ATOM 11388 C C . PRO F 1 231 ? 50.173 17.538 43.133 1.00 23.38 232 PRO F C 1
ATOM 11389 O O . PRO F 1 231 ? 49.260 18.358 43.052 1.00 24.74 232 PRO F O 1
ATOM 11393 N N . GLY F 1 232 ? 50.577 17.015 44.289 1.00 24.36 233 GLY F N 1
ATOM 11394 C CA . GLY F 1 232 ? 49.984 17.469 45.549 1.00 29.98 233 GLY F CA 1
ATOM 11395 C C . GLY F 1 232 ? 48.798 16.662 46.052 1.00 28.75 233 GLY F C 1
ATOM 11396 O O . GLY F 1 232 ? 48.116 17.096 46.980 1.00 26.60 233 GLY F O 1
ATOM 11397 N N . PHE F 1 233 ? 48.571 15.487 45.455 1.00 30.46 234 PHE F N 1
ATOM 11398 C CA . PHE F 1 233 ? 47.449 14.579 45.809 1.00 27.89 234 PHE F CA 1
ATOM 11399 C C . PHE F 1 233 ? 47.437 14.162 47.277 1.00 25.29 234 PHE F C 1
ATOM 11400 O O . PHE F 1 233 ? 46.408 14.263 47.963 1.00 27.03 234 PHE F O 1
ATOM 11408 N N . LYS F 1 234 ? 48.587 13.690 47.737 1.00 26.76 235 LYS F N 1
ATOM 11409 C CA . LYS F 1 234 ? 48.795 13.296 49.112 1.00 29.43 235 LYS F CA 1
ATOM 11410 C C . LYS F 1 234 ? 48.525 14.450 50.102 1.00 28.84 235 LYS F C 1
ATOM 11411 O O . LYS F 1 234 ? 47.872 14.243 51.128 1.00 29.64 235 LYS F O 1
ATOM 11417 N N . ALA F 1 235 ? 48.997 15.658 49.774 1.00 27.24 236 ALA F N 1
ATOM 11418 C CA . ALA F 1 235 ? 48.735 16.843 50.595 1.00 26.52 236 ALA F CA 1
ATOM 11419 C C . ALA F 1 235 ? 47.252 17.174 50.645 1.00 28.88 236 ALA F C 1
ATOM 11420 O O . ALA F 1 235 ? 46.743 17.538 51.709 1.00 24.73 236 ALA F O 1
ATOM 11422 N N . ARG F 1 236 ? 46.544 17.017 49.516 1.00 25.24 237 ARG F N 1
ATOM 11423 C CA A ARG F 1 236 ? 45.087 17.220 49.464 0.50 21.32 237 ARG F CA 1
ATOM 11424 C CA B ARG F 1 236 ? 45.102 17.260 49.529 0.50 23.19 237 ARG F CA 1
ATOM 11425 C C . ARG F 1 236 ? 44.360 16.219 50.370 1.00 19.38 237 ARG F C 1
ATOM 11426 O O . ARG F 1 236 ? 43.388 16.567 51.064 1.00 21.74 237 ARG F O 1
ATOM 11441 N N . ILE F 1 237 ? 44.839 14.976 50.346 1.00 21.61 238 ILE F N 1
ATOM 11442 C CA . ILE F 1 237 ? 44.312 13.901 51.186 1.00 22.79 238 ILE F CA 1
ATOM 11443 C C . ILE F 1 237 ? 44.539 14.245 52.657 1.00 24.33 238 ILE F C 1
ATOM 11444 O O . ILE F 1 237 ? 43.604 14.205 53.453 1.00 23.99 238 ILE F O 1
ATOM 11449 N N . ARG F 1 238 ? 45.771 14.626 52.982 1.00 25.96 239 ARG F N 1
ATOM 11450 C CA . ARG F 1 238 ? 46.150 15.048 54.341 1.00 26.07 239 ARG F CA 1
ATOM 11451 C C . ARG F 1 238 ? 45.240 16.128 54.896 1.00 27.59 239 ARG F C 1
ATOM 11452 O O . ARG F 1 238 ? 44.768 16.001 56.026 1.00 31.91 239 ARG F O 1
ATOM 11460 N N . ASP F 1 239 ? 44.976 17.155 54.085 1.00 28.90 240 ASP F N 1
ATOM 11461 C CA A ASP F 1 239 ? 44.122 18.269 54.488 0.50 30.41 240 ASP F CA 1
ATOM 11462 C CA B ASP F 1 239 ? 44.118 18.278 54.473 0.50 30.46 240 ASP F CA 1
ATOM 11463 C C . ASP F 1 239 ? 42.678 17.835 54.716 1.00 34.41 240 ASP F C 1
ATOM 11464 O O . ASP F 1 239 ? 42.039 18.281 55.688 1.00 32.94 240 ASP F O 1
ATOM 11473 N N . TYR F 1 240 ? 42.169 16.968 53.831 1.00 32.75 241 TYR F N 1
ATOM 11474 C CA . TYR F 1 240 ? 40.819 16.419 53.977 1.00 31.82 241 TYR F CA 1
ATOM 11475 C C . TYR F 1 240 ? 40.678 15.586 55.262 1.00 32.04 241 TYR F C 1
ATOM 11476 O O . TYR F 1 240 ? 39.671 15.698 55.969 1.00 34.53 241 TYR F O 1
ATOM 11485 N N . LEU F 1 241 ? 41.677 14.753 55.551 1.00 31.74 242 LEU F N 1
ATOM 11486 C CA . LEU F 1 241 ? 41.630 13.882 56.728 1.00 35.53 242 LEU F CA 1
ATOM 11487 C C . LEU F 1 241 ? 41.781 14.643 58.044 1.00 40.26 242 LEU F C 1
ATOM 11488 O O . LEU F 1 241 ? 41.376 14.152 59.098 1.00 43.17 242 LEU F O 1
ATOM 11493 N N . ALA F 1 242 ? 42.354 15.840 57.966 1.00 47.21 243 ALA F N 1
ATOM 11494 C CA . ALA F 1 242 ? 42.475 16.734 59.115 1.00 53.97 243 ALA F CA 1
ATOM 11495 C C . ALA F 1 242 ? 41.177 17.499 59.424 1.00 61.52 243 ALA F C 1
ATOM 11496 O O . ALA F 1 242 ? 41.021 18.020 60.529 1.00 65.24 243 ALA F O 1
ATOM 11498 N N . GLN F 1 243 ? 40.258 17.562 58.457 1.00 69.55 244 GLN F N 1
ATOM 11499 C CA . GLN F 1 243 ? 38.969 18.254 58.631 1.00 78.38 244 GLN F CA 1
ATOM 11500 C C . GLN F 1 243 ? 38.088 17.600 59.708 1.00 83.70 244 GLN F C 1
ATOM 11501 O O . GLN F 1 243 ? 37.840 16.389 59.657 1.00 83.04 244 GLN F O 1
ATOM 11507 N N . PRO F 1 244 ? 37.610 18.404 60.684 1.00 88.98 245 PRO F N 1
ATOM 11508 C CA . PRO F 1 244 ? 36.829 17.867 61.798 1.00 89.60 245 PRO F CA 1
ATOM 11509 C C . PRO F 1 244 ? 35.332 17.823 61.495 1.00 88.43 245 PRO F C 1
ATOM 11510 O O . PRO F 1 244 ? 34.814 16.774 61.112 1.00 86.05 245 PRO F O 1
#

Foldseek 3Di:
DPDCQWDWDDDQLEIEIEREPQVQQSEDDLVNLVVLVVVLVVCLVVLRLEYEAAYPHAWRYQYHRCVCVVVPDLVRVLVSLLSLLVSLVSLLLGLHQYEYEIGDEYEASSLSSQLSHDAHEYAQFYKYFYQCVLLQAQASLVSVCVQQNPVVSCVRVVNRDMDGRVVCVVSRVHPYHDDPVCVVVVVVVSSVVSPPDDSVVSSVVSVVPDDDPSVVNSVSRSVRSNPPCSSVSVVVVVVD/DDAQWDWDDDQQEIEIEGEDQVQQSEDDLRNLVVLVVVLVVCLVVLRQEYEAAYPDAWRYQYHRCVPVVVPDLVRVLVSLLSLLVSLLSLLLGLHQYEYEIGDEYEASSLSSQLSHDAHEYAQFYKYFYQCVLLQAQASLVSVCVQQNPVVSCVRVVVRDMDGQVVCCVRRVHVYYDDPVCVVVVVVVSSCVSVVDPSVVSSVVSVVPDDDPSVVNSVSRSVRSPDPCSVVSVVVVVVD/DAQWDWDDDQQEIEIEGRPQVQQSEDDLRNLVVLVVVLVVCLVVLRQEYEQAYPHAWRYAYHRCVPVVVADLVNVLVSLLSLLVSLQSLLLGLHQYEYEIEHEYEASSLSNQLSHDAHEYAQFYKYFYQCVLLQAQASLVSVCVQQNPVVSCVCHVVRDMDGQVVCCVRRVHPHYDDVVCVVVVVVVSSCVSPVDDSVVSSVVSVVPDDDPSVVNSVSRSVRSVDPCSSVSVCVVPDDD/DPDPQWDWDDDQQEIETEREPQVQQSEDDLVNLVVLVVVLVVCLVVLRQEYEAAYPHAWRYQYHRCVCVVVPDLVRVLVSLLSLLVSLVSLLLGLHQYEYEIGAEYEASSLSSQLSHDAHEYAQFYKYWYQCVLLQAQASQVSVCVQQNPVVSCVRHVVRDMDGQVVCCVSRVHVYYDDPVCVVVVVVVSSCVSPPDDSVVSSVVSVVPDDDPSVVNSVSRSVRSPPPCSSVSVVVVVVDDD/DAQWDWDDDQQEIEIEGRPQVQQSEDDLRNLVVLVVVLVVCLVVLRQEYEAAYPHAWRHQYHRCVCVVVPDLVRVLVSLLSLLVSLCSLLLGLHQYEYEIGAEYEASSLSSQLSHDAHEYAQFYKYWHAVVLLQAQASQVSVCVQQNPVVSCVRHVVRDMDGQVVCCVRRVHVHYDDPVCVVVVVVVSSCVSVVDDSVVSSVVSVVPDDDPSVVNSVSRSVRSVPPCSVVSVVVVVPDD/DVVDPQWDWDDDQQEIETEREPQVQQSEDDLVNLVVLVVVLVVCLVVLRQEYEQAYPHAWRYQYHRCPPVVVDDLVRVLVSLLSLLVSLQSLLLGLHQYEYETGHEYEASSLSSQLSHDAHEYAQFYKYFYQCVLLQAQASLVSVCVQQNPVVSCVRVVVSDMDGQVVCCVSRVHVYYDPPVCVVVVVVVSSCVSVVDDSVVSSVVSVVPDDDPSVVNSVSRSVRSVPPCSSVSVVVVVPDD

Nearest PDB structures (foldseek):
  3isa-assembly1_E  TM=1.002E+00  e=1.167E-45  Bordetella parapertussis
  3pea-assembly2_F  TM=8.634E-01  e=4.983E-16  Bacillus anthracis str. 'Ames Ancestor'
  4jyl-assembly1_C  TM=7.926E-01  e=1.579E-15  Thermoplasma volcanium GSS1
  2f6q-assembly1_A  TM=8.312E-01  e=3.169E-14  Homo sapiens
  4u19-assembly1_C  TM=8.364E-01  e=5.027E-14  Homo sapiens

Organism: Bordetella parapertussis (strain 12822 / ATCC BAA-587 / NCTC 13253) (NCBI:txid257311)

Radius of gyration: 32.39 Å; Cα contacts (8 Å, |Δi|>4): 3117; chains: 6; bounding box: 90×90×86 Å

Solvent-accessible surface area: 53974 Å² total; per-residue (Å²): 143,111,75,125,16,10,32,46,83,124,140,130,32,12,9,27,0,36,0,27,45,60,164,93,144,0,6,1,22,48,94,0,3,50,28,0,3,97,3,6,39,14,0,107,175,106,109,8,17,0,1,0,0,15,10,32,49,220,9,0,0,9,0,11,11,48,66,94,20,84,118,46,40,51,1,35,0,0,30,24,2,0,18,1,1,6,0,1,16,89,1,6,37,11,33,4,5,1,0,0,2,0,17,24,176,2,40,17,3,0,0,4,0,1,8,1,0,61,17,12,16,0,9,72,144,3,17,4,69,11,9,10,8,68,5,11,12,7,17,10,7,26,21,1,40,67,51,18,33,47,60,58,0,12,14,0,6,10,26,0,74,63,6,81,0,74,19,0,107,176,25,38,0,6,90,50,15,0,50,92,99,81,22,86,67,27,46,101,51,0,18,135,13,3,72,20,8,79,55,71,13,11,35,38,0,22,146,3,11,51,86,100,28,27,46,22,13,0,0,9,1,0,53,10,2,3,72,78,30,0,36,46,63,0,98,94,38,80,91,151,158,108,132,14,15,51,51,86,125,146,132,28,8,9,23,0,33,0,28,42,104,161,79,152,2,6,1,20,47,110,0,3,50,30,0,2,94,4,0,33,21,0,42,180,115,105,7,20,0,0,0,0,14,9,38,53,221,8,1,0,9,0,10,11,47,65,85,14,108,116,53,39,58,1,36,0,0,34,23,2,0,15,0,1,6,0,0,15,78,1,5,34,4,59,4,6,1,0,0,2,0,8,24,188,2,54,16,3,0,0,4,0,0,8,1,0,59,25,15,26,0,10,77,142,1,15,4,63,11,8,10,7,53,7,10,10,8,18,9,8,26,20,0,42,68,47,16,32,51,71,53,0,15,16,0,6,11,27,0,75,61,6,81,1,65,39,0,98,201,24,36,0,2,63,70,25,8,44,92,94,99,18,86,68,27,41,92,44,0,18,130,26,2,73,24,10,65,66,69,11,13,32,33,1,22,143,2,12,59,86,100,28,26,42,22,13,0,0,7,0,0,54,11,2,3,73,87,31,1,50,35,59,0,130,85,34,82,90,150,165,146,11,20,50,50,83,123,142,134,28,12,21,31,0,36,0,28,46,73,173,91,144,0,7,1,18,47,118,0,4,50,31,0,3,93,5,0,32,26,0,42,179,121,106,8,20,0,0,1,0,17,10,33,51,218,8,0,0,11,0,13,12,46,71,101,25,89,111,44,39,30,1,30,0,0,34,29,4,0,16,1,2,6,1,0,15,78,0,5,35,5,53,4,5,1,0,0,3,0,18,24,171,2,42,17,4,0,0,4,0,1,8,1,0,59,21,16,15,0,16,85,164,1,13,4,63,12,11,12,7,82,7,9,11,8,20,8,7,28,20,1,41,67,47,17,33,51,64,58,0,19,27,0,6,9,35,0,75,66,8,81,0,75,21,0,104,178,24,37,0,5,86,62,21,14,45,91,85,100,22,84,69,36,49,100,49,0,20,134,16,2,71,22,7,65,64,72,10,10,33,39,0,22,138,3,10,55,87,99,29,26,43,23,14,0,0,11,0,0,53,12,0,1,79,88,42,3,37,44,85,0,90,115,84,54,70,169,180,161,109,75,125,15,8,32,48,83,127,141,131,31,11,10,22,0,36,0,27,46,45,151,92,126,0,6,2,19,48,91,0,4,53,30,0,3,94,4,0,38,14,0,44,176,108,101,8,17,0,0,0,0,16,10,32,50,167,8,0,0,9,0,11,11,51,67,96,19,88,118,49,40,59,1,36,0,0,34,22,2,0,14,1,2,7,1,1,15,75,1,5,35,4,54,3,6,0,0,0,3,0,13,23,178,2,42,18,3,0,0,4,0,1,8,1,0,55,20,10,18,0,10,76,147,1,18,4,49,12,9,11,10,86,8,11,12,6,18,9,8,26,20,0,40,66,44,14,34,51,56,56,0,14,19,0,7,9,34,0,75,64,7,73,0,73,24,0,101,177,25,33,0,4,96,67,22,14,47,95,86,98,20,84,67,33,42,101,48,0,16,134,17,3,70,21,9,63,58,71,12,12,32,38,0,20,142,3,10,53,88,101,28,27,42,23,13,0,0,9,0,0,55,10,3,4,73,86,34,2,34,43,56,0,100,92,42,80,80,105,131,131,169,142,12,18,50,44,90,127,140,133,32,11,16,26,0,35,0,27,47,68,168,95,143,0,7,1,20,46,109,0,4,50,29,0,2,92,4,0,32,22,0,44,183,122,104,7,17,0,0,0,0,16,9,34,49,219,9,0,0,9,0,11,12,50,66,94,18,79,118,51,40,62,1,35,0,0,24,24,2,0,16,0,2,7,0,0,15,78,1,5,35,4,59,4,6,1,0,0,3,0,12,24,177,3,39,16,4,0,0,4,0,0,9,2,0,57,24,14,22,0,10,66,149,2,17,3,63,10,10,13,7,66,7,9,10,6,20,8,7,27,19,0,41,69,48,20,33,50,62,44,0,17,26,0,8,9,40,1,78,71,5,72,0,70,24,0,104,176,30,38,0,3,74,69,28,13,42,96,89,97,19,80,65,31,44,96,49,0,19,128,28,3,62,23,10,46,62,71,9,12,35,32,1,22,144,3,11,57,89,99,27,28,42,22,12,0,0,8,0,0,50,10,2,4,72,86,31,2,30,43,58,0,109,94,34,82,85,97,174,170,128,103,50,124,16,9,32,50,83,127,140,131,33,12,10,24,0,35,0,28,48,61,162,90,139,0,7,2,20,49,79,0,3,51,30,0,4,95,4,0,40,14,0,48,177,108,111,8,18,0,0,0,0,17,8,33,49,216,8,1,0,10,0,12,12,48,79,81,19,87,114,45,38,82,1,34,0,0,35,23,3,0,15,1,1,6,0,0,15,74,1,6,37,5,58,4,6,0,0,0,3,0,13,24,173,2,35,16,3,0,0,3,0,0,8,1,0,57,19,14,16,0,9,76,141,1,18,3,64,12,10,10,10,67,7,13,12,8,17,9,7,28,19,0,41,64,48,13,33,52,67,60,0,11,12,0,5,11,26,0,76,61,7,82,1,78,22,0,111,176,20,34,0,4,74,65,20,3,56,97,103,94,22,84,65,17,44,98,49,0,18,135,18,3,70,23,11,79,60,70,14,12,31,39,1,19,146,2,12,54,86,101,27,27,45,22,13,0,0,10,0,0,56,11,2,4,72,74,35,2,40,44,59,0,96,93,34,80,81,98,186

Secondary structure (DSSP, 8-state):
----SEEEEE-SSEEEEEE--GGGTT-B-HHHHHHHHHHHHHHHHTT-SEEEEEESTT-S---B--TT-TTS-HHHHHHHHHHHHHHHHHHHT-SSEEEEEE-SEEETHHHHHHHHSSEEEE-TT-EEE--GGGGT---SHHHHHHHH-HHHHHHHHTTT-EEEHHHHHHTTSSSEE--GGGHHHHHHHHHHHHTTS-HHHHHHHHHHHS---HHHHHHHHHHHHHSTTHHHHHHHHHH-/---SEEEEE-SSEEEEEE--TTTTT-B-HHHHHHHHHHHHHHHHHT-SEEEEEESTT-S---B--TTGGGS-HHHHHHHHHHHHHHHHHHHT-SSEEEEEE-SEEETHHHHHHHTSSEEEE-TT-EEE--GGGGT---SHHHHHHHH-HHHHHHHHTTT-EEEHHHHHHHTSSSEE--GGGHHHHHHHHHHHHTSS-HHHHHHHHHHH----HHHHHHHHHHHHHSTTHHHHHHHHHH-/--SEEEEE-SSEEEEEE--GGGTT-B-HHHHHHHHHHHHHHHHHT-SEEEEEESTT-S---B--TTGGGS-HHHHHHHHHHHHHHHHHHHT-SSEEEEEE-SEEETHHHHHHHHSSEEEE-TT-EEE--GGGGT---SHHHHHHHHHHHHHHHHHHTT-EEEHHHHHHHTSSSEE--GGGHHHHHHHHHHHHTTS-HHHHHHHHHHH----HHHHHHHHHHHHTSTTHHHHHHHHH---/----SEEEEE-SSEEEEEE--TTTTT-B-HHHHHHHHHHHHHHHHTT-SEEEEEESTT-S---B--TTGGGS-HHHHHHHHHHHHHHHHHHHT-SSEEEEEE-SEEETHHHHHHHHSSEEEE-TT-EEE--GGGGT---SHHHHHHHH-HHHHHHHHHTT-EEEHHHHHHTTSSSEE--GGGHHHHHHHHHHHHTTS-HHHHHHHHHHH----HHHHHHHHHHHHHSTTHHHHHHHHHTS--/--SEEEEE-SSEEEEEE--GGGTT-B-HHHHHHHHHHHHHHHHHT-SEEEEEESTT-S---B--TTGGGS-HHHHHHHHHHHHHHHHHHHT-SSEEEEEE-SEEETHHHHHHHHSSEEEE-TT-EEE--GGGGT---SHHHHHHHH-HHHHHHHHTTT--EEHHHHHHHTSSSEE--GGGHHHHHHHHHHHHHTS-HHHHHHHHHHH----HHHHHHHHHHHHHSS-HHHHHHHHHH--/-TT--SEEEEE-SSEEEEEE--GGGTT-B-HHHHHHHHHHHHHHHHHT-SEEEEEESTT-S---B--TTGGGS-HHHHHHHHHHHHHHHHHHHT-SSEEEEEE-SEEETHHHHHHHHSSEEEE-TT-EEE--GGGGT---SHHHHHHHH-HHHHHHHHTTT-EEEHHHHHHTTSSSEE--GGGHHHHHHHHHHHHTTS-HHHHHHHHHHH----HHHHHHHHHHHHHSTTHHHHHHHHHH--

CATH classification: 3.90.226.10

B-factor: mean 28.42, std 11.88, range [2.9, 107.09]

Sequence (1441 aa):
SASSLPLAIERRPAAWTFTLSRPEKKRNALSAELVEALIDGVDAAHHREQVPLLVFAGAGRNFSAGFDFTDYETQQSEEGDLLLRMVRIEMLLQRVAGSPSLTLALAHGRRNFGAGVDLFAACKWRRYCTPEAGFRMPGLKFGLVLGTRRFRDIVGADDQALSSILGSARAFDADEARRRIGFVRDCAAQAQWPALIDAAAEAATALDPATRATLHRRVLRRDDHDDADLAALLARSAAQPGFKARIRDYLAQASLPLAIERRRPAAWTFTLSRPEKRNALSAELVEALIDGVDAAHHREEQVPLLVFAGAGRNFSAGFDFTDYETQSEGDLLLRMVRIEMLLQRVAGSPSLTLALAHGRNFGAGVDLFAACKWRRYCTPEAGFRMPGLKFGLVLGTRRFRDIVGADQALSSILGSSARAFDADEARRRIGFVRDCAAQAQWPALIDAAAEAATALDPATRATLHRRVLRRDDHDDADLAALLARSAAQPGFKARIRRDYLAQSLPLAIERRRPAAWTFTLSRPEEKRNALSAELVEALIDGVDAAHHREQVPLLVFAGAGRNFSAGFDFTDYEETQSEEGDLLLRMVRIEMLLQRVAGSPSLTLALAHGRNFGAGVDLFAACKWRRYCTPEAGFRMPGLKKFGLVLGTRRFRDIVGADQALSSILGSSARAFDADEARRRIGFVRDCAAQAQWPALIDAAAEEAATALDPATRATLHRRVLRRDDHDDADLAALLARSAAQPGFKARIRRDYLAQPSSASSLPLAIERRPAAWTFTLSRPEKKRNALSAELVEALIDDGVDAAHHREQVPLLVFAGAGRRNFSAGFDFTDYETQSEEGDLLLRMVRIEMLLQRVAGSPSLTLALAHGRRNFGAGVDLFAACKWRRYCTPEAGFRMPGLKFGLVLGTRRFRDIVGADQALSSILGSSARAFDADEARRRIGFVRDCAAQAQWPALIDAAAEAATALDPATRATLHRRVLRRDDHDDADLAALLARSAAQPGFKARIRDYLAQPASLPLAIERRRPAAWTFTLSRPEKRNALSAELVEALIDGVDAAHHREQVPLLVFAGAGRNFSAGFDFTDYEETQSEGDLLLRMVRIEMLLQRVAGSPSLTLALAHGRNFGAGVDLFAACKWRRYCTPEEAGFRMPGLKFGLVLGTRRFRDIVGADQALSSILGSSARAFDADEARRRIGFVRDCAAQAQWPALIDAAAEAATALDPATRATLHRRVLRRDDHDDADLAALLARSAAQPGFKARIRRDYLAQPLSASSLPLAIERRPAAWTFTLSRPEKRNALSAELVEALIDGVDAAHHREQVPLLVFAGAGRNFSAGFDFTDYETQSEEGDLLLRMVRIEMLLQRVAGSPSLTLALAHGRRNFGAGVDLFAACKWRRYCTPEAGFRMPGLKFGLVLGTRRFRDIVGADQALSSILGSARAFDADEARRRIGFVRDCAAQAQQWPALIDAAAEAATALDPATRATLHRRVLRRDDHDDADLAALLARSAAQPGFKARRIRDDYLAQP